Protein AF-A0A1F4NQ94-F1 (afdb_monomer)

Nearest PDB structures (foldseek):
  5txu-assembly1_A  TM=8.197E-01  e=6.983E-19  Clostridioides difficile 630
  4rwr-assembly2_B  TM=8.048E-01  e=5.475E-18  Bacillus anthracis
  8wa2-assembly1_B  TM=2.271E-01  e=1.762E-09  Chlamydomonas reinhardtii
  5jtw-assembly1_A  TM=1.850E-01  e=6.188E-07  Homo sapiens
  7vqo-assembly1_A  TM=2.589E-01  e=1.037E-04  Thermochaetoides thermophila DSM 1495

Sequence (774 aa):
MMRPIAYILAVGLLAGVIQPVPVAQVLAASQFAAEVVLVGPSLNLKAGAIGGFEVVVRNAGTTTWANTGANAVKLGTIKTQDHSGKFYHSSWLSSNRVVTMQEDVAATGQLAHFSIMVMASGGGKTIEHFGLVIEGVTWIGGIDIPLTINVQPAIFKTGLTQQSVNKVTLKAKETTTVSVSFQNLGDIAWQNSGGVAVKIGTISPFDHAGKLYHSSWLSSNRVTSASTIVEPNGTGIFNFTIQAPSQVGTFKEEFGLVAEGVTWFDARFGLEVTVVPAIYSAKYIQQSSGVISLSPGDGSVLWVDFQNTGNTTWSAEEVNATRLGTARTLDRASGFYDSSWLSTNRTATITPSQVKPGETARFTFTIKAPDRIGQYREYFRVVIEGVSWLPDVGLYWDIHVDEELVIASPIRVGITSTTSSITVQGNMAIRRGSDKGLVRKVYGGSVSVTALNSGYRLSTGEEVKDYLRIVPINQGVISVSTDGVGSYDTFRGIVEVRRSSLSNNVWVVNTLELEDYLKGIAEVPDSWPVESQRAQMVAARTFAAKKRLAPRADIFDMYDDTRDQVYYGYDYEVQKPNLVAAAEATRGLVIKYGGQPISAYFFSDSGGATENVENVWGKGNPASAIPYLKGVLDPYAKPIDWSATLTQDYLQGRFDSQLGIAANGSEIIDKIDVVERFPSGRAKTVNFTLRSGRVVAVPFYDFDYLTNNNDIKSMNFTVQTVGFVDKPDFMFVGQGWGHGVGLPQWGARRMAEAGKNFQEILTYYYTGVQIAAL

pLDDT: mean 90.23, std 12.38, range [23.19, 98.81]

Solvent-accessible surface area (backbone atoms only — not comparable to full-atom values): 41021 Å² total; per-residue (Å²): 130,88,83,91,87,86,89,78,90,79,89,85,87,82,90,81,77,93,68,81,76,78,75,80,75,78,84,53,71,88,38,53,40,73,42,85,74,43,72,47,75,70,45,79,39,34,38,58,35,75,49,74,44,45,37,33,32,27,30,66,22,83,54,66,41,28,37,60,72,77,56,18,35,27,38,26,32,34,102,50,76,64,40,70,45,86,37,56,32,88,85,29,79,42,58,29,34,42,42,49,36,71,46,72,59,25,45,59,72,32,70,37,42,33,77,43,64,34,28,35,66,60,73,49,77,46,73,50,41,31,29,45,32,33,37,96,74,42,66,43,82,94,54,78,47,76,43,44,38,34,25,39,86,58,53,78,40,61,45,82,74,46,65,76,62,56,66,48,79,40,35,53,59,39,67,52,78,44,43,40,28,36,32,29,68,22,81,57,58,37,37,36,59,71,76,38,17,30,26,38,26,29,33,91,61,75,67,39,73,44,78,44,55,33,92,84,27,80,43,59,29,31,46,39,43,27,76,48,70,23,46,58,74,30,69,30,45,34,68,43,61,36,21,38,44,80,61,71,45,78,46,76,48,40,35,26,43,30,36,38,89,76,48,72,41,92,48,69,52,61,38,38,39,36,26,42,83,79,37,79,36,72,40,85,72,52,62,51,78,50,66,46,77,39,39,58,65,37,73,47,81,42,40,40,34,33,30,28,68,21,82,40,64,41,30,47,48,85,80,52,16,32,34,38,26,30,32,104,47,76,68,39,70,47,76,39,54,31,90,85,27,82,44,55,29,31,43,32,51,39,41,58,56,64,29,46,56,75,35,64,30,35,36,60,38,58,37,22,38,42,81,67,68,43,80,44,75,53,38,42,39,50,29,31,43,101,74,50,71,43,85,82,83,77,46,61,36,42,38,35,26,43,48,75,73,82,70,90,72,57,41,33,32,34,64,33,65,46,92,63,57,41,35,37,35,35,36,29,38,35,18,36,53,89,79,59,45,81,73,45,78,45,74,83,44,72,46,39,38,38,79,48,100,74,27,34,34,39,73,87,71,53,76,39,71,55,39,38,33,39,31,18,40,66,76,37,47,40,35,46,51,39,72,76,51,62,96,46,34,29,29,56,44,30,43,31,47,38,69,31,89,86,80,68,42,35,28,41,30,41,33,26,45,60,76,63,53,53,29,10,53,62,82,70,70,56,86,55,50,64,34,24,43,30,32,48,39,26,33,52,47,11,30,52,56,37,34,63,74,42,83,52,79,61,93,27,35,40,48,32,37,85,93,65,45,40,49,35,33,41,53,43,26,74,75,27,56,53,44,31,51,22,32,62,77,42,60,62,36,21,42,24,51,96,89,36,63,34,90,46,46,62,34,50,28,41,37,43,13,22,28,38,42,11,59,62,80,34,76,57,34,75,90,52,54,48,83,38,31,47,47,43,79,36,92,56,47,77,53,47,75,49,73,40,74,48,45,45,68,61,50,49,58,35,44,34,73,71,71,71,57,76,90,73,98,72,82,45,70,61,42,58,44,72,79,38,60,43,97,46,59,29,46,40,28,37,33,40,30,28,69,85,70,51,73,46,80,35,45,39,62,62,46,40,57,62,41,71,71,58,73,53,57,39,54,29,57,50,57,41,79,40,82,45,90,95,59,34,24,38,36,36,42,32,30,16,29,42,87,27,34,34,42,28,50,53,35,35,35,40,38,26,76,70,70,39,48,28,66,59,48,46,47,65,34,26,41,88,47,44,81,40,75,111

Secondary structure (DSSP, 8-state):
------------------PPPPP-----GGG--EEEEEEPPPEEEETT-EEEEEEEEEE-SSS-EESSSTT-EEEEETTTTTPPPTT--TTSSSSSEEEE-SSSEE-TT-EEEEEEEEE--SSEEEEEEEEEEETTTEE-TT--EEEEEEEE-----EEEEEES-SEEEEETT-EEEEEEEEEE-SSSPBBSSSTTBEEEEEETTTTPPPTT--TTSSBTTEEEE-SS-B-TT-EEEEEEEEE--SS-EEEEEEEEEEETTTEEEEEEEEEEEEEE-----EEEEEES-SEEEE-TT-EEEEEEEEEE-SSS-EESSSTTBEEEEETTTTTPPPTT--TTSSBTTEEEEEESSEE-TT-EEEEEEEEE--SS-EEEEEEEEEEETTTEEPP---EEEEEEE-PBP--SS-EEEEEEEESS-EEEEEEEEEEETTT--EEEEEEEEEEEEEE-SSSEEETTS-EESSPEEEEEBTT--EEEESTT--S--EESSEEEEEE-TTT--EEEEEEE-HHHHHHTB-SS-TTS-HHHHHHHHHHHHHHHHHHHHSPPSSSSSEESSTTS--B-HHHHHHH-HHHHHHHHHTTTEEEEETTEE----EESB-TTB---HHHHTSTT-GGG--TT----B-TT----EEEEEE-HHHHHHHHHHHS---SSS-PPEEEEEEEEE-TTS-EEEEEEEETTS-EEEEEHHHHHHHTTTTSSS-S-EEEEEEEETTEEEEEEEEE-BS---SEEHHHHHHHHHTT--HHHHHHHHSTT-EEEE-

Radius of gyration: 56.95 Å; Cα contacts (8 Å, |Δi|>4): 1889; chains: 1; bounding box: 101×98×148 Å

Structure (mmCIF, N/CA/C/O backbone):
data_AF-A0A1F4NQ94-F1
#
_entry.id   AF-A0A1F4NQ94-F1
#
loop_
_atom_site.group_PDB
_atom_site.id
_atom_site.type_symbol
_atom_site.label_atom_id
_atom_site.label_alt_id
_atom_site.label_comp_id
_atom_site.label_asym_id
_atom_site.label_entity_id
_atom_site.label_seq_id
_atom_site.pdbx_PDB_ins_code
_atom_site.Cartn_x
_atom_site.Cartn_y
_atom_site.Cartn_z
_atom_site.occupancy
_atom_site.B_iso_or_equiv
_atom_site.auth_seq_id
_atom_site.auth_comp_id
_atom_site.auth_asym_id
_atom_site.auth_atom_id
_atom_site.pdbx_PDB_model_num
ATOM 1 N N . MET A 1 1 ? -8.311 -49.402 23.361 1.00 36.16 1 MET A N 1
ATOM 2 C CA . MET A 1 1 ? -7.677 -50.531 24.076 1.00 36.16 1 MET A CA 1
ATOM 3 C C . MET A 1 1 ? -8.107 -50.405 25.533 1.00 36.16 1 MET A C 1
ATOM 5 O O . MET A 1 1 ? -7.864 -49.358 26.104 1.00 36.16 1 MET A O 1
ATOM 9 N N . MET A 1 2 ? -8.988 -51.254 26.080 1.00 23.19 2 MET A N 1
ATOM 10 C CA . MET A 1 2 ? -8.670 -52.616 26.557 1.00 23.19 2 MET A CA 1
ATOM 11 C C . MET A 1 2 ? -7.356 -52.599 27.365 1.00 23.19 2 MET A C 1
ATOM 13 O O . MET A 1 2 ? -6.344 -52.204 26.818 1.00 23.19 2 MET A O 1
ATOM 17 N N . ARG A 1 3 ? -7.241 -53.052 28.612 1.00 26.86 3 ARG A N 1
ATOM 18 C CA . ARG A 1 3 ? -8.051 -53.937 29.460 1.00 26.86 3 ARG A CA 1
ATOM 19 C C . ARG A 1 3 ? -7.216 -54.134 30.769 1.00 26.86 3 ARG A C 1
ATOM 21 O O . ARG A 1 3 ? -6.344 -53.305 31.001 1.00 26.86 3 ARG A O 1
ATOM 28 N N . PRO A 1 4 ? -7.464 -55.124 31.649 1.00 53.75 4 PRO A N 1
ATOM 29 C CA . PRO A 1 4 ? -7.407 -54.975 33.105 1.00 53.75 4 PRO A CA 1
ATOM 30 C C . PRO A 1 4 ? -6.286 -55.845 33.730 1.00 53.75 4 PRO A C 1
ATOM 32 O O . PRO A 1 4 ? -5.362 -56.241 33.031 1.00 53.75 4 PRO A O 1
ATOM 35 N N . ILE A 1 5 ? -6.482 -56.231 34.998 1.00 27.50 5 ILE A N 1
ATOM 36 C CA . ILE A 1 5 ? -6.055 -57.476 35.680 1.00 27.50 5 ILE A CA 1
ATOM 37 C C . ILE A 1 5 ? -5.194 -57.257 36.931 1.00 27.50 5 ILE A C 1
ATOM 39 O O . ILE A 1 5 ? -4.310 -56.416 37.005 1.00 27.50 5 ILE A O 1
ATOM 43 N N . ALA A 1 6 ? -5.601 -58.047 37.921 1.00 27.77 6 ALA A N 1
ATOM 44 C CA . ALA A 1 6 ? -5.240 -58.141 39.317 1.00 27.77 6 ALA A CA 1
ATOM 45 C C . ALA A 1 6 ? -3.920 -58.890 39.591 1.00 27.77 6 ALA A C 1
ATOM 47 O O . ALA A 1 6 ? -3.237 -59.319 38.663 1.00 27.77 6 ALA A O 1
ATOM 48 N N . TYR A 1 7 ? -3.739 -59.154 40.899 1.00 25.83 7 TYR A N 1
ATOM 49 C CA . TYR A 1 7 ? -2.950 -60.208 41.563 1.00 25.83 7 TYR A CA 1
ATOM 50 C C . TYR A 1 7 ? -1.541 -59.777 42.029 1.00 25.83 7 TYR A C 1
ATOM 52 O O . TYR A 1 7 ? -0.891 -59.005 41.346 1.00 25.83 7 TYR A O 1
ATOM 60 N N . ILE A 1 8 ? -0.964 -60.201 43.167 1.00 28.06 8 ILE A N 1
ATOM 61 C CA . ILE A 1 8 ? -1.307 -61.115 44.283 1.00 28.06 8 ILE A CA 1
ATOM 62 C C . ILE A 1 8 ? -0.157 -61.031 45.310 1.00 28.06 8 ILE A C 1
ATOM 64 O O . ILE A 1 8 ? 0.972 -60.866 44.871 1.00 28.06 8 ILE A O 1
ATOM 68 N N . LEU A 1 9 ? -0.479 -61.213 46.606 1.00 26.75 9 LEU A N 1
ATOM 69 C CA . LEU A 1 9 ? 0.285 -61.823 47.734 1.00 26.75 9 LEU A CA 1
ATOM 70 C C . LEU A 1 9 ? 1.778 -61.457 47.971 1.00 26.75 9 LEU A C 1
ATOM 72 O O . LEU A 1 9 ? 2.516 -61.114 47.070 1.00 26.75 9 LEU A O 1
ATOM 76 N N . ALA A 1 10 ? 2.370 -61.596 49.160 1.00 30.48 10 ALA A N 1
ATOM 77 C CA . ALA A 1 10 ? 1.986 -62.215 50.432 1.00 30.48 10 ALA A CA 1
ATOM 78 C C . ALA A 1 10 ? 2.900 -61.633 51.535 1.00 30.48 10 ALA A C 1
ATOM 80 O O . ALA A 1 10 ? 4.067 -61.359 51.285 1.00 30.48 10 ALA A O 1
ATOM 81 N N . VAL A 1 11 ? 2.350 -61.296 52.703 1.00 29.33 11 VAL A N 1
ATOM 82 C CA . VAL A 1 11 ? 2.407 -62.065 53.970 1.00 29.33 11 VAL A CA 1
ATOM 83 C C . VAL A 1 11 ? 3.792 -62.134 54.629 1.00 29.33 11 VAL A C 1
ATOM 85 O O . VAL A 1 11 ? 4.670 -62.877 54.208 1.00 29.33 11 VAL A O 1
ATOM 88 N N . GLY A 1 12 ? 3.887 -61.472 55.784 1.00 27.92 12 GLY A N 1
ATOM 89 C CA . GLY A 1 12 ? 4.648 -61.935 56.941 1.00 27.92 12 GLY A CA 1
ATOM 90 C C . GLY A 1 12 ? 3.682 -62.092 58.119 1.00 27.92 12 GLY A C 1
ATOM 91 O O . GLY A 1 12 ? 3.105 -61.112 58.580 1.00 27.92 12 GLY A O 1
ATOM 92 N N . LEU A 1 13 ? 3.462 -63.338 58.537 1.00 31.91 13 LEU A N 1
ATOM 93 C CA . LEU A 1 13 ? 2.651 -63.765 59.681 1.00 31.91 13 LEU A CA 1
ATOM 94 C C . LEU A 1 13 ? 3.426 -63.574 60.992 1.00 31.91 13 LEU A C 1
ATOM 96 O O . LEU A 1 13 ? 4.589 -63.959 61.073 1.00 31.91 13 LEU A O 1
ATOM 100 N N . LEU A 1 14 ? 2.739 -63.137 62.047 1.00 31.44 14 LEU A N 1
ATOM 101 C CA . LEU A 1 14 ? 3.035 -63.552 63.419 1.00 31.44 14 LEU A CA 1
ATOM 102 C C . LEU A 1 14 ? 1.709 -63.723 64.167 1.00 31.44 14 LEU A C 1
ATOM 104 O O . LEU A 1 14 ? 0.913 -62.796 64.294 1.00 31.44 14 LEU A O 1
ATOM 108 N N . ALA A 1 15 ? 1.456 -64.967 64.566 1.00 34.50 15 ALA A N 1
ATOM 109 C CA . ALA A 1 15 ? 0.276 -65.417 65.284 1.00 34.50 15 ALA A CA 1
ATOM 110 C C . ALA A 1 15 ? 0.366 -65.056 66.774 1.00 34.50 15 ALA A C 1
ATOM 112 O O . ALA A 1 15 ? 1.428 -65.181 67.380 1.00 34.50 15 ALA A O 1
ATOM 113 N N . GLY A 1 16 ? -0.765 -64.680 67.376 1.00 30.22 16 GLY A N 1
ATOM 114 C CA . GLY A 1 16 ? -0.861 -64.455 68.816 1.00 30.22 16 GLY A CA 1
ATOM 115 C C . GLY A 1 16 ? -2.263 -64.052 69.271 1.00 30.22 16 GLY A C 1
ATOM 116 O O . GLY A 1 16 ? -2.566 -62.872 69.335 1.00 30.22 16 GLY A O 1
ATOM 117 N N . VAL A 1 17 ? -3.067 -65.060 69.627 1.00 32.66 17 VAL A N 1
ATOM 118 C CA . VAL A 1 17 ? -4.248 -65.014 70.515 1.00 32.66 17 VAL A CA 1
ATOM 119 C C . VAL A 1 17 ? -5.446 -64.163 70.054 1.00 32.66 17 VAL A C 1
ATOM 121 O O . VAL A 1 17 ? -5.510 -62.954 70.246 1.00 32.66 17 VAL A O 1
ATOM 124 N N . ILE A 1 18 ? -6.481 -64.851 69.559 1.00 36.72 18 ILE A N 1
ATOM 125 C CA . ILE A 1 18 ? -7.858 -64.342 69.510 1.00 36.72 18 ILE A CA 1
ATOM 126 C C . ILE A 1 18 ? -8.322 -64.144 70.961 1.00 36.72 18 ILE A C 1
ATOM 128 O O . ILE A 1 18 ? -8.648 -65.106 71.655 1.00 36.72 18 ILE A O 1
ATOM 132 N N . GLN A 1 19 ? -8.316 -62.899 71.430 1.00 35.12 19 GLN A N 1
ATOM 133 C CA . GLN A 1 19 ? -9.113 -62.473 72.580 1.00 35.12 19 GLN A CA 1
ATOM 134 C C . GLN A 1 19 ? -10.547 -62.230 72.076 1.00 35.12 19 GLN A C 1
ATOM 136 O O . GLN A 1 19 ? -10.708 -61.632 71.008 1.00 35.12 19 GLN A O 1
ATOM 141 N N . PRO A 1 20 ? -11.597 -62.687 72.777 1.00 37.97 20 PRO A N 1
ATOM 142 C CA . PRO A 1 20 ? -12.964 -62.382 72.377 1.00 37.97 20 PRO A CA 1
ATOM 143 C C . PRO A 1 20 ? -13.181 -60.864 72.388 1.00 37.97 20 PRO A C 1
ATOM 145 O O . PRO A 1 20 ? -12.814 -60.178 73.342 1.00 37.97 20 PRO A O 1
ATOM 148 N N . VAL A 1 21 ? -13.784 -60.351 71.314 1.00 34.00 21 VAL A N 1
ATOM 149 C CA . VAL A 1 21 ? -14.312 -58.984 71.234 1.00 34.00 21 VAL A CA 1
ATOM 150 C C . VAL A 1 21 ? -15.223 -58.768 72.449 1.00 34.00 21 VAL A C 1
ATOM 152 O O . VAL A 1 21 ? -16.133 -59.581 72.645 1.00 34.00 21 VAL A O 1
ATOM 155 N N . PRO A 1 22 ? -15.018 -57.727 73.278 1.00 37.12 22 PRO A N 1
ATOM 156 C CA . PRO A 1 22 ? -15.957 -57.425 74.343 1.00 37.12 22 PRO A CA 1
ATOM 157 C C . PRO A 1 22 ? -17.308 -57.146 73.692 1.00 37.12 22 PRO A C 1
ATOM 159 O O . PRO A 1 22 ? -17.428 -56.265 72.841 1.00 37.12 22 PRO A O 1
ATOM 162 N N . VAL A 1 23 ? -18.315 -57.929 74.065 1.00 38.00 23 VAL A N 1
ATOM 163 C CA . VAL A 1 23 ? -19.716 -57.646 73.758 1.00 38.00 23 VAL A CA 1
ATOM 164 C C . VAL A 1 23 ? -19.965 -56.182 74.122 1.00 38.00 23 VAL A C 1
ATOM 166 O O . VAL A 1 23 ? -19.735 -55.802 75.269 1.00 38.00 23 VAL A O 1
ATOM 169 N N . ALA A 1 24 ? -20.380 -55.356 73.153 1.00 43.19 24 ALA A N 1
ATOM 170 C CA . ALA A 1 24 ? -20.806 -53.988 73.421 1.00 43.19 24 ALA A CA 1
ATOM 171 C C . ALA A 1 24 ? -21.885 -54.054 74.505 1.00 43.19 24 ALA A C 1
ATOM 173 O O . ALA A 1 24 ? -22.961 -54.617 74.296 1.00 43.19 24 ALA A O 1
ATOM 174 N N . GLN A 1 25 ? -21.535 -53.583 75.698 1.00 50.66 25 GLN A N 1
ATOM 175 C CA . GLN A 1 25 ? -22.381 -53.670 76.872 1.00 50.66 25 GLN A CA 1
ATOM 176 C C . GLN A 1 25 ? -23.657 -52.878 76.568 1.00 50.66 25 GLN A C 1
ATOM 178 O O . GLN A 1 25 ? -23.597 -51.668 76.355 1.00 50.66 25 GLN A O 1
ATOM 183 N N . VAL A 1 26 ? -24.801 -53.560 76.470 1.00 59.03 26 VAL A N 1
ATOM 184 C CA . VAL A 1 26 ? -26.099 -52.895 76.326 1.00 59.03 26 VAL A CA 1
ATOM 185 C C . VAL A 1 26 ? -26.292 -52.055 77.582 1.00 59.03 26 VAL A C 1
ATOM 187 O O . VAL A 1 26 ? -26.465 -52.606 78.670 1.00 59.03 26 VAL A O 1
ATOM 190 N N . LEU A 1 27 ? -26.191 -50.733 77.439 1.00 70.12 27 LEU A N 1
ATOM 191 C CA . LEU A 1 27 ? -26.393 -49.803 78.541 1.00 70.12 27 LEU A CA 1
ATOM 192 C C . LEU A 1 27 ? -27.853 -49.908 78.983 1.00 70.12 27 LEU A C 1
ATOM 194 O O . LEU A 1 27 ? -28.768 -49.559 78.237 1.00 70.12 27 LEU A O 1
ATOM 198 N N . ALA A 1 28 ? -28.080 -50.441 80.179 1.00 73.56 28 ALA A N 1
ATOM 199 C CA . ALA A 1 28 ? -29.415 -50.583 80.738 1.00 73.56 28 ALA A CA 1
ATOM 200 C C . ALA A 1 28 ? -29.815 -49.283 81.441 1.00 73.56 28 ALA A C 1
ATOM 202 O O . ALA A 1 28 ? -29.014 -48.691 82.162 1.00 73.56 28 ALA A O 1
ATOM 203 N N . ALA A 1 29 ? -31.077 -48.865 81.301 1.00 70.44 29 ALA A N 1
ATOM 204 C CA . ALA A 1 29 ? -31.600 -47.660 81.953 1.00 70.44 29 ALA A CA 1
ATOM 205 C C . ALA A 1 29 ? -31.356 -47.638 83.478 1.00 70.44 29 ALA A C 1
ATOM 207 O O . ALA A 1 29 ? -31.131 -46.578 84.051 1.00 70.44 29 ALA A O 1
ATOM 208 N N . SER A 1 30 ? -31.314 -48.810 84.123 1.00 77.50 30 SER A N 1
ATOM 209 C CA . SER A 1 30 ? -31.019 -48.974 85.553 1.00 77.50 30 SER A CA 1
ATOM 210 C C . SER A 1 30 ? -29.584 -48.612 85.962 1.00 77.50 30 SER A C 1
ATOM 212 O O . SER A 1 30 ? -29.294 -48.549 87.153 1.00 77.50 30 SER A O 1
ATOM 214 N N . GLN A 1 31 ? -28.668 -48.414 85.011 1.00 84.31 31 GLN A N 1
ATOM 215 C CA . GLN A 1 31 ? -27.275 -48.042 85.281 1.00 84.31 31 GLN A CA 1
ATOM 216 C C . GLN A 1 31 ? -27.084 -46.528 85.442 1.00 84.31 31 GLN A C 1
ATOM 218 O O . GLN A 1 31 ? -26.049 -46.095 85.956 1.00 84.31 31 GLN A O 1
ATOM 223 N N . PHE A 1 32 ? -28.078 -45.731 85.039 1.00 88.94 32 PHE A N 1
ATOM 224 C CA . PHE A 1 32 ? -28.065 -44.278 85.139 1.00 88.94 32 PHE A CA 1
ATOM 225 C C . PHE A 1 32 ? -28.951 -43.828 86.295 1.00 88.94 32 PHE A C 1
ATOM 227 O O . PHE A 1 32 ? -30.147 -44.104 86.330 1.00 88.94 32 PHE A O 1
ATOM 234 N N . ALA A 1 33 ? -28.357 -43.101 87.231 1.00 90.00 33 ALA A N 1
ATOM 235 C CA . ALA A 1 33 ? -29.063 -42.440 88.312 1.00 90.00 33 ALA A CA 1
ATOM 236 C C . ALA A 1 33 ? -28.393 -41.097 88.575 1.00 90.00 33 ALA A C 1
ATOM 238 O O . ALA A 1 33 ? -27.199 -40.919 88.336 1.00 90.00 33 ALA A O 1
ATOM 239 N N . ALA A 1 34 ? -29.176 -40.147 89.051 1.00 92.69 34 ALA A N 1
ATOM 240 C CA . ALA A 1 34 ? -28.752 -38.781 89.261 1.00 92.69 34 ALA A CA 1
ATOM 241 C C . ALA A 1 34 ? -29.265 -38.301 90.616 1.00 92.69 34 ALA A C 1
ATOM 243 O O . ALA A 1 34 ? -30.321 -38.727 91.077 1.00 92.69 34 ALA A O 1
ATOM 244 N N . GLU A 1 35 ? -28.528 -37.395 91.239 1.00 92.81 35 GLU A N 1
ATOM 245 C CA . GLU A 1 35 ? -28.963 -36.683 92.435 1.00 92.81 35 GLU A CA 1
ATOM 246 C C . GLU A 1 35 ? -28.806 -35.187 92.164 1.00 92.81 35 GLU A C 1
ATOM 248 O O . GLU A 1 35 ? -27.704 -34.719 91.879 1.00 92.81 35 GLU A O 1
ATOM 253 N N . VAL A 1 36 ? -29.903 -34.427 92.197 1.00 91.94 36 VAL A N 1
ATOM 254 C CA . VAL A 1 36 ? -29.847 -32.973 91.991 1.00 91.94 36 VAL A CA 1
ATOM 255 C C . VAL A 1 36 ? -29.187 -32.337 93.211 1.00 91.94 36 VAL A C 1
ATOM 257 O O . VAL A 1 36 ? -29.708 -32.428 94.318 1.00 91.94 36 VAL A O 1
ATOM 260 N N . VAL A 1 37 ? -28.041 -31.691 93.002 1.00 93.94 37 VAL A N 1
ATOM 261 C CA . VAL A 1 37 ? -27.249 -31.059 94.068 1.00 93.94 37 VAL A CA 1
ATOM 262 C C . VAL A 1 37 ? -27.602 -29.584 94.203 1.00 93.94 37 VAL A C 1
ATOM 264 O O . VAL A 1 37 ? -27.714 -29.073 95.314 1.00 93.94 37 VAL A O 1
ATOM 267 N N . LEU A 1 38 ? -27.791 -28.896 93.076 1.00 92.06 38 LEU A N 1
ATOM 268 C CA . LEU A 1 38 ? -28.139 -27.481 93.042 1.00 92.06 38 LEU A CA 1
ATOM 269 C C . LEU A 1 38 ? -29.065 -27.195 91.863 1.00 92.06 38 LEU A C 1
ATOM 271 O O . LEU A 1 38 ? -28.797 -27.606 90.736 1.00 92.06 38 LEU A O 1
ATOM 275 N N . VAL A 1 39 ? -30.107 -26.415 92.126 1.00 90.62 39 VAL A N 1
ATOM 276 C CA . VAL A 1 39 ? -30.868 -25.703 91.099 1.00 90.62 39 VAL A CA 1
ATOM 277 C C . VAL A 1 39 ? -30.725 -24.221 91.400 1.00 90.62 39 VAL A C 1
ATOM 279 O O . VAL A 1 39 ? -30.917 -23.801 92.544 1.00 90.62 39 VAL A O 1
ATOM 282 N N . GLY A 1 40 ? -30.347 -23.439 90.392 1.00 85.94 40 GLY A N 1
ATOM 283 C CA . GLY A 1 40 ? -30.209 -21.994 90.508 1.00 85.94 40 GLY A CA 1
ATOM 284 C C . GLY A 1 40 ? -31.481 -21.313 91.038 1.00 85.94 40 GLY A C 1
ATOM 285 O O . GLY A 1 40 ? -32.581 -21.871 90.963 1.00 85.94 40 GLY A O 1
ATOM 286 N N . PRO A 1 41 ? -31.352 -20.097 91.593 1.00 88.81 41 PRO A N 1
ATOM 287 C CA . PRO A 1 41 ? -32.481 -19.377 92.166 1.00 88.81 41 PRO A CA 1
ATOM 288 C C . PRO A 1 41 ? -33.536 -19.027 91.107 1.00 88.81 41 PRO A C 1
ATOM 290 O O . PRO A 1 41 ? -33.279 -19.028 89.904 1.00 88.81 41 PRO A O 1
ATOM 293 N N . SER A 1 42 ? -34.736 -18.661 91.570 1.00 87.38 42 SER A N 1
ATOM 294 C CA . SER A 1 42 ? -35.782 -18.138 90.685 1.00 87.38 42 SER A CA 1
ATOM 295 C C . SER A 1 42 ? -35.301 -16.894 89.936 1.00 87.38 42 SER A C 1
ATOM 297 O O . SER A 1 42 ? -34.731 -15.982 90.540 1.00 87.38 42 SER A O 1
ATOM 299 N N . LEU A 1 43 ? -35.590 -16.823 88.639 1.00 89.88 43 LEU A N 1
ATOM 300 C CA . LEU A 1 43 ? -35.207 -15.687 87.806 1.00 89.88 43 LEU A CA 1
ATOM 301 C C . LEU A 1 43 ? -36.314 -14.634 87.808 1.00 89.88 43 LEU A C 1
ATOM 303 O O . LEU A 1 43 ? -37.461 -14.930 87.482 1.00 89.88 43 LEU A O 1
ATOM 307 N N . ASN A 1 44 ? -35.968 -13.393 88.151 1.00 89.00 44 ASN A N 1
ATOM 308 C CA . ASN A 1 44 ? -36.850 -12.236 88.003 1.00 89.00 44 ASN A CA 1
ATOM 309 C C . ASN A 1 44 ? -36.362 -11.422 86.806 1.00 89.00 44 ASN A C 1
ATOM 311 O O . ASN A 1 44 ? -35.368 -10.707 86.904 1.00 89.00 44 ASN A O 1
ATOM 315 N N . LEU A 1 45 ? -37.037 -11.574 85.672 1.00 87.50 45 LEU A N 1
ATOM 316 C CA . LEU A 1 45 ? -36.648 -10.971 84.400 1.00 87.50 45 LEU A CA 1
ATOM 317 C C . LEU A 1 45 ? -37.705 -9.961 83.968 1.00 87.50 45 LEU A C 1
ATOM 319 O O . LEU A 1 45 ? -38.870 -10.091 84.323 1.00 87.50 45 LEU A O 1
ATOM 323 N N . LYS A 1 46 ? -37.324 -8.956 83.185 1.00 85.12 46 LYS A N 1
ATOM 324 C CA . LYS A 1 46 ? -38.295 -8.138 82.448 1.00 85.12 46 LYS A CA 1
ATOM 325 C C . LYS A 1 46 ? -38.586 -8.785 81.092 1.00 85.12 46 LYS A C 1
ATOM 327 O O . LYS A 1 46 ? -37.729 -9.490 80.565 1.00 85.12 46 LYS A O 1
ATOM 332 N N . ALA A 1 47 ? -39.767 -8.561 80.520 1.00 83.75 47 ALA A N 1
ATOM 333 C CA . ALA A 1 47 ? -40.097 -9.044 79.178 1.00 83.75 47 ALA A CA 1
ATOM 334 C C . ALA A 1 47 ? -39.043 -8.566 78.158 1.00 83.75 47 ALA A C 1
ATOM 336 O O . ALA A 1 47 ? -38.729 -7.380 78.107 1.00 83.75 47 ALA A O 1
ATOM 337 N N . GLY A 1 48 ? -38.476 -9.489 77.378 1.00 77.44 48 GLY A N 1
ATOM 338 C CA . GLY A 1 48 ? -37.364 -9.239 76.452 1.00 77.44 48 GLY A CA 1
ATOM 339 C C . GLY A 1 48 ? -35.959 -9.386 77.056 1.00 77.44 48 GLY A C 1
ATOM 340 O O . GLY A 1 48 ? -34.980 -9.324 76.314 1.00 77.44 48 GLY A O 1
ATOM 341 N N . ALA A 1 49 ? -35.826 -9.602 78.371 1.00 83.81 49 ALA A N 1
ATOM 342 C CA . ALA A 1 49 ? -34.531 -9.827 79.016 1.00 83.81 49 ALA A CA 1
ATOM 343 C C . ALA A 1 49 ? -34.060 -11.281 78.862 1.00 83.81 49 ALA A C 1
ATOM 345 O O . ALA A 1 49 ? -34.859 -12.212 78.727 1.00 83.81 49 ALA A O 1
ATOM 346 N N . ILE A 1 50 ? -32.746 -11.469 78.947 1.00 85.06 50 ILE A N 1
ATOM 347 C CA . ILE A 1 50 ? -32.095 -12.780 78.982 1.00 85.06 50 ILE A CA 1
ATOM 348 C C . ILE A 1 50 ? -31.608 -13.026 80.415 1.00 85.06 50 ILE A C 1
ATOM 350 O O . ILE A 1 50 ? -31.106 -12.107 81.062 1.00 85.06 50 ILE A O 1
ATOM 354 N N . GLY A 1 51 ? -31.761 -14.249 80.921 1.00 86.69 51 GLY A N 1
ATOM 355 C CA . GLY A 1 51 ? -31.278 -14.651 82.243 1.00 86.69 51 GLY A CA 1
ATOM 356 C C . GLY A 1 51 ? -30.565 -15.995 82.201 1.00 86.69 51 GLY A C 1
ATOM 357 O O . GLY A 1 51 ? -30.939 -16.856 81.412 1.00 86.69 51 GLY A O 1
ATOM 358 N N . GLY A 1 52 ? -29.552 -16.171 83.046 1.00 90.00 52 GLY A N 1
ATOM 359 C CA . GLY A 1 52 ? -28.823 -17.430 83.194 1.00 90.00 52 GLY A CA 1
ATOM 360 C C . GLY A 1 52 ? -29.132 -18.111 84.524 1.00 90.00 52 GLY A C 1
ATOM 361 O O . GLY A 1 52 ? -29.302 -17.427 85.534 1.00 90.00 52 GLY A O 1
ATOM 362 N N . PHE A 1 53 ? -29.185 -19.440 84.544 1.00 91.19 53 PHE A N 1
ATOM 363 C CA . PHE A 1 53 ? -29.204 -20.227 85.776 1.00 91.19 53 PHE A CA 1
ATOM 364 C C . PHE A 1 53 ? -28.356 -21.490 85.630 1.00 91.19 53 PHE A C 1
ATOM 366 O O . PHE A 1 53 ? -28.171 -22.007 84.530 1.00 91.19 53 PHE A O 1
ATOM 373 N N . GLU A 1 54 ? -27.854 -21.975 86.761 1.00 92.94 54 GLU A N 1
ATOM 374 C CA . GLU A 1 54 ? -27.013 -23.167 86.839 1.00 92.94 54 GLU A CA 1
ATOM 375 C C . GLU A 1 54 ? -27.794 -24.343 87.414 1.00 92.94 54 GLU A C 1
ATOM 377 O O . GLU A 1 54 ? -28.604 -24.184 88.333 1.00 92.94 54 GLU A O 1
ATOM 382 N N . VAL A 1 55 ? -27.506 -25.536 86.910 1.00 94.44 55 VAL A N 1
ATOM 383 C CA . VAL A 1 55 ? -27.949 -26.798 87.500 1.00 94.44 55 VAL A CA 1
ATOM 384 C C . VAL A 1 55 ? -26.723 -27.662 87.746 1.00 94.44 55 VAL A C 1
ATOM 386 O O . VAL A 1 55 ? -25.906 -27.852 86.849 1.00 94.44 55 VAL A O 1
ATOM 389 N N . VAL A 1 56 ? -26.611 -28.206 88.955 1.00 94.94 56 VAL A N 1
ATOM 390 C CA . VAL A 1 56 ? -25.540 -29.134 89.324 1.00 94.94 56 VAL A CA 1
ATOM 391 C C . VAL A 1 56 ? -26.161 -30.446 89.750 1.00 94.94 56 VAL A C 1
ATOM 393 O O . VAL A 1 56 ? -27.018 -30.486 90.636 1.00 94.94 56 VAL A O 1
ATOM 396 N N . VAL A 1 57 ? -25.719 -31.529 89.125 1.00 94.62 57 VAL A N 1
ATOM 397 C CA . VAL A 1 57 ? -26.226 -32.875 89.385 1.00 94.62 57 VAL A CA 1
ATOM 398 C C . VAL A 1 57 ? -25.057 -33.800 89.673 1.00 94.62 57 VAL A C 1
ATOM 400 O O . VAL A 1 57 ? -24.047 -33.759 88.984 1.00 94.62 57 VAL A O 1
ATOM 403 N N . ARG A 1 58 ? -25.179 -34.655 90.685 1.00 94.69 58 ARG A N 1
ATOM 404 C CA . ARG A 1 58 ? -24.218 -35.723 90.949 1.00 94.69 58 ARG A CA 1
ATOM 405 C C . ARG A 1 58 ? -24.603 -36.961 90.150 1.00 94.69 58 ARG A C 1
ATOM 407 O O . ARG A 1 58 ? -25.760 -37.385 90.188 1.00 94.69 58 ARG A O 1
ATOM 414 N N . ASN A 1 59 ? -23.633 -37.575 89.481 1.00 94.44 59 ASN A N 1
ATOM 415 C CA . ASN A 1 59 ? -23.816 -38.898 88.901 1.00 94.44 59 ASN A CA 1
ATOM 416 C C . ASN A 1 59 ? -23.935 -39.932 90.034 1.00 94.44 59 ASN A C 1
ATOM 418 O O . ASN A 1 59 ? -22.941 -40.299 90.655 1.00 94.44 59 ASN A O 1
ATOM 422 N N . ALA A 1 60 ? -25.153 -40.387 90.318 1.00 91.62 60 ALA A N 1
ATOM 423 C CA . ALA A 1 60 ? -25.447 -41.410 91.324 1.00 91.62 60 ALA A CA 1
ATOM 424 C C . ALA A 1 60 ? -25.548 -42.823 90.713 1.00 91.62 60 ALA A C 1
ATOM 426 O O . ALA A 1 60 ? -25.852 -43.788 91.412 1.00 91.62 60 ALA A O 1
ATOM 427 N N . GLY A 1 61 ? -25.332 -42.944 89.400 1.00 90.19 61 GLY A N 1
ATOM 428 C CA . GLY A 1 61 ? -25.370 -44.197 88.660 1.00 90.19 61 GLY A CA 1
ATOM 429 C C . GLY A 1 61 ? -24.060 -44.970 88.737 1.00 90.19 61 GLY A C 1
ATOM 430 O O . GLY A 1 61 ? -23.087 -44.558 89.361 1.00 90.19 61 GLY A O 1
ATOM 431 N N . THR A 1 62 ? -24.018 -46.105 88.048 1.00 89.38 62 THR A N 1
ATOM 432 C CA . THR A 1 62 ? -22.834 -46.982 87.978 1.00 89.38 62 THR A CA 1
ATOM 433 C C . THR A 1 62 ? -22.018 -46.785 86.699 1.00 89.38 62 THR A C 1
ATOM 435 O O . THR A 1 62 ? -20.983 -47.420 86.528 1.00 89.38 62 THR A O 1
ATOM 438 N N . THR A 1 63 ? -22.478 -45.912 85.796 1.00 90.56 63 THR A N 1
ATOM 439 C CA . THR A 1 63 ? -21.838 -45.619 84.506 1.00 90.56 63 THR A CA 1
ATOM 440 C C . THR A 1 63 ? -21.349 -44.175 84.457 1.00 90.56 63 THR A C 1
ATOM 442 O O . THR A 1 63 ? -22.087 -43.258 84.818 1.00 90.56 63 THR A O 1
ATOM 445 N N . THR A 1 64 ? -20.124 -43.965 83.971 1.00 91.69 64 THR A N 1
ATOM 446 C CA . THR A 1 64 ? -19.557 -42.633 83.711 1.00 91.69 64 THR A CA 1
ATOM 447 C C . THR A 1 64 ? -20.355 -41.907 82.630 1.00 91.69 64 THR A C 1
ATOM 449 O O . THR A 1 64 ? -20.591 -42.449 81.552 1.00 91.69 64 THR A O 1
ATOM 452 N N . TRP A 1 65 ? -20.765 -40.675 82.913 1.00 94.00 65 TRP A N 1
ATOM 453 C CA . TRP A 1 65 ? -21.431 -39.799 81.950 1.00 94.00 65 TRP A CA 1
ATOM 454 C C . TRP A 1 65 ? -20.410 -39.140 81.028 1.00 94.00 65 TRP A C 1
ATOM 456 O O . TRP A 1 65 ? -19.268 -38.942 81.437 1.00 94.00 65 TRP A O 1
ATOM 466 N N . ALA A 1 66 ? -20.831 -38.759 79.823 1.00 92.69 66 ALA A N 1
ATOM 467 C CA . ALA A 1 66 ? -20.034 -37.990 78.868 1.00 92.69 66 ALA A CA 1
ATOM 468 C C . ALA A 1 66 ? -20.852 -36.819 78.301 1.00 92.69 66 ALA A C 1
ATOM 470 O O . ALA A 1 66 ? -22.073 -36.934 78.164 1.00 92.69 66 ALA A O 1
ATOM 471 N N . ASN A 1 67 ? -20.199 -35.708 77.946 1.00 92.81 67 ASN A N 1
ATOM 472 C CA . ASN A 1 67 ? -20.861 -34.536 77.347 1.00 92.81 67 ASN A CA 1
ATOM 473 C C . ASN A 1 67 ? -21.015 -34.634 75.822 1.00 92.81 67 ASN A C 1
ATOM 475 O O . ASN A 1 67 ? -21.735 -33.839 75.212 1.00 92.81 67 ASN A O 1
ATOM 479 N N . THR A 1 68 ? -20.339 -35.601 75.205 1.00 87.81 68 THR A N 1
ATOM 480 C CA . THR A 1 68 ? -20.256 -35.809 73.758 1.00 87.81 68 THR A CA 1
ATOM 481 C C . THR A 1 68 ? -20.414 -37.293 73.409 1.00 87.81 68 THR A C 1
ATOM 483 O O . THR A 1 68 ? -20.383 -38.170 74.271 1.00 87.81 68 THR A O 1
ATOM 486 N N . GLY A 1 69 ? -20.622 -37.585 72.121 1.00 87.00 69 GLY A N 1
ATOM 487 C CA . GLY A 1 69 ? -20.845 -38.943 71.619 1.00 87.00 69 GLY A CA 1
ATOM 488 C C . GLY A 1 69 ? -22.320 -39.356 71.574 1.00 87.00 69 GLY A C 1
ATOM 489 O O . GLY A 1 69 ? -23.218 -38.569 71.869 1.00 87.00 69 GLY A O 1
ATOM 490 N N . ALA A 1 70 ? -22.566 -40.605 71.164 1.00 81.94 70 ALA A N 1
ATOM 491 C CA . ALA A 1 70 ? -23.915 -41.120 70.898 1.00 81.94 70 ALA A CA 1
ATOM 492 C C . ALA A 1 70 ? -24.831 -41.126 72.136 1.00 81.94 70 ALA A C 1
ATOM 494 O O . ALA A 1 70 ? -26.039 -41.001 71.977 1.00 81.94 70 ALA A O 1
ATOM 495 N N . ASN A 1 71 ? -24.241 -41.207 73.336 1.00 88.50 71 ASN A N 1
ATOM 496 C CA . ASN A 1 71 ? -24.945 -41.319 74.615 1.00 88.50 71 ASN A CA 1
ATOM 497 C C . ASN A 1 71 ? -24.657 -40.133 75.550 1.00 88.50 71 ASN A C 1
ATOM 499 O O . ASN A 1 71 ? -24.568 -40.300 76.766 1.00 88.50 71 ASN A O 1
ATOM 503 N N . ALA A 1 72 ? -24.443 -38.945 74.977 1.00 92.56 72 ALA A N 1
ATOM 504 C CA . ALA A 1 72 ? -24.162 -37.738 75.746 1.00 92.56 72 ALA A CA 1
ATOM 505 C C . ALA A 1 72 ? -25.307 -37.400 76.713 1.00 92.56 72 ALA A C 1
ATOM 507 O O . ALA A 1 72 ? -26.486 -37.518 76.360 1.00 92.56 72 ALA A O 1
ATOM 508 N N . VAL A 1 73 ? -24.955 -36.932 77.911 1.00 94.00 73 VAL A N 1
ATOM 509 C CA . VAL A 1 73 ? -25.923 -36.511 78.928 1.00 94.00 73 VAL A CA 1
ATOM 510 C C . VAL A 1 73 ? -26.287 -35.052 78.717 1.00 94.00 73 VAL A C 1
ATOM 512 O O . VAL A 1 73 ? -25.431 -34.169 78.738 1.00 94.00 73 VAL A O 1
ATOM 515 N N . LYS A 1 74 ? -27.578 -34.794 78.525 1.00 95.06 74 LYS A N 1
ATOM 516 C CA . LYS A 1 74 ? -28.108 -33.456 78.269 1.00 95.06 74 LYS A CA 1
ATOM 517 C C . LYS A 1 74 ? -29.258 -33.120 79.197 1.00 95.06 74 LYS A C 1
ATOM 519 O O . LYS A 1 74 ? -29.916 -33.998 79.753 1.00 95.06 74 LYS A O 1
ATOM 524 N N . LEU A 1 75 ? -29.532 -31.827 79.287 1.00 94.69 75 LEU A N 1
ATOM 525 C CA . LEU A 1 75 ? -30.732 -31.294 79.903 1.00 94.69 75 LEU A CA 1
ATOM 526 C C . LEU A 1 75 ? -31.809 -31.063 78.831 1.00 94.69 75 LEU A C 1
ATOM 528 O O . LEU A 1 75 ? -31.538 -30.476 77.780 1.00 94.69 75 LEU A O 1
ATOM 532 N N . GLY A 1 76 ? -33.037 -31.505 79.089 1.00 92.75 76 GLY A N 1
ATOM 533 C CA . GLY A 1 76 ? -34.184 -31.313 78.199 1.00 92.75 76 GLY A CA 1
ATOM 534 C C . GLY A 1 76 ? -35.457 -30.956 78.962 1.00 92.75 76 GLY A C 1
ATOM 535 O O . GLY A 1 76 ? -35.520 -31.101 80.182 1.00 92.75 76 GLY A O 1
ATOM 536 N N . THR A 1 77 ? -36.468 -30.467 78.249 1.00 92.88 77 THR A N 1
ATOM 537 C CA . THR A 1 77 ? -37.766 -30.077 78.825 1.00 92.88 77 THR A CA 1
ATOM 538 C C . THR A 1 77 ? -38.630 -31.302 79.159 1.00 92.88 77 THR A C 1
ATOM 540 O O . THR A 1 77 ? -38.727 -32.258 78.383 1.00 92.88 77 THR A O 1
ATOM 543 N N . ILE A 1 78 ? -39.279 -31.282 80.327 1.00 87.50 78 ILE A N 1
ATOM 544 C CA . ILE A 1 78 ? -40.157 -32.354 80.837 1.00 87.50 78 ILE A CA 1
ATOM 545 C C . ILE A 1 78 ? -41.524 -31.786 81.272 1.00 87.50 78 ILE A C 1
ATOM 547 O O . ILE A 1 78 ? -41.818 -30.627 81.020 1.00 87.50 78 ILE A O 1
ATOM 551 N N . LYS A 1 79 ? -42.424 -32.603 81.851 1.00 82.56 79 LYS A N 1
ATOM 552 C CA . LYS A 1 79 ? -43.846 -32.259 82.163 1.00 82.56 79 LYS A CA 1
ATOM 553 C C . LYS A 1 79 ? -44.732 -31.903 80.956 1.00 82.56 79 LYS A C 1
ATOM 555 O O . LYS A 1 79 ? -45.917 -31.639 81.090 1.00 82.56 79 LYS A O 1
ATOM 560 N N . THR A 1 80 ? -44.182 -31.999 79.765 1.00 86.31 80 THR A N 1
ATOM 561 C CA . THR A 1 80 ? -44.682 -32.731 78.599 1.00 86.31 80 THR A CA 1
ATOM 562 C C . THR A 1 80 ? -43.388 -33.060 77.884 1.00 86.31 80 THR A C 1
ATOM 564 O O . THR A 1 80 ? -42.665 -32.146 77.497 1.00 86.31 80 THR A O 1
ATOM 567 N N . GLN A 1 81 ? -42.978 -34.323 77.898 1.00 86.50 81 GLN A N 1
ATOM 568 C CA . GLN A 1 81 ? -41.624 -34.678 77.477 1.00 86.50 81 GLN A CA 1
ATOM 569 C C . GLN A 1 81 ? -41.372 -34.176 76.050 1.00 86.50 81 GLN A C 1
ATOM 571 O O . GLN A 1 81 ? -42.237 -34.325 75.189 1.00 86.50 81 GLN A O 1
ATOM 576 N N . ASP A 1 82 ? -40.217 -33.546 75.831 1.00 87.88 82 ASP A N 1
ATOM 577 C CA . ASP A 1 82 ? -39.798 -33.014 74.529 1.00 87.88 82 ASP A CA 1
ATOM 578 C C . ASP A 1 82 ? -40.620 -31.837 73.969 1.00 87.88 82 ASP A C 1
ATOM 580 O O . ASP A 1 82 ? -40.526 -31.537 72.776 1.00 87.88 82 ASP A O 1
ATOM 584 N N . HIS A 1 83 ? -41.379 -31.113 74.796 1.00 90.56 83 HIS A N 1
ATOM 585 C CA . HIS A 1 83 ? -42.071 -29.903 74.341 1.00 90.56 83 HIS A CA 1
ATOM 586 C C . HIS A 1 83 ? -41.106 -28.728 74.104 1.00 90.56 83 HIS A C 1
ATOM 588 O O . HIS A 1 83 ? -40.084 -28.593 74.777 1.00 90.56 83 HIS A O 1
ATOM 594 N N . SER A 1 84 ? -41.438 -27.837 73.167 1.00 88.12 84 SER A N 1
ATOM 595 C CA . SER A 1 84 ? -40.678 -26.597 72.969 1.00 88.12 84 SER A CA 1
ATOM 596 C C . SER A 1 84 ? -40.793 -25.698 74.201 1.00 88.12 84 SER A C 1
ATOM 598 O O . SER A 1 84 ? -41.897 -25.276 74.546 1.00 88.12 84 SER A O 1
ATOM 600 N N . GLY A 1 85 ? -39.663 -25.394 74.840 1.00 84.38 85 GLY A N 1
ATOM 601 C CA . GLY A 1 85 ? -39.620 -24.598 76.063 1.00 84.38 85 GLY A CA 1
ATOM 602 C C . GLY A 1 85 ? -40.136 -23.181 75.835 1.00 84.38 85 GLY A C 1
ATOM 603 O O . GLY A 1 85 ? -39.757 -22.509 74.870 1.00 84.38 85 GLY A O 1
ATOM 604 N N . LYS A 1 86 ? -40.979 -22.693 76.749 1.00 83.06 86 LYS A N 1
ATOM 605 C CA . LYS A 1 86 ? -41.607 -21.362 76.631 1.00 83.06 86 LYS A CA 1
ATOM 606 C C . LYS A 1 86 ? -40.577 -20.225 76.629 1.00 83.06 86 LYS A C 1
ATOM 608 O O . LYS A 1 86 ? -40.791 -19.183 76.013 1.00 83.06 86 LYS A O 1
ATOM 613 N N . PHE A 1 87 ? -39.454 -20.448 77.305 1.00 85.75 87 PHE A N 1
ATOM 614 C CA . PHE A 1 87 ? -38.360 -19.491 77.471 1.00 85.75 87 PHE A CA 1
ATOM 615 C C . PHE A 1 87 ? -37.128 -19.846 76.635 1.00 85.75 87 PHE A C 1
ATOM 617 O O . PHE A 1 87 ? -36.000 -19.514 77.014 1.00 85.75 87 PHE A O 1
ATOM 624 N N . TYR A 1 88 ? -37.349 -20.552 75.520 1.00 85.38 88 TYR A N 1
ATOM 625 C CA . TYR A 1 88 ? -36.306 -20.949 74.585 1.00 85.38 88 TYR A CA 1
ATOM 626 C C . TYR A 1 88 ? -35.393 -19.770 74.233 1.00 85.38 88 TYR A C 1
ATOM 628 O O . TYR A 1 88 ? -35.844 -18.709 73.797 1.00 85.38 88 TYR A O 1
ATOM 636 N N . HIS A 1 89 ? -34.093 -19.987 74.399 1.00 86.31 89 HIS A N 1
ATOM 637 C CA . HIS A 1 89 ? -33.051 -19.081 73.950 1.00 86.31 89 HIS A CA 1
ATOM 638 C C . HIS A 1 89 ? -32.274 -19.751 72.816 1.00 86.31 89 HIS A C 1
ATOM 640 O O . HIS A 1 89 ? -32.049 -20.958 72.840 1.00 86.31 89 HIS A O 1
ATOM 646 N N . SER A 1 90 ? -31.803 -18.980 71.835 1.00 83.31 90 SER A N 1
ATOM 647 C CA . SER A 1 90 ? -31.105 -19.525 70.660 1.00 83.31 90 SER A CA 1
ATOM 648 C C . SER A 1 90 ? -29.773 -20.220 70.974 1.00 83.31 90 SER A C 1
ATOM 650 O O . SER A 1 90 ? -29.214 -20.863 70.096 1.00 83.31 90 SER A O 1
ATOM 652 N N . SER A 1 91 ? -29.254 -20.100 72.201 1.00 86.38 91 SER A N 1
ATOM 653 C CA . SER A 1 91 ? -28.095 -20.876 72.670 1.00 86.38 91 SER A CA 1
ATOM 654 C C . SER A 1 91 ? -28.441 -22.312 73.071 1.00 86.38 91 SER A C 1
ATOM 656 O O . SER A 1 91 ? -27.537 -23.070 73.410 1.00 86.38 91 SER A O 1
ATOM 658 N N . TRP A 1 92 ? -29.725 -22.675 73.112 1.00 90.94 92 TRP A N 1
ATOM 659 C CA . TRP A 1 92 ? -30.128 -24.053 73.359 1.00 90.94 92 TRP A CA 1
ATOM 660 C C . TRP A 1 92 ? -29.788 -24.922 72.147 1.00 90.94 92 TRP A C 1
ATOM 662 O O . TRP A 1 92 ? -29.872 -24.464 71.006 1.00 90.94 92 TRP A O 1
ATOM 672 N N . LEU A 1 93 ? -29.470 -26.196 72.384 1.00 90.75 93 LEU A N 1
ATOM 673 C CA . LEU A 1 93 ? -29.183 -27.165 71.319 1.00 90.75 93 LEU A CA 1
ATOM 674 C C . LEU A 1 93 ? -30.373 -27.333 70.353 1.00 90.75 93 LEU A C 1
ATOM 676 O O . LEU A 1 93 ? -30.179 -27.557 69.162 1.00 90.75 93 LEU A O 1
ATOM 680 N N . SER A 1 94 ? -31.604 -27.235 70.861 1.00 90.19 94 SER A N 1
ATOM 681 C CA . SER A 1 94 ? -32.853 -27.108 70.094 1.00 90.19 94 SER A CA 1
ATOM 682 C C . SER A 1 94 ? -33.981 -26.606 71.010 1.00 90.19 94 SER A C 1
ATOM 684 O O . SER A 1 94 ? -33.753 -26.366 72.194 1.00 90.19 94 SER A O 1
ATOM 686 N N . SER A 1 95 ? -35.212 -26.447 70.514 1.00 87.88 95 SER A N 1
ATOM 687 C CA . SER A 1 95 ? -36.320 -25.909 71.325 1.00 87.88 95 SER A CA 1
ATOM 688 C C . SER A 1 95 ? -36.685 -26.746 72.558 1.00 87.88 95 SER A C 1
ATOM 690 O O . SER A 1 95 ? -37.299 -26.217 73.480 1.00 87.88 95 SER A O 1
ATOM 692 N N . ASN A 1 96 ? -36.290 -28.021 72.605 1.00 91.31 96 ASN A N 1
ATOM 693 C CA . ASN A 1 96 ? -36.557 -28.959 73.702 1.00 91.31 96 ASN A CA 1
ATOM 694 C C . ASN A 1 96 ? -35.288 -29.650 74.258 1.00 91.31 96 ASN A C 1
ATOM 696 O O . ASN A 1 96 ? -35.363 -30.446 75.199 1.00 91.31 96 ASN A O 1
ATOM 700 N N . ARG A 1 97 ? -34.109 -29.361 73.689 1.00 94.19 97 ARG A N 1
ATOM 701 C CA . ARG A 1 97 ? -32.796 -29.790 74.200 1.00 94.19 97 ARG A CA 1
ATOM 702 C C . ARG A 1 97 ? -32.012 -28.554 74.577 1.00 94.19 97 ARG A C 1
ATOM 704 O O . ARG A 1 97 ? -31.652 -27.763 73.714 1.00 94.19 97 ARG A O 1
ATOM 711 N N . VAL A 1 98 ? -31.754 -28.406 75.863 1.00 92.88 98 VAL A N 1
ATOM 712 C CA . VAL A 1 98 ? -31.263 -27.164 76.439 1.00 92.88 98 VAL A CA 1
ATOM 713 C C . VAL A 1 98 ? -29.756 -27.084 76.245 1.00 92.88 98 VAL A C 1
ATOM 715 O O . VAL A 1 98 ? -29.288 -26.395 75.348 1.00 92.88 98 VAL A O 1
ATOM 718 N N . VAL A 1 99 ? -28.993 -27.850 77.020 1.00 94.62 99 VAL A N 1
ATOM 719 C CA . VAL A 1 99 ? -27.526 -27.864 76.979 1.00 94.62 99 VAL A CA 1
ATOM 720 C C . VAL A 1 99 ? -26.995 -29.259 77.311 1.00 94.62 99 VAL A C 1
ATOM 722 O O . VAL A 1 99 ? -27.727 -30.105 77.829 1.00 94.62 99 VAL A O 1
ATOM 725 N N . THR A 1 100 ? -25.725 -29.504 76.996 1.00 94.75 100 THR A N 1
ATOM 726 C CA . THR A 1 100 ? -24.971 -30.662 77.503 1.00 94.75 100 THR A CA 1
ATOM 727 C C . THR A 1 100 ? -24.274 -30.299 78.817 1.00 94.75 100 THR A C 1
ATOM 729 O O . THR A 1 100 ? -24.206 -29.116 79.163 1.00 94.75 100 THR A O 1
ATOM 732 N N . MET A 1 101 ? -23.788 -31.296 79.557 1.00 93.75 101 MET A N 1
ATOM 733 C CA . MET A 1 101 ? -22.973 -31.042 80.749 1.00 93.75 101 MET A CA 1
ATOM 734 C C . MET A 1 101 ? -21.641 -30.378 80.371 1.00 93.75 101 MET A C 1
ATOM 736 O O . MET A 1 101 ? -21.116 -30.603 79.280 1.00 93.75 101 MET A O 1
ATOM 740 N N . GLN A 1 102 ? -21.096 -29.550 81.258 1.00 94.69 102 GLN A N 1
ATOM 741 C CA . GLN A 1 102 ? -19.853 -28.818 81.007 1.00 94.69 102 GLN A CA 1
ATOM 742 C C . GLN A 1 102 ? -18.617 -29.723 81.049 1.00 94.69 102 GLN A C 1
ATOM 744 O O . GLN A 1 102 ? -17.688 -29.527 80.271 1.00 94.69 102 GLN A O 1
ATOM 749 N N . GLU A 1 103 ? -18.600 -30.714 81.937 1.00 95.25 103 GLU A N 1
ATOM 750 C CA . GLU A 1 103 ? -17.500 -31.663 82.086 1.00 95.25 103 GLU A CA 1
ATOM 751 C C . GLU A 1 103 ? -17.429 -32.625 80.903 1.00 95.25 103 GLU A C 1
ATOM 753 O O . GLU A 1 103 ? -18.449 -33.143 80.466 1.00 95.25 103 GLU A O 1
ATOM 758 N N . ASP A 1 104 ? -16.225 -32.967 80.442 1.00 91.81 104 ASP A N 1
ATOM 759 C CA . ASP A 1 104 ? -16.056 -33.984 79.395 1.00 91.81 104 ASP A CA 1
ATOM 760 C C . ASP A 1 104 ? -16.618 -35.344 79.811 1.00 91.81 104 ASP A C 1
ATOM 762 O O . ASP A 1 104 ? -17.305 -36.020 79.038 1.00 91.81 104 ASP A O 1
ATOM 766 N N . VAL A 1 105 ? -16.378 -35.712 81.070 1.00 93.62 105 VAL A N 1
ATOM 767 C CA . VAL A 1 105 ? -16.915 -36.911 81.705 1.00 93.62 105 VAL A CA 1
ATOM 768 C C . VAL A 1 105 ? -17.238 -36.653 83.174 1.00 93.62 105 VAL A C 1
ATOM 770 O O . VAL A 1 105 ? -16.532 -35.904 83.844 1.00 93.62 105 VAL A O 1
ATOM 773 N N . ALA A 1 106 ? -18.263 -37.324 83.697 1.00 93.56 106 ALA A N 1
ATOM 774 C CA . ALA A 1 106 ? -18.572 -37.340 85.127 1.00 93.56 106 ALA A CA 1
ATOM 775 C C . ALA A 1 106 ? -18.688 -38.793 85.605 1.00 93.56 106 ALA A C 1
ATOM 777 O O . ALA A 1 106 ? -19.670 -39.485 85.316 1.00 93.56 106 ALA A O 1
ATOM 778 N N . ALA A 1 107 ? -17.662 -39.282 86.305 1.00 93.56 107 ALA A N 1
ATOM 779 C CA . ALA A 1 107 ? -17.661 -40.622 86.891 1.00 93.56 107 ALA A CA 1
ATOM 780 C C . ALA A 1 107 ? -18.676 -40.729 88.042 1.00 93.56 107 ALA A C 1
ATOM 782 O O . ALA A 1 107 ? -19.151 -39.719 88.566 1.00 93.56 107 ALA A O 1
ATOM 783 N N . THR A 1 108 ? -18.995 -41.953 88.468 1.00 92.50 108 THR A N 1
ATOM 784 C CA . THR A 1 108 ? -19.861 -42.190 89.632 1.00 92.50 108 THR A CA 1
ATOM 785 C C . THR A 1 108 ? -19.394 -41.377 90.845 1.00 92.50 108 THR A C 1
ATOM 787 O O . THR A 1 108 ? -18.232 -41.430 91.242 1.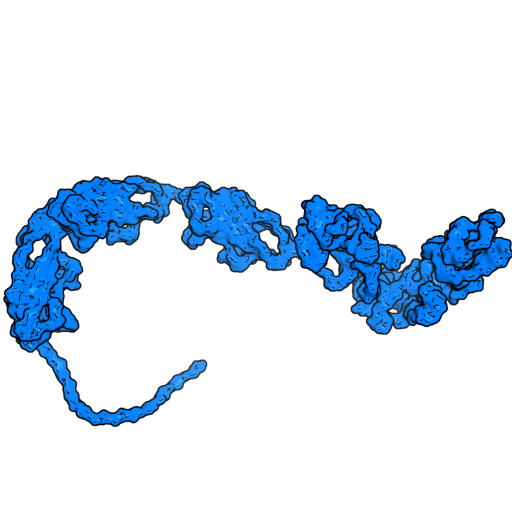00 92.50 108 THR A O 1
ATOM 790 N N . GLY A 1 109 ? -20.311 -40.610 91.430 1.00 90.62 109 GLY A N 1
ATOM 791 C CA . GLY A 1 109 ? -20.086 -39.719 92.566 1.00 90.62 109 GLY A CA 1
ATOM 792 C C . GLY A 1 109 ? -19.628 -38.300 92.208 1.00 90.62 109 GLY A C 1
ATOM 793 O O . GLY A 1 109 ? -19.687 -37.429 93.081 1.00 90.62 109 GLY A O 1
ATOM 794 N N . GLN A 1 110 ? -19.212 -38.033 90.963 1.00 96.31 110 GLN A N 1
ATOM 795 C CA . GLN A 1 110 ? -18.788 -36.701 90.510 1.00 96.31 110 GLN A CA 1
ATOM 796 C C . GLN A 1 110 ? -19.973 -35.805 90.129 1.00 96.31 110 GLN A C 1
ATOM 798 O O . GLN A 1 110 ? -21.082 -36.282 89.884 1.00 96.31 110 GLN A O 1
ATOM 803 N N . LEU A 1 111 ? -19.725 -34.494 90.121 1.00 95.88 111 LEU A N 1
ATOM 804 C CA . LEU A 1 111 ? -20.697 -33.471 89.743 1.00 95.88 111 LEU A CA 1
ATOM 805 C C . LEU A 1 111 ? -20.631 -33.193 88.239 1.00 95.88 111 LEU A C 1
ATOM 807 O O . LEU A 1 111 ? -19.550 -33.218 87.658 1.00 95.88 111 LEU A O 1
ATOM 811 N N . ALA A 1 112 ? -21.788 -32.901 87.659 1.00 94.69 112 ALA A N 1
ATOM 812 C CA . ALA A 1 112 ? -21.979 -32.411 86.306 1.00 94.69 112 ALA A CA 1
ATOM 813 C C . ALA A 1 112 ? -22.704 -31.057 86.366 1.00 94.69 112 ALA A C 1
ATOM 815 O O . ALA A 1 112 ? -23.758 -30.955 87.010 1.00 94.69 112 ALA A O 1
ATOM 816 N N . HIS A 1 113 ? -22.150 -30.037 85.713 1.00 96.75 113 HIS A N 1
ATOM 817 C CA . HIS A 1 113 ? -22.684 -28.673 85.689 1.00 96.75 113 HIS A CA 1
ATOM 818 C C . HIS A 1 113 ? -23.374 -28.373 84.356 1.00 96.75 113 HIS A C 1
ATOM 820 O O . HIS A 1 113 ? -22.915 -28.784 83.290 1.00 96.75 113 HIS A O 1
ATOM 826 N N . PHE A 1 114 ? -24.473 -27.624 84.408 1.00 95.06 114 PHE A N 1
ATOM 827 C CA . PHE A 1 114 ? -25.232 -27.183 83.242 1.00 95.06 114 PHE A CA 1
ATOM 828 C C . PHE A 1 114 ? -25.548 -25.687 83.379 1.00 95.06 114 PHE A C 1
ATOM 830 O O . PHE A 1 114 ? -26.350 -25.308 84.234 1.00 95.06 114 PHE A O 1
ATOM 837 N N . SER A 1 115 ? -24.978 -24.862 82.493 1.00 93.94 115 SER A N 1
ATOM 838 C CA . SER A 1 115 ? -25.338 -23.442 82.358 1.00 93.94 115 SER A CA 1
ATOM 839 C C . SER A 1 115 ? -26.475 -23.284 81.372 1.00 93.94 115 SER A C 1
ATOM 841 O O . SER A 1 115 ? -26.325 -23.620 80.197 1.00 93.94 115 SER A O 1
ATOM 843 N N . ILE A 1 116 ? -27.593 -22.717 81.805 1.00 92.38 116 ILE A N 1
ATOM 844 C CA . ILE A 1 116 ? -28.759 -22.522 80.950 1.00 92.38 116 ILE A CA 1
ATOM 845 C C . ILE A 1 116 ? -29.073 -21.040 80.821 1.00 92.38 116 ILE A C 1
ATOM 847 O O . ILE A 1 116 ? -29.251 -20.343 81.815 1.00 92.38 116 ILE A O 1
ATOM 851 N N . MET A 1 117 ? -29.226 -20.580 79.581 1.00 90.00 117 MET A N 1
ATOM 852 C CA . MET A 1 117 ? -29.726 -19.241 79.271 1.00 90.00 117 MET A CA 1
ATOM 853 C C . MET A 1 117 ? -31.193 -19.318 78.876 1.00 90.00 117 MET A C 1
ATOM 855 O O . MET A 1 117 ? -31.554 -20.137 78.043 1.00 90.00 117 MET A O 1
ATOM 859 N N . VAL A 1 118 ? -32.040 -18.462 79.427 1.00 88.19 118 VAL A N 1
ATOM 860 C CA . VAL A 1 118 ? -33.463 -18.358 79.091 1.00 88.19 118 VAL A CA 1
ATOM 861 C C . VAL A 1 118 ? -33.789 -16.962 78.594 1.00 88.19 118 VAL A C 1
ATOM 863 O O . VAL A 1 118 ? -33.160 -15.979 78.986 1.00 88.19 118 VAL A O 1
ATOM 866 N N . MET A 1 119 ? -34.805 -16.873 77.745 1.00 85.19 119 MET A N 1
ATOM 867 C CA . MET A 1 119 ? -35.309 -15.616 77.208 1.00 85.19 119 MET A CA 1
ATOM 868 C C . MET A 1 119 ? -36.723 -15.365 77.727 1.00 85.19 119 MET A C 1
ATOM 870 O O . MET A 1 119 ? -37.616 -16.184 77.521 1.00 85.19 119 MET A O 1
ATOM 874 N N . ALA A 1 120 ? -36.939 -14.232 78.395 1.00 84.50 120 ALA A N 1
ATOM 875 C CA . ALA A 1 120 ? -38.231 -13.878 78.969 1.00 84.50 120 ALA A CA 1
ATOM 876 C C . ALA A 1 120 ? -39.211 -13.388 77.890 1.00 84.50 120 ALA A C 1
ATOM 878 O O . ALA A 1 120 ? -39.175 -12.225 77.490 1.00 84.50 120 ALA A O 1
ATOM 879 N N . SER A 1 121 ? -40.112 -14.264 77.443 1.00 70.50 121 SER A N 1
ATOM 880 C CA . SER A 1 121 ? -41.231 -13.926 76.558 1.00 70.50 121 SER A CA 1
ATOM 881 C C . SER A 1 121 ? -42.551 -13.870 77.354 1.00 70.50 121 SER A C 1
ATOM 883 O O . SER A 1 121 ? -42.839 -14.733 78.188 1.00 70.50 121 SER A O 1
ATOM 885 N N . GLY A 1 122 ? -43.363 -12.830 77.138 1.00 70.62 122 GLY A N 1
ATOM 886 C CA . GLY A 1 122 ? -44.649 -12.644 77.831 1.00 70.62 122 GLY A CA 1
ATOM 887 C C . GLY A 1 122 ? -44.544 -12.068 79.252 1.00 70.62 122 GLY A C 1
ATOM 888 O O . GLY A 1 122 ? -43.582 -11.382 79.577 1.00 70.62 122 GLY A O 1
ATOM 889 N N . GLY A 1 123 ? -45.559 -12.299 80.095 1.00 77.06 123 GLY A N 1
ATOM 890 C CA . GLY A 1 123 ? -45.638 -11.749 81.455 1.00 77.06 123 GLY A CA 1
ATOM 891 C C . GLY A 1 123 ? -46.142 -12.757 82.490 1.00 77.06 123 GLY A C 1
ATOM 892 O O . GLY A 1 123 ? -46.866 -13.697 82.158 1.00 77.06 123 GLY A O 1
ATOM 893 N N . GLY A 1 124 ? -45.767 -12.541 83.753 1.00 82.50 124 GLY A N 1
ATOM 894 C CA . GLY A 1 124 ? -46.211 -13.335 84.900 1.00 82.50 124 GLY A CA 1
ATOM 895 C C . GLY A 1 124 ? -45.219 -14.408 85.360 1.00 82.50 124 GLY A C 1
ATOM 896 O O . GLY A 1 124 ? -44.145 -14.603 84.789 1.00 82.50 124 GLY A O 1
ATOM 897 N N . LYS A 1 125 ? -45.587 -15.107 86.438 1.00 85.69 125 LYS A N 1
ATOM 898 C CA . LYS A 1 125 ? -44.784 -16.167 87.059 1.00 85.69 125 LYS A CA 1
ATOM 899 C C . LYS A 1 125 ? -45.095 -17.517 86.410 1.00 85.69 125 LYS A C 1
ATOM 901 O O . LYS A 1 125 ? -46.233 -17.970 86.460 1.00 85.69 125 LYS A O 1
ATOM 906 N N . THR A 1 126 ? -44.091 -18.157 85.817 1.00 85.88 126 THR A N 1
ATOM 907 C CA . THR A 1 126 ? -44.181 -19.496 85.208 1.00 85.88 126 THR A CA 1
ATOM 908 C C . THR A 1 126 ? -43.127 -20.416 85.830 1.00 85.88 126 THR A C 1
ATOM 910 O O . THR A 1 126 ? -42.077 -19.939 86.258 1.00 85.88 126 THR A O 1
ATOM 913 N N . ILE A 1 127 ? -43.394 -21.722 85.885 1.00 88.44 127 ILE A N 1
ATOM 914 C CA . ILE A 1 127 ? -42.401 -22.740 86.250 1.00 88.44 127 ILE A CA 1
ATOM 915 C C . ILE A 1 127 ? -42.140 -23.591 85.009 1.00 88.44 127 ILE A C 1
ATOM 917 O O . ILE A 1 127 ? -43.085 -24.143 84.450 1.00 88.44 127 ILE A O 1
ATOM 921 N N . GLU A 1 128 ? -40.888 -23.649 84.566 1.00 89.94 128 GLU A N 1
ATOM 922 C CA . GLU A 1 128 ? -40.431 -24.547 83.501 1.00 89.94 128 GLU A CA 1
ATOM 923 C C . GLU A 1 128 ? -39.738 -25.753 84.135 1.00 89.94 128 GLU A C 1
ATOM 925 O O . GLU A 1 128 ? -39.001 -25.593 85.109 1.00 89.94 128 GLU A O 1
ATOM 930 N N . HIS A 1 129 ? -39.988 -26.953 83.617 1.00 92.38 129 HIS A N 1
ATOM 931 C CA . HIS A 1 129 ? -39.478 -28.187 84.212 1.00 92.38 129 HIS A CA 1
ATOM 932 C C . HIS A 1 129 ? -38.463 -28.860 83.293 1.00 92.38 129 HIS A C 1
ATOM 934 O O . HIS A 1 129 ? -38.743 -29.119 82.120 1.00 92.38 129 HIS A O 1
ATOM 940 N N . PHE A 1 130 ? -37.302 -29.205 83.848 1.00 94.06 130 PHE A N 1
ATOM 941 C CA . PHE A 1 130 ? -36.218 -29.867 83.128 1.00 94.06 130 PHE A CA 1
ATOM 942 C C . PHE A 1 130 ? -35.888 -31.241 83.709 1.00 94.06 130 PHE A C 1
ATOM 944 O O . PHE A 1 130 ? -36.069 -31.499 84.896 1.00 94.06 130 PHE A O 1
ATOM 951 N N . GLY A 1 131 ? -35.382 -32.128 82.860 1.00 93.56 131 GLY A N 1
ATOM 952 C CA . GLY A 1 131 ? -34.899 -33.451 83.235 1.00 93.56 131 GLY A CA 1
ATOM 953 C C . GLY A 1 131 ? -33.613 -33.798 82.497 1.00 93.56 131 GLY A C 1
ATOM 954 O O . GLY A 1 131 ? -33.218 -33.109 81.553 1.00 93.56 131 GLY A O 1
ATOM 955 N N . LEU A 1 132 ? -32.965 -34.877 82.932 1.00 94.12 132 LEU A N 1
ATOM 956 C CA . LEU A 1 132 ? -31.752 -35.386 82.300 1.00 94.12 132 LEU A CA 1
ATOM 957 C C . LEU A 1 132 ? -32.072 -36.497 81.305 1.00 94.12 132 LEU A C 1
ATOM 959 O O . LEU A 1 132 ? -32.803 -37.440 81.620 1.00 94.12 132 LEU A O 1
ATOM 963 N N . VAL A 1 133 ? -31.468 -36.402 80.126 1.00 93.69 133 VAL A N 1
ATOM 964 C CA . VAL A 1 133 ? -31.573 -37.390 79.055 1.00 93.69 133 VAL A CA 1
ATOM 965 C C . VAL A 1 133 ? -30.190 -37.908 78.687 1.00 93.69 133 VAL A C 1
ATOM 967 O O . VAL A 1 133 ? -29.264 -37.133 78.459 1.00 93.69 133 VAL A O 1
ATOM 970 N N . ILE A 1 134 ? -30.063 -39.230 78.636 1.00 92.00 134 ILE A N 1
ATOM 971 C CA . ILE A 1 134 ? -28.947 -39.925 78.004 1.00 92.00 134 ILE A CA 1
ATOM 972 C C . ILE A 1 134 ? -29.365 -40.142 76.556 1.00 92.00 134 ILE A C 1
ATOM 974 O O . ILE A 1 134 ? -30.264 -40.946 76.283 1.00 92.00 134 ILE A O 1
ATOM 978 N N . GLU A 1 135 ? -28.772 -39.384 75.637 1.00 88.00 135 GLU A N 1
ATOM 979 C CA . GLU A 1 135 ? -29.168 -39.436 74.228 1.00 88.00 135 GLU A CA 1
ATOM 980 C C . GLU A 1 135 ? -29.090 -40.862 73.676 1.00 88.00 135 GLU A C 1
ATOM 982 O O . GLU A 1 135 ? -28.209 -41.633 74.036 1.00 88.00 135 GLU A O 1
ATOM 987 N N . GLY A 1 136 ? -30.073 -41.254 72.865 1.00 83.88 136 GLY A N 1
ATOM 988 C CA . GLY A 1 136 ? -30.140 -42.606 72.300 1.00 83.88 136 GLY A CA 1
ATOM 989 C C . GLY A 1 136 ? -30.412 -43.749 73.293 1.00 83.88 136 GLY A C 1
ATOM 990 O O . GLY A 1 136 ? -30.563 -44.883 72.842 1.00 83.88 136 GLY A O 1
ATOM 991 N N . VAL A 1 137 ? -30.513 -43.487 74.606 1.00 87.94 137 VAL A N 1
ATOM 992 C CA . VAL A 1 137 ? -30.710 -44.526 75.635 1.00 87.94 137 VAL A CA 1
ATOM 993 C C . VAL A 1 137 ? -32.007 -44.326 76.425 1.00 87.94 137 VAL A C 1
ATOM 995 O O . VAL A 1 137 ? -32.943 -45.104 76.265 1.00 87.94 137 VAL A O 1
ATOM 998 N N . THR A 1 138 ? -32.081 -43.325 77.310 1.00 89.31 138 THR A N 1
ATOM 999 C CA . THR A 1 138 ? -33.243 -43.113 78.196 1.00 89.31 138 THR A CA 1
ATOM 1000 C C . THR A 1 138 ? -33.219 -41.734 78.852 1.00 89.31 138 THR A C 1
ATOM 1002 O O . THR A 1 138 ? -32.171 -41.107 78.989 1.00 89.31 138 THR A O 1
ATOM 1005 N N . TRP A 1 139 ? -34.369 -41.295 79.356 1.00 91.50 139 TRP A N 1
ATOM 1006 C CA . TRP A 1 139 ? -34.430 -40.258 80.385 1.00 91.50 139 TRP A CA 1
ATOM 1007 C C . TRP A 1 139 ? -34.100 -40.860 81.749 1.00 91.50 139 TRP A C 1
ATOM 1009 O O . TRP A 1 139 ? -34.506 -41.989 82.040 1.00 91.50 139 TRP A O 1
ATOM 1019 N N . ILE A 1 140 ? -33.364 -40.125 82.582 1.00 90.12 140 ILE A N 1
ATOM 1020 C CA . ILE A 1 140 ? -33.069 -40.562 83.949 1.00 90.12 140 ILE A CA 1
ATOM 1021 C C . ILE A 1 140 ? -34.334 -40.362 84.790 1.00 90.12 140 ILE A C 1
ATOM 1023 O O . ILE A 1 140 ? -34.783 -39.236 85.011 1.00 90.12 140 ILE A O 1
ATOM 1027 N N . GLY A 1 141 ? -34.935 -41.469 85.228 1.00 80.75 141 GLY A N 1
ATOM 1028 C CA . GLY A 1 141 ? -36.180 -41.455 85.994 1.00 80.75 141 GLY A CA 1
ATOM 1029 C C . GLY A 1 141 ? -36.031 -40.779 87.360 1.00 80.75 141 GLY A C 1
ATOM 1030 O O . GLY A 1 141 ? -34.997 -40.893 88.010 1.00 80.75 141 GLY A O 1
ATOM 1031 N N . GLY A 1 142 ? -37.086 -40.090 87.807 1.00 79.31 142 GLY A N 1
ATOM 1032 C CA . GLY A 1 142 ? -37.147 -39.468 89.138 1.00 79.31 142 GLY A CA 1
ATOM 1033 C C . GLY A 1 142 ? -36.492 -38.087 89.260 1.00 79.31 142 GLY A C 1
ATOM 1034 O O . GLY A 1 142 ? -36.522 -37.516 90.346 1.00 79.31 142 GLY A O 1
ATOM 1035 N N . ILE A 1 143 ? -35.950 -37.531 88.170 1.00 88.00 143 ILE A N 1
ATOM 1036 C CA . ILE A 1 143 ? -35.354 -36.187 88.146 1.00 88.00 143 ILE A CA 1
ATOM 1037 C C . ILE A 1 143 ? -36.351 -35.169 87.598 1.00 88.00 143 ILE A C 1
ATOM 1039 O O . ILE A 1 143 ? -36.773 -35.258 86.447 1.00 88.00 143 ILE A O 1
ATOM 1043 N N . ASP A 1 144 ? -36.691 -34.188 88.429 1.00 90.81 144 ASP A N 1
ATOM 1044 C CA . ASP A 1 144 ? -37.489 -33.019 88.067 1.00 90.81 144 ASP A CA 1
ATOM 1045 C C . ASP A 1 144 ? -36.767 -31.768 88.573 1.00 90.81 144 ASP A C 1
ATOM 1047 O O . ASP A 1 144 ? -36.577 -31.598 89.777 1.00 90.81 144 ASP A O 1
ATOM 1051 N N . ILE A 1 145 ? -36.312 -30.928 87.645 1.00 92.31 145 ILE A N 1
ATOM 1052 C CA . ILE A 1 145 ? -35.568 -29.697 87.912 1.00 92.31 145 ILE A CA 1
ATOM 1053 C C . ILE A 1 145 ? -36.493 -28.518 87.574 1.00 92.31 145 ILE A C 1
ATOM 1055 O O . ILE A 1 145 ? -36.548 -28.093 86.415 1.00 92.31 145 ILE A O 1
ATOM 1059 N N . PRO A 1 146 ? -37.258 -27.998 88.552 1.00 90.88 146 PRO A N 1
ATOM 1060 C CA . PRO A 1 146 ? -38.159 -26.878 88.327 1.00 90.88 146 PRO A CA 1
ATOM 1061 C C . PRO A 1 146 ? -37.403 -25.548 88.369 1.00 90.88 146 PRO A C 1
ATOM 1063 O O . PRO A 1 146 ? -36.726 -25.228 89.346 1.00 90.88 146 PRO A O 1
ATOM 1066 N N . LEU A 1 147 ? -37.603 -24.712 87.355 1.00 89.12 147 LEU A N 1
ATOM 1067 C CA . LEU A 1 147 ? -37.156 -23.328 87.338 1.00 89.12 147 LEU A CA 1
ATOM 1068 C C . LEU A 1 147 ? -38.355 -22.390 87.375 1.00 89.12 147 LEU A C 1
ATOM 1070 O O . LEU A 1 147 ? -39.141 -22.310 86.434 1.00 89.12 147 LEU A O 1
ATOM 1074 N N . THR A 1 148 ? -38.451 -21.604 88.441 1.00 89.12 148 THR A N 1
ATOM 1075 C CA . THR A 1 148 ? -39.423 -20.513 88.514 1.00 89.12 148 THR A CA 1
ATOM 1076 C C . THR A 1 148 ? -38.862 -19.264 87.835 1.00 89.12 148 THR A C 1
ATOM 1078 O O . THR A 1 148 ? -37.852 -18.718 88.278 1.00 89.12 148 THR A O 1
ATOM 1081 N N . ILE A 1 149 ? -39.554 -18.772 86.808 1.00 88.69 149 ILE A N 1
ATOM 1082 C CA . ILE A 1 149 ? -39.254 -17.510 86.126 1.00 88.69 149 ILE A CA 1
ATOM 1083 C C . ILE A 1 149 ? -40.430 -16.555 86.330 1.00 88.69 149 ILE A C 1
ATOM 1085 O O . ILE A 1 149 ? -41.572 -16.854 85.983 1.00 88.69 149 ILE A O 1
ATOM 1089 N N . ASN A 1 150 ? -40.150 -15.388 86.895 1.00 88.75 150 ASN A N 1
ATOM 1090 C CA . ASN A 1 150 ? -41.097 -14.301 87.076 1.00 88.75 150 ASN A CA 1
ATOM 1091 C C . ASN A 1 150 ? -40.791 -13.186 86.073 1.00 88.75 150 ASN A C 1
ATOM 1093 O O . ASN A 1 150 ? -39.772 -12.507 86.208 1.00 88.75 150 ASN A O 1
ATOM 1097 N N . VAL A 1 151 ? -41.666 -13.004 85.079 1.00 86.56 151 VAL A N 1
ATOM 1098 C CA . VAL A 1 151 ? -41.486 -11.985 84.040 1.00 86.56 151 VAL A CA 1
ATOM 1099 C C . VAL A 1 151 ? -42.290 -10.726 84.362 1.00 86.56 151 VAL A C 1
ATOM 1101 O O . VAL A 1 151 ? -43.523 -10.741 84.357 1.00 86.56 151 VAL A O 1
ATOM 1104 N N . GLN A 1 152 ? -41.579 -9.635 84.638 1.00 84.88 152 GLN A N 1
ATOM 1105 C CA . GLN A 1 152 ? -42.120 -8.297 84.861 1.00 84.88 152 GLN A CA 1
ATOM 1106 C C . GLN A 1 152 ? -42.329 -7.552 83.530 1.00 84.88 152 GLN A C 1
ATOM 1108 O O . GLN A 1 152 ? -41.569 -7.771 82.582 1.00 84.88 152 GLN A O 1
ATOM 1113 N N . PRO A 1 153 ? -43.310 -6.638 83.436 1.00 81.12 153 PRO A N 1
ATOM 1114 C CA . PRO A 1 153 ? -43.437 -5.744 82.286 1.00 81.12 153 PRO A CA 1
ATOM 1115 C C . PRO A 1 153 ? -42.164 -4.903 82.073 1.00 81.12 153 PRO A C 1
ATOM 1117 O O . PRO A 1 153 ? -41.538 -4.471 83.042 1.00 81.12 153 PRO A O 1
ATOM 1120 N N . ALA A 1 154 ? -41.797 -4.658 80.814 1.00 83.62 154 ALA A N 1
ATOM 1121 C CA . ALA A 1 154 ? -40.705 -3.760 80.430 1.00 83.62 154 ALA A CA 1
ATOM 1122 C C . ALA A 1 154 ? -41.256 -2.518 79.717 1.00 83.62 154 ALA A C 1
ATOM 1124 O O . ALA A 1 154 ? -42.281 -2.597 79.035 1.00 83.62 154 ALA A O 1
ATOM 1125 N N . ILE A 1 155 ? -40.570 -1.381 79.844 1.00 87.06 155 ILE A N 1
ATOM 1126 C CA . ILE A 1 155 ? -40.915 -0.141 79.146 1.00 87.06 155 ILE A CA 1
ATOM 1127 C C . ILE A 1 155 ? -40.082 -0.062 77.868 1.00 87.06 155 ILE A C 1
ATOM 1129 O O . ILE A 1 155 ? -38.891 0.245 77.899 1.00 87.06 155 ILE A O 1
ATOM 1133 N N . PHE A 1 156 ? -40.729 -0.287 76.726 1.00 87.62 156 PHE A N 1
ATOM 1134 C CA . PHE A 1 156 ? -40.132 -0.084 75.408 1.00 87.62 156 PHE A CA 1
ATOM 1135 C C . PHE A 1 156 ? -40.451 1.323 74.910 1.00 87.62 156 PHE A C 1
ATOM 1137 O O . PHE A 1 156 ? -41.542 1.593 74.414 1.00 87.62 156 PHE A O 1
ATOM 1144 N N . LYS A 1 157 ? -39.492 2.242 75.059 1.00 90.44 157 LYS A N 1
ATOM 1145 C CA . LYS A 1 157 ? -39.614 3.627 74.592 1.00 90.44 157 LYS A CA 1
ATOM 1146 C C . LYS A 1 157 ? -38.371 4.039 73.821 1.00 90.44 157 LYS A C 1
ATOM 1148 O O . LYS A 1 157 ? -37.257 3.644 74.152 1.00 90.44 157 LYS A O 1
ATOM 1153 N N . THR A 1 158 ? -38.555 4.844 72.784 1.00 93.62 158 THR A N 1
ATOM 1154 C CA . THR A 1 158 ? -37.459 5.290 71.925 1.00 93.62 158 THR A CA 1
ATOM 1155 C C . THR A 1 158 ? -37.699 6.692 71.374 1.00 93.62 158 THR A C 1
ATOM 1157 O O . THR A 1 158 ? -38.840 7.150 71.319 1.00 93.62 158 THR A O 1
ATOM 1160 N N . GLY A 1 159 ? -36.621 7.367 70.971 1.00 91.69 159 GLY A N 1
ATOM 1161 C CA . GLY A 1 159 ? -36.656 8.572 70.147 1.00 91.69 159 GLY A CA 1
ATOM 1162 C C . GLY A 1 159 ? -35.745 8.420 68.929 1.00 91.69 159 GLY A C 1
ATOM 1163 O O . GLY A 1 159 ? -34.601 7.990 69.065 1.00 91.69 159 GLY A O 1
ATOM 1164 N N . LEU A 1 160 ? -36.241 8.776 67.742 1.00 93.06 160 LEU A N 1
ATOM 1165 C CA . LEU A 1 160 ? -35.424 8.869 66.529 1.00 93.06 160 LEU A CA 1
ATOM 1166 C C . LEU A 1 160 ? -34.409 10.010 66.693 1.00 93.06 160 LEU A C 1
ATOM 1168 O O . LEU A 1 160 ? -34.810 11.146 66.940 1.00 93.06 160 LEU A O 1
ATOM 1172 N N . THR A 1 161 ? -33.116 9.722 66.549 1.00 92.50 161 THR A N 1
ATOM 1173 C CA . THR A 1 161 ? -32.046 10.726 66.689 1.00 92.50 161 THR A CA 1
ATOM 1174 C C . THR A 1 161 ? -31.477 11.165 65.347 1.00 92.50 161 THR A C 1
ATOM 1176 O O . THR A 1 161 ? -31.149 12.338 65.178 1.00 92.50 161 THR A O 1
ATOM 1179 N N . GLN A 1 162 ? -31.370 10.251 64.379 1.00 92.69 162 GLN A N 1
ATOM 1180 C CA . GLN A 1 162 ? -30.807 10.548 63.063 1.00 92.69 162 GLN A CA 1
ATOM 1181 C C . GLN A 1 162 ? -31.382 9.638 61.977 1.00 92.69 162 GLN A C 1
ATOM 1183 O O . GLN A 1 162 ? -31.646 8.462 62.208 1.00 92.69 162 GLN A O 1
ATOM 1188 N N . GLN A 1 163 ? -31.504 10.179 60.766 1.00 94.25 163 GLN A N 1
ATOM 1189 C CA . GLN A 1 163 ? -31.805 9.441 59.543 1.00 94.25 163 GLN A CA 1
ATOM 1190 C C . GLN A 1 163 ? -30.927 10.002 58.417 1.00 94.25 163 GLN A C 1
ATOM 1192 O O . GLN A 1 163 ? -30.913 11.214 58.206 1.00 94.25 163 GLN A O 1
ATOM 1197 N N . SER A 1 164 ? -30.186 9.146 57.706 1.00 91.50 164 SER A N 1
ATOM 1198 C CA . SER A 1 164 ? -29.243 9.587 56.666 1.00 91.50 164 SER A CA 1
ATOM 1199 C C . SER A 1 164 ? -29.938 10.244 55.473 1.00 91.50 164 SER A C 1
ATOM 1201 O O . SER A 1 164 ? -29.429 11.218 54.926 1.00 91.50 164 SER A O 1
ATOM 1203 N N . VAL A 1 165 ? -31.105 9.724 55.080 1.00 90.50 165 VAL A N 1
ATOM 1204 C CA . VAL A 1 165 ? -31.940 10.239 53.988 1.00 90.50 165 VAL A CA 1
ATOM 1205 C C . VAL A 1 165 ? -33.417 10.001 54.283 1.00 90.50 165 VAL A C 1
ATOM 1207 O O . VAL A 1 165 ? -33.804 8.910 54.694 1.00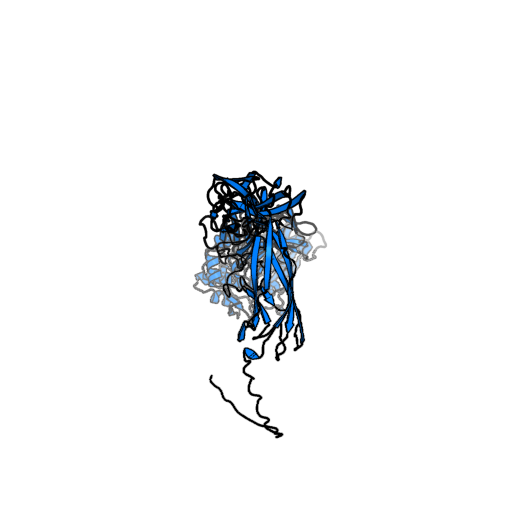 90.50 165 VAL A O 1
ATOM 1210 N N . ASN A 1 166 ? -34.253 11.008 54.038 1.00 91.06 166 ASN A N 1
ATOM 1211 C CA . ASN A 1 166 ? -35.719 10.924 54.108 1.00 91.06 166 ASN A CA 1
ATOM 1212 C C . ASN A 1 166 ? -36.384 10.965 52.721 1.00 91.06 166 ASN A C 1
ATOM 1214 O O . ASN A 1 166 ? -37.513 10.497 52.562 1.00 91.06 166 ASN A O 1
ATOM 1218 N N . LYS A 1 167 ? -35.672 11.485 51.714 1.00 94.19 167 LYS A N 1
ATOM 1219 C CA . LYS A 1 167 ? -36.056 11.467 50.303 1.00 94.19 167 LYS A CA 1
ATOM 1220 C C . LYS A 1 167 ? -34.864 11.076 49.440 1.00 94.19 167 LYS A C 1
ATOM 1222 O O . LYS A 1 167 ? -33.770 11.597 49.642 1.00 94.19 167 LYS A O 1
ATOM 1227 N N . VAL A 1 168 ? -35.072 10.206 48.457 1.00 93.56 168 VAL A N 1
ATOM 1228 C CA . VAL A 1 168 ? -34.036 9.830 47.487 1.00 93.56 168 VAL A CA 1
ATOM 1229 C C . VAL A 1 168 ? -34.636 9.676 46.093 1.00 93.56 168 VAL A C 1
ATOM 1231 O O . VAL A 1 168 ? -35.761 9.210 45.935 1.00 93.56 168 VAL A O 1
ATOM 1234 N N . THR A 1 169 ? -33.893 10.098 45.071 1.00 91.81 169 THR A N 1
ATOM 1235 C CA . THR A 1 169 ? -34.247 9.838 43.671 1.00 91.81 169 THR A CA 1
ATOM 1236 C C . THR A 1 169 ? -33.368 8.711 43.155 1.00 91.81 169 THR A C 1
ATOM 1238 O O . THR A 1 169 ? -32.147 8.814 43.241 1.00 91.81 169 THR A O 1
ATOM 1241 N N . LEU A 1 170 ? -33.983 7.648 42.647 1.00 90.50 170 LEU A N 1
ATOM 1242 C CA . LEU A 1 170 ? -33.316 6.443 42.150 1.00 90.50 170 LEU A CA 1
ATOM 1243 C C . LEU A 1 170 ? -33.842 6.095 40.754 1.00 90.50 170 LEU A C 1
ATOM 1245 O O . LEU A 1 170 ? -34.911 6.546 40.346 1.00 90.50 170 LEU A O 1
ATOM 1249 N N . LYS A 1 171 ? -33.115 5.274 40.008 1.00 87.69 171 LYS A N 1
ATOM 1250 C CA . LYS A 1 171 ? -33.612 4.622 38.791 1.00 87.69 171 LYS A CA 1
ATOM 1251 C C . LYS A 1 171 ? -34.275 3.303 39.149 1.00 87.69 171 LYS A C 1
ATOM 1253 O O . LYS A 1 171 ? -34.071 2.760 40.233 1.00 87.69 171 LYS A O 1
ATOM 1258 N N . ALA A 1 172 ? -35.058 2.764 38.222 1.00 85.50 172 ALA A N 1
ATOM 1259 C CA . ALA A 1 172 ? -35.676 1.458 38.400 1.00 85.50 172 ALA A CA 1
ATOM 1260 C C . ALA A 1 172 ? -34.627 0.402 38.800 1.00 85.50 172 ALA A C 1
ATOM 1262 O O . ALA A 1 172 ? -33.587 0.296 38.152 1.00 85.50 172 ALA A O 1
ATOM 1263 N N . LYS A 1 173 ? -34.908 -0.369 39.860 1.00 85.62 173 LYS A N 1
ATOM 1264 C CA . LYS A 1 173 ? -34.025 -1.406 40.438 1.00 85.62 173 LYS A CA 1
ATOM 1265 C C . LYS A 1 173 ? -32.707 -0.931 41.059 1.00 85.62 173 LYS A C 1
ATOM 1267 O O . LYS A 1 173 ? -31.995 -1.768 41.616 1.00 85.62 173 LYS A O 1
ATOM 1272 N N . GLU A 1 174 ? -32.395 0.361 41.023 1.00 88.25 174 GLU A N 1
ATOM 1273 C CA . GLU A 1 174 ? -31.216 0.916 41.689 1.00 88.25 174 GLU A CA 1
ATOM 1274 C C . GLU A 1 174 ? -31.340 0.763 43.211 1.00 88.25 174 GLU A C 1
ATOM 1276 O O . GLU A 1 174 ? -32.434 0.831 43.778 1.00 88.25 174 GLU A O 1
ATOM 1281 N N . THR A 1 175 ? -30.212 0.529 43.873 1.00 92.19 175 THR A N 1
ATOM 1282 C CA . THR A 1 175 ? -30.148 0.319 45.320 1.00 92.19 175 THR A CA 1
ATOM 1283 C C . THR A 1 175 ? -29.397 1.449 46.003 1.00 92.19 175 THR A C 1
ATOM 1285 O O . THR A 1 175 ? -28.436 1.979 45.451 1.00 92.19 175 THR A O 1
ATOM 1288 N N . THR A 1 176 ? -29.770 1.769 47.238 1.00 93.50 176 THR A N 1
ATOM 1289 C CA . THR A 1 176 ? -28.988 2.668 48.098 1.00 93.50 176 THR A CA 1
ATOM 1290 C C . THR A 1 176 ? -29.035 2.194 49.544 1.00 93.50 176 THR A C 1
ATOM 1292 O O . THR A 1 176 ? -29.952 1.470 49.934 1.00 93.50 176 THR A O 1
ATOM 1295 N N . THR A 1 177 ? -28.059 2.607 50.345 1.00 94.94 177 THR A N 1
ATOM 1296 C CA . THR A 1 177 ? -28.003 2.294 51.774 1.00 94.94 177 THR A CA 1
ATOM 1297 C C . THR A 1 177 ? -28.605 3.431 52.591 1.00 94.94 177 THR A C 1
ATOM 1299 O O . THR A 1 177 ? -28.295 4.605 52.390 1.00 94.94 177 THR A O 1
ATOM 1302 N N . VAL A 1 178 ? -29.455 3.066 53.544 1.00 95.50 178 VAL A N 1
ATOM 1303 C CA . VAL A 1 178 ? -30.091 3.952 54.515 1.00 95.50 178 VAL A CA 1
ATOM 1304 C C . VAL A 1 178 ? -29.545 3.608 55.897 1.00 95.50 178 VAL A C 1
ATOM 1306 O O . VAL A 1 178 ? -29.395 2.434 56.242 1.00 95.50 178 VAL A O 1
ATOM 1309 N N . SER A 1 179 ? -29.234 4.640 56.677 1.00 96.19 179 SER A N 1
ATOM 1310 C CA . SER A 1 179 ? -28.785 4.520 58.061 1.00 96.19 179 SER A CA 1
ATOM 1311 C C . SER A 1 179 ? -29.724 5.308 58.964 1.00 96.19 179 SER A C 1
ATOM 1313 O O . SER A 1 179 ? -30.035 6.467 58.671 1.00 96.19 179 SER A O 1
ATOM 1315 N N . VAL A 1 180 ? -30.206 4.678 60.033 1.00 96.50 180 VAL A N 1
ATOM 1316 C CA . VAL A 1 180 ? -31.144 5.280 60.989 1.00 96.50 180 VAL A CA 1
ATOM 1317 C C . VAL A 1 180 ? -30.685 4.982 62.408 1.00 96.50 180 VAL A C 1
ATOM 1319 O O . VAL A 1 180 ? -30.273 3.861 62.706 1.00 96.50 180 VAL A O 1
ATOM 1322 N N . SER A 1 181 ? -30.781 5.980 63.282 1.00 95.94 181 SER A N 1
ATOM 1323 C CA . SER A 1 181 ? -30.340 5.900 64.671 1.00 95.94 181 SER A CA 1
ATOM 1324 C C . SER A 1 181 ? -31.483 6.225 65.625 1.00 95.94 181 SER A C 1
ATOM 1326 O O . SER A 1 181 ? -32.196 7.213 65.445 1.00 95.94 181 SER A O 1
ATOM 1328 N N . PHE A 1 182 ? -31.630 5.407 66.663 1.00 96.31 182 PHE A N 1
ATOM 1329 C CA . PHE A 1 182 ? -32.662 5.542 67.688 1.00 96.31 182 PHE A CA 1
ATOM 1330 C C . PHE A 1 182 ? -32.041 5.502 69.079 1.00 96.31 182 PHE A C 1
ATOM 1332 O O . PHE A 1 182 ? -31.249 4.609 69.377 1.00 96.31 182 PHE A O 1
ATOM 1339 N N . GLN A 1 183 ? -32.430 6.426 69.955 1.00 95.62 183 GLN A N 1
ATOM 1340 C CA . GLN A 1 183 ? -32.061 6.375 71.366 1.00 95.62 183 GLN A CA 1
ATOM 1341 C C . GLN A 1 183 ? -33.008 5.448 72.130 1.00 95.62 183 GLN A C 1
ATOM 1343 O O . GLN A 1 183 ? -34.232 5.516 71.958 1.00 95.62 183 GLN A O 1
ATOM 1348 N N . ASN A 1 184 ? -32.449 4.603 72.990 1.00 94.88 184 ASN A N 1
ATOM 1349 C CA . ASN A 1 184 ? -33.195 3.772 73.919 1.00 94.88 184 ASN A CA 1
ATOM 1350 C C . ASN A 1 184 ? -33.617 4.604 75.134 1.00 94.88 184 ASN A C 1
ATOM 1352 O O . ASN A 1 184 ? -32.797 4.932 75.980 1.00 94.88 184 ASN A O 1
ATOM 1356 N N . LEU A 1 185 ? -34.899 4.959 75.212 1.00 94.19 185 LEU A N 1
ATOM 1357 C CA . LEU A 1 185 ? -35.494 5.692 76.340 1.00 94.19 185 LEU A CA 1
ATOM 1358 C C . LEU A 1 185 ? -36.274 4.756 77.276 1.00 94.19 185 LEU A C 1
ATOM 1360 O O . LEU A 1 185 ? -37.017 5.217 78.144 1.00 94.19 185 LEU A O 1
ATOM 1364 N N . GLY A 1 186 ? -36.177 3.451 77.025 1.00 91.12 186 GLY A N 1
ATOM 1365 C CA . GLY A 1 186 ? -36.768 2.404 77.831 1.00 91.12 186 GLY A CA 1
ATOM 1366 C C . GLY A 1 186 ? -35.908 2.052 79.035 1.00 91.12 186 GLY A C 1
ATOM 1367 O O . GLY A 1 186 ? -34.857 2.638 79.288 1.00 91.12 186 GLY A O 1
ATOM 1368 N N . ASP A 1 187 ? -36.365 1.053 79.776 1.00 90.25 187 ASP A N 1
ATOM 1369 C CA . ASP A 1 187 ? -35.725 0.582 81.005 1.00 90.25 187 ASP A CA 1
ATOM 1370 C C . ASP A 1 187 ? -35.107 -0.821 80.863 1.00 90.25 187 ASP A C 1
ATOM 1372 O O . ASP A 1 187 ? -34.840 -1.495 81.865 1.00 90.25 187 ASP A O 1
ATOM 1376 N N . ILE A 1 188 ? -34.897 -1.254 79.615 1.00 89.25 188 ILE A N 1
ATOM 1377 C CA . ILE A 1 188 ? -34.307 -2.536 79.229 1.00 89.25 188 ILE A CA 1
ATOM 1378 C C . ILE A 1 188 ? -33.351 -2.362 78.043 1.00 89.25 188 ILE A C 1
ATOM 1380 O O . ILE A 1 188 ? -33.605 -1.563 77.139 1.00 89.25 188 ILE A O 1
ATOM 1384 N N . ALA A 1 189 ? -32.256 -3.123 78.034 1.00 89.69 189 ALA A N 1
ATOM 1385 C CA . ALA A 1 189 ? -31.322 -3.172 76.916 1.00 89.69 189 ALA A CA 1
ATOM 1386 C C . ALA A 1 189 ? -31.956 -3.828 75.679 1.00 89.69 189 ALA A C 1
ATOM 1388 O O . ALA A 1 189 ? -32.594 -4.879 75.775 1.00 89.69 189 ALA A O 1
ATOM 1389 N N . TRP A 1 190 ? -31.753 -3.240 74.502 1.00 91.88 190 TRP A N 1
ATOM 1390 C CA . TRP A 1 190 ? -32.190 -3.832 73.242 1.00 91.88 190 TRP A CA 1
ATOM 1391 C C . TRP A 1 190 ? -31.176 -4.853 72.760 1.00 91.88 190 TRP A C 1
ATOM 1393 O O . TRP A 1 190 ? -30.017 -4.518 72.516 1.00 91.88 190 TRP A O 1
ATOM 1403 N N . GLN A 1 191 ? -31.625 -6.087 72.572 1.00 88.44 191 GLN A N 1
ATOM 1404 C CA . GLN A 1 191 ? -30.792 -7.123 71.980 1.00 88.44 191 GLN A CA 1
ATOM 1405 C C . GLN A 1 191 ? -30.628 -6.873 70.474 1.00 88.44 191 GLN A C 1
ATOM 1407 O O . GLN A 1 191 ? -31.545 -6.389 69.808 1.00 88.44 191 GLN A O 1
ATOM 1412 N N . ASN A 1 192 ? -29.464 -7.216 69.924 1.00 88.75 192 ASN A N 1
ATOM 1413 C CA . ASN A 1 192 ? -29.166 -7.085 68.492 1.00 88.75 192 ASN A CA 1
ATOM 1414 C C . ASN A 1 192 ? -29.322 -8.390 67.699 1.00 88.75 192 ASN A C 1
ATOM 1416 O O . ASN A 1 192 ? -29.214 -8.390 66.472 1.00 88.75 192 ASN A O 1
ATOM 1420 N N . SER A 1 193 ? -29.562 -9.504 68.387 1.00 82.88 193 SER A N 1
ATOM 1421 C CA . SER A 1 193 ? -29.665 -10.840 67.805 1.00 82.88 193 SER A CA 1
ATOM 1422 C C . SER A 1 193 ? -30.674 -11.703 68.573 1.00 82.88 193 SER A C 1
ATOM 1424 O O . SER A 1 193 ? -31.118 -11.346 69.664 1.00 82.88 193 SER A O 1
ATOM 1426 N N . GLY A 1 194 ? -31.083 -12.824 67.973 1.00 72.12 194 GLY A N 1
ATOM 1427 C CA . GLY A 1 194 ? -32.050 -13.750 68.569 1.00 72.12 194 GLY A CA 1
ATOM 1428 C C . GLY A 1 194 ? -33.519 -13.313 68.459 1.00 72.12 194 GLY A C 1
ATOM 1429 O O . GLY A 1 194 ? -33.868 -12.353 67.770 1.00 72.12 194 GLY A O 1
ATOM 1430 N N . GLY A 1 195 ? -34.397 -14.068 69.127 1.00 70.19 195 GLY A N 1
ATOM 1431 C CA . GLY A 1 195 ? -35.860 -13.942 69.036 1.00 70.19 195 GLY A CA 1
ATOM 1432 C C . GLY A 1 195 ? -36.472 -12.685 69.666 1.00 70.19 195 GLY A C 1
ATOM 1433 O O . GLY A 1 195 ? -37.636 -12.414 69.407 1.00 70.19 195 GLY A O 1
ATOM 1434 N N . VAL A 1 196 ? -35.696 -11.914 70.435 1.00 75.12 196 VAL A N 1
ATOM 1435 C CA . VAL A 1 196 ? -36.102 -10.640 71.077 1.00 75.12 196 VAL A CA 1
ATOM 1436 C C . VAL A 1 196 ? -35.276 -9.453 70.586 1.00 75.12 196 VAL A C 1
ATOM 1438 O O . VAL A 1 196 ? -35.248 -8.396 71.218 1.00 75.12 196 VAL A O 1
ATOM 1441 N N . ALA A 1 197 ? -34.558 -9.622 69.472 1.00 87.69 197 ALA A N 1
ATOM 1442 C CA . ALA A 1 197 ? -33.810 -8.525 68.888 1.00 87.69 197 ALA A CA 1
ATOM 1443 C C . ALA A 1 197 ? -34.747 -7.359 68.564 1.00 87.69 197 ALA A C 1
ATOM 1445 O O . ALA A 1 197 ? -35.842 -7.561 68.028 1.00 87.69 197 ALA A O 1
ATOM 1446 N N . VAL A 1 198 ? -34.286 -6.141 68.832 1.00 92.00 198 VAL A N 1
ATOM 1447 C CA . VAL A 1 198 ? -34.960 -4.956 68.312 1.00 92.00 198 VAL A CA 1
ATOM 1448 C C . VAL A 1 198 ? -34.584 -4.805 66.847 1.00 92.00 198 VAL A C 1
ATOM 1450 O O . VAL A 1 198 ? -33.404 -4.749 66.483 1.00 92.00 198 VAL A O 1
ATOM 1453 N N . LYS A 1 199 ? -35.607 -4.776 65.998 1.00 94.44 199 LYS A N 1
ATOM 1454 C CA . LYS A 1 199 ? -35.478 -4.715 64.543 1.00 94.44 199 LYS A CA 1
ATOM 1455 C C . LYS A 1 199 ? -36.273 -3.554 63.977 1.00 94.44 199 LYS A C 1
ATOM 1457 O O . LYS A 1 199 ? -37.212 -3.067 64.602 1.00 94.44 199 LYS A O 1
ATOM 1462 N N . ILE A 1 200 ? -35.925 -3.164 62.758 1.00 96.19 200 ILE A N 1
ATOM 1463 C CA . ILE A 1 200 ? -36.787 -2.342 61.913 1.00 96.19 200 ILE A CA 1
ATOM 1464 C C . ILE A 1 200 ? -37.745 -3.264 61.156 1.00 96.19 200 ILE A C 1
ATOM 1466 O O . ILE A 1 200 ? -37.315 -4.214 60.495 1.00 96.19 200 ILE A O 1
ATOM 1470 N N . GLY A 1 201 ? -39.035 -2.956 61.225 1.00 94.88 201 GLY A N 1
ATOM 1471 C CA . GLY A 1 201 ? -40.072 -3.585 60.418 1.00 94.88 201 GLY A CA 1
ATOM 1472 C C . GLY A 1 201 ? -40.879 -2.556 59.634 1.00 94.88 201 GLY A C 1
ATOM 1473 O O . GLY A 1 201 ? -40.885 -1.366 59.954 1.00 94.88 201 GLY A O 1
ATOM 1474 N N . THR A 1 202 ? -41.545 -3.020 58.585 1.00 96.06 202 THR A N 1
ATOM 1475 C CA . THR A 1 202 ? -42.496 -2.213 57.815 1.00 96.06 202 THR A CA 1
ATOM 1476 C C . THR A 1 202 ? -43.766 -1.968 58.631 1.00 96.06 202 THR A C 1
ATOM 1478 O O . THR A 1 202 ? -44.277 -2.863 59.314 1.00 96.06 202 THR A O 1
ATOM 1481 N N . ILE A 1 203 ? -44.275 -0.739 58.576 1.00 91.94 203 ILE A N 1
ATOM 1482 C CA . ILE A 1 203 ? -45.473 -0.296 59.302 1.00 91.94 203 ILE A CA 1
ATOM 1483 C C . ILE A 1 203 ? -46.452 0.384 58.336 1.00 91.94 203 ILE A C 1
ATOM 1485 O O . ILE A 1 203 ? -46.077 0.784 57.240 1.00 91.94 203 ILE A O 1
ATOM 1489 N N . SER A 1 204 ? -47.717 0.507 58.745 1.00 88.25 204 SER A N 1
ATOM 1490 C CA . SER A 1 204 ? -48.799 1.141 57.974 1.00 88.25 204 SER A CA 1
ATOM 1491 C C . SER A 1 204 ? -49.223 0.379 56.695 1.00 88.25 204 SER A C 1
ATOM 1493 O O . SER A 1 204 ? -49.114 0.919 55.592 1.00 88.25 204 SER A O 1
ATOM 1495 N N . PRO A 1 205 ? -49.796 -0.843 56.816 1.00 91.31 205 PRO A N 1
ATOM 1496 C CA . PRO A 1 205 ? -50.077 -1.585 58.052 1.00 91.31 205 PRO A CA 1
ATOM 1497 C C . PRO A 1 205 ? -48.847 -2.352 58.563 1.00 91.31 205 PRO A C 1
ATOM 1499 O O . PRO A 1 205 ? -47.869 -2.526 57.837 1.00 91.31 205 PRO A O 1
ATOM 1502 N N . PHE A 1 206 ? -48.877 -2.791 59.823 1.00 91.31 206 PHE A N 1
ATOM 1503 C CA . PHE A 1 206 ? -47.800 -3.612 60.383 1.00 91.31 206 PHE A CA 1
ATOM 1504 C C . PHE A 1 206 ? -47.552 -4.861 59.532 1.00 91.31 206 PHE A C 1
ATOM 1506 O O . PHE A 1 206 ? -48.494 -5.472 59.027 1.00 91.31 206 PHE A O 1
ATOM 1513 N N . ASP A 1 207 ? -46.279 -5.236 59.408 1.00 91.44 207 ASP A N 1
ATOM 1514 C CA . ASP A 1 207 ? -45.842 -6.515 58.839 1.00 91.44 207 ASP A CA 1
ATOM 1515 C C . ASP A 1 207 ? -46.132 -6.727 57.348 1.00 91.44 207 ASP A C 1
ATOM 1517 O O . ASP A 1 207 ? -46.067 -7.860 56.864 1.00 91.44 207 ASP A O 1
ATOM 1521 N N . HIS A 1 208 ? -46.391 -5.667 56.585 1.00 94.00 208 HIS A N 1
ATOM 1522 C CA . HIS A 1 208 ? -46.615 -5.784 55.147 1.00 94.00 208 HIS A CA 1
ATOM 1523 C C . HIS A 1 208 ? -45.301 -5.968 54.365 1.00 94.00 208 HIS A C 1
ATOM 1525 O O . HIS A 1 208 ? -44.238 -5.518 54.786 1.00 94.00 208 HIS A O 1
ATOM 1531 N N . ALA A 1 209 ? -45.355 -6.609 53.198 1.00 94.50 209 ALA A N 1
ATOM 1532 C CA . ALA A 1 209 ? -44.179 -6.731 52.337 1.00 94.50 209 ALA A CA 1
ATOM 1533 C C . ALA A 1 209 ? -43.753 -5.350 51.808 1.00 94.50 209 ALA A C 1
ATOM 1535 O O . ALA A 1 209 ? -44.531 -4.687 51.120 1.00 94.50 209 ALA A O 1
ATOM 1536 N N . GLY A 1 210 ? -42.526 -4.931 52.122 1.00 92.38 210 GLY A N 1
ATOM 1537 C CA . GLY A 1 210 ? -42.026 -3.600 51.799 1.00 92.38 210 GLY A CA 1
ATOM 1538 C C . GLY A 1 210 ? -41.904 -3.366 50.296 1.00 92.38 210 GLY A C 1
ATOM 1539 O O . GLY A 1 210 ? -41.339 -4.176 49.559 1.00 92.38 210 GLY A O 1
ATOM 1540 N N . LYS A 1 211 ? -42.371 -2.209 49.832 1.00 92.31 211 LYS A N 1
ATOM 1541 C CA . LYS A 1 211 ? -42.259 -1.765 48.432 1.00 92.31 211 LYS A CA 1
ATOM 1542 C C . LYS A 1 211 ? -40.812 -1.507 48.024 1.00 92.31 211 LYS A C 1
ATOM 1544 O O . LYS A 1 211 ? -40.491 -1.558 46.842 1.00 92.31 211 LYS A O 1
ATOM 1549 N N . LEU A 1 212 ? -39.961 -1.215 49.006 1.00 95.25 212 LEU A N 1
ATOM 1550 C CA . LEU A 1 212 ? -38.535 -0.927 48.845 1.00 95.25 212 LEU A CA 1
ATOM 1551 C C . LEU A 1 212 ? -37.642 -2.121 49.218 1.00 95.25 212 LEU A C 1
ATOM 1553 O O . LEU A 1 212 ? -36.447 -1.944 49.472 1.00 95.25 212 LEU A O 1
ATOM 1557 N N . TYR A 1 213 ? -38.236 -3.318 49.295 1.00 94.75 213 TYR A N 1
ATOM 1558 C CA . TYR A 1 213 ? -37.562 -4.547 49.693 1.00 94.75 213 TYR A CA 1
ATOM 1559 C C . TYR A 1 213 ? -36.315 -4.810 48.847 1.00 94.75 213 TYR A C 1
ATOM 1561 O O . TYR A 1 213 ? -36.354 -4.784 47.616 1.00 94.75 213 TYR A O 1
ATOM 1569 N N . HIS A 1 214 ? -35.221 -5.126 49.531 1.00 95.81 214 HIS A N 1
ATOM 1570 C CA . HIS A 1 214 ? -34.004 -5.661 48.942 1.00 95.81 214 HIS A CA 1
ATOM 1571 C C . HIS A 1 214 ? -33.733 -7.041 49.548 1.00 95.81 214 HIS A C 1
ATOM 1573 O O . HIS A 1 214 ? -34.034 -7.280 50.717 1.00 95.81 214 HIS A O 1
ATOM 1579 N N . SER A 1 215 ? -33.118 -7.945 48.786 1.00 94.38 215 SER A N 1
ATOM 1580 C CA . SER A 1 215 ? -32.858 -9.324 49.225 1.00 94.38 215 SER A CA 1
ATOM 1581 C C . SER A 1 215 ? -31.948 -9.435 50.454 1.00 94.38 215 SER A C 1
ATOM 1583 O O . SER A 1 215 ? -31.908 -10.487 51.081 1.00 94.38 215 SER A O 1
ATOM 1585 N N . SER A 1 216 ? -31.239 -8.361 50.819 1.00 95.56 216 SER A N 1
ATOM 1586 C CA . SER A 1 216 ? -30.434 -8.292 52.045 1.00 95.56 216 SER A CA 1
ATOM 1587 C C . SER A 1 216 ? -31.248 -8.056 53.322 1.00 95.56 216 SER A C 1
ATOM 1589 O O . SER A 1 216 ? -30.659 -8.016 54.400 1.00 95.56 216 SER A O 1
ATOM 1591 N N . TRP A 1 217 ? -32.557 -7.805 53.228 1.00 96.31 217 TRP A N 1
ATOM 1592 C CA . TRP A 1 217 ? -33.418 -7.685 54.405 1.00 96.31 217 TRP A CA 1
ATOM 1593 C C . TRP A 1 217 ? -33.592 -9.051 55.078 1.00 96.31 217 TRP A C 1
ATOM 1595 O O . TRP A 1 217 ? -33.580 -10.083 54.409 1.00 96.31 217 TRP A O 1
ATOM 1605 N N . LEU A 1 218 ? -33.813 -9.060 56.396 1.00 93.38 218 LEU A N 1
ATOM 1606 C CA . LEU A 1 218 ? -34.066 -10.291 57.163 1.00 93.38 218 LEU A CA 1
ATOM 1607 C C . LEU A 1 218 ? -35.302 -11.058 56.648 1.00 93.38 218 LEU A C 1
ATOM 1609 O O . LEU A 1 218 ? -35.327 -12.286 56.675 1.00 93.38 218 LEU A O 1
ATOM 1613 N N . SER A 1 219 ? -36.323 -10.339 56.181 1.00 93.88 219 SER A N 1
ATOM 1614 C CA . SER A 1 219 ? -37.486 -10.858 55.449 1.00 93.88 219 SER A CA 1
ATOM 1615 C C . SER A 1 219 ? -38.150 -9.721 54.656 1.00 93.88 219 SER A C 1
ATOM 1617 O O . SER A 1 219 ? -37.736 -8.566 54.740 1.00 93.88 219 SER A O 1
ATOM 1619 N N . SER A 1 220 ? -39.223 -10.003 53.910 1.00 93.56 220 SER A N 1
ATOM 1620 C CA . SER A 1 220 ? -39.965 -8.975 53.156 1.00 93.56 220 SER A CA 1
ATOM 1621 C C . SER A 1 220 ? -40.561 -7.851 54.016 1.00 93.56 220 SER A C 1
ATOM 1623 O O . SER A 1 220 ? -40.886 -6.795 53.483 1.00 93.56 220 SER A O 1
ATOM 1625 N N . ASN A 1 221 ? -40.679 -8.052 55.330 1.00 95.00 221 ASN A N 1
ATOM 1626 C CA . ASN A 1 221 ? -41.236 -7.101 56.296 1.00 95.00 221 ASN A CA 1
ATOM 1627 C C . ASN A 1 221 ? -40.325 -6.851 57.518 1.00 95.00 221 ASN A C 1
ATOM 1629 O O . ASN A 1 221 ? -40.704 -6.127 58.443 1.00 95.00 221 ASN A O 1
ATOM 1633 N N . ARG A 1 222 ? -39.126 -7.450 57.553 1.00 95.25 222 ARG A N 1
ATOM 1634 C CA . ARG A 1 222 ? -38.095 -7.226 58.578 1.00 95.25 222 ARG A CA 1
ATOM 1635 C C . ARG A 1 222 ? -36.816 -6.796 57.900 1.00 95.25 222 ARG A C 1
ATOM 1637 O O . ARG A 1 222 ? -36.198 -7.563 57.175 1.00 95.25 222 ARG A O 1
ATOM 1644 N N . VAL A 1 223 ? -36.415 -5.566 58.163 1.00 95.38 223 VAL A N 1
ATOM 1645 C CA . VAL A 1 223 ? -35.360 -4.894 57.417 1.00 95.38 223 VAL A CA 1
ATOM 1646 C C . VAL A 1 223 ? -33.988 -5.291 57.956 1.00 95.38 223 VAL A C 1
ATOM 1648 O O . VAL A 1 223 ? -33.192 -5.898 57.249 1.00 95.38 223 VAL A O 1
ATOM 1651 N N . THR A 1 224 ? -33.715 -4.971 59.221 1.00 95.88 224 THR A N 1
ATOM 1652 C CA . THR A 1 224 ? -32.424 -5.216 59.882 1.00 95.88 224 THR A CA 1
ATOM 1653 C C . THR A 1 224 ? -32.582 -5.139 61.406 1.00 95.88 224 THR A C 1
ATOM 1655 O O . THR A 1 224 ? -33.596 -4.627 61.889 1.00 95.88 224 THR A O 1
ATOM 1658 N N . SER A 1 225 ? -31.609 -5.641 62.169 1.00 94.06 225 SER A N 1
ATOM 1659 C CA . SER A 1 225 ? -31.512 -5.457 63.626 1.00 94.06 225 SER A CA 1
ATOM 1660 C C . SER A 1 225 ? -30.543 -4.326 63.986 1.00 94.06 225 SER A C 1
ATOM 1662 O O . SER A 1 225 ? -29.849 -3.781 63.124 1.00 94.06 225 SER A O 1
ATOM 1664 N N . ALA A 1 226 ? -30.516 -3.934 65.262 1.00 91.44 226 ALA A N 1
ATOM 1665 C CA . ALA A 1 226 ? -29.517 -2.990 65.755 1.00 91.44 226 ALA A CA 1
ATOM 1666 C C . ALA A 1 226 ? -28.102 -3.546 65.517 1.00 91.44 226 ALA A C 1
ATOM 1668 O O . ALA A 1 226 ? -27.879 -4.748 65.626 1.00 91.44 226 ALA A O 1
ATOM 1669 N N . SER A 1 227 ? -27.129 -2.683 65.227 1.00 90.94 227 SER A N 1
ATOM 1670 C CA . SER A 1 227 ? -25.747 -3.134 64.977 1.00 90.94 227 SER A CA 1
ATOM 1671 C C . SER A 1 227 ? -25.089 -3.740 66.230 1.00 90.94 227 SER A C 1
ATOM 1673 O O . SER A 1 227 ? -24.275 -4.656 66.135 1.00 90.94 227 SER A O 1
ATOM 1675 N N . THR A 1 228 ? -25.462 -3.261 67.419 1.00 92.44 228 THR A N 1
ATOM 1676 C CA . THR A 1 228 ? -24.958 -3.710 68.727 1.00 92.44 228 THR A CA 1
ATOM 1677 C C . THR A 1 228 ? -26.093 -3.759 69.744 1.00 92.44 228 THR A C 1
ATOM 1679 O O . THR A 1 228 ? -27.167 -3.208 69.499 1.00 92.44 228 THR A O 1
ATOM 1682 N N . ILE A 1 229 ? -25.857 -4.397 70.895 1.00 92.19 229 ILE A N 1
ATOM 1683 C CA . ILE A 1 229 ? -26.749 -4.267 72.056 1.00 92.19 229 ILE A CA 1
ATOM 1684 C C . ILE A 1 229 ? -26.848 -2.779 72.430 1.00 92.19 229 ILE A C 1
ATOM 1686 O O . ILE A 1 229 ? -25.842 -2.064 72.395 1.00 92.19 229 ILE A O 1
ATOM 1690 N N . VAL A 1 230 ? -28.058 -2.308 72.743 1.00 93.88 230 VAL A N 1
ATOM 1691 C CA . VAL A 1 230 ? -28.324 -0.895 73.059 1.00 93.88 230 VAL A CA 1
ATOM 1692 C C . VAL A 1 230 ? -28.836 -0.778 74.484 1.00 93.88 230 VAL A C 1
ATOM 1694 O O . VAL A 1 230 ? -30.018 -0.995 74.755 1.00 93.88 230 VAL A O 1
ATOM 1697 N N . GLU A 1 231 ? -27.945 -0.415 75.398 1.00 94.12 231 GLU A N 1
ATOM 1698 C CA . GLU A 1 231 ? -28.291 -0.166 76.799 1.00 94.12 231 GLU A CA 1
ATOM 1699 C C . GLU A 1 231 ? -29.288 0.999 76.954 1.00 94.12 231 GLU A C 1
ATOM 1701 O O . GLU A 1 231 ? -29.374 1.855 76.063 1.00 94.12 231 GLU A O 1
ATOM 1706 N N . PRO A 1 232 ? -30.041 1.077 78.069 1.00 94.06 232 PRO A N 1
ATOM 1707 C CA . PRO A 1 232 ? -30.850 2.249 78.397 1.00 94.06 232 PRO A CA 1
ATOM 1708 C C . PRO A 1 232 ? -30.050 3.557 78.276 1.00 94.06 232 PRO A C 1
ATOM 1710 O O . PRO A 1 232 ? -28.908 3.648 78.723 1.00 94.06 232 PRO A O 1
ATOM 1713 N N . ASN A 1 233 ? -30.653 4.577 77.663 1.00 92.62 233 ASN A N 1
ATOM 1714 C CA . ASN A 1 233 ? -30.061 5.853 77.227 1.00 92.62 233 ASN A CA 1
ATOM 1715 C C . ASN A 1 233 ? -29.012 5.775 76.099 1.00 92.62 233 ASN A C 1
ATOM 1717 O O . ASN A 1 233 ? -28.597 6.824 75.595 1.00 92.62 233 ASN A O 1
ATOM 1721 N N . GLY A 1 234 ? -28.615 4.577 75.661 1.00 95.12 234 GLY A N 1
ATOM 1722 C CA . GLY A 1 234 ? -27.737 4.357 74.510 1.00 95.12 234 GLY A CA 1
ATOM 1723 C C . GLY A 1 234 ? -28.423 4.628 73.166 1.00 95.12 234 GLY A C 1
ATOM 1724 O O . GLY A 1 234 ? -29.642 4.760 73.089 1.00 95.12 234 GLY A O 1
ATOM 1725 N N . THR A 1 235 ? -27.642 4.711 72.084 1.00 95.75 235 THR A N 1
ATOM 1726 C CA . THR A 1 235 ? -28.153 4.893 70.712 1.00 95.75 235 THR A CA 1
ATOM 1727 C C . THR A 1 235 ? -27.858 3.663 69.862 1.00 95.75 235 THR A C 1
ATOM 1729 O O . THR A 1 235 ? -26.704 3.269 69.720 1.00 95.75 235 THR A O 1
ATOM 1732 N N . GLY A 1 236 ? -28.900 3.070 69.282 1.00 94.31 236 GLY A N 1
ATOM 1733 C CA . GLY A 1 236 ? -28.800 1.976 68.323 1.00 94.31 236 GLY A CA 1
ATOM 1734 C C . GLY A 1 236 ? -28.750 2.487 66.892 1.00 94.31 236 GLY A C 1
ATOM 1735 O O . GLY A 1 236 ? -29.540 3.359 66.536 1.00 94.31 236 GLY A O 1
ATOM 1736 N N . ILE A 1 237 ? -27.857 1.922 66.077 1.00 96.06 237 ILE A N 1
ATOM 1737 C CA . ILE A 1 237 ? -27.707 2.237 64.648 1.00 96.06 237 ILE A CA 1
ATOM 1738 C C . ILE A 1 237 ? -28.176 1.049 63.810 1.00 96.06 237 ILE A C 1
ATOM 1740 O O . ILE A 1 237 ? -27.776 -0.094 64.061 1.00 96.06 237 ILE A O 1
ATOM 1744 N N . PHE A 1 238 ? -28.965 1.338 62.781 1.00 96.06 238 PHE A N 1
ATOM 1745 C CA . PHE A 1 238 ? -29.545 0.372 61.859 1.00 96.06 238 PHE A CA 1
ATOM 1746 C C . PHE A 1 238 ? -29.160 0.743 60.428 1.00 96.06 238 PHE A C 1
ATOM 1748 O O . PHE A 1 238 ? -29.553 1.797 59.929 1.00 96.06 238 PHE A O 1
ATOM 1755 N N . ASN A 1 239 ? -28.405 -0.133 59.766 1.00 95.88 239 ASN A N 1
ATOM 1756 C CA . ASN A 1 239 ? -27.987 0.043 58.377 1.00 95.88 239 ASN A CA 1
ATOM 1757 C C . ASN A 1 239 ? -28.681 -0.992 57.497 1.00 95.88 239 ASN A C 1
ATOM 1759 O O . ASN A 1 239 ? -28.653 -2.185 57.805 1.00 95.88 239 ASN A O 1
ATOM 1763 N N . PHE A 1 240 ? -29.289 -0.545 56.402 1.00 95.50 240 PHE A N 1
ATOM 1764 C CA . PHE A 1 240 ? -29.954 -1.437 55.460 1.00 95.50 240 PHE A CA 1
ATOM 1765 C C . PHE A 1 240 ? -29.965 -0.873 54.045 1.00 95.50 240 PHE A C 1
ATOM 1767 O O . PHE A 1 240 ? -29.982 0.336 53.829 1.00 95.50 240 PHE A O 1
ATOM 1774 N N . THR A 1 241 ? -29.974 -1.769 53.065 1.00 96.50 241 THR A N 1
ATOM 1775 C CA . THR A 1 241 ? -30.084 -1.416 51.650 1.00 96.50 241 THR A CA 1
ATOM 1776 C C . THR A 1 241 ? -31.544 -1.443 51.232 1.00 96.50 241 THR A C 1
ATOM 1778 O O . THR A 1 241 ? -32.259 -2.376 51.575 1.00 96.50 241 THR A O 1
ATOM 1781 N N . ILE A 1 242 ? -31.990 -0.446 50.479 1.00 96.12 242 ILE A N 1
ATOM 1782 C CA . ILE A 1 242 ? -33.290 -0.448 49.803 1.00 96.12 242 ILE A CA 1
ATOM 1783 C C . ILE A 1 242 ? -33.101 -0.660 48.303 1.00 96.12 242 ILE A C 1
ATOM 1785 O O . ILE A 1 242 ? -32.050 -0.310 47.764 1.00 96.12 242 ILE A O 1
ATOM 1789 N N . GLN A 1 243 ? -34.126 -1.175 47.625 1.00 94.75 243 GLN A N 1
ATOM 1790 C CA . GLN A 1 243 ? -34.168 -1.252 46.165 1.00 94.75 243 GLN A CA 1
ATOM 1791 C C . GLN A 1 243 ? -35.363 -0.475 45.614 1.00 94.75 243 GLN A C 1
ATOM 1793 O O . GLN A 1 243 ? -36.496 -0.644 46.060 1.00 94.75 243 GLN A O 1
ATOM 1798 N N . ALA A 1 244 ? -35.116 0.365 44.612 1.00 93.31 244 ALA A N 1
ATOM 1799 C CA . ALA A 1 244 ? -36.165 1.053 43.879 1.00 93.31 244 ALA A CA 1
ATOM 1800 C C . ALA A 1 244 ? -37.053 0.058 43.100 1.00 93.31 244 ALA A C 1
ATOM 1802 O O . ALA A 1 244 ? -36.535 -0.848 42.432 1.00 93.31 244 ALA A O 1
ATOM 1803 N N . PRO A 1 245 ? -38.385 0.238 43.102 1.00 90.38 245 PRO A N 1
ATOM 1804 C CA . PRO A 1 245 ? -39.295 -0.527 42.250 1.00 90.38 245 PRO A CA 1
ATOM 1805 C C . PRO A 1 245 ? -38.947 -0.449 40.756 1.00 90.38 245 PRO A C 1
ATOM 1807 O O . PRO A 1 245 ? -38.238 0.448 40.306 1.00 90.38 245 PRO A O 1
ATOM 1810 N N . SER A 1 246 ? -39.467 -1.384 39.953 1.00 85.94 246 SER A N 1
ATOM 1811 C CA . SER A 1 246 ? -39.311 -1.344 38.486 1.00 85.94 246 SER A CA 1
ATOM 1812 C C . SER A 1 246 ? -40.127 -0.237 37.816 1.00 85.94 246 SER A C 1
ATOM 1814 O O . SER A 1 246 ? -39.822 0.155 36.694 1.00 85.94 246 SER A O 1
ATOM 1816 N N . GLN A 1 247 ? -41.185 0.234 38.473 1.00 88.00 247 GLN A N 1
ATOM 1817 C CA . GLN A 1 247 ? -42.087 1.247 37.939 1.00 88.00 247 GLN A CA 1
ATOM 1818 C C . GLN A 1 247 ? -41.600 2.651 38.306 1.00 88.00 247 GLN A C 1
ATOM 1820 O O . GLN A 1 247 ? -41.205 2.898 39.442 1.00 88.00 247 GLN A O 1
ATOM 1825 N N . VAL A 1 248 ? -41.666 3.571 37.343 1.00 88.81 248 VAL A N 1
ATOM 1826 C CA . VAL A 1 248 ? -41.434 5.009 37.554 1.00 88.81 248 VAL A CA 1
ATOM 1827 C C . VAL A 1 248 ? -42.555 5.574 38.427 1.00 88.81 248 VAL A C 1
ATOM 1829 O O . VAL A 1 248 ? -43.723 5.242 38.230 1.00 88.81 248 VAL A O 1
ATOM 1832 N N . GLY A 1 249 ? -42.210 6.439 39.378 1.00 91.62 249 GLY A N 1
ATOM 1833 C CA . GLY A 1 249 ? -43.171 7.042 40.301 1.00 91.62 249 GLY A CA 1
ATOM 1834 C C . GLY A 1 249 ? -42.580 7.318 41.678 1.00 91.62 249 GLY A C 1
ATOM 1835 O O . GLY A 1 249 ? -41.417 7.025 41.939 1.00 91.62 249 GLY A O 1
ATOM 1836 N N . THR A 1 250 ? -43.383 7.888 42.571 1.00 94.31 250 THR A N 1
ATOM 1837 C CA . THR A 1 250 ? -42.974 8.159 43.954 1.00 94.31 250 THR A CA 1
ATOM 1838 C C . THR A 1 250 ? -43.547 7.101 44.887 1.00 94.31 250 THR A C 1
ATOM 1840 O O . THR A 1 250 ? -44.761 6.920 44.972 1.00 94.31 250 THR A O 1
ATOM 1843 N N . PHE A 1 251 ? -42.666 6.430 45.622 1.00 93.62 251 PHE A N 1
ATOM 1844 C CA . PHE A 1 251 ? -42.996 5.382 46.577 1.00 93.62 251 PHE A CA 1
ATOM 1845 C C . PHE A 1 251 ? -42.683 5.866 47.980 1.00 93.62 251 PHE A C 1
ATOM 1847 O O . PHE A 1 251 ? -41.595 6.369 48.246 1.00 93.62 251 PHE A O 1
ATOM 1854 N N . LYS A 1 252 ? -43.648 5.713 48.879 1.00 93.81 252 LYS A N 1
ATOM 1855 C CA . LYS A 1 252 ? -43.482 6.003 50.300 1.00 93.81 252 LYS A CA 1
ATOM 1856 C C . LYS A 1 252 ? -43.533 4.698 51.063 1.00 93.81 252 LYS A C 1
ATOM 1858 O O . LYS A 1 252 ? -44.449 3.904 50.829 1.00 93.81 252 LYS A O 1
ATOM 1863 N N . GLU A 1 253 ? -42.559 4.521 51.940 1.00 94.81 253 GLU A N 1
ATOM 1864 C CA . GLU A 1 253 ? -42.507 3.417 52.883 1.00 94.81 253 GLU A CA 1
ATOM 1865 C C . GLU A 1 253 ? -42.353 3.963 54.296 1.00 94.81 253 GLU A C 1
ATOM 1867 O O . GLU A 1 253 ? -41.549 4.872 54.526 1.00 94.81 253 GLU A O 1
ATOM 1872 N N . GLU A 1 254 ? -43.139 3.432 55.227 1.00 95.31 254 GLU A N 1
ATOM 1873 C CA . GLU A 1 254 ? -42.999 3.739 56.645 1.00 95.31 254 GLU A CA 1
ATOM 1874 C C . GLU A 1 254 ? -42.395 2.545 57.372 1.00 95.31 254 GLU A C 1
ATOM 1876 O O . GLU A 1 254 ? -42.722 1.381 57.128 1.00 95.31 254 GLU A O 1
ATOM 1881 N N . PHE A 1 255 ? -41.524 2.856 58.321 1.00 96.25 255 PHE A N 1
ATOM 1882 C CA . PHE A 1 255 ? -40.823 1.883 59.134 1.00 96.25 255 PHE A CA 1
ATOM 1883 C C . PHE A 1 255 ? -40.993 2.205 60.617 1.00 96.25 255 PHE A C 1
ATOM 1885 O O . PHE A 1 255 ? -41.056 3.373 61.011 1.00 96.25 255 PHE A O 1
ATOM 1892 N N . GLY A 1 256 ? -41.032 1.163 61.441 1.00 94.75 256 GLY A N 1
ATOM 1893 C CA . GLY A 1 256 ? -41.084 1.256 62.898 1.00 94.75 256 GLY A CA 1
ATOM 1894 C C . GLY A 1 256 ? -40.096 0.298 63.553 1.00 94.75 256 GLY A C 1
ATOM 1895 O O . GLY A 1 256 ? -39.628 -0.655 62.923 1.00 94.75 256 GLY A O 1
ATOM 1896 N N . LEU A 1 257 ? -39.778 0.550 64.823 1.00 94.81 257 LEU A N 1
ATOM 1897 C CA . LEU A 1 257 ? -39.034 -0.408 65.638 1.00 94.81 257 LEU A CA 1
ATOM 1898 C C . LEU A 1 257 ? -39.982 -1.438 66.254 1.00 94.81 257 LEU A C 1
ATOM 1900 O O . LEU A 1 257 ? -41.068 -1.099 66.725 1.00 94.81 257 LEU A O 1
ATOM 1904 N N . VAL A 1 258 ? -39.536 -2.690 66.298 1.00 92.31 258 VAL A N 1
ATOM 1905 C CA . VAL A 1 258 ? -40.233 -3.803 66.948 1.00 92.31 258 VAL A CA 1
ATOM 1906 C C . VAL A 1 258 ? -39.275 -4.537 67.876 1.00 92.31 258 VAL A C 1
ATOM 1908 O O . VAL A 1 258 ? -38.176 -4.913 67.469 1.00 92.31 258 VAL A O 1
ATOM 1911 N N . ALA A 1 259 ? -39.687 -4.730 69.129 1.00 89.06 259 ALA A N 1
ATOM 1912 C CA . ALA A 1 259 ? -39.095 -5.711 70.026 1.00 89.06 259 ALA A CA 1
ATOM 1913 C C . ALA A 1 259 ? -39.780 -7.050 69.740 1.00 89.06 259 ALA A C 1
ATOM 1915 O O . ALA A 1 259 ? -40.951 -7.245 70.078 1.00 89.06 259 ALA A O 1
ATOM 1916 N N . GLU A 1 260 ? -39.073 -7.936 69.043 1.00 84.69 260 GLU A N 1
ATOM 1917 C CA . GLU A 1 260 ? -39.658 -9.159 68.490 1.00 84.69 260 GLU A CA 1
ATOM 1918 C C . GLU A 1 260 ? -40.296 -10.046 69.560 1.00 84.69 260 GLU A C 1
ATOM 1920 O O . GLU A 1 260 ? -39.739 -10.256 70.636 1.00 84.69 260 GLU A O 1
ATOM 1925 N N . GLY A 1 261 ? -41.508 -10.527 69.271 1.00 78.19 261 GLY A N 1
ATOM 1926 C CA . GLY A 1 261 ? -42.306 -11.320 70.210 1.00 78.19 261 GLY A CA 1
ATOM 1927 C C . GLY A 1 261 ? -42.823 -10.558 71.440 1.00 78.19 261 GLY A C 1
ATOM 1928 O O . GLY A 1 261 ? -43.451 -11.181 72.295 1.00 78.19 261 GLY A O 1
ATOM 1929 N N . VAL A 1 262 ? -42.583 -9.242 71.542 1.00 82.25 262 VAL A N 1
ATOM 1930 C CA . VAL A 1 262 ? -42.987 -8.421 72.694 1.00 82.25 262 VAL A CA 1
ATOM 1931 C C . VAL A 1 262 ? -43.934 -7.291 72.293 1.00 82.25 262 VAL A C 1
ATOM 1933 O O . VAL A 1 262 ? -45.105 -7.331 72.659 1.00 82.25 262 VAL A O 1
ATOM 1936 N N . THR A 1 263 ? -43.455 -6.274 71.570 1.00 87.12 263 THR A N 1
ATOM 1937 C CA . THR A 1 263 ? -44.272 -5.111 71.181 1.00 87.12 263 THR A CA 1
ATOM 1938 C C . THR A 1 263 ? -43.616 -4.287 70.075 1.00 87.12 263 THR A C 1
ATOM 1940 O O . THR A 1 263 ? -42.396 -4.293 69.904 1.00 87.12 263 THR A O 1
ATOM 1943 N N . TRP A 1 264 ? -44.427 -3.510 69.363 1.00 91.44 264 TRP A N 1
ATOM 1944 C CA . TRP A 1 264 ? -43.956 -2.396 68.544 1.00 91.44 264 TRP A CA 1
ATOM 1945 C C . TRP A 1 264 ? -43.695 -1.160 69.404 1.00 91.44 264 TRP A C 1
ATOM 1947 O O . TRP A 1 264 ? -44.333 -0.972 70.441 1.00 91.44 264 TRP A O 1
ATOM 1957 N N . PHE A 1 265 ? -42.755 -0.327 68.968 1.00 92.75 265 PHE A N 1
ATOM 1958 C CA . PHE A 1 265 ? -42.507 0.991 69.545 1.00 92.75 265 PHE A CA 1
ATOM 1959 C C . PHE A 1 265 ? -43.371 2.045 68.836 1.00 92.75 265 PHE A C 1
ATOM 1961 O O . PHE A 1 265 ? -43.666 1.914 67.650 1.00 92.75 265 PHE A O 1
ATOM 1968 N N . ASP A 1 266 ? -43.695 3.141 69.528 1.00 87.00 266 ASP A N 1
ATOM 1969 C CA . ASP A 1 266 ? -44.476 4.250 68.950 1.00 87.00 266 ASP A CA 1
ATOM 1970 C C . ASP A 1 266 ? -43.708 5.060 67.887 1.00 87.00 266 ASP A C 1
ATOM 1972 O O . ASP A 1 266 ? -44.304 5.781 67.082 1.00 87.00 266 ASP A O 1
ATOM 1976 N N . ALA A 1 267 ? -42.372 4.991 67.889 1.00 86.62 267 ALA A N 1
ATOM 1977 C CA . ALA A 1 267 ? -41.552 5.763 66.965 1.00 86.62 267 ALA A CA 1
ATOM 1978 C C . ALA A 1 267 ? -41.534 5.148 65.561 1.00 86.62 267 ALA A C 1
ATOM 1980 O O . ALA A 1 267 ? -41.319 3.948 65.380 1.00 86.62 267 ALA A O 1
ATOM 1981 N N . ARG A 1 268 ? -41.674 6.022 64.565 1.00 90.75 268 ARG A N 1
ATOM 1982 C CA . ARG A 1 268 ? -41.702 5.690 63.140 1.00 90.75 268 ARG A CA 1
ATOM 1983 C C . ARG A 1 268 ? -40.857 6.665 62.333 1.00 90.75 268 ARG A C 1
ATOM 1985 O O . ARG A 1 268 ? -40.685 7.816 62.736 1.00 90.75 268 ARG A O 1
ATOM 1992 N N . PHE A 1 269 ? -40.380 6.220 61.179 1.00 94.62 269 PHE A N 1
ATOM 1993 C CA . PHE A 1 269 ? -39.740 7.072 60.181 1.00 94.62 269 PHE A CA 1
ATOM 1994 C C . PHE A 1 269 ? -40.222 6.700 58.779 1.00 94.62 269 PHE A C 1
ATOM 1996 O O . PHE A 1 269 ? -40.571 5.552 58.511 1.00 94.62 269 PHE A O 1
ATOM 2003 N N . GLY A 1 270 ? -40.262 7.690 57.891 1.00 93.94 270 GLY A N 1
ATOM 2004 C CA . GLY A 1 270 ? -40.689 7.516 56.507 1.00 93.94 270 GLY A CA 1
ATOM 2005 C C . GLY A 1 270 ? -39.525 7.657 55.536 1.00 93.94 270 GLY A C 1
ATOM 2006 O O . GLY A 1 270 ? -38.569 8.396 55.792 1.00 93.94 270 GLY A O 1
ATOM 2007 N N . LEU A 1 271 ? -39.633 6.979 54.398 1.00 95.38 271 LEU A N 1
ATOM 2008 C CA . LEU A 1 271 ? -38.727 7.124 53.268 1.00 95.38 271 LEU A CA 1
ATOM 2009 C C . LEU A 1 271 ? -39.528 7.323 51.980 1.00 95.38 271 LEU A C 1
ATOM 2011 O O . LEU A 1 271 ? -40.366 6.497 51.622 1.00 95.38 271 LEU A O 1
ATOM 2015 N N . GLU A 1 272 ? -39.263 8.427 51.283 1.00 96.00 272 GLU A N 1
ATOM 2016 C CA . GLU A 1 272 ? -39.833 8.723 49.966 1.00 96.00 272 GLU A CA 1
ATOM 2017 C C . GLU A 1 272 ? -38.785 8.449 48.878 1.00 96.00 272 GLU A C 1
ATOM 2019 O O . GLU A 1 272 ? -37.738 9.095 48.828 1.00 96.00 272 GLU A O 1
ATOM 2024 N N . VAL A 1 273 ? -39.059 7.489 47.997 1.00 95.44 273 VAL A N 1
ATOM 2025 C CA . VAL A 1 273 ? -38.214 7.141 46.851 1.00 95.44 273 VAL A CA 1
ATOM 2026 C C . VAL A 1 273 ? -38.914 7.572 45.571 1.00 95.44 273 VAL A C 1
ATOM 2028 O O . VAL A 1 273 ? -39.958 7.028 45.219 1.00 95.44 273 VAL A O 1
ATOM 2031 N N . THR A 1 274 ? -38.332 8.523 44.847 1.00 94.81 274 THR A N 1
ATOM 2032 C CA . THR A 1 274 ? -38.790 8.894 43.504 1.00 94.81 274 THR A CA 1
ATOM 2033 C C . THR A 1 274 ? -37.998 8.106 42.472 1.00 94.81 274 THR A C 1
ATOM 2035 O O . THR A 1 274 ? -36.795 8.300 42.320 1.00 94.81 274 THR A O 1
ATOM 2038 N N . VAL A 1 275 ? -38.675 7.210 41.759 1.00 91.69 275 VAL A N 1
ATOM 2039 C CA . VAL A 1 275 ? -38.103 6.411 40.678 1.00 91.69 275 VAL A CA 1
ATOM 2040 C C . VAL A 1 275 ? -38.247 7.167 39.363 1.00 91.69 275 VAL A C 1
ATOM 2042 O O . VAL A 1 275 ? -39.369 7.455 38.948 1.00 91.69 275 VAL A O 1
ATOM 2045 N N . VAL A 1 276 ? -37.129 7.473 38.705 1.00 89.44 276 VAL A N 1
ATOM 2046 C CA . VAL A 1 276 ? -37.067 8.158 37.399 1.00 89.44 276 VAL A CA 1
ATOM 2047 C C . VAL A 1 276 ? -36.604 7.202 36.289 1.00 89.44 276 VAL A C 1
ATOM 2049 O O . VAL A 1 276 ? -35.911 6.222 36.578 1.00 89.44 276 VAL A O 1
ATOM 2052 N N . PRO A 1 277 ? -36.961 7.444 35.011 1.00 85.44 277 PRO A N 1
ATOM 2053 C CA . PRO A 1 277 ? -36.474 6.619 33.910 1.00 85.44 277 PRO A CA 1
ATOM 2054 C C . PRO A 1 277 ? -34.958 6.768 33.718 1.00 85.44 277 PRO A C 1
ATOM 2056 O O . PRO A 1 277 ? -34.393 7.858 33.862 1.00 85.44 277 PRO A O 1
ATOM 2059 N N . ALA A 1 278 ? -34.310 5.666 33.336 1.00 84.81 278 ALA A N 1
ATOM 2060 C CA . ALA A 1 278 ? -32.927 5.681 32.883 1.00 84.81 278 ALA A CA 1
ATOM 2061 C C . ALA A 1 278 ? -32.848 6.322 31.489 1.00 84.81 278 ALA A C 1
ATOM 2063 O O . ALA A 1 278 ? -33.470 5.855 30.537 1.00 84.81 278 ALA A O 1
ATOM 2064 N N . ILE A 1 279 ? -32.089 7.407 31.375 1.00 89.00 279 ILE A N 1
ATOM 2065 C CA . ILE A 1 279 ? -31.829 8.134 30.135 1.00 89.00 279 ILE A CA 1
ATOM 2066 C C . ILE A 1 279 ? -30.367 7.910 29.770 1.00 89.00 279 ILE A C 1
ATOM 2068 O O . ILE A 1 279 ? -29.466 8.361 30.484 1.00 89.00 279 ILE A O 1
ATOM 2072 N N . TYR A 1 280 ? -30.146 7.256 28.633 1.00 92.31 280 TYR A N 1
ATOM 2073 C CA . TYR A 1 280 ? -28.835 7.119 28.015 1.00 92.31 280 TYR A CA 1
ATOM 2074 C C . TYR A 1 280 ? -28.725 8.102 26.851 1.00 92.31 280 TYR A C 1
ATOM 2076 O O . TYR A 1 280 ? -29.572 8.127 25.961 1.00 92.31 280 TYR A O 1
ATOM 2084 N N . SER A 1 281 ? -27.695 8.939 26.865 1.00 94.12 281 SER A N 1
ATOM 2085 C CA . SER A 1 281 ? -27.456 9.938 25.826 1.00 94.12 281 SER A CA 1
ATOM 2086 C C . SER A 1 281 ? -25.967 10.238 25.754 1.00 94.12 281 SER A C 1
ATOM 2088 O O . SER A 1 281 ? -25.301 10.246 26.788 1.00 94.12 281 SER A O 1
ATOM 2090 N N . ALA A 1 282 ? -25.457 10.450 24.544 1.00 96.00 282 ALA A N 1
ATOM 2091 C CA . ALA A 1 282 ? -24.042 10.647 24.269 1.00 96.00 282 ALA A CA 1
ATOM 2092 C C . ALA A 1 282 ? -23.814 11.909 23.440 1.00 96.00 282 ALA A C 1
ATOM 2094 O O . ALA A 1 282 ? -24.581 12.208 22.523 1.00 96.00 282 ALA A O 1
ATOM 2095 N N . LYS A 1 283 ? -22.695 12.585 23.698 1.00 97.12 283 LYS A N 1
ATOM 2096 C CA . LYS A 1 283 ? -22.177 13.674 22.870 1.00 97.12 283 LYS A CA 1
ATOM 2097 C C . LYS A 1 283 ? -20.801 13.297 22.329 1.00 97.12 283 LYS A C 1
ATOM 2099 O O . LYS A 1 283 ? -19.904 12.993 23.108 1.00 97.12 283 LYS A O 1
ATOM 2104 N N . TYR A 1 284 ? -20.638 13.327 21.007 1.00 97.94 284 TYR A N 1
ATOM 2105 C CA . TYR A 1 284 ? -19.333 13.156 20.361 1.00 97.94 284 TYR A CA 1
ATOM 2106 C C . TYR A 1 284 ? -18.373 14.275 20.789 1.00 97.94 284 TYR A C 1
ATOM 2108 O O . TYR A 1 284 ? -18.766 15.446 20.809 1.00 97.94 284 TYR A O 1
ATOM 2116 N N . ILE A 1 285 ? -17.131 13.915 21.122 1.00 98.19 285 ILE A N 1
ATOM 2117 C CA . ILE A 1 285 ? -16.078 14.870 21.489 1.00 98.19 285 ILE A CA 1
ATOM 2118 C C . ILE A 1 285 ? -15.012 14.936 20.394 1.00 98.19 285 ILE A C 1
ATOM 2120 O O . ILE A 1 285 ? -14.785 16.004 19.831 1.00 98.19 285 ILE A O 1
ATOM 2124 N N . GLN A 1 286 ? -14.358 13.813 20.099 1.00 97.69 286 GLN A N 1
ATOM 2125 C CA . GLN A 1 286 ? -13.267 13.722 19.124 1.00 97.69 286 GLN A CA 1
ATOM 2126 C C . GLN A 1 286 ? -12.976 12.257 18.765 1.00 97.69 286 GLN A C 1
ATOM 2128 O O . GLN A 1 286 ? -13.388 11.345 19.481 1.00 97.69 286 GLN A O 1
ATOM 2133 N N . GLN A 1 287 ? -12.221 12.031 17.693 1.00 97.44 287 GLN A N 1
ATOM 2134 C CA . GLN A 1 287 ? -11.731 10.715 17.274 1.00 97.44 287 GLN A CA 1
ATOM 2135 C C . GLN A 1 287 ? -10.296 10.799 16.738 1.00 97.44 287 GLN A C 1
ATOM 2137 O O . GLN A 1 287 ? -9.779 11.891 16.489 1.00 97.44 287 GLN A O 1
ATOM 2142 N N . SER A 1 288 ? -9.665 9.642 16.525 1.00 95.94 288 SER A N 1
ATOM 2143 C CA . SER A 1 288 ? -8.443 9.523 15.720 1.00 95.94 288 SER A CA 1
ATOM 2144 C C . SER A 1 288 ? -8.663 10.013 14.279 1.00 95.94 288 SER A C 1
ATOM 2146 O O . SER A 1 288 ? -9.803 10.175 13.853 1.00 95.94 288 SER A O 1
ATOM 2148 N N . SER A 1 289 ? -7.586 10.235 13.508 1.00 89.44 289 SER A N 1
ATOM 2149 C CA . SER A 1 289 ? -7.661 10.723 12.115 1.00 89.44 289 SER A CA 1
ATOM 2150 C C . SER A 1 289 ? -8.806 10.079 11.327 1.00 89.44 289 SER A C 1
ATOM 2152 O O . SER A 1 289 ? -8.863 8.856 11.218 1.00 89.44 289 SER A O 1
ATOM 2154 N N . GLY A 1 290 ? -9.701 10.903 10.774 1.00 83.19 290 GLY A N 1
ATOM 2155 C CA . GLY A 1 290 ? -10.870 10.430 10.028 1.00 83.19 290 GLY A CA 1
ATOM 2156 C C . GLY A 1 290 ? -10.527 9.784 8.684 1.00 83.19 290 GLY A C 1
ATOM 2157 O O . GLY A 1 290 ? -11.348 9.039 8.164 1.00 83.19 290 GLY A O 1
ATOM 2158 N N . VAL A 1 291 ? -9.326 10.034 8.150 1.00 85.31 291 VAL A N 1
ATOM 2159 C CA . VAL A 1 291 ? -8.806 9.406 6.926 1.00 85.31 291 VAL A CA 1
ATOM 2160 C C . VAL A 1 291 ? -7.598 8.552 7.276 1.00 85.31 291 VAL A C 1
ATOM 2162 O O . VAL A 1 291 ? -6.679 9.020 7.959 1.00 85.31 291 VAL A O 1
ATOM 2165 N N . ILE A 1 292 ? -7.600 7.305 6.810 1.00 87.44 292 ILE A N 1
ATOM 2166 C CA . ILE A 1 292 ? -6.557 6.316 7.092 1.00 87.44 292 ILE A CA 1
ATOM 2167 C C . ILE A 1 292 ? -6.224 5.578 5.806 1.00 87.44 292 ILE A C 1
ATOM 2169 O O . ILE A 1 292 ? -7.097 5.315 4.984 1.00 87.44 292 ILE A O 1
ATOM 2173 N N . SER A 1 293 ? -4.951 5.255 5.615 1.00 83.25 293 SER A N 1
ATOM 2174 C CA . SER A 1 293 ? -4.486 4.521 4.444 1.00 83.25 293 SER A CA 1
ATOM 2175 C C . SER A 1 293 ? -3.663 3.321 4.880 1.00 83.25 293 SER A C 1
ATOM 2177 O O . SER A 1 293 ? -2.676 3.481 5.595 1.00 83.25 293 SER A O 1
ATOM 2179 N N . LEU A 1 294 ? -4.072 2.142 4.435 1.00 85.88 294 LEU A N 1
ATOM 2180 C CA . LEU A 1 294 ? -3.563 0.838 4.842 1.00 85.88 294 LEU A CA 1
ATOM 2181 C C . LEU A 1 294 ? -3.219 0.019 3.604 1.00 85.88 294 LEU A C 1
ATOM 2183 O O . LEU A 1 294 ? -3.787 0.248 2.541 1.00 85.88 294 LEU A O 1
ATOM 2187 N N . SER A 1 295 ? -2.314 -0.936 3.743 1.00 83.25 295 SER A N 1
ATOM 2188 C CA . SER A 1 295 ? -2.143 -2.007 2.762 1.00 83.25 295 SER A CA 1
ATOM 2189 C C . SER A 1 295 ? -3.067 -3.176 3.122 1.00 83.25 295 SER A C 1
ATOM 2191 O O . SER A 1 295 ? -3.475 -3.292 4.282 1.00 83.25 295 SER A O 1
ATOM 2193 N N . PRO A 1 296 ? -3.407 -4.061 2.173 1.00 85.19 296 PRO A N 1
ATOM 2194 C CA . PRO A 1 296 ? -4.079 -5.322 2.470 1.00 85.19 296 PRO A CA 1
ATOM 2195 C C . PRO A 1 296 ? -3.476 -6.051 3.680 1.00 85.19 296 PRO A C 1
ATOM 2197 O O . PRO A 1 296 ? -2.270 -6.284 3.738 1.00 85.19 296 PRO A O 1
ATOM 2200 N N . GLY A 1 297 ? -4.315 -6.390 4.662 1.00 84.62 297 GLY A N 1
ATOM 2201 C CA . GLY A 1 297 ? -3.908 -7.086 5.884 1.00 84.62 297 GLY A CA 1
ATOM 2202 C C . GLY A 1 297 ? -3.310 -6.214 6.996 1.00 84.62 297 GLY A C 1
ATOM 2203 O O . GLY A 1 297 ? -3.187 -6.717 8.118 1.00 84.62 297 GLY A O 1
ATOM 2204 N N . ASP A 1 298 ? -2.991 -4.940 6.740 1.00 87.94 298 ASP A N 1
ATOM 2205 C CA . ASP A 1 298 ? -2.468 -4.024 7.760 1.00 87.94 298 ASP A CA 1
ATOM 2206 C C . ASP A 1 298 ? -3.498 -3.765 8.870 1.00 87.94 298 ASP A C 1
ATOM 2208 O O . ASP A 1 298 ? -4.707 -3.683 8.634 1.00 87.94 298 ASP A O 1
ATOM 2212 N N . GLY A 1 299 ? -2.997 -3.583 10.093 1.00 89.94 299 GLY A N 1
ATOM 2213 C CA . GLY A 1 299 ? -3.789 -3.177 11.250 1.00 89.94 299 GLY A CA 1
ATOM 2214 C C . GLY A 1 299 ? -3.649 -1.684 11.558 1.00 89.94 299 GLY A C 1
ATOM 2215 O O . GLY A 1 299 ? -2.574 -1.108 11.392 1.00 89.94 299 GLY A O 1
ATOM 2216 N N . SER A 1 300 ? -4.709 -1.049 12.062 1.00 93.31 300 SER A N 1
ATOM 2217 C CA . SER A 1 300 ? -4.650 0.331 12.567 1.00 93.31 300 SER A CA 1
ATOM 2218 C C . SER A 1 300 ? -5.471 0.508 13.833 1.00 93.31 300 SER A C 1
ATOM 2220 O O . SER A 1 300 ? -6.610 0.054 13.898 1.00 93.31 300 SER A O 1
ATOM 2222 N N . VAL A 1 301 ? -4.908 1.187 14.834 1.00 96.50 301 VAL A N 1
ATOM 2223 C CA . VAL A 1 301 ? -5.608 1.490 16.088 1.00 96.50 301 VAL A CA 1
ATOM 2224 C C . VAL A 1 301 ? -6.410 2.776 15.931 1.00 96.50 301 VAL A C 1
ATOM 2226 O O . VAL A 1 301 ? -5.856 3.849 15.683 1.00 96.50 301 VAL A O 1
ATOM 2229 N N . LEU A 1 302 ? -7.719 2.668 16.121 1.00 97.62 302 LEU A N 1
ATOM 2230 C CA . LEU A 1 302 ? -8.675 3.764 16.106 1.00 97.62 302 LEU A CA 1
ATOM 2231 C C . LEU A 1 302 ? -9.162 4.053 17.517 1.00 97.62 302 LEU A C 1
ATOM 2233 O O . LEU A 1 302 ? -9.190 3.171 18.380 1.00 97.62 302 LEU A O 1
ATOM 2237 N N . TRP A 1 303 ? -9.581 5.291 17.749 1.00 98.06 303 TRP A N 1
ATOM 2238 C CA . TRP A 1 303 ? -10.232 5.649 18.999 1.00 98.06 303 TRP A CA 1
ATOM 2239 C C . TRP A 1 303 ? -11.256 6.762 18.806 1.00 98.06 303 TRP A C 1
ATOM 2241 O O . TRP A 1 303 ? -11.132 7.581 17.897 1.00 98.06 303 TRP A O 1
ATOM 2251 N N . VAL A 1 304 ? -12.267 6.792 19.673 1.00 98.44 304 VAL A N 1
ATOM 2252 C CA . VAL A 1 304 ? -13.297 7.839 19.716 1.00 98.44 304 VAL A CA 1
ATOM 2253 C C . VAL A 1 304 ? -13.725 8.120 21.153 1.00 98.44 304 VAL A C 1
ATOM 2255 O O . VAL A 1 304 ? -13.881 7.197 21.955 1.00 98.44 304 VAL A O 1
ATOM 2258 N N . ASP A 1 305 ? -13.926 9.401 21.453 1.00 98.38 305 ASP A N 1
ATOM 2259 C CA . ASP A 1 305 ? -14.358 9.910 22.749 1.00 98.38 305 ASP A CA 1
ATOM 2260 C C . ASP A 1 305 ? -15.815 10.386 22.694 1.00 98.38 305 ASP A C 1
ATOM 2262 O O . ASP A 1 305 ? -16.195 11.204 21.848 1.00 98.38 305 ASP A O 1
ATOM 2266 N N . PHE A 1 306 ? -16.616 9.919 23.650 1.00 98.38 306 PHE A N 1
ATOM 2267 C CA . PHE A 1 306 ? -17.997 10.349 23.861 1.00 98.38 306 PHE A CA 1
ATOM 2268 C C . PHE A 1 306 ? -18.213 10.774 25.310 1.00 98.38 306 PHE A C 1
ATOM 2270 O O . PHE A 1 306 ? -17.854 10.049 26.232 1.00 98.38 306 PHE A O 1
ATOM 2277 N N . GLN A 1 307 ? -18.863 11.915 25.522 1.00 98.19 307 GLN A N 1
ATOM 2278 C CA . GLN A 1 307 ? -19.331 12.331 26.841 1.00 98.19 307 GLN A CA 1
ATOM 2279 C C . GLN A 1 307 ? -20.709 11.733 27.129 1.00 98.19 307 GLN A C 1
ATOM 2281 O O . GLN A 1 307 ? -21.604 11.800 26.282 1.00 98.19 307 GLN A O 1
ATOM 2286 N N . ASN A 1 308 ? -20.896 11.192 28.332 1.00 97.31 308 ASN A N 1
ATOM 2287 C CA . ASN A 1 308 ? -22.197 10.752 28.820 1.00 97.31 308 ASN A CA 1
ATOM 2288 C C . ASN A 1 308 ? -23.050 11.972 29.195 1.00 97.31 308 ASN A C 1
ATOM 2290 O O . ASN A 1 308 ? -22.805 12.628 30.203 1.00 97.31 308 ASN A O 1
ATOM 2294 N N . THR A 1 309 ? -24.065 12.281 28.395 1.00 96.62 309 THR A N 1
ATOM 2295 C CA . THR A 1 309 ? -25.022 13.375 28.636 1.00 96.62 309 THR A CA 1
ATOM 2296 C C . THR A 1 309 ? -26.367 12.875 29.163 1.00 96.62 309 THR A C 1
ATOM 2298 O O . THR A 1 309 ? -27.316 13.649 29.279 1.00 96.62 309 THR A O 1
ATOM 2301 N N . GLY A 1 310 ? -26.478 11.574 29.441 1.00 92.69 310 GLY A N 1
ATOM 2302 C CA . GLY A 1 310 ? -27.643 10.966 30.072 1.00 92.69 310 GLY A CA 1
ATOM 2303 C C . GLY A 1 310 ? -27.675 11.187 31.585 1.00 92.69 310 GLY A C 1
ATOM 2304 O O . GLY A 1 310 ? -26.812 11.841 32.160 1.00 92.69 310 GLY A O 1
ATOM 2305 N N . ASN A 1 311 ? -28.669 10.599 32.253 1.00 90.44 311 ASN A N 1
ATOM 2306 C CA . ASN A 1 311 ? -28.749 10.581 33.721 1.00 90.44 311 ASN A CA 1
ATOM 2307 C C . ASN A 1 311 ? -28.247 9.250 34.322 1.00 90.44 311 ASN A C 1
ATOM 2309 O O . ASN A 1 311 ? -28.259 9.069 35.541 1.00 90.44 311 ASN A O 1
ATOM 2313 N N . THR A 1 312 ? -27.840 8.300 33.475 1.00 90.75 312 THR A N 1
ATOM 2314 C CA . THR A 1 312 ? -27.469 6.933 33.855 1.00 90.75 312 THR A CA 1
ATOM 2315 C C . THR A 1 312 ? -25.996 6.673 33.570 1.00 90.75 312 THR A C 1
ATOM 2317 O O . THR A 1 312 ? -25.512 6.983 32.484 1.00 90.75 312 THR A O 1
ATOM 2320 N N . THR A 1 313 ? -25.283 6.122 34.556 1.00 92.12 313 THR A N 1
ATOM 2321 C CA . THR A 1 313 ? -23.876 5.722 34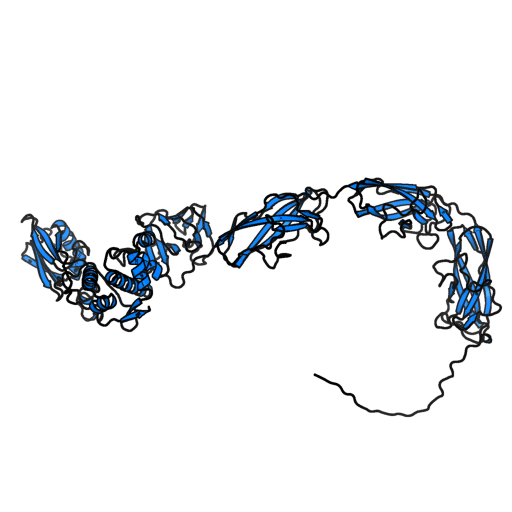.427 1.00 92.12 313 THR A CA 1
ATOM 2322 C C . THR A 1 313 ? -23.741 4.657 33.345 1.00 92.12 313 THR A C 1
ATOM 2324 O O . THR A 1 313 ? -24.515 3.702 33.307 1.00 92.12 313 THR A O 1
ATOM 2327 N N . TRP A 1 314 ? -22.774 4.833 32.454 1.00 95.06 314 TRP A N 1
ATOM 2328 C CA . TRP A 1 314 ? -22.404 3.821 31.471 1.00 95.06 314 TRP A CA 1
ATOM 2329 C C . TRP A 1 314 ? -21.462 2.806 32.105 1.00 95.06 314 TRP A C 1
ATOM 2331 O O . TRP A 1 314 ? -20.576 3.198 32.862 1.00 95.06 314 TRP A O 1
ATOM 2341 N N . SER A 1 315 ? -21.632 1.531 31.763 1.00 94.19 315 SER A N 1
ATOM 2342 C CA . SER A 1 315 ? -20.875 0.418 32.339 1.00 94.19 315 SER A CA 1
ATOM 2343 C C . SER A 1 315 ? -20.141 -0.365 31.252 1.00 94.19 315 SER A C 1
ATOM 2345 O O . SER A 1 315 ? -20.660 -0.550 3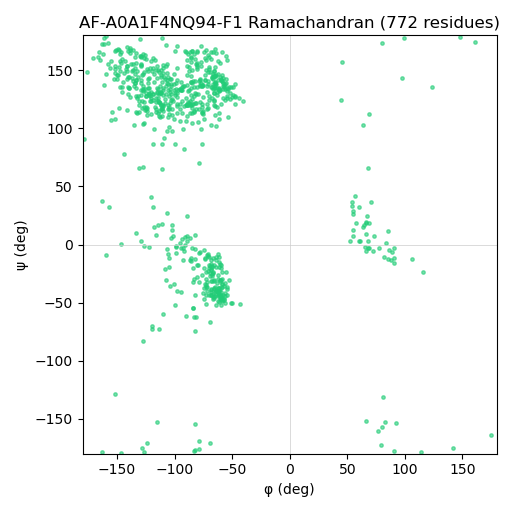0.155 1.00 94.19 315 SER A O 1
ATOM 2347 N N . ALA A 1 316 ? -18.936 -0.843 31.551 1.00 94.44 316 ALA A N 1
ATOM 2348 C CA . ALA A 1 316 ? -18.199 -1.795 30.720 1.00 94.44 316 ALA A CA 1
ATOM 2349 C C . ALA A 1 316 ? -18.636 -3.259 30.936 1.00 94.44 316 ALA A C 1
ATOM 2351 O O . ALA A 1 316 ? -18.238 -4.133 30.159 1.00 94.44 316 ALA A O 1
ATOM 2352 N N . GLU A 1 317 ? -19.408 -3.531 31.989 1.00 89.69 317 GLU A N 1
ATOM 2353 C CA . GLU A 1 317 ? -19.853 -4.874 32.387 1.00 89.69 317 GLU A CA 1
ATOM 2354 C C . GLU A 1 317 ? -20.940 -5.429 31.464 1.00 89.69 317 GLU A C 1
ATOM 2356 O O . GLU A 1 317 ? -21.596 -4.666 30.773 1.00 89.69 317 GLU A O 1
ATOM 2361 N N . GLU A 1 318 ? -21.145 -6.750 31.451 1.00 77.12 318 GLU A N 1
ATOM 2362 C CA . GLU A 1 318 ? -22.013 -7.429 30.473 1.00 77.12 318 GLU A CA 1
ATOM 2363 C C . GLU A 1 318 ? -23.486 -7.000 30.522 1.00 77.12 318 GLU A C 1
ATOM 2365 O O . GLU A 1 318 ? -24.126 -6.872 29.477 1.00 77.12 318 GLU A O 1
ATOM 2370 N N . VAL A 1 319 ? -24.032 -6.737 31.712 1.00 81.94 319 VAL A N 1
ATOM 2371 C CA . VAL A 1 319 ? -25.417 -6.269 31.848 1.00 81.94 319 VAL A CA 1
ATOM 2372 C C . VAL A 1 319 ? -25.488 -4.793 31.466 1.00 81.94 319 VAL A C 1
ATOM 2374 O O . VAL A 1 319 ? -24.883 -3.945 32.121 1.00 81.94 319 VAL A O 1
ATOM 2377 N N . ASN A 1 320 ? -26.264 -4.478 30.425 1.00 88.31 320 ASN A N 1
ATOM 2378 C CA . ASN A 1 320 ? -26.409 -3.125 29.881 1.00 88.31 320 ASN A CA 1
ATOM 2379 C C . ASN A 1 320 ? -25.065 -2.464 29.521 1.00 88.31 320 ASN A C 1
ATOM 2381 O O . ASN A 1 320 ? -24.888 -1.257 29.710 1.00 88.31 320 ASN A O 1
ATOM 2385 N N . ALA A 1 321 ? -24.121 -3.263 29.011 1.00 94.88 321 ALA A N 1
ATOM 2386 C CA . ALA A 1 321 ? -22.795 -2.809 28.614 1.00 94.88 321 ALA A CA 1
ATOM 2387 C C . ALA A 1 321 ? -22.865 -1.687 27.575 1.00 94.88 321 ALA A C 1
ATOM 2389 O O . ALA A 1 321 ? -23.561 -1.806 26.567 1.00 94.88 321 ALA A O 1
ATOM 2390 N N . THR A 1 322 ? -22.069 -0.640 27.746 1.00 97.19 322 THR A N 1
ATOM 2391 C CA . THR A 1 322 ? -21.869 0.371 26.710 1.00 97.19 322 THR A CA 1
ATOM 2392 C C . THR A 1 322 ? -20.774 -0.095 25.756 1.00 97.19 322 THR A C 1
ATOM 2394 O O . THR A 1 322 ? -19.615 -0.274 26.148 1.00 97.19 322 THR A O 1
ATOM 2397 N N . ARG A 1 323 ? -21.134 -0.286 24.486 1.00 97.12 323 ARG A N 1
ATOM 2398 C CA . ARG A 1 323 ? -20.251 -0.773 23.416 1.00 97.12 323 ARG A CA 1
ATOM 2399 C C . ARG A 1 323 ? -20.276 0.161 22.211 1.00 97.12 323 ARG A C 1
ATOM 2401 O O . ARG A 1 323 ? -21.181 0.982 22.053 1.00 97.12 323 ARG A O 1
ATOM 2408 N N . LEU A 1 324 ? -19.285 -0.000 21.340 1.00 97.69 324 LEU A N 1
ATOM 2409 C CA . LEU A 1 324 ? -19.281 0.591 20.007 1.00 97.69 324 LEU A CA 1
ATOM 2410 C C . LEU A 1 324 ? -19.555 -0.511 18.979 1.00 97.69 324 LEU A C 1
ATOM 2412 O O . LEU A 1 324 ? -18.823 -1.500 18.902 1.00 97.69 324 LEU A O 1
ATOM 2416 N N . GLY A 1 325 ? -20.637 -0.356 18.221 1.00 96.94 325 GLY A N 1
ATOM 2417 C CA . GLY A 1 325 ? -21.067 -1.323 17.219 1.00 96.94 325 GLY A CA 1
ATOM 2418 C C . GLY A 1 325 ? -21.053 -0.744 15.812 1.00 96.94 325 GLY A C 1
ATOM 2419 O O . GLY A 1 325 ? -21.097 0.471 15.624 1.00 96.94 325 GLY A O 1
ATOM 2420 N N . THR A 1 326 ? -21.001 -1.620 14.815 1.00 97.38 326 THR A N 1
ATOM 2421 C CA . THR A 1 326 ? -21.107 -1.251 13.395 1.00 97.38 326 THR A CA 1
ATOM 2422 C C . THR A 1 326 ? -22.487 -0.672 13.076 1.00 97.38 326 THR A C 1
ATOM 2424 O O . THR A 1 326 ? -23.509 -1.198 13.529 1.00 97.38 326 THR A O 1
ATOM 2427 N N . ALA A 1 327 ? -22.525 0.384 12.266 1.00 95.56 327 ALA A N 1
ATOM 2428 C CA . ALA A 1 327 ? -23.728 1.148 11.943 1.00 95.56 327 ALA A CA 1
ATOM 2429 C C . ALA A 1 327 ? -23.959 1.279 10.427 1.00 95.56 327 ALA A C 1
ATOM 2431 O O . ALA A 1 327 ? -23.248 0.687 9.619 1.00 95.56 327 ALA A O 1
ATOM 2432 N N . ARG A 1 328 ? -25.028 1.991 10.031 1.00 85.62 328 ARG A N 1
ATOM 2433 C CA . ARG A 1 328 ? -25.548 2.086 8.641 1.00 85.62 328 ARG A CA 1
ATOM 2434 C C . ARG A 1 328 ? -25.866 0.753 7.944 1.00 85.62 328 ARG A C 1
ATOM 2436 O O . ARG A 1 328 ? -26.238 0.707 6.781 1.00 85.62 328 ARG A O 1
ATOM 2443 N N . THR A 1 329 ? -25.792 -0.331 8.686 1.00 93.94 329 THR A N 1
ATOM 2444 C CA . THR A 1 329 ? -26.761 -1.413 8.833 1.00 93.94 329 THR A CA 1
ATOM 2445 C C . THR A 1 329 ? -26.411 -1.945 10.215 1.00 93.94 329 THR A C 1
ATOM 2447 O O . THR A 1 329 ? -25.263 -2.339 10.429 1.00 93.94 329 THR A O 1
ATOM 2450 N N . LEU A 1 330 ? -27.315 -1.803 11.189 1.00 95.12 330 LEU A N 1
ATOM 2451 C CA . LEU A 1 330 ? -26.992 -2.158 12.575 1.00 95.12 330 LEU A CA 1
ATOM 2452 C C . LEU A 1 330 ? -26.599 -3.636 12.638 1.00 95.12 330 LEU A C 1
ATOM 2454 O O . LEU A 1 330 ? -27.171 -4.457 11.924 1.00 95.12 330 LEU A O 1
ATOM 2458 N N . ASP A 1 331 ? -25.594 -3.947 13.455 1.00 93.81 331 ASP A N 1
ATOM 2459 C CA . ASP A 1 331 ? -25.104 -5.315 13.669 1.00 93.81 331 ASP A CA 1
ATOM 2460 C C . ASP A 1 331 ? -24.505 -6.019 12.439 1.00 93.81 331 ASP A C 1
ATOM 2462 O O . ASP A 1 331 ? -24.271 -7.229 12.466 1.00 93.81 331 ASP A O 1
ATOM 2466 N N . ARG A 1 332 ? -24.184 -5.284 11.371 1.00 96.12 332 ARG A N 1
ATOM 2467 C CA . ARG A 1 332 ? -23.496 -5.842 10.202 1.00 96.12 332 ARG A CA 1
ATOM 2468 C C . ARG A 1 332 ? -22.072 -6.288 10.553 1.00 96.12 332 ARG A C 1
ATOM 2470 O O . ARG A 1 332 ? -21.278 -5.496 11.041 1.00 96.12 332 ARG A O 1
ATOM 2477 N N . ALA A 1 333 ? -21.696 -7.513 10.186 1.00 96.38 333 ALA A N 1
ATOM 2478 C CA . ALA A 1 333 ? -20.297 -7.936 10.245 1.00 96.38 333 ALA A CA 1
ATOM 2479 C C . ALA A 1 333 ? -19.403 -6.986 9.421 1.00 96.38 333 ALA A C 1
ATOM 2481 O O . ALA A 1 333 ? -19.654 -6.769 8.229 1.00 96.38 333 ALA A O 1
ATOM 2482 N N . SER A 1 334 ? -18.379 -6.405 10.048 1.00 96.50 334 SER A N 1
ATOM 2483 C CA . SER A 1 334 ? -17.449 -5.498 9.372 1.00 96.50 334 SER A CA 1
ATOM 2484 C C . SER A 1 334 ? -16.445 -6.277 8.523 1.00 96.50 334 SER A C 1
ATOM 2486 O O . SER A 1 334 ? -15.899 -7.287 8.959 1.00 96.50 334 SER A O 1
ATOM 2488 N N . GLY A 1 335 ? -16.153 -5.765 7.323 1.00 95.19 335 GLY A N 1
ATOM 2489 C CA . GLY A 1 335 ? -15.031 -6.255 6.511 1.00 95.19 335 GLY A CA 1
ATOM 2490 C C . GLY A 1 335 ? -13.667 -5.842 7.074 1.00 95.19 335 GLY A C 1
ATOM 2491 O O . GLY A 1 335 ? -12.650 -6.338 6.607 1.00 95.19 335 GLY A O 1
ATOM 2492 N N . PHE A 1 336 ? -13.667 -4.959 8.078 1.00 97.00 336 PHE A N 1
ATOM 2493 C CA . PHE A 1 336 ? -12.497 -4.481 8.807 1.00 97.00 336 PHE A CA 1
ATOM 2494 C C . PHE A 1 336 ? -12.329 -5.138 10.182 1.00 97.00 336 PHE A C 1
ATOM 2496 O O . PHE A 1 336 ? -11.562 -4.647 11.014 1.00 97.00 336 PHE A O 1
ATOM 2503 N N . TYR A 1 337 ? -13.078 -6.215 10.438 1.00 96.81 337 TYR A N 1
ATOM 2504 C CA . TYR A 1 337 ? -13.008 -6.966 11.684 1.00 96.81 337 TYR A CA 1
ATOM 2505 C C . TYR A 1 337 ? -11.572 -7.419 11.969 1.00 96.81 337 TYR A C 1
ATOM 2507 O O . TYR A 1 337 ? -10.938 -8.096 11.158 1.00 96.81 337 TYR A O 1
ATOM 2515 N N . ASP A 1 338 ? -11.097 -7.070 13.158 1.00 96.88 338 ASP A N 1
ATOM 2516 C CA . ASP A 1 338 ? -9.887 -7.616 13.749 1.00 96.88 338 ASP A CA 1
ATOM 2517 C C . ASP A 1 338 ? -10.268 -8.570 14.885 1.00 96.88 338 ASP A C 1
ATOM 2519 O O . ASP A 1 338 ? -11.256 -8.354 15.586 1.00 96.88 338 ASP A O 1
ATOM 2523 N N . SER A 1 339 ? -9.471 -9.614 15.112 1.00 96.12 339 SER A N 1
ATOM 2524 C CA . SER A 1 339 ? -9.770 -10.615 16.141 1.00 96.12 339 SER A CA 1
ATOM 2525 C C . SER A 1 339 ? -9.760 -10.069 17.574 1.00 96.12 339 SER A C 1
ATOM 2527 O O . SER A 1 339 ? -10.223 -10.756 18.477 1.00 96.12 339 SER A O 1
ATOM 2529 N N . SER A 1 340 ? -9.237 -8.858 17.799 1.00 96.31 340 SER A N 1
ATOM 2530 C CA . SER A 1 340 ? -9.321 -8.159 19.090 1.00 96.31 340 SER A CA 1
ATOM 2531 C C . SER A 1 340 ? -10.711 -7.602 19.414 1.00 96.31 340 SER A C 1
ATOM 2533 O O . SER A 1 340 ? -10.949 -7.194 20.551 1.00 96.31 340 SER A O 1
ATOM 2535 N N . TRP A 1 341 ? -11.627 -7.566 18.443 1.00 97.69 341 TRP A N 1
ATOM 2536 C CA . TRP A 1 341 ? -13.002 -7.127 18.664 1.00 97.69 341 TRP A CA 1
ATOM 2537 C C . TRP A 1 341 ? -13.788 -8.133 19.510 1.00 97.69 341 TRP A C 1
ATOM 2539 O O . TRP A 1 341 ? -13.547 -9.337 19.458 1.00 97.69 341 TRP A O 1
ATOM 2549 N N . LEU A 1 342 ? -14.796 -7.644 20.236 1.00 95.62 342 LEU A N 1
ATOM 2550 C CA . LEU A 1 342 ? -15.704 -8.486 21.029 1.00 95.62 342 LEU A CA 1
ATOM 2551 C C . LEU A 1 342 ? -16.518 -9.450 20.145 1.00 95.62 342 LEU A C 1
ATOM 2553 O O . LEU A 1 342 ? -16.849 -10.556 20.562 1.00 95.62 342 LEU A O 1
ATOM 2557 N N . SER A 1 343 ? -16.850 -9.024 18.926 1.00 96.38 343 SER A N 1
ATOM 2558 C CA . SER A 1 343 ? -17.488 -9.829 17.877 1.00 96.38 343 SER A CA 1
ATOM 2559 C C . SER A 1 343 ? -17.280 -9.153 16.515 1.00 96.38 343 SER A C 1
ATOM 2561 O O . SER A 1 343 ? -16.759 -8.042 16.437 1.00 96.38 343 SER A O 1
ATOM 2563 N N . THR A 1 344 ? -17.749 -9.753 15.418 1.00 97.00 344 THR A N 1
ATOM 2564 C CA . THR A 1 344 ? -17.628 -9.173 14.061 1.00 97.00 344 THR A CA 1
ATOM 2565 C C . THR A 1 344 ? -18.335 -7.826 13.866 1.00 97.00 344 THR A C 1
ATOM 2567 O O . THR A 1 344 ? -18.120 -7.161 12.852 1.00 97.00 344 THR A O 1
ATOM 2570 N N . ASN A 1 345 ? -19.163 -7.406 14.825 1.00 97.19 345 ASN A N 1
ATOM 2571 C CA . ASN A 1 345 ? -19.947 -6.171 14.801 1.00 97.19 345 ASN A CA 1
ATOM 2572 C C . ASN A 1 345 ? -19.868 -5.364 16.116 1.00 97.19 345 ASN A C 1
ATOM 2574 O O . ASN A 1 345 ? -20.626 -4.404 16.294 1.00 97.19 345 ASN A O 1
ATOM 2578 N N . ARG A 1 346 ? -18.972 -5.737 17.044 1.00 97.00 346 ARG A N 1
ATOM 2579 C CA . ARG A 1 346 ? -18.733 -5.045 18.323 1.00 97.00 346 ARG A CA 1
ATOM 2580 C C . ARG A 1 346 ? -17.249 -4.844 18.538 1.00 97.00 346 ARG A C 1
ATOM 2582 O O . ARG A 1 346 ? -16.526 -5.811 18.744 1.00 97.00 346 ARG A O 1
ATOM 2589 N N . THR A 1 347 ? -16.806 -3.593 18.528 1.00 96.19 347 THR A N 1
ATOM 2590 C CA . THR A 1 347 ? -15.374 -3.292 18.502 1.00 96.19 347 THR A CA 1
ATOM 2591 C C . THR A 1 347 ? -14.747 -3.383 19.885 1.00 96.19 347 THR A C 1
ATOM 2593 O O . THR A 1 347 ? -13.897 -4.230 20.125 1.00 96.19 347 THR A O 1
ATOM 2596 N N . ALA A 1 348 ? -15.181 -2.540 20.819 1.00 91.69 348 ALA A N 1
ATOM 2597 C CA . ALA A 1 348 ? -14.535 -2.390 22.113 1.00 91.69 348 ALA A CA 1
ATOM 2598 C C . ALA A 1 348 ? -15.505 -1.977 23.224 1.00 91.69 348 ALA A C 1
ATOM 2600 O O . ALA A 1 348 ? -16.643 -1.552 22.993 1.00 91.69 348 ALA A O 1
ATOM 2601 N N . THR A 1 349 ? -15.000 -2.092 24.452 1.00 93.69 349 THR A N 1
ATOM 2602 C CA . THR A 1 349 ? -15.599 -1.532 25.664 1.00 93.69 349 THR A CA 1
ATOM 2603 C C . THR A 1 349 ? -15.174 -0.078 25.886 1.00 93.69 349 THR A C 1
ATOM 2605 O O . THR A 1 349 ? -14.162 0.377 25.354 1.00 93.69 349 THR A O 1
ATOM 2608 N N . ILE A 1 350 ? -15.935 0.636 26.717 1.00 96.88 350 ILE A N 1
ATOM 2609 C CA . ILE A 1 350 ? -15.561 1.945 27.253 1.00 96.88 350 ILE A CA 1
ATOM 2610 C C . ILE A 1 350 ? -14.392 1.862 28.248 1.00 96.88 350 ILE A C 1
ATOM 2612 O O . ILE A 1 350 ? -14.253 0.885 28.986 1.00 96.88 350 ILE A O 1
ATOM 2616 N N . THR A 1 351 ? -13.583 2.923 28.288 1.00 96.31 351 THR A N 1
ATOM 2617 C CA . THR A 1 351 ? -12.621 3.245 29.356 1.00 96.31 351 THR A CA 1
ATOM 2618 C C . THR A 1 351 ? -12.858 4.687 29.837 1.00 96.31 351 THR A C 1
ATOM 2620 O O . THR A 1 351 ? -12.930 5.573 28.980 1.00 96.31 351 THR A O 1
ATOM 2623 N N . PRO A 1 352 ? -12.949 4.963 31.157 1.00 96.81 352 PRO A N 1
ATOM 2624 C CA . PRO A 1 352 ? -12.940 4.009 32.279 1.00 96.81 352 PRO A CA 1
ATOM 2625 C C . PRO A 1 352 ? -14.165 3.073 32.281 1.00 96.81 352 PRO A C 1
ATOM 2627 O O . PRO A 1 352 ? -15.111 3.276 31.524 1.00 96.81 352 PRO A O 1
ATOM 2630 N N . SER A 1 353 ? -14.140 2.020 33.109 1.00 95.56 353 SER A N 1
ATOM 2631 C CA . SER A 1 353 ? -15.179 0.972 33.126 1.00 95.56 353 SER A CA 1
ATOM 2632 C C . SER A 1 353 ? -16.548 1.439 33.629 1.00 95.56 353 SER A C 1
ATOM 2634 O O . SER A 1 353 ? -17.543 0.757 33.402 1.00 95.56 353 SER A O 1
ATOM 2636 N N . GLN A 1 354 ? -16.602 2.587 34.303 1.00 95.56 354 GLN A N 1
ATOM 2637 C CA . GLN A 1 354 ? -17.820 3.261 34.741 1.00 95.56 354 GLN A CA 1
ATOM 2638 C C . GLN A 1 354 ? -17.701 4.737 34.366 1.00 95.56 354 GLN A C 1
ATOM 2640 O O . GLN A 1 354 ? -16.717 5.375 34.736 1.00 95.56 354 GLN A O 1
ATOM 2645 N N . VAL A 1 355 ? -18.684 5.273 33.642 1.00 96.81 355 VAL A N 1
ATOM 2646 C CA . VAL A 1 355 ? -18.674 6.668 33.166 1.00 96.81 355 VAL A CA 1
ATOM 2647 C C . VAL A 1 355 ? -19.962 7.345 33.605 1.00 96.81 355 VAL A C 1
ATOM 2649 O O . VAL A 1 355 ? -21.047 7.088 33.068 1.00 96.81 355 VAL A O 1
ATOM 2652 N N . LYS A 1 356 ? -19.854 8.187 34.633 1.00 95.75 356 LYS A N 1
ATOM 2653 C CA . LYS A 1 356 ? -20.982 8.910 35.228 1.00 95.75 356 LYS A CA 1
ATOM 2654 C C . LYS A 1 356 ? -21.496 9.997 34.275 1.00 95.75 356 LYS A C 1
ATOM 2656 O O . LYS A 1 356 ? -20.775 10.418 33.369 1.00 95.75 356 LYS A O 1
ATOM 2661 N N . PRO A 1 357 ? -22.730 10.489 34.474 1.00 95.75 357 PRO A N 1
ATOM 2662 C CA . PRO A 1 357 ? -23.212 11.688 33.792 1.00 95.75 357 PRO A CA 1
ATOM 2663 C C . PRO A 1 357 ? -22.198 12.841 33.854 1.00 95.75 357 PRO A C 1
ATOM 2665 O O . PRO A 1 357 ? -21.724 13.198 34.929 1.00 95.75 357 PRO A O 1
ATOM 2668 N N . GLY A 1 358 ? -21.873 13.416 32.697 1.00 96.12 358 GLY A N 1
ATOM 2669 C CA . GLY A 1 358 ? -20.887 14.484 32.520 1.00 96.12 358 GLY A CA 1
ATOM 2670 C C . GLY A 1 358 ? -19.456 14.012 32.228 1.00 96.12 358 GLY A C 1
ATOM 2671 O O . GLY A 1 358 ? -18.663 14.811 31.731 1.00 96.12 358 GLY A O 1
ATOM 2672 N N . GLU A 1 359 ? -19.121 12.743 32.470 1.00 98.12 359 GLU A N 1
ATOM 2673 C CA . GLU A 1 359 ? -17.787 12.184 32.210 1.00 98.12 359 GLU A CA 1
ATOM 2674 C C . GLU A 1 359 ? -17.633 11.695 30.758 1.00 98.12 359 GLU A C 1
ATOM 2676 O O . GLU A 1 359 ? -18.614 11.452 30.050 1.00 98.12 359 GLU A O 1
ATOM 2681 N N . THR A 1 360 ? -16.382 11.546 30.312 1.00 98.25 360 THR A N 1
ATOM 2682 C CA . THR A 1 360 ? -16.032 11.095 28.957 1.00 98.25 360 THR A CA 1
ATOM 2683 C C . THR A 1 360 ? -15.566 9.644 28.968 1.00 98.25 360 THR A C 1
ATOM 2685 O O . THR A 1 360 ? -14.688 9.268 29.741 1.00 98.25 360 THR A O 1
ATOM 2688 N N . ALA A 1 361 ? -16.133 8.851 28.065 1.00 97.81 361 ALA A N 1
ATOM 2689 C CA . ALA A 1 361 ? -15.710 7.502 27.735 1.00 97.81 361 ALA A CA 1
ATOM 2690 C C . ALA A 1 361 ? -14.841 7.511 26.475 1.00 97.81 361 ALA A C 1
ATOM 2692 O O . ALA A 1 361 ? -15.174 8.196 25.505 1.00 97.81 361 ALA A O 1
ATOM 2693 N N . ARG A 1 362 ? -13.800 6.678 26.453 1.00 98.44 362 ARG A N 1
ATOM 2694 C CA . ARG A 1 362 ? -13.042 6.345 25.244 1.00 98.44 362 ARG A CA 1
ATOM 2695 C C . ARG A 1 362 ? -13.341 4.923 24.792 1.00 98.44 362 ARG A C 1
ATOM 2697 O O . ARG A 1 362 ? -13.309 4.000 25.604 1.00 98.44 362 ARG A O 1
ATOM 2704 N N . PHE A 1 363 ? -13.538 4.753 23.490 1.00 98.25 363 PHE A N 1
ATOM 2705 C CA . PHE A 1 363 ? -13.450 3.463 22.811 1.00 98.25 363 PHE A CA 1
ATOM 2706 C C . PHE A 1 363 ? -12.137 3.421 22.038 1.00 98.25 363 PHE A C 1
ATOM 2708 O O . PHE A 1 363 ? -11.881 4.326 21.248 1.00 98.25 363 PHE A O 1
ATOM 2715 N N . THR A 1 364 ? -11.333 2.379 22.236 1.00 98.12 364 THR A N 1
ATOM 2716 C CA . THR A 1 364 ? -10.097 2.133 21.477 1.00 98.12 364 THR A CA 1
ATOM 2717 C C . THR A 1 364 ? -10.179 0.739 20.876 1.00 98.12 364 THR A C 1
ATOM 2719 O O . THR A 1 364 ? -10.455 -0.213 21.601 1.00 98.12 364 THR A O 1
ATOM 2722 N N . PHE A 1 365 ? -9.963 0.609 19.571 1.00 97.50 365 PHE A N 1
ATOM 2723 C CA . PHE A 1 365 ? -10.090 -0.662 18.858 1.00 97.50 365 PHE A CA 1
ATOM 2724 C C . PHE A 1 365 ? -9.180 -0.702 17.633 1.00 97.50 365 PHE A C 1
ATOM 2726 O O . PHE A 1 365 ? -8.859 0.334 17.058 1.00 97.50 365 PHE A O 1
ATOM 2733 N N . THR A 1 366 ? -8.782 -1.896 17.214 1.00 97.06 366 THR A N 1
ATOM 2734 C CA . THR A 1 366 ? -7.954 -2.092 16.017 1.00 97.06 366 THR A CA 1
ATOM 2735 C C . THR A 1 366 ? -8.837 -2.479 14.841 1.00 97.06 366 THR A C 1
ATOM 2737 O O . THR A 1 366 ? -9.685 -3.343 14.996 1.00 97.06 366 THR A O 1
ATOM 2740 N N . ILE A 1 367 ? -8.660 -1.880 13.669 1.00 97.06 367 ILE A N 1
ATOM 2741 C CA . ILE A 1 367 ? -9.218 -2.399 12.411 1.00 97.06 367 ILE A CA 1
ATOM 2742 C C . ILE A 1 367 ? -8.158 -3.197 11.664 1.00 97.06 367 ILE A C 1
ATOM 2744 O O . ILE A 1 367 ? -6.975 -2.871 11.767 1.00 97.06 367 ILE A O 1
ATOM 2748 N N . LYS A 1 368 ? -8.582 -4.179 10.867 1.00 95.12 368 LYS A N 1
ATOM 2749 C CA . LYS A 1 368 ? -7.718 -4.892 9.923 1.00 95.12 368 LYS A CA 1
ATOM 2750 C C . LYS A 1 368 ? -8.186 -4.646 8.495 1.00 95.12 368 LYS A C 1
ATOM 2752 O O . LYS A 1 368 ? -9.355 -4.850 8.191 1.00 95.12 368 LYS A O 1
ATOM 2757 N N . ALA A 1 369 ? -7.299 -4.194 7.616 1.00 92.81 369 ALA A N 1
ATOM 2758 C CA . ALA A 1 369 ? -7.640 -3.952 6.221 1.00 92.81 369 ALA A CA 1
ATOM 2759 C C . ALA A 1 369 ? -7.979 -5.270 5.491 1.00 92.81 369 ALA A C 1
ATOM 2761 O O . ALA A 1 369 ? -7.232 -6.244 5.632 1.00 92.81 369 ALA A O 1
ATOM 2762 N N . PRO A 1 370 ? -9.066 -5.320 4.697 1.00 91.19 370 PRO A N 1
ATOM 2763 C CA . PRO A 1 370 ? -9.380 -6.470 3.854 1.00 91.19 370 PRO A CA 1
ATOM 2764 C C . PRO A 1 370 ? -8.346 -6.647 2.734 1.00 91.19 370 PRO A C 1
ATOM 2766 O O . PRO A 1 370 ? -7.622 -5.717 2.388 1.00 91.19 370 PRO A O 1
ATOM 2769 N N . ASP A 1 371 ? -8.350 -7.817 2.091 1.00 86.12 371 ASP A N 1
ATOM 2770 C CA . ASP A 1 371 ? -7.477 -8.084 0.935 1.00 86.12 371 ASP A CA 1
ATOM 2771 C C . ASP A 1 371 ? -7.862 -7.262 -0.305 1.00 86.12 371 ASP A C 1
ATOM 2773 O O . ASP A 1 371 ? -7.070 -7.054 -1.224 1.00 86.12 371 ASP A O 1
ATOM 2777 N N . ARG A 1 372 ? -9.111 -6.789 -0.346 1.00 85.44 372 ARG A N 1
ATOM 2778 C CA . ARG A 1 372 ? -9.637 -6.023 -1.469 1.00 85.44 372 ARG A CA 1
ATOM 2779 C C . ARG A 1 372 ? -9.212 -4.559 -1.363 1.00 85.44 372 ARG A C 1
ATOM 2781 O O . ARG A 1 372 ? -9.676 -3.830 -0.487 1.00 85.44 372 ARG A O 1
ATOM 2788 N N . ILE A 1 373 ? -8.424 -4.121 -2.335 1.00 85.12 373 ILE A N 1
ATOM 2789 C CA . ILE A 1 373 ? -8.074 -2.715 -2.567 1.00 85.12 373 ILE A CA 1
ATOM 2790 C C . ILE A 1 373 ? -9.345 -1.888 -2.795 1.00 85.12 373 ILE A C 1
ATOM 2792 O O . ILE A 1 373 ? -10.280 -2.332 -3.471 1.00 85.12 373 ILE A O 1
ATOM 2796 N N . GLY A 1 374 ? -9.383 -0.676 -2.249 1.00 85.81 374 GLY A N 1
ATOM 2797 C CA . GLY A 1 374 ? -10.491 0.245 -2.465 1.00 85.81 374 GLY A CA 1
ATOM 2798 C C . GLY A 1 374 ? -10.584 1.354 -1.430 1.00 85.81 374 GLY A C 1
ATOM 2799 O O . GLY A 1 374 ? -9.862 1.381 -0.436 1.00 85.81 374 GLY A O 1
ATOM 2800 N N . GLN A 1 375 ? -11.517 2.269 -1.673 1.00 89.00 375 GLN A N 1
ATOM 2801 C CA . GLN A 1 375 ? -11.922 3.271 -0.698 1.00 89.00 375 GLN A CA 1
ATOM 2802 C C . GLN A 1 375 ? -13.191 2.805 -0.000 1.00 89.00 375 GLN A C 1
ATOM 2804 O O . GLN A 1 375 ? -14.169 2.414 -0.640 1.00 89.00 375 GLN A O 1
ATOM 2809 N N . TYR A 1 376 ? -13.165 2.862 1.320 1.00 93.00 376 TYR A N 1
ATOM 2810 C CA . TYR A 1 376 ? -14.232 2.393 2.176 1.00 93.00 376 TYR A CA 1
ATOM 2811 C C . TYR A 1 376 ? -14.608 3.474 3.165 1.00 93.00 376 TYR A C 1
ATOM 2813 O O . TYR A 1 376 ? -13.785 4.291 3.571 1.00 93.00 376 TYR A O 1
ATOM 2821 N N . ARG A 1 377 ? -15.857 3.418 3.608 1.00 95.25 377 ARG A N 1
ATOM 2822 C CA . ARG A 1 377 ? -16.304 4.168 4.766 1.00 95.25 377 ARG A CA 1
ATOM 2823 C C . ARG A 1 377 ? -16.941 3.208 5.744 1.00 95.25 377 ARG A C 1
ATOM 2825 O O . ARG A 1 377 ? -17.951 2.583 5.421 1.00 95.25 377 ARG A O 1
ATOM 2832 N N . GLU A 1 378 ? -16.333 3.074 6.913 1.00 96.19 378 GLU A N 1
ATOM 2833 C CA . GLU A 1 378 ? -16.838 2.200 7.968 1.00 96.19 378 GLU A CA 1
ATOM 2834 C C . GLU A 1 378 ? -17.514 3.042 9.047 1.00 96.19 378 GLU A C 1
ATOM 2836 O O . GLU A 1 378 ? -16.953 4.036 9.511 1.00 96.19 378 GLU A O 1
ATOM 2841 N N . TYR A 1 379 ? -18.739 2.659 9.405 1.00 97.31 379 TYR A N 1
ATOM 2842 C CA . TYR A 1 379 ? -19.624 3.443 10.261 1.00 97.31 379 TYR A CA 1
ATOM 2843 C C . TYR A 1 379 ? -19.811 2.763 11.607 1.00 97.31 379 TYR A C 1
ATOM 2845 O O . TYR A 1 379 ? -20.028 1.553 11.674 1.00 97.31 379 TYR A O 1
ATOM 2853 N N . PHE A 1 380 ? -19.828 3.558 12.673 1.00 97.31 380 PHE A N 1
ATOM 2854 C CA . PHE A 1 380 ? -19.995 3.059 14.033 1.00 97.31 380 PHE A CA 1
ATOM 2855 C C . PHE A 1 380 ? -21.019 3.875 14.813 1.00 97.31 380 PHE A C 1
ATOM 2857 O O . PHE A 1 380 ? -21.284 5.035 14.508 1.00 97.31 380 PHE A O 1
ATOM 2864 N N . ARG A 1 381 ? -21.610 3.263 15.838 1.00 97.06 381 ARG A N 1
ATOM 2865 C CA . ARG A 1 381 ? -22.594 3.899 16.714 1.00 97.06 381 ARG A CA 1
ATOM 2866 C C . ARG A 1 381 ? -22.522 3.289 18.108 1.00 97.06 381 ARG A C 1
ATOM 2868 O O . ARG A 1 381 ? -22.236 2.103 18.263 1.00 97.06 381 ARG A O 1
ATOM 2875 N N . VAL A 1 382 ? -22.757 4.110 19.127 1.00 97.50 382 VAL A N 1
ATOM 2876 C CA . VAL A 1 382 ? -22.762 3.647 20.519 1.00 97.50 382 VAL A CA 1
ATOM 2877 C C . VAL A 1 382 ? -24.059 2.889 20.801 1.00 97.50 382 VAL A C 1
ATOM 2879 O O . VAL A 1 382 ? -25.146 3.336 20.421 1.00 97.50 382 VAL A O 1
ATOM 2882 N N . VAL A 1 383 ? -23.945 1.759 21.490 1.00 96.62 383 VAL A N 1
ATOM 2883 C CA . VAL A 1 383 ? -25.065 0.913 21.909 1.00 96.62 383 VAL A CA 1
ATOM 2884 C C . VAL A 1 383 ? -24.964 0.612 23.397 1.00 96.62 383 VAL A C 1
ATOM 2886 O O . VAL A 1 383 ? -23.872 0.423 23.931 1.00 96.62 383 VAL A O 1
ATOM 2889 N N . ILE A 1 384 ? -26.116 0.595 24.061 1.00 95.94 384 ILE A N 1
ATOM 2890 C CA . ILE A 1 384 ? -26.283 0.046 25.403 1.00 95.94 384 ILE A CA 1
ATOM 2891 C C . ILE A 1 384 ? -26.898 -1.338 25.214 1.00 95.94 384 ILE A C 1
ATOM 2893 O O . ILE A 1 384 ? -28.059 -1.443 24.802 1.00 95.94 384 ILE A O 1
ATOM 2897 N N . GLU A 1 385 ? -26.107 -2.383 25.446 1.00 94.25 385 GLU A N 1
ATOM 2898 C CA . GLU A 1 385 ? -26.491 -3.776 25.198 1.00 94.25 385 GLU A CA 1
ATOM 2899 C C . GLU A 1 385 ? -27.813 -4.119 25.892 1.00 94.25 385 GLU A C 1
ATOM 2901 O O . GLU A 1 385 ? -28.039 -3.754 27.040 1.00 94.25 385 GLU A O 1
ATOM 2906 N N . GLY A 1 386 ? -28.728 -4.778 25.179 1.00 89.69 386 GLY A N 1
ATOM 2907 C CA . GLY A 1 386 ? -30.051 -5.131 25.709 1.00 89.69 386 GLY A CA 1
ATOM 2908 C C . GLY A 1 386 ? -31.015 -3.959 25.963 1.00 89.69 386 GLY A C 1
ATOM 2909 O O . GLY A 1 386 ? -32.162 -4.210 26.326 1.00 89.69 386 GLY A O 1
ATOM 2910 N N . VAL A 1 387 ? -30.601 -2.701 25.749 1.00 90.81 387 VAL A N 1
ATOM 2911 C CA . VAL A 1 387 ? -31.439 -1.510 25.974 1.00 90.81 387 VAL A CA 1
ATOM 2912 C C . VAL A 1 387 ? -31.753 -0.789 24.665 1.00 90.81 387 VAL A C 1
ATOM 2914 O O . VAL A 1 387 ? -32.896 -0.802 24.217 1.00 90.81 387 VAL A O 1
ATOM 2917 N N . SER A 1 388 ? -30.774 -0.106 24.060 1.00 92.44 388 SER A N 1
ATOM 2918 C CA . SER A 1 388 ? -30.990 0.672 22.831 1.00 92.44 388 SER A CA 1
ATOM 2919 C C . SER A 1 388 ? -29.688 1.187 22.212 1.00 92.44 388 SER A C 1
ATOM 2921 O O . SER A 1 388 ? -28.663 1.329 22.880 1.00 92.44 388 SER A O 1
ATOM 2923 N N . TRP A 1 389 ? -29.753 1.542 20.928 1.00 96.12 389 TRP A N 1
ATOM 2924 C CA . TRP A 1 389 ? -28.721 2.327 20.253 1.00 96.12 389 TRP A CA 1
ATOM 2925 C C . TRP A 1 389 ? -28.880 3.815 20.579 1.00 96.12 389 TRP A C 1
ATOM 2927 O O . TRP A 1 389 ? -29.957 4.381 20.381 1.00 96.12 389 TRP A O 1
ATOM 2937 N N . LEU A 1 390 ? -27.801 4.475 21.007 1.00 95.56 390 LEU A N 1
ATOM 2938 C CA . LEU A 1 390 ? -27.808 5.921 21.283 1.00 95.56 390 LEU A CA 1
ATOM 2939 C C . LEU A 1 390 ? -27.958 6.722 19.990 1.00 95.56 390 LEU A C 1
ATOM 2941 O O . LEU A 1 390 ? -27.691 6.154 18.943 1.00 95.56 390 LEU A O 1
ATOM 2945 N N . PRO A 1 391 ? -28.386 7.996 19.985 1.00 93.31 391 PRO A N 1
ATOM 2946 C CA . PRO A 1 391 ? -28.580 8.765 18.749 1.00 93.31 391 PRO A CA 1
ATOM 2947 C C . PRO A 1 391 ? -27.399 8.678 17.766 1.00 93.31 391 PRO A C 1
ATOM 2949 O O . PRO A 1 391 ? -26.239 8.702 18.173 1.00 93.31 391 PRO A O 1
ATOM 2952 N N . ASP A 1 392 ? -27.698 8.535 16.471 1.00 94.38 392 ASP A N 1
ATOM 2953 C CA . ASP A 1 392 ? -26.665 8.429 15.437 1.00 94.38 392 ASP A CA 1
ATOM 2954 C C . ASP A 1 392 ? -26.041 9.803 15.174 1.00 94.38 392 ASP A C 1
ATOM 2956 O O . ASP A 1 392 ? -26.708 10.720 14.696 1.00 94.38 392 ASP A O 1
ATOM 2960 N N . VAL A 1 393 ? -24.755 9.936 15.494 1.00 94.44 393 VAL A N 1
ATOM 2961 C CA . VAL A 1 393 ? -23.965 11.148 15.239 1.00 94.44 393 VAL A CA 1
ATOM 2962 C C . VAL A 1 393 ? -23.270 11.119 13.874 1.00 94.44 393 VAL A C 1
ATOM 2964 O O . VAL A 1 393 ? -22.561 12.059 13.532 1.00 94.44 393 VAL A O 1
ATOM 2967 N N . GLY A 1 394 ? -23.443 10.044 13.096 1.00 94.62 394 GLY A N 1
ATOM 2968 C CA . GLY A 1 394 ? -22.777 9.855 11.813 1.00 94.62 394 GLY A CA 1
ATOM 2969 C C . GLY A 1 394 ? -21.281 9.574 11.949 1.00 94.62 394 GLY A C 1
ATOM 2970 O O . GLY A 1 394 ? -20.515 10.052 11.124 1.00 94.62 394 GLY A O 1
ATOM 2971 N N . LEU A 1 395 ? -20.862 8.826 12.974 1.00 96.62 395 LEU A N 1
ATOM 2972 C CA . LEU A 1 395 ? -19.458 8.469 13.202 1.00 96.62 395 LEU A CA 1
ATOM 2973 C C . LEU A 1 395 ? -18.950 7.512 12.110 1.00 96.62 395 LEU A C 1
ATOM 2975 O O . LEU A 1 395 ? -19.532 6.444 11.895 1.00 96.62 395 LEU A O 1
ATOM 2979 N N . TYR A 1 396 ? -17.846 7.878 11.454 1.00 96.94 396 TYR A N 1
ATOM 2980 C CA . TYR A 1 396 ? -17.169 7.033 10.472 1.00 96.94 396 TYR A CA 1
ATOM 2981 C C . TYR A 1 396 ? -15.663 7.297 10.373 1.00 96.94 396 TYR A C 1
ATOM 2983 O O . TYR A 1 396 ? -15.158 8.322 10.835 1.00 96.94 396 TYR A O 1
ATOM 2991 N N . TRP A 1 397 ? -14.980 6.371 9.700 1.00 97.19 397 TRP A N 1
ATOM 2992 C CA . TRP A 1 397 ? -13.637 6.553 9.149 1.00 97.19 397 TRP A CA 1
ATOM 2993 C C . TRP A 1 397 ? -13.655 6.305 7.638 1.00 97.19 397 TRP A C 1
ATOM 2995 O O . TRP A 1 397 ? -14.250 5.327 7.181 1.00 97.19 397 TRP A O 1
ATOM 3005 N N . ASP A 1 398 ? -13.007 7.187 6.878 1.00 94.44 398 ASP A N 1
ATOM 3006 C CA . ASP A 1 398 ? -12.649 6.978 5.475 1.00 94.44 398 ASP A CA 1
ATOM 3007 C C . ASP A 1 398 ? -11.342 6.165 5.433 1.00 94.44 398 ASP A C 1
ATOM 3009 O O . ASP A 1 398 ? -10.286 6.614 5.887 1.00 94.44 398 ASP A O 1
ATOM 3013 N N . ILE A 1 399 ? -11.414 4.937 4.925 1.00 93.44 399 ILE A N 1
ATOM 3014 C CA . ILE A 1 399 ? -10.311 3.973 4.928 1.00 93.44 399 ILE A CA 1
ATOM 3015 C C . ILE A 1 399 ? -9.937 3.658 3.484 1.00 93.44 399 ILE A C 1
ATOM 3017 O O . ILE A 1 399 ? -10.745 3.132 2.720 1.00 93.44 399 ILE A O 1
ATOM 3021 N N . HIS A 1 400 ? -8.705 3.970 3.106 1.00 88.75 400 HIS A N 1
ATOM 3022 C CA . HIS A 1 400 ? -8.128 3.599 1.820 1.00 88.75 400 HIS A CA 1
ATOM 3023 C C . HIS A 1 400 ? -7.287 2.342 2.019 1.00 88.75 400 HIS A C 1
ATOM 3025 O O . HIS A 1 400 ? -6.364 2.338 2.831 1.00 88.75 400 HIS A O 1
ATOM 3031 N N . VAL A 1 401 ? -7.629 1.271 1.313 1.00 88.00 401 VAL A N 1
ATOM 3032 C CA . VAL A 1 401 ? -6.815 0.060 1.232 1.00 88.00 401 VAL A CA 1
ATOM 3033 C C . VAL A 1 401 ? -6.108 0.105 -0.109 1.00 88.00 401 VAL A C 1
ATOM 3035 O O . VAL A 1 401 ? -6.766 0.005 -1.144 1.00 88.00 401 VAL A O 1
ATOM 3038 N N . ASP A 1 402 ? -4.796 0.286 -0.080 1.00 82.56 402 ASP A N 1
ATOM 3039 C CA . ASP A 1 402 ? -3.963 0.563 -1.244 1.00 82.56 402 ASP A CA 1
ATOM 3040 C C . ASP A 1 402 ? -2.933 -0.545 -1.455 1.00 82.56 402 ASP A C 1
ATOM 3042 O O . ASP A 1 402 ? -2.292 -0.993 -0.506 1.00 82.56 402 ASP A O 1
ATOM 3046 N N . GLU A 1 403 ? -2.696 -0.926 -2.705 1.00 78.31 403 GLU A N 1
ATOM 3047 C CA . GLU A 1 403 ? -1.508 -1.699 -3.065 1.00 78.31 403 GLU A CA 1
ATOM 3048 C C . GLU A 1 403 ? -0.354 -0.752 -3.390 1.00 78.31 403 GLU A C 1
ATOM 3050 O O . GLU A 1 403 ? -0.500 0.204 -4.163 1.00 78.31 403 GLU A O 1
ATOM 3055 N N . GLU A 1 404 ? 0.812 -1.032 -2.813 1.00 71.12 404 GLU A N 1
ATOM 3056 C CA . GLU A 1 404 ? 2.046 -0.352 -3.183 1.00 71.12 404 GLU A CA 1
ATOM 3057 C C . GLU A 1 404 ? 2.845 -1.179 -4.178 1.00 71.12 404 GLU A C 1
ATOM 3059 O O . GLU A 1 404 ? 3.078 -2.373 -3.993 1.00 71.12 404 GLU A O 1
ATOM 3064 N N . LEU A 1 405 ? 3.309 -0.507 -5.230 1.00 82.19 405 LEU A N 1
ATOM 3065 C CA . LEU A 1 405 ? 4.088 -1.137 -6.278 1.00 82.19 405 LEU A CA 1
ATOM 3066 C C . LEU A 1 405 ? 5.450 -1.620 -5.751 1.00 82.19 405 LEU A C 1
ATOM 3068 O O . LEU A 1 405 ? 6.272 -0.833 -5.271 1.00 82.19 405 LEU A O 1
ATOM 3072 N N . VAL A 1 406 ? 5.721 -2.914 -5.930 1.00 81.19 406 VAL A N 1
ATOM 3073 C CA . VAL A 1 406 ? 7.021 -3.537 -5.663 1.00 81.19 406 VAL A CA 1
ATOM 3074 C C . VAL A 1 406 ? 7.625 -4.010 -6.981 1.00 81.19 406 VAL A C 1
ATOM 3076 O O . VAL A 1 406 ? 7.030 -4.814 -7.687 1.00 81.19 406 VAL A O 1
ATOM 3079 N N . ILE A 1 407 ? 8.825 -3.520 -7.292 1.00 86.12 407 ILE A N 1
ATOM 3080 C CA . ILE A 1 407 ? 9.569 -3.867 -8.511 1.00 86.12 407 ILE A CA 1
ATOM 3081 C C . ILE A 1 407 ? 10.779 -4.695 -8.091 1.00 86.12 407 ILE A C 1
ATOM 3083 O O . ILE A 1 407 ? 11.629 -4.210 -7.334 1.00 86.12 407 ILE A O 1
ATOM 3087 N N . ALA A 1 408 ? 10.847 -5.944 -8.546 1.00 82.44 408 ALA A N 1
ATOM 3088 C CA . ALA A 1 408 ? 11.864 -6.889 -8.091 1.00 82.44 408 ALA A CA 1
ATOM 3089 C C . ALA A 1 408 ? 13.193 -6.692 -8.830 1.00 82.44 408 ALA A C 1
ATOM 3091 O O . ALA A 1 408 ? 14.257 -6.708 -8.213 1.00 82.44 408 ALA A O 1
ATOM 3092 N N . SER A 1 409 ? 13.136 -6.492 -10.150 1.00 88.69 409 SER A N 1
ATOM 3093 C CA . SER A 1 409 ? 14.316 -6.377 -11.018 1.00 88.69 409 SER A CA 1
ATOM 3094 C C . SER A 1 409 ? 14.225 -5.150 -11.930 1.00 88.69 409 SER A C 1
ATOM 3096 O O . SER A 1 409 ? 14.142 -5.291 -13.154 1.00 88.69 409 SER A O 1
ATOM 3098 N N . PRO A 1 410 ? 14.263 -3.937 -11.346 1.00 94.00 410 PRO A N 1
ATOM 3099 C CA . PRO A 1 410 ? 14.016 -2.711 -12.086 1.00 94.00 410 PRO A CA 1
ATOM 3100 C C . PRO A 1 410 ? 15.084 -2.436 -13.140 1.00 94.00 410 PRO A C 1
ATOM 3102 O O . PRO A 1 410 ? 16.270 -2.701 -12.914 1.00 94.00 410 PRO A O 1
ATOM 3105 N N . ILE A 1 411 ? 14.662 -1.785 -14.220 1.00 96.38 411 ILE A N 1
ATOM 3106 C CA . ILE A 1 411 ? 15.520 -0.897 -14.999 1.00 96.38 411 ILE A CA 1
ATOM 3107 C C . ILE A 1 411 ? 15.324 0.545 -14.520 1.00 96.38 411 ILE A C 1
ATOM 3109 O O . ILE A 1 411 ? 14.213 0.944 -14.164 1.00 96.38 411 ILE A O 1
ATOM 3113 N N . ARG A 1 412 ? 16.417 1.306 -14.441 1.00 97.81 412 ARG A N 1
ATOM 3114 C CA . ARG A 1 412 ? 16.432 2.720 -14.047 1.00 97.81 412 ARG A CA 1
ATOM 3115 C C . ARG A 1 412 ? 16.815 3.572 -15.240 1.00 97.81 412 ARG A C 1
ATOM 3117 O O . ARG A 1 412 ? 17.929 3.444 -15.744 1.00 97.81 412 ARG A O 1
ATOM 3124 N N . VAL A 1 413 ? 15.921 4.466 -15.624 1.00 97.94 413 VAL A N 1
ATOM 3125 C CA . VAL A 1 413 ? 16.105 5.392 -16.736 1.00 97.94 413 VAL A CA 1
ATOM 3126 C C . VAL A 1 413 ? 16.260 6.798 -16.171 1.00 97.94 413 VAL A C 1
ATOM 3128 O O . VAL A 1 413 ? 15.380 7.276 -15.454 1.00 97.94 413 VAL A O 1
ATOM 3131 N N . GLY A 1 414 ? 17.393 7.446 -16.426 1.00 97.12 414 GLY A N 1
ATOM 3132 C CA . GLY A 1 414 ? 17.594 8.850 -16.077 1.00 97.12 414 GLY A CA 1
ATOM 3133 C C . GLY A 1 414 ? 16.843 9.730 -17.066 1.00 97.12 414 GLY A C 1
ATOM 3134 O O . GLY A 1 414 ? 17.220 9.746 -18.229 1.00 97.12 414 GLY A O 1
ATOM 3135 N N . ILE A 1 415 ? 15.806 10.429 -16.599 1.00 97.50 415 ILE A N 1
ATOM 3136 C CA . ILE A 1 415 ? 14.925 11.253 -17.444 1.00 97.50 415 ILE A CA 1
ATOM 3137 C C . ILE A 1 415 ? 15.531 12.639 -17.657 1.00 97.50 415 ILE A C 1
ATOM 3139 O O . ILE A 1 415 ? 15.740 13.111 -18.762 1.00 97.50 415 ILE A O 1
ATOM 3143 N N . THR A 1 416 ? 15.851 13.328 -16.566 1.00 96.62 416 THR A N 1
ATOM 3144 C CA . THR A 1 416 ? 16.495 14.640 -16.644 1.00 96.62 416 THR A CA 1
ATOM 3145 C C . THR A 1 416 ? 17.228 14.945 -15.352 1.00 96.62 416 THR A C 1
ATOM 3147 O O . THR A 1 416 ? 16.879 14.430 -14.282 1.00 96.62 416 THR A O 1
ATOM 3150 N N . SER A 1 417 ? 18.238 15.803 -15.447 1.00 95.38 417 SER A N 1
ATOM 3151 C CA . SER A 1 417 ? 18.901 16.394 -14.296 1.00 95.38 417 SER A CA 1
ATOM 3152 C C . SER A 1 417 ? 18.566 17.874 -14.227 1.00 95.38 417 SER A C 1
ATOM 3154 O O . SER A 1 417 ? 18.677 18.562 -15.237 1.00 95.38 417 SER A O 1
ATOM 3156 N N . THR A 1 418 ? 18.198 18.366 -13.051 1.00 94.50 418 THR A N 1
ATOM 3157 C CA . THR A 1 418 ? 17.655 19.715 -12.881 1.00 94.50 418 THR A CA 1
ATOM 3158 C C . THR A 1 418 ? 18.159 20.369 -11.594 1.00 94.50 418 THR A C 1
ATOM 3160 O O . THR A 1 418 ? 18.513 19.698 -10.619 1.00 94.50 418 THR A O 1
ATOM 3163 N N . THR A 1 419 ? 18.197 21.701 -11.591 1.00 92.06 419 THR A N 1
ATOM 3164 C CA . THR A 1 419 ? 18.344 22.533 -10.386 1.00 92.06 419 THR A CA 1
ATOM 3165 C C . THR A 1 419 ? 17.033 23.215 -9.975 1.00 92.06 419 THR A C 1
ATOM 3167 O O . THR A 1 419 ? 16.961 23.789 -8.886 1.00 92.06 419 THR A O 1
ATOM 3170 N N . SER A 1 420 ? 15.998 23.133 -10.812 1.00 95.25 420 SER A N 1
ATOM 3171 C CA . SER A 1 420 ? 14.653 23.646 -10.556 1.00 95.25 420 SER A CA 1
ATOM 3172 C C . SER A 1 420 ? 13.872 22.728 -9.612 1.00 95.25 420 SER A C 1
ATOM 3174 O O . SER A 1 420 ? 14.268 21.605 -9.295 1.00 95.25 420 SER A O 1
ATOM 3176 N N . SER A 1 421 ? 12.710 23.198 -9.157 1.00 96.50 421 SER A N 1
ATOM 3177 C CA . SER A 1 421 ? 11.760 22.341 -8.446 1.00 96.50 421 SER A CA 1
ATOM 3178 C C . SER A 1 421 ? 11.172 21.273 -9.373 1.00 96.50 421 SER A C 1
ATOM 3180 O O . SER A 1 421 ? 10.840 21.563 -10.525 1.00 96.50 421 SER A O 1
ATOM 3182 N N . ILE A 1 422 ? 10.960 20.070 -8.843 1.00 98.50 422 ILE A N 1
ATOM 3183 C CA . ILE A 1 422 ? 10.322 18.952 -9.547 1.00 98.50 422 ILE A CA 1
ATOM 3184 C C . ILE A 1 422 ? 8.901 18.809 -9.017 1.00 98.50 422 ILE A C 1
ATOM 3186 O O . ILE A 1 422 ? 8.720 18.523 -7.837 1.00 98.50 422 ILE A O 1
ATOM 3190 N N . THR A 1 423 ? 7.887 18.999 -9.855 1.00 98.25 423 THR A N 1
ATOM 3191 C CA . THR A 1 423 ? 6.492 18.783 -9.448 1.00 98.25 423 THR A CA 1
ATOM 3192 C C . THR A 1 423 ? 6.031 17.413 -9.898 1.00 98.25 423 THR A C 1
ATOM 3194 O O . THR A 1 423 ? 6.132 17.095 -11.076 1.00 98.25 423 THR A O 1
ATOM 3197 N N . VAL A 1 424 ? 5.511 16.616 -8.969 1.00 98.00 424 VAL A N 1
ATOM 3198 C CA . VAL A 1 424 ? 4.893 15.323 -9.268 1.00 98.00 424 VAL A CA 1
ATOM 3199 C C . VAL A 1 424 ? 3.396 15.368 -9.014 1.00 98.00 424 VAL A C 1
ATOM 3201 O O . VAL A 1 424 ? 2.949 16.012 -8.064 1.00 98.00 424 VAL A O 1
ATOM 3204 N N . GLN A 1 425 ? 2.616 14.675 -9.839 1.00 96.88 425 GLN A N 1
ATOM 3205 C CA . GLN A 1 425 ? 1.157 14.624 -9.741 1.00 96.88 425 GLN A CA 1
ATOM 3206 C C . GLN A 1 425 ? 0.632 13.197 -9.928 1.00 96.88 425 GLN A C 1
ATOM 3208 O O . GLN A 1 425 ? 1.139 12.440 -10.751 1.00 96.88 425 GLN A O 1
ATOM 3213 N N . GLY A 1 426 ? -0.383 12.829 -9.140 1.00 92.56 426 GLY A N 1
ATOM 3214 C CA . GLY A 1 426 ? -1.013 11.505 -9.177 1.00 92.56 426 GLY A CA 1
ATOM 3215 C C . GLY A 1 426 ? -1.398 10.974 -7.793 1.00 92.56 426 GLY A C 1
ATOM 3216 O O . GLY A 1 426 ? -1.256 11.657 -6.777 1.00 92.56 426 GLY A O 1
ATOM 3217 N N . ASN A 1 427 ? -1.883 9.731 -7.754 1.00 89.62 427 ASN A N 1
ATOM 3218 C CA . ASN A 1 427 ? -2.078 8.991 -6.505 1.00 89.62 427 ASN A CA 1
ATOM 3219 C C . ASN A 1 427 ? -0.758 8.318 -6.130 1.00 89.62 427 ASN A C 1
ATOM 3221 O O . ASN A 1 427 ? -0.305 7.422 -6.842 1.00 89.62 427 ASN A O 1
ATOM 3225 N N . MET A 1 428 ? -0.129 8.749 -5.039 1.00 92.12 428 MET A N 1
ATOM 3226 C CA . MET A 1 428 ? 1.248 8.365 -4.737 1.00 92.12 428 MET A CA 1
ATOM 3227 C C . MET A 1 428 ? 1.541 8.250 -3.244 1.00 92.12 428 MET A C 1
ATOM 3229 O O . MET A 1 428 ? 1.006 8.991 -2.419 1.00 92.12 428 MET A O 1
ATOM 3233 N N . ALA A 1 429 ? 2.469 7.359 -2.916 1.00 91.81 429 ALA A N 1
ATOM 3234 C CA . ALA A 1 429 ? 3.176 7.312 -1.651 1.00 91.81 429 ALA A CA 1
ATOM 3235 C C . ALA A 1 429 ? 4.607 7.828 -1.861 1.00 91.81 429 ALA A C 1
ATOM 3237 O O . ALA A 1 429 ? 5.405 7.237 -2.588 1.00 91.81 429 ALA A O 1
ATOM 3238 N N . ILE A 1 430 ? 4.941 8.937 -1.208 1.00 95.12 430 ILE A N 1
ATOM 3239 C CA . ILE A 1 430 ? 6.295 9.480 -1.145 1.00 95.12 430 ILE A CA 1
ATOM 3240 C C . ILE A 1 430 ? 7.005 8.813 0.029 1.00 95.12 430 ILE A C 1
ATOM 3242 O O . ILE A 1 430 ? 6.536 8.860 1.171 1.00 95.12 430 ILE A O 1
ATOM 3246 N N . ARG A 1 431 ? 8.144 8.186 -0.252 1.00 94.19 431 ARG A N 1
ATOM 3247 C CA . ARG A 1 431 ? 8.940 7.413 0.701 1.00 94.19 431 ARG A CA 1
ATOM 3248 C C . ARG A 1 431 ? 10.397 7.846 0.682 1.00 94.19 431 ARG A C 1
ATOM 3250 O O . ARG A 1 431 ? 10.907 8.319 -0.333 1.00 94.19 431 ARG A O 1
ATOM 3257 N N . ARG A 1 432 ? 11.078 7.631 1.803 1.00 95.31 432 ARG A N 1
ATOM 3258 C CA . ARG A 1 432 ? 12.539 7.705 1.878 1.00 95.31 432 ARG A CA 1
ATOM 3259 C C . ARG A 1 432 ? 13.168 6.568 1.083 1.00 95.31 432 ARG A C 1
ATOM 3261 O O . ARG A 1 432 ? 12.640 5.461 1.027 1.00 95.31 432 ARG A O 1
ATOM 3268 N N . GLY A 1 433 ? 14.293 6.845 0.452 1.00 90.88 433 GLY A N 1
ATOM 3269 C CA . GLY A 1 433 ? 14.929 5.934 -0.477 1.00 90.88 433 GLY A CA 1
ATOM 3270 C C . GLY A 1 433 ? 15.609 4.724 0.161 1.00 90.88 433 GLY A C 1
ATOM 3271 O O . GLY A 1 433 ? 15.473 3.606 -0.336 1.00 90.88 433 GLY A O 1
ATOM 3272 N N . SER A 1 434 ? 16.338 4.939 1.249 1.00 89.31 434 SER A N 1
ATOM 3273 C CA . SER A 1 434 ? 17.175 3.944 1.926 1.00 89.31 434 SER A CA 1
ATOM 3274 C C . SER A 1 434 ? 16.367 2.916 2.718 1.00 89.31 434 SER A C 1
ATOM 3276 O O . SER A 1 434 ? 16.610 1.720 2.576 1.00 89.31 434 SER A O 1
ATOM 3278 N N . ASP A 1 435 ? 15.390 3.363 3.510 1.00 87.56 435 ASP A N 1
ATOM 3279 C CA . ASP A 1 435 ? 14.587 2.521 4.409 1.00 87.56 435 ASP A CA 1
ATOM 3280 C C . ASP A 1 435 ? 13.150 2.293 3.913 1.00 87.56 435 ASP A C 1
ATOM 3282 O O . ASP A 1 435 ? 12.393 1.550 4.536 1.00 87.56 435 ASP A O 1
ATOM 3286 N N . LYS A 1 436 ? 12.758 2.930 2.799 1.00 86.81 436 LYS A N 1
ATOM 3287 C CA . LYS A 1 436 ? 11.381 2.929 2.275 1.00 86.81 436 LYS A CA 1
ATOM 3288 C C . LYS A 1 436 ? 10.353 3.468 3.278 1.00 86.81 436 LYS A C 1
ATOM 3290 O O . LYS A 1 436 ? 9.159 3.233 3.104 1.00 86.81 436 LYS A O 1
ATOM 3295 N N . GLY A 1 437 ? 10.764 4.212 4.305 1.00 83.38 437 GLY A N 1
ATOM 3296 C CA . GLY A 1 437 ? 9.861 4.780 5.304 1.00 83.38 437 GLY A CA 1
ATOM 3297 C C . GLY A 1 437 ? 8.893 5.790 4.686 1.00 83.38 437 GLY A C 1
ATOM 3298 O O . GLY A 1 437 ? 9.290 6.596 3.841 1.00 83.38 437 GLY A O 1
ATOM 3299 N N . LEU A 1 438 ? 7.618 5.743 5.090 1.00 88.62 438 LEU A N 1
ATOM 3300 C CA . LEU A 1 438 ? 6.587 6.637 4.558 1.00 88.62 438 LEU A CA 1
ATOM 3301 C C . LEU A 1 438 ? 6.884 8.085 4.960 1.00 88.62 438 LEU A C 1
ATOM 3303 O O . LEU A 1 438 ? 7.118 8.369 6.133 1.00 88.62 438 LEU A O 1
ATOM 3307 N N . VAL A 1 439 ? 6.855 8.987 3.981 1.00 91.69 439 VAL A N 1
ATOM 3308 C CA . VAL A 1 439 ? 6.884 10.438 4.199 1.00 91.69 439 VAL A CA 1
ATOM 3309 C C . VAL A 1 439 ? 5.465 10.983 4.096 1.00 91.69 439 VAL A C 1
ATOM 3311 O O . VAL A 1 439 ? 4.997 11.650 5.012 1.00 91.69 439 VAL A O 1
ATOM 3314 N N . ARG A 1 440 ? 4.758 10.667 3.002 1.00 89.69 440 ARG A N 1
ATOM 3315 C CA . ARG A 1 440 ? 3.403 11.169 2.743 1.00 89.69 440 ARG A CA 1
ATOM 3316 C C . ARG A 1 440 ? 2.655 10.298 1.737 1.00 89.69 440 ARG A C 1
ATOM 3318 O O . ARG A 1 440 ? 3.261 9.812 0.790 1.00 89.69 440 ARG A O 1
ATOM 3325 N N . LYS A 1 441 ? 1.334 10.167 1.892 1.00 88.25 441 LYS A N 1
ATOM 3326 C CA . LYS A 1 441 ? 0.424 9.729 0.820 1.00 88.25 441 LYS A CA 1
ATOM 3327 C C . LYS A 1 441 ? -0.344 10.925 0.250 1.00 88.25 441 LYS A C 1
ATOM 3329 O O . LYS A 1 441 ? -0.708 11.838 0.994 1.00 88.25 441 LYS A O 1
ATOM 3334 N N . VAL A 1 442 ? -0.565 10.917 -1.059 1.00 88.19 442 VAL A N 1
ATOM 3335 C CA . VAL A 1 442 ? -1.258 11.962 -1.825 1.00 88.19 442 VAL A CA 1
ATOM 3336 C C . VAL A 1 442 ? -2.266 11.286 -2.749 1.00 88.19 442 VAL A C 1
ATOM 3338 O O . VAL A 1 442 ? -1.925 10.307 -3.410 1.00 88.19 442 VAL A O 1
ATOM 3341 N N . TYR A 1 443 ? -3.487 11.818 -2.813 1.00 86.00 443 TYR A N 1
ATOM 3342 C CA . TYR A 1 443 ? -4.545 11.337 -3.705 1.00 86.00 443 TYR A CA 1
ATOM 3343 C C . TYR A 1 443 ? -5.052 12.495 -4.568 1.00 86.00 443 TYR A C 1
ATOM 3345 O O . TYR A 1 443 ? -5.548 13.483 -4.030 1.00 86.00 443 TYR A O 1
ATOM 3353 N N . GLY A 1 444 ? -4.900 12.392 -5.891 1.00 76.62 444 GLY A N 1
ATOM 3354 C CA . GLY A 1 444 ? -5.397 13.360 -6.877 1.00 76.62 444 GLY A CA 1
ATOM 3355 C C . GLY A 1 444 ? -4.741 14.747 -6.850 1.00 76.62 444 GLY A C 1
ATOM 3356 O O . GLY A 1 444 ? -5.231 15.652 -7.519 1.00 76.62 444 GLY A O 1
ATOM 3357 N N . GLY A 1 445 ? -3.664 14.930 -6.081 1.00 87.62 445 GLY A N 1
ATOM 3358 C CA . GLY A 1 445 ? -2.964 16.205 -5.910 1.00 87.62 445 GLY A CA 1
ATOM 3359 C C . GLY A 1 445 ? -1.570 16.225 -6.535 1.00 87.62 445 GLY A C 1
ATOM 3360 O O . GLY A 1 445 ? -1.087 15.215 -7.054 1.00 87.62 445 GLY A O 1
ATOM 3361 N N . SER A 1 446 ? -0.916 17.383 -6.449 1.00 95.50 446 SER A N 1
ATOM 3362 C CA . SER A 1 446 ? 0.486 17.564 -6.819 1.00 95.50 446 SER A CA 1
ATOM 3363 C C . SER A 1 446 ? 1.348 17.918 -5.608 1.00 95.50 446 SER A C 1
ATOM 3365 O O . SER A 1 446 ? 0.884 18.521 -4.637 1.00 95.50 446 SER A O 1
ATOM 3367 N N . VAL A 1 447 ? 2.618 17.524 -5.660 1.00 97.81 447 VAL A N 1
ATOM 3368 C CA . VAL A 1 447 ? 3.640 17.883 -4.674 1.00 97.81 447 VAL A CA 1
ATOM 3369 C C . VAL A 1 447 ? 4.876 18.359 -5.416 1.00 97.81 447 VAL A C 1
ATOM 3371 O O . VAL A 1 447 ? 5.385 17.663 -6.293 1.00 97.81 447 VAL A O 1
ATOM 3374 N N . SER A 1 448 ? 5.377 19.535 -5.049 1.00 98.06 448 SER A N 1
ATOM 3375 C CA . SER A 1 448 ? 6.645 20.045 -5.567 1.00 98.06 448 SER A CA 1
ATOM 3376 C C . SER A 1 448 ? 7.778 19.674 -4.619 1.00 98.06 448 SER A C 1
ATOM 3378 O O . SER A 1 448 ? 7.657 19.809 -3.402 1.00 98.06 448 SER A O 1
ATOM 3380 N N . VAL A 1 449 ? 8.880 19.207 -5.190 1.00 98.31 449 VAL A N 1
ATOM 3381 C CA . VAL A 1 449 ? 10.108 18.812 -4.512 1.00 98.31 449 VAL A CA 1
ATOM 3382 C C . VAL A 1 449 ? 11.181 19.840 -4.845 1.00 98.31 449 VAL A C 1
ATOM 3384 O O . VAL A 1 449 ? 11.559 20.000 -6.005 1.00 98.31 449 VAL A O 1
ATOM 3387 N N . THR A 1 450 ? 11.702 20.510 -3.824 1.00 98.06 450 THR A N 1
ATOM 3388 C CA . THR A 1 450 ? 12.825 21.443 -3.954 1.00 98.06 450 THR A CA 1
ATOM 3389 C C . THR A 1 450 ? 14.068 20.820 -3.340 1.00 98.06 450 THR A C 1
ATOM 3391 O O . THR A 1 450 ? 14.060 20.418 -2.174 1.00 98.06 450 THR A O 1
ATOM 3394 N N . ALA A 1 451 ? 15.149 20.738 -4.111 1.00 96.75 451 ALA A N 1
ATOM 3395 C CA . ALA A 1 451 ? 16.419 20.233 -3.614 1.00 96.75 451 ALA A CA 1
ATOM 3396 C C . ALA A 1 451 ? 17.084 21.239 -2.659 1.00 96.75 451 ALA A C 1
ATOM 3398 O O . ALA A 1 451 ? 17.147 22.434 -2.936 1.00 96.75 451 ALA A O 1
ATOM 3399 N N . LEU A 1 452 ? 17.614 20.744 -1.542 1.00 95.56 452 LEU A N 1
ATOM 3400 C CA . LEU A 1 452 ? 18.389 21.513 -0.566 1.00 95.56 452 LEU A CA 1
ATOM 3401 C C . LEU A 1 452 ? 19.873 21.132 -0.653 1.00 95.56 452 LEU A C 1
ATOM 3403 O O . LEU A 1 452 ? 20.232 20.129 -1.280 1.00 95.56 452 LEU A O 1
ATOM 3407 N N . ASN A 1 453 ? 20.742 21.866 0.051 1.00 90.62 453 ASN A N 1
ATOM 3408 C CA . ASN A 1 453 ? 22.157 21.490 0.208 1.00 90.62 453 ASN A CA 1
ATOM 3409 C C . ASN A 1 453 ? 22.304 20.059 0.758 1.00 90.62 453 ASN A C 1
ATOM 3411 O O . ASN A 1 453 ? 23.173 19.306 0.328 1.00 90.62 453 ASN A O 1
ATOM 3415 N N . SER A 1 454 ? 21.407 19.662 1.665 1.00 88.44 454 SER A N 1
ATOM 3416 C CA . SER A 1 454 ? 21.315 18.307 2.207 1.00 88.44 454 SER A CA 1
ATOM 3417 C C . SER A 1 454 ? 19.849 17.868 2.232 1.00 88.44 454 SER A C 1
ATOM 3419 O O . SER A 1 454 ? 19.084 18.310 3.085 1.00 88.44 454 SER A O 1
ATOM 3421 N N . GLY A 1 455 ? 19.457 17.028 1.270 1.00 95.06 455 GLY A N 1
ATOM 3422 C CA . GLY A 1 455 ? 18.095 16.507 1.151 1.00 95.06 455 GLY A CA 1
ATOM 3423 C C . GLY A 1 455 ? 17.163 17.329 0.260 1.00 95.06 455 GLY A C 1
ATOM 3424 O O . GLY A 1 455 ? 17.602 18.022 -0.660 1.00 95.06 455 GLY A O 1
ATOM 3425 N N . TYR A 1 456 ? 15.868 17.225 0.546 1.00 98.12 456 TYR A N 1
ATOM 3426 C CA . TYR A 1 456 ? 14.766 17.775 -0.239 1.00 98.12 456 TYR A CA 1
ATOM 3427 C C . TYR A 1 456 ? 13.675 18.310 0.685 1.00 98.12 456 TYR A C 1
ATOM 3429 O O . TYR A 1 456 ? 13.453 17.766 1.766 1.00 98.12 456 TYR A O 1
ATOM 3437 N N . ARG A 1 457 ? 12.961 19.340 0.234 1.00 98.06 457 ARG A N 1
ATOM 3438 C CA . ARG A 1 457 ? 11.752 19.855 0.880 1.00 98.06 457 ARG A CA 1
ATOM 3439 C C . ARG A 1 457 ? 10.549 19.625 -0.029 1.00 98.06 457 ARG A C 1
ATOM 3441 O O . ARG A 1 457 ? 10.621 19.925 -1.219 1.00 98.06 457 ARG A O 1
ATOM 3448 N N . LEU A 1 458 ? 9.456 19.118 0.533 1.00 98.31 458 LEU A N 1
ATOM 3449 C CA . LEU A 1 458 ? 8.166 19.003 -0.146 1.00 98.31 458 LEU A CA 1
ATOM 3450 C C . LEU A 1 458 ? 7.360 20.299 0.021 1.00 98.31 458 LEU A C 1
ATOM 3452 O O . LEU A 1 458 ? 7.434 20.950 1.065 1.00 98.31 458 LEU A O 1
ATOM 3456 N N . SER A 1 459 ? 6.523 20.647 -0.959 1.00 97.69 459 SER A N 1
ATOM 3457 C CA . SER A 1 459 ? 5.585 21.782 -0.867 1.00 97.69 459 SER A CA 1
ATOM 3458 C C . SER A 1 459 ? 4.567 21.642 0.272 1.00 97.69 459 SER A C 1
ATOM 3460 O O . SER A 1 459 ? 3.974 22.630 0.695 1.00 97.69 459 SER A O 1
ATOM 3462 N N . THR A 1 460 ? 4.396 20.430 0.803 1.00 93.81 460 THR A N 1
ATOM 3463 C CA . THR A 1 460 ? 3.573 20.108 1.976 1.00 93.81 460 THR A CA 1
ATOM 3464 C C . THR A 1 460 ? 4.271 20.365 3.321 1.00 93.81 460 THR A C 1
ATOM 3466 O O . THR A 1 460 ? 3.627 20.262 4.363 1.00 93.81 460 THR A O 1
ATOM 3469 N N . GLY A 1 461 ? 5.550 20.765 3.310 1.00 95.75 461 GLY A N 1
ATOM 3470 C CA . GLY A 1 461 ? 6.303 21.238 4.477 1.00 95.75 461 GLY A CA 1
ATOM 3471 C C . GLY A 1 461 ? 7.341 20.260 5.036 1.00 95.75 461 GLY A C 1
ATOM 3472 O O . GLY A 1 461 ? 8.174 20.667 5.842 1.00 95.75 461 GLY A O 1
ATOM 3473 N N . GLU A 1 462 ? 7.337 18.994 4.618 1.00 97.12 462 GLU A N 1
ATOM 3474 C CA . GLU A 1 462 ? 8.298 17.994 5.085 1.00 97.12 462 GLU A CA 1
ATOM 3475 C C . GLU A 1 462 ? 9.694 18.212 4.492 1.00 97.12 462 GLU A C 1
ATOM 3477 O O . GLU A 1 462 ? 9.847 18.497 3.303 1.00 97.12 462 GLU A O 1
ATOM 3482 N N . GLU A 1 463 ? 10.725 17.987 5.308 1.00 97.62 463 GLU A N 1
ATOM 3483 C CA . GLU A 1 463 ? 12.119 17.919 4.870 1.00 97.62 463 GLU A CA 1
ATOM 3484 C C . GLU A 1 463 ? 12.669 16.505 5.025 1.00 97.62 463 GLU A C 1
ATOM 3486 O O . GLU A 1 463 ? 12.548 15.873 6.077 1.00 97.62 463 GLU A O 1
ATOM 3491 N N . VAL A 1 464 ? 13.304 16.006 3.969 1.00 97.38 464 VAL A N 1
ATOM 3492 C CA . VAL A 1 464 ? 13.800 14.636 3.879 1.00 97.38 464 VAL A CA 1
ATOM 3493 C C . VAL A 1 464 ? 15.266 14.664 3.472 1.00 97.38 464 VAL A C 1
ATOM 3495 O O . VAL A 1 464 ? 15.604 15.124 2.388 1.00 97.38 464 VAL A O 1
ATOM 3498 N N . LYS A 1 465 ? 16.154 14.160 4.336 1.00 96.31 465 LYS A N 1
ATOM 3499 C CA . LYS A 1 465 ? 17.609 14.129 4.077 1.00 96.31 465 LYS A CA 1
ATOM 3500 C C . LYS A 1 465 ? 18.031 13.094 3.030 1.00 96.31 465 LYS A C 1
ATOM 3502 O O . LYS A 1 465 ? 19.094 13.223 2.433 1.00 96.31 465 LYS A O 1
ATOM 3507 N N . ASP A 1 466 ? 17.214 12.067 2.852 1.00 96.75 466 ASP A N 1
ATOM 3508 C CA . ASP A 1 466 ? 17.444 10.957 1.932 1.00 96.75 466 ASP A CA 1
ATOM 3509 C C . ASP A 1 466 ? 16.827 11.229 0.550 1.00 96.75 466 ASP A C 1
ATOM 3511 O O . ASP A 1 466 ? 16.018 12.144 0.405 1.00 96.75 466 ASP A O 1
ATOM 3515 N N . TYR A 1 467 ? 17.182 10.437 -0.466 1.00 96.88 467 TYR A N 1
ATOM 3516 C CA . TYR A 1 467 ? 16.514 10.496 -1.769 1.00 96.88 467 TYR A CA 1
ATOM 3517 C C . TYR A 1 467 ? 15.048 10.068 -1.660 1.00 96.88 467 TYR A C 1
ATOM 3519 O O . TYR A 1 467 ? 14.671 9.313 -0.761 1.00 96.88 467 TYR A O 1
ATOM 3527 N N . LEU A 1 468 ? 14.211 10.572 -2.563 1.00 98.38 468 LEU A N 1
ATOM 3528 C CA . LEU A 1 468 ? 12.776 10.306 -2.540 1.00 98.38 468 LEU A CA 1
ATOM 3529 C C . LEU A 1 468 ? 12.421 9.204 -3.529 1.00 98.38 468 LEU A C 1
ATOM 3531 O O . LEU A 1 468 ? 12.911 9.192 -4.656 1.00 98.38 468 LEU A O 1
ATOM 3535 N N . ARG A 1 469 ? 11.528 8.309 -3.108 1.00 97.31 469 ARG A N 1
ATOM 3536 C CA . ARG A 1 469 ? 10.836 7.335 -3.955 1.00 97.31 469 ARG A CA 1
ATOM 3537 C C . ARG A 1 469 ? 9.369 7.722 -4.006 1.00 97.31 469 ARG A C 1
ATOM 3539 O O . ARG A 1 469 ? 8.712 7.763 -2.969 1.00 97.31 469 ARG A O 1
ATOM 3546 N N . ILE A 1 470 ? 8.865 7.995 -5.195 1.00 97.19 470 ILE A N 1
ATOM 3547 C CA . ILE A 1 470 ? 7.484 8.395 -5.441 1.00 97.19 470 ILE A CA 1
ATOM 3548 C C . ILE A 1 470 ? 6.812 7.188 -6.079 1.00 97.19 470 ILE A C 1
ATOM 3550 O O . ILE A 1 470 ? 7.013 6.884 -7.255 1.00 97.19 470 ILE A O 1
ATOM 3554 N N . VAL A 1 471 ? 6.114 6.429 -5.240 1.00 94.50 471 VAL A N 1
ATOM 3555 C CA . VAL A 1 471 ? 5.515 5.143 -5.591 1.00 94.50 471 VAL A CA 1
ATOM 3556 C C . VAL A 1 471 ? 4.059 5.384 -5.976 1.00 94.50 471 VAL A C 1
ATOM 3558 O O . VAL A 1 471 ? 3.314 5.897 -5.139 1.00 94.50 471 VAL A O 1
ATOM 3561 N N . PRO A 1 472 ? 3.619 5.038 -7.194 1.00 92.50 472 PRO A N 1
ATOM 3562 C CA . PRO A 1 472 ? 2.212 5.133 -7.541 1.00 92.50 472 PRO A CA 1
ATOM 3563 C C . PRO A 1 472 ? 1.393 4.156 -6.698 1.00 92.50 472 PRO A C 1
ATOM 3565 O O . PRO A 1 472 ? 1.797 3.017 -6.455 1.00 92.50 472 PRO A O 1
ATOM 3568 N N . ILE A 1 473 ? 0.228 4.614 -6.260 1.00 88.31 473 ILE A N 1
ATOM 3569 C CA . ILE A 1 473 ? -0.748 3.803 -5.533 1.00 88.31 473 ILE A CA 1
ATOM 3570 C C . ILE A 1 473 ? -1.616 3.044 -6.544 1.00 88.31 473 ILE A C 1
ATOM 3572 O O . ILE A 1 473 ? -2.026 3.619 -7.556 1.00 88.31 473 ILE A O 1
ATOM 3576 N N . ASN A 1 474 ? -1.915 1.770 -6.265 1.00 81.25 474 ASN A N 1
ATOM 3577 C CA . ASN A 1 474 ? -2.791 0.912 -7.078 1.00 81.25 474 ASN A CA 1
ATOM 3578 C C . ASN A 1 474 ? -2.327 0.787 -8.540 1.00 81.25 474 ASN A C 1
ATOM 3580 O O . ASN A 1 474 ? -3.134 0.867 -9.463 1.00 81.25 474 ASN A O 1
ATOM 3584 N N . GLN A 1 475 ? -1.010 0.643 -8.739 1.00 73.94 475 GLN A N 1
ATOM 3585 C CA . GLN A 1 475 ? -0.368 0.532 -10.059 1.00 73.94 475 GLN A CA 1
ATOM 3586 C C . GLN A 1 475 ? -0.692 1.697 -11.019 1.00 73.94 475 GLN A C 1
ATOM 3588 O O . GLN A 1 475 ? -0.695 1.531 -12.239 1.00 73.94 475 GLN A O 1
ATOM 3593 N N . GLY A 1 476 ? -0.967 2.882 -10.464 1.00 86.38 476 GLY A N 1
ATOM 3594 C CA . GLY A 1 476 ? -1.171 4.105 -11.234 1.00 86.38 476 GLY A CA 1
ATOM 3595 C C . GLY A 1 476 ? 0.099 4.632 -11.913 1.00 86.38 476 GLY A C 1
ATOM 3596 O O . GLY A 1 476 ? 1.154 3.996 -11.927 1.00 86.38 476 GLY A O 1
ATOM 3597 N N . VAL A 1 477 ? -0.011 5.841 -12.455 1.00 94.31 477 VAL A N 1
ATOM 3598 C CA . VAL A 1 477 ? 1.081 6.567 -13.116 1.00 94.31 477 VAL A CA 1
ATOM 3599 C C . VAL A 1 477 ? 1.342 7.894 -12.415 1.00 94.31 477 VAL A C 1
ATOM 3601 O O . VAL A 1 477 ? 0.469 8.408 -11.710 1.00 94.31 477 VAL A O 1
ATOM 3604 N N . ILE A 1 478 ? 2.546 8.429 -12.598 1.00 96.75 478 ILE A N 1
ATOM 3605 C CA . ILE A 1 478 ? 2.985 9.698 -12.013 1.00 96.75 478 ILE A CA 1
ATOM 3606 C C . ILE A 1 478 ? 3.368 10.651 -13.136 1.00 96.75 478 ILE A C 1
ATOM 3608 O O . ILE A 1 478 ? 4.254 10.330 -13.927 1.00 96.75 478 ILE A O 1
ATOM 3612 N N . SER A 1 479 ? 2.740 11.823 -13.171 1.00 97.62 479 SER A N 1
ATOM 3613 C CA . SER A 1 479 ? 3.154 12.926 -14.043 1.00 97.62 479 SER A CA 1
ATOM 3614 C C . SER A 1 479 ? 4.246 13.742 -13.357 1.00 97.62 479 SER A C 1
ATOM 3616 O O . SER A 1 479 ? 4.178 13.966 -12.144 1.00 97.62 479 SER A O 1
ATOM 3618 N N . VAL A 1 480 ? 5.258 14.171 -14.108 1.00 98.19 480 VAL A N 1
ATOM 3619 C CA . VAL A 1 480 ? 6.442 14.876 -13.607 1.00 98.19 480 VAL A CA 1
ATOM 3620 C C . VAL A 1 480 ? 6.701 16.123 -14.443 1.00 98.19 480 VAL A C 1
ATOM 3622 O O . VAL A 1 480 ? 7.010 16.031 -15.618 1.00 98.19 480 VAL A O 1
ATOM 3625 N N . SER A 1 481 ? 6.689 17.294 -13.816 1.00 97.69 481 SER A N 1
ATOM 3626 C CA . SER A 1 481 ? 6.973 18.572 -14.471 1.00 97.69 481 SER A CA 1
ATOM 3627 C C . SER A 1 481 ? 8.235 19.209 -13.890 1.00 97.69 481 SER A C 1
ATOM 3629 O O . SER A 1 481 ? 8.267 19.580 -12.710 1.00 97.69 481 SER A O 1
ATOM 3631 N N . THR A 1 482 ? 9.261 19.374 -14.725 1.00 97.25 482 THR A N 1
ATOM 3632 C CA . THR A 1 482 ? 10.500 20.121 -14.445 1.00 97.25 482 THR A CA 1
ATOM 3633 C C . THR A 1 482 ? 11.236 20.439 -15.758 1.00 97.25 482 THR A C 1
ATOM 3635 O O . THR A 1 482 ? 10.830 19.957 -16.816 1.00 97.25 482 THR A O 1
ATOM 3638 N N . ASP A 1 483 ? 12.298 21.246 -15.732 1.00 95.00 483 ASP A N 1
ATOM 3639 C CA . ASP A 1 483 ? 13.095 21.521 -16.933 1.00 95.00 483 ASP A CA 1
ATOM 3640 C C . ASP A 1 483 ? 13.799 20.260 -17.461 1.00 95.00 483 ASP A C 1
ATOM 3642 O O . ASP A 1 483 ? 14.304 19.418 -16.716 1.00 95.00 483 ASP A O 1
ATOM 3646 N N . GLY A 1 484 ? 13.794 20.118 -18.785 1.00 91.00 484 GLY A N 1
ATOM 3647 C CA . GLY A 1 484 ? 14.289 18.930 -19.480 1.00 91.00 484 GLY A CA 1
ATOM 3648 C C . GLY A 1 484 ? 13.268 17.795 -19.613 1.00 91.00 484 GLY A C 1
ATOM 3649 O O . GLY A 1 484 ? 13.497 16.912 -20.430 1.00 91.00 484 GLY A O 1
ATOM 3650 N N . VAL A 1 485 ? 12.125 17.832 -18.912 1.00 93.69 485 VAL A N 1
ATOM 3651 C CA . VAL A 1 485 ? 10.988 16.947 -19.232 1.00 93.69 485 VAL A CA 1
ATOM 3652 C C . VAL A 1 485 ? 10.147 17.595 -20.332 1.00 93.69 485 VAL A C 1
ATOM 3654 O O . VAL A 1 485 ? 9.745 18.752 -20.219 1.00 93.69 485 VAL A O 1
ATOM 3657 N N . GLY A 1 486 ? 9.938 16.860 -21.426 1.00 89.56 486 GLY A N 1
ATOM 3658 C CA . GLY A 1 486 ? 9.166 17.313 -22.583 1.00 89.56 486 GLY A CA 1
ATOM 3659 C C . GLY A 1 486 ? 7.652 17.150 -22.411 1.00 89.56 486 GLY A C 1
ATOM 3660 O O . GLY A 1 486 ? 7.129 17.108 -21.307 1.00 89.56 486 GLY A O 1
ATOM 3661 N N . SER A 1 487 ? 6.936 17.031 -23.533 1.00 91.25 487 SER A N 1
ATOM 3662 C CA . SER A 1 487 ? 5.475 16.840 -23.553 1.00 91.25 487 SER A CA 1
ATOM 3663 C C . SER A 1 487 ? 5.005 15.443 -23.136 1.00 91.25 487 SER A C 1
ATOM 3665 O O . SER A 1 487 ? 3.806 15.236 -22.996 1.00 91.25 487 SER A O 1
ATOM 3667 N N . TYR A 1 488 ? 5.923 14.482 -23.033 1.00 95.44 488 TYR A N 1
ATOM 3668 C CA . TYR A 1 488 ? 5.648 13.154 -22.499 1.00 95.44 488 TYR A CA 1
ATOM 3669 C C . TYR A 1 488 ? 6.198 13.121 -21.077 1.00 95.44 488 TYR A C 1
ATOM 3671 O O . TYR A 1 488 ? 7.407 13.007 -20.874 1.00 95.44 488 TYR A O 1
ATOM 3679 N N . ASP A 1 489 ? 5.311 13.333 -20.114 1.00 96.62 489 ASP A N 1
ATOM 3680 C CA . ASP A 1 489 ? 5.672 13.678 -18.741 1.00 96.62 489 ASP A CA 1
ATOM 3681 C C . ASP A 1 489 ? 5.126 12.680 -17.716 1.00 96.62 489 ASP A C 1
ATOM 3683 O O . ASP A 1 489 ? 5.401 12.796 -16.520 1.00 96.62 489 ASP A O 1
ATOM 3687 N N . THR A 1 490 ? 4.376 11.677 -18.174 1.00 97.56 490 THR A N 1
ATOM 3688 C CA . THR A 1 490 ? 3.748 10.675 -17.323 1.00 97.56 490 THR A CA 1
ATOM 3689 C C . THR A 1 490 ? 4.462 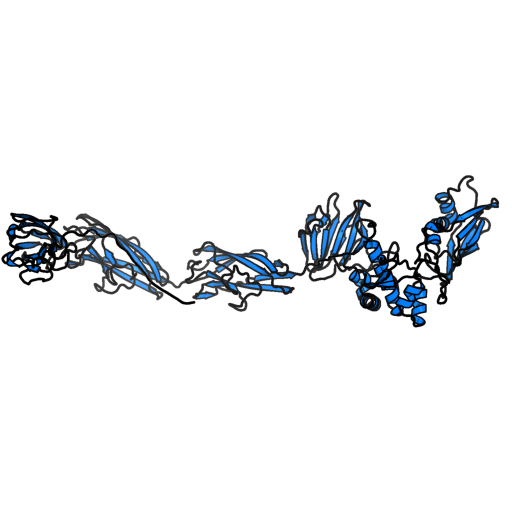9.330 -17.412 1.00 97.56 490 THR A C 1
ATOM 3691 O O . THR A 1 490 ? 4.753 8.810 -18.490 1.00 97.56 490 THR A O 1
ATOM 3694 N N . PHE A 1 491 ? 4.725 8.724 -16.252 1.00 97.56 491 PHE A N 1
ATOM 3695 C CA . PHE A 1 491 ? 5.550 7.524 -16.127 1.00 97.56 491 PHE A CA 1
ATOM 3696 C C . PHE A 1 491 ? 4.857 6.421 -15.319 1.00 97.56 491 PHE A C 1
ATOM 3698 O O . PHE A 1 491 ? 4.248 6.673 -14.274 1.00 97.56 491 PHE A O 1
ATOM 3705 N N . ARG A 1 492 ? 5.000 5.171 -15.785 1.00 95.75 492 ARG A N 1
ATOM 3706 C CA . ARG A 1 492 ? 4.756 3.964 -14.979 1.00 95.75 492 ARG A CA 1
ATOM 3707 C C . ARG A 1 492 ? 5.891 3.758 -13.982 1.00 95.75 492 ARG A C 1
ATOM 3709 O O . ARG A 1 492 ? 6.984 4.297 -14.141 1.00 95.75 492 ARG A O 1
ATOM 3716 N N . GLY A 1 493 ? 5.672 2.893 -13.000 1.00 95.69 493 GLY A N 1
ATOM 3717 C CA . GLY A 1 493 ? 6.720 2.546 -12.051 1.00 95.69 493 GLY A CA 1
ATOM 3718 C C . GLY A 1 493 ? 6.953 3.637 -11.013 1.00 95.69 493 GLY A C 1
ATOM 3719 O O . GLY A 1 493 ? 6.105 4.483 -10.759 1.00 95.69 493 GLY A O 1
ATOM 3720 N N . ILE A 1 494 ? 8.115 3.593 -10.379 1.00 97.31 494 ILE A N 1
ATOM 3721 C CA . ILE A 1 494 ? 8.514 4.512 -9.317 1.00 97.31 494 ILE A CA 1
ATOM 3722 C C . ILE A 1 494 ? 9.304 5.662 -9.938 1.00 97.31 494 ILE A C 1
ATOM 3724 O O . ILE A 1 494 ? 10.239 5.434 -10.706 1.00 97.31 494 ILE A O 1
ATOM 3728 N N . VAL A 1 495 ? 8.975 6.896 -9.567 1.00 98.12 495 VAL A N 1
ATOM 3729 C CA . VAL A 1 495 ? 9.812 8.064 -9.868 1.00 98.12 495 VAL A CA 1
ATOM 3730 C C . VAL A 1 495 ? 10.725 8.312 -8.673 1.00 98.12 495 VAL A C 1
ATOM 3732 O O . VAL A 1 495 ? 10.261 8.456 -7.544 1.00 98.12 495 VAL A O 1
ATOM 3735 N N . GLU A 1 496 ? 12.034 8.335 -8.889 1.00 98.00 496 GLU A N 1
ATOM 3736 C CA . GLU A 1 496 ? 13.013 8.689 -7.865 1.00 98.00 496 GLU A CA 1
ATOM 3737 C C . GLU A 1 496 ? 13.521 10.114 -8.095 1.00 98.00 496 GLU A C 1
ATOM 3739 O O . GLU A 1 496 ? 13.820 10.501 -9.224 1.00 98.00 496 GLU A O 1
ATOM 3744 N N . VAL A 1 497 ? 13.652 10.881 -7.011 1.00 98.12 497 VAL A N 1
ATOM 3745 C CA . VAL A 1 497 ? 14.351 12.172 -7.014 1.00 98.12 497 VAL A CA 1
ATOM 3746 C C . VAL A 1 497 ? 15.618 12.006 -6.199 1.00 98.12 497 VAL A C 1
ATOM 3748 O O . VAL A 1 497 ? 15.561 11.805 -4.980 1.00 98.12 497 VAL A O 1
ATOM 3751 N N . ARG A 1 498 ? 16.768 12.038 -6.877 1.00 95.94 498 ARG A N 1
ATOM 3752 C CA . ARG A 1 498 ? 18.043 11.656 -6.270 1.00 95.94 498 ARG A CA 1
ATOM 3753 C C . ARG A 1 498 ? 19.214 12.472 -6.800 1.00 95.94 498 ARG A C 1
ATOM 3755 O O . ARG A 1 498 ? 19.440 12.570 -7.998 1.00 95.94 498 ARG A O 1
ATOM 3762 N N . ARG A 1 499 ? 20.022 12.990 -5.876 1.00 95.62 499 ARG A N 1
ATOM 3763 C CA . ARG A 1 499 ? 21.320 13.592 -6.160 1.00 95.62 499 ARG A CA 1
ATOM 3764 C C . ARG A 1 499 ? 22.345 12.506 -6.459 1.00 95.62 499 ARG A C 1
ATOM 3766 O O . ARG A 1 499 ? 22.521 11.575 -5.668 1.00 95.62 499 ARG A O 1
ATOM 3773 N N . SER A 1 500 ? 23.010 12.636 -7.595 1.00 94.31 500 SER A N 1
ATOM 3774 C CA . SER A 1 500 ? 24.143 11.799 -7.960 1.00 94.31 500 SER A CA 1
ATOM 3775 C C . SER A 1 500 ? 25.387 12.209 -7.180 1.00 94.31 500 SER A C 1
ATOM 3777 O O . SER A 1 500 ? 25.684 13.393 -7.063 1.00 94.31 500 SER A O 1
ATOM 3779 N N . SER A 1 501 ? 26.153 11.237 -6.687 1.00 90.50 501 SER A N 1
ATOM 3780 C CA . SER A 1 501 ? 27.498 11.489 -6.157 1.00 90.50 501 SER A CA 1
ATOM 3781 C 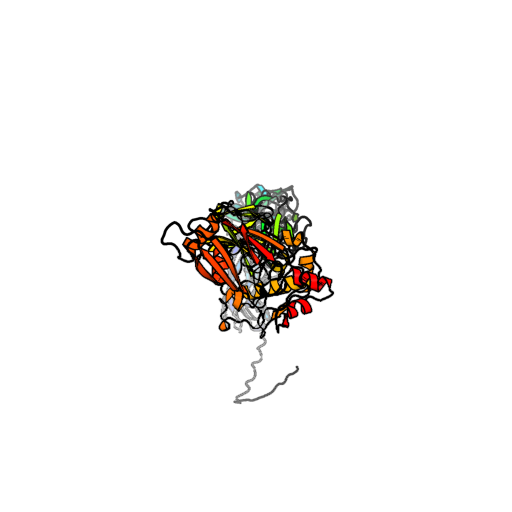C . SER A 1 501 ? 28.560 11.627 -7.251 1.00 90.50 501 SER A C 1
ATOM 3783 O O . SER A 1 501 ? 29.648 12.112 -6.966 1.00 90.50 501 SER A O 1
ATOM 3785 N N . LEU A 1 502 ? 28.267 11.170 -8.474 1.00 90.06 502 LEU A N 1
ATOM 3786 C CA . LEU A 1 502 ? 29.172 11.230 -9.622 1.00 90.06 502 LEU A CA 1
ATOM 3787 C C . LEU A 1 502 ? 29.091 12.596 -10.310 1.00 90.06 502 LEU A C 1
ATOM 3789 O O . LEU A 1 502 ? 30.106 13.266 -10.464 1.00 90.06 502 LEU A O 1
ATOM 3793 N N . SER A 1 503 ? 27.883 13.015 -10.699 1.00 88.06 503 SER A N 1
ATOM 3794 C CA . SER A 1 503 ? 27.647 14.279 -11.410 1.00 88.06 503 SER A CA 1
ATOM 3795 C C . SER A 1 503 ? 27.315 15.453 -10.486 1.00 88.06 503 SER A C 1
ATOM 3797 O O . SER A 1 503 ? 27.326 16.593 -10.933 1.00 88.06 503 SER A O 1
ATOM 3799 N N . ASN A 1 504 ? 27.007 15.202 -9.206 1.00 89.44 504 ASN A N 1
ATOM 3800 C CA . ASN A 1 504 ? 26.472 16.179 -8.240 1.00 89.44 504 ASN A CA 1
ATOM 3801 C C . ASN A 1 504 ? 25.114 16.810 -8.631 1.00 89.44 504 ASN A C 1
ATOM 3803 O O . ASN A 1 504 ? 24.568 17.633 -7.893 1.00 89.44 504 ASN A O 1
ATOM 3807 N N . ASN A 1 505 ? 24.524 16.384 -9.749 1.00 91.94 505 ASN A N 1
ATOM 3808 C CA . ASN A 1 505 ? 23.220 16.847 -10.208 1.00 91.94 505 ASN A CA 1
ATOM 3809 C C . ASN A 1 505 ? 22.085 16.120 -9.479 1.00 91.94 505 ASN A C 1
ATOM 3811 O O . ASN A 1 505 ? 22.234 14.970 -9.053 1.00 91.94 505 ASN A O 1
ATOM 3815 N N . VAL A 1 506 ? 20.927 16.774 -9.364 1.00 96.44 506 VAL A N 1
ATOM 3816 C CA . VAL A 1 506 ? 19.680 16.127 -8.935 1.00 96.44 506 VAL A CA 1
ATOM 3817 C C . VAL A 1 506 ? 18.982 15.576 -10.164 1.00 96.44 506 VAL A C 1
ATOM 3819 O O . VAL A 1 506 ? 18.686 16.320 -11.090 1.00 96.44 506 VAL A O 1
ATOM 3822 N N . TRP A 1 507 ? 18.728 14.275 -10.161 1.00 97.69 507 TRP A N 1
ATOM 3823 C CA . TRP A 1 507 ? 18.096 13.559 -11.258 1.00 97.69 507 TRP A CA 1
ATOM 3824 C C . TRP A 1 507 ? 16.673 13.143 -10.909 1.00 97.69 507 TRP A C 1
ATOM 3826 O O . TRP A 1 507 ? 16.401 12.688 -9.791 1.00 97.69 507 TRP A O 1
ATOM 3836 N N . VAL A 1 508 ? 15.804 13.233 -11.913 1.00 98.25 508 VAL A N 1
ATOM 3837 C CA . VAL A 1 508 ? 14.562 12.468 -12.009 1.00 98.25 508 VAL A CA 1
ATOM 3838 C C . VAL A 1 508 ? 14.905 11.133 -12.662 1.00 98.25 508 VAL A C 1
ATOM 3840 O O . VAL A 1 508 ? 15.408 11.095 -13.786 1.00 98.25 508 VAL A O 1
ATOM 3843 N N . VAL A 1 509 ? 14.648 10.034 -11.958 1.00 98.31 509 VAL A N 1
ATOM 3844 C CA . VAL A 1 509 ? 14.920 8.677 -12.445 1.00 98.31 509 VAL A CA 1
ATOM 3845 C C . VAL A 1 509 ? 13.629 7.879 -12.463 1.00 98.31 509 VAL A C 1
ATOM 3847 O O . VAL A 1 509 ? 12.986 7.709 -11.429 1.00 98.31 509 VAL A O 1
ATOM 3850 N N . ASN A 1 510 ? 13.261 7.334 -13.617 1.00 98.25 510 ASN A N 1
ATOM 3851 C CA . ASN A 1 510 ? 12.137 6.421 -13.724 1.00 98.25 510 ASN A CA 1
ATOM 3852 C C . ASN A 1 510 ? 12.605 4.974 -13.509 1.00 98.25 510 ASN A C 1
ATOM 3854 O O . ASN A 1 510 ? 13.474 4.469 -14.211 1.00 98.25 510 ASN A O 1
ATOM 3858 N N . THR A 1 511 ? 12.047 4.315 -12.497 1.00 97.62 511 THR A N 1
ATOM 3859 C CA . THR A 1 511 ? 12.377 2.951 -12.076 1.00 97.62 511 THR A CA 1
ATOM 3860 C C . THR A 1 511 ? 11.173 2.047 -12.308 1.00 97.62 511 THR A C 1
ATOM 3862 O O . THR A 1 511 ? 10.157 2.194 -11.633 1.00 97.62 511 THR A O 1
ATOM 3865 N N . LEU A 1 512 ? 11.279 1.093 -13.228 1.00 97.31 512 LEU A N 1
ATOM 3866 C CA . LEU A 1 512 ? 10.157 0.262 -13.677 1.00 97.31 512 LEU A CA 1
ATOM 3867 C C . LEU A 1 512 ? 10.606 -1.147 -14.081 1.00 97.31 512 LEU A C 1
ATOM 3869 O O . LEU A 1 512 ? 11.802 -1.417 -14.196 1.00 97.31 512 LEU A O 1
ATOM 3873 N N . GLU A 1 513 ? 9.653 -2.063 -14.250 1.00 95.69 513 GLU A N 1
ATOM 3874 C CA . GLU A 1 513 ? 9.937 -3.384 -14.820 1.00 95.69 513 GLU A CA 1
ATOM 3875 C C . GLU A 1 513 ? 10.347 -3.247 -16.293 1.00 95.69 513 GLU A C 1
ATOM 3877 O O . GLU A 1 513 ? 9.849 -2.381 -17.015 1.00 95.69 513 GLU A O 1
ATOM 3882 N N . LEU A 1 514 ? 11.246 -4.122 -16.756 1.00 96.38 514 LEU A N 1
ATOM 3883 C CA . LEU A 1 514 ? 11.809 -4.038 -18.110 1.00 96.38 514 LEU A CA 1
ATOM 3884 C C . LEU A 1 514 ? 10.719 -4.037 -19.194 1.00 96.38 514 LEU A C 1
ATOM 3886 O O . LEU A 1 514 ? 10.798 -3.266 -20.140 1.00 96.38 514 LEU A O 1
ATOM 3890 N N . GLU A 1 51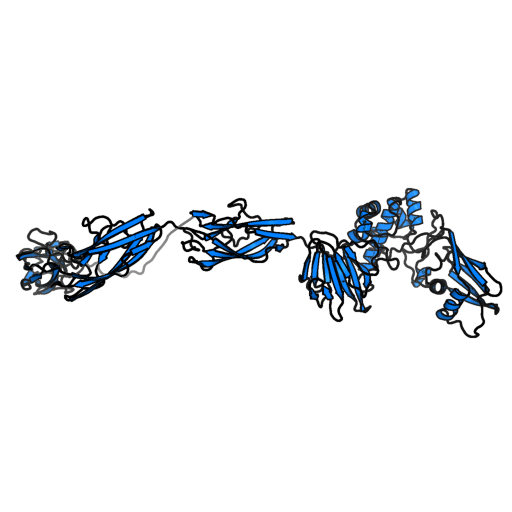5 ? 9.686 -4.866 -19.051 1.00 96.25 515 GLU A N 1
ATOM 3891 C CA . GLU A 1 515 ? 8.611 -4.960 -20.048 1.00 96.25 515 GLU A CA 1
ATOM 3892 C C . GLU A 1 515 ? 7.720 -3.712 -20.102 1.00 96.25 515 GLU A C 1
ATOM 3894 O O . GLU A 1 515 ? 7.183 -3.408 -21.161 1.00 96.25 515 GLU A O 1
ATOM 3899 N N . ASP A 1 516 ? 7.591 -2.962 -19.004 1.00 96.38 516 ASP A N 1
ATOM 3900 C CA . ASP A 1 516 ? 6.870 -1.685 -19.020 1.00 96.38 516 ASP A CA 1
ATOM 3901 C C . ASP A 1 516 ? 7.731 -0.565 -19.616 1.00 96.38 516 ASP A C 1
ATOM 3903 O O . ASP A 1 516 ? 7.208 0.290 -20.323 1.00 96.38 516 ASP A O 1
ATOM 3907 N N . TYR A 1 517 ? 9.055 -0.611 -19.425 1.00 97.69 517 TYR A N 1
ATOM 3908 C CA . TYR A 1 517 ? 9.984 0.292 -20.115 1.00 97.69 517 TYR A CA 1
ATOM 3909 C C . TYR A 1 517 ? 9.873 0.175 -21.640 1.00 97.69 517 TYR A C 1
ATOM 3911 O O . TYR A 1 517 ? 9.795 1.192 -22.328 1.00 97.69 517 TYR A O 1
ATOM 3919 N N . LEU A 1 518 ? 9.782 -1.051 -22.170 1.00 98.00 518 LEU A N 1
ATOM 3920 C CA . LEU A 1 518 ? 9.680 -1.276 -23.617 1.00 98.00 518 LEU A CA 1
ATOM 3921 C C . LEU A 1 518 ? 8.458 -0.597 -24.252 1.00 98.00 518 LEU A C 1
ATOM 3923 O O . LEU A 1 518 ? 8.518 -0.211 -25.415 1.00 98.00 518 LEU A O 1
ATOM 3927 N N . LYS A 1 519 ? 7.365 -0.425 -23.504 1.00 97.69 519 LYS A N 1
ATOM 3928 C CA . LYS A 1 519 ? 6.131 0.195 -24.010 1.00 97.69 519 LYS A CA 1
ATOM 3929 C C . LYS A 1 519 ? 6.281 1.690 -24.279 1.00 97.69 519 LYS A C 1
ATOM 3931 O O . LYS A 1 519 ? 5.554 2.225 -25.110 1.00 97.69 519 LYS A O 1
ATOM 3936 N N . GLY A 1 520 ? 7.225 2.345 -23.604 1.00 97.19 520 GLY A N 1
ATOM 3937 C CA . GLY A 1 520 ? 7.532 3.763 -23.788 1.00 97.19 520 GLY A CA 1
ATOM 3938 C C . GLY A 1 520 ? 8.657 4.042 -24.790 1.00 97.19 520 GLY A C 1
ATOM 3939 O O . GLY A 1 520 ? 9.065 5.194 -24.915 1.00 97.19 520 GLY A O 1
ATOM 3940 N N . ILE A 1 521 ? 9.195 3.025 -25.474 1.00 97.50 521 ILE A N 1
ATOM 3941 C CA . ILE A 1 521 ? 10.275 3.191 -26.458 1.00 97.50 521 ILE A CA 1
ATOM 3942 C C . ILE A 1 521 ? 9.760 3.871 -27.732 1.00 97.50 521 ILE A C 1
ATOM 3944 O O . ILE A 1 521 ? 8.784 3.425 -28.335 1.00 97.50 521 ILE A O 1
ATOM 3948 N N . ALA A 1 522 ? 10.475 4.901 -28.187 1.00 95.75 522 ALA A N 1
ATOM 3949 C CA . ALA A 1 522 ? 10.091 5.763 -29.306 1.00 95.75 522 ALA A CA 1
ATOM 3950 C C . ALA A 1 522 ? 11.107 5.755 -30.465 1.00 95.75 522 ALA A C 1
ATOM 3952 O O . ALA A 1 522 ? 11.397 6.786 -31.065 1.00 95.75 522 ALA A O 1
ATOM 3953 N N . GLU A 1 523 ? 11.647 4.579 -30.787 1.00 95.62 523 GLU A N 1
ATOM 3954 C CA . GLU A 1 523 ? 12.716 4.423 -31.789 1.00 95.62 523 GLU A CA 1
ATOM 3955 C C . GLU A 1 523 ? 12.222 4.328 -33.236 1.00 95.62 523 GLU A C 1
ATOM 3957 O O . GLU A 1 523 ? 12.908 4.748 -34.165 1.00 95.62 523 GLU A O 1
ATOM 3962 N N . VAL A 1 524 ? 11.034 3.756 -33.450 1.00 96.88 524 VAL A N 1
ATOM 3963 C CA . VAL A 1 524 ? 10.455 3.558 -34.786 1.00 96.88 524 VAL A CA 1
ATOM 3964 C C . VAL A 1 524 ? 8.983 3.974 -34.806 1.00 96.88 524 VAL A C 1
ATOM 3966 O O . VAL A 1 524 ? 8.309 3.889 -33.781 1.00 96.88 524 VAL A O 1
ATOM 3969 N N . PRO A 1 525 ? 8.438 4.406 -35.956 1.00 97.12 525 PRO A N 1
ATOM 3970 C CA . PRO A 1 525 ? 7.031 4.773 -36.057 1.00 97.12 525 PRO A CA 1
ATOM 3971 C C . PRO A 1 525 ? 6.060 3.614 -35.784 1.00 97.12 525 PRO A C 1
ATOM 3973 O O . PRO A 1 525 ? 6.220 2.492 -36.266 1.00 97.12 525 PRO A O 1
ATOM 3976 N N . ASP A 1 526 ? 4.960 3.933 -35.106 1.00 97.56 526 ASP A N 1
ATOM 3977 C CA . ASP A 1 526 ? 3.870 2.993 -34.802 1.00 97.56 526 ASP A CA 1
ATOM 3978 C C . ASP A 1 526 ? 3.108 2.493 -36.045 1.00 97.56 526 ASP A C 1
ATOM 3980 O O . ASP A 1 526 ? 2.453 1.457 -36.002 1.00 97.56 526 ASP A O 1
ATOM 3984 N N . SER A 1 527 ? 3.241 3.181 -37.181 1.00 97.81 527 SER A N 1
ATOM 3985 C CA . SER A 1 527 ? 2.644 2.781 -38.462 1.00 97.81 527 SER A CA 1
ATOM 3986 C C . SER A 1 527 ? 3.481 1.779 -39.264 1.00 97.81 527 SER A C 1
ATOM 3988 O O . SER A 1 527 ? 3.076 1.378 -40.356 1.00 97.81 527 SER A O 1
ATOM 3990 N N . TRP A 1 528 ? 4.674 1.416 -38.786 1.00 98.12 528 TRP A N 1
ATOM 3991 C CA . TRP A 1 528 ? 5.549 0.480 -39.491 1.00 98.12 528 TRP A CA 1
ATOM 3992 C C . TRP A 1 528 ? 5.039 -0.969 -39.421 1.00 98.12 528 TRP A C 1
ATOM 3994 O O . TRP A 1 528 ? 4.261 -1.312 -38.533 1.00 98.12 528 TRP A O 1
ATOM 4004 N N . PRO A 1 529 ? 5.473 -1.850 -40.342 1.00 98.56 529 PRO A N 1
ATOM 4005 C CA . PRO A 1 529 ? 5.073 -3.254 -40.335 1.00 98.56 529 PRO A CA 1
ATOM 4006 C C . PRO A 1 529 ? 5.394 -3.950 -39.007 1.00 98.56 529 PRO A C 1
ATOM 4008 O O . PRO A 1 529 ? 6.501 -3.809 -38.478 1.00 98.56 529 PRO A O 1
ATOM 4011 N N . VAL A 1 530 ? 4.466 -4.776 -38.519 1.00 98.44 530 VAL A N 1
ATOM 4012 C CA . VAL A 1 530 ? 4.552 -5.422 -37.197 1.00 98.44 530 VAL A CA 1
ATOM 4013 C C . VAL A 1 530 ? 5.845 -6.216 -36.978 1.00 98.44 530 VAL A C 1
ATOM 4015 O O . VAL A 1 530 ? 6.425 -6.152 -35.900 1.00 98.44 530 VAL A O 1
ATOM 4018 N N . GLU A 1 531 ? 6.358 -6.919 -37.991 1.00 98.69 531 GLU A N 1
ATOM 4019 C CA . GLU A 1 531 ? 7.599 -7.700 -37.855 1.00 98.69 531 GLU A CA 1
ATOM 4020 C C . GLU A 1 531 ? 8.835 -6.808 -37.670 1.00 98.69 531 GLU A C 1
ATOM 4022 O O . GLU A 1 531 ? 9.750 -7.165 -36.929 1.00 98.69 531 GLU A O 1
ATOM 4027 N N . SER A 1 532 ? 8.838 -5.605 -38.253 1.00 98.62 532 SER A N 1
ATOM 4028 C CA . SER A 1 532 ? 9.903 -4.623 -38.015 1.00 98.62 532 SER A CA 1
ATOM 4029 C C . SER A 1 532 ? 9.817 -4.010 -36.617 1.00 98.62 532 SER A C 1
ATOM 4031 O O . SER A 1 532 ? 10.841 -3.825 -35.961 1.00 98.62 532 SER A O 1
ATOM 4033 N N . GLN A 1 533 ? 8.600 -3.786 -36.112 1.00 98.69 533 GLN A N 1
ATOM 4034 C CA . GLN A 1 533 ? 8.373 -3.329 -34.740 1.00 98.69 533 GLN A CA 1
ATOM 4035 C C . GLN A 1 533 ? 8.804 -4.397 -33.731 1.00 98.69 533 GLN A C 1
ATOM 4037 O O . GLN A 1 533 ? 9.511 -4.091 -32.776 1.00 98.69 533 GLN A O 1
ATOM 4042 N N . ARG A 1 534 ? 8.461 -5.669 -33.968 1.00 98.81 534 ARG A N 1
ATOM 4043 C CA . ARG A 1 534 ? 8.910 -6.812 -33.154 1.00 98.81 534 ARG A CA 1
ATOM 4044 C C . ARG A 1 534 ? 10.433 -6.930 -33.141 1.00 98.81 534 ARG A C 1
ATOM 4046 O O . ARG A 1 534 ? 11.011 -7.109 -32.071 1.00 98.81 534 ARG A O 1
ATOM 4053 N N . ALA A 1 535 ? 11.085 -6.777 -34.297 1.00 98.81 535 ALA A N 1
ATOM 4054 C CA . ALA A 1 535 ? 12.545 -6.772 -34.381 1.00 98.81 535 ALA A CA 1
ATOM 4055 C C . ALA A 1 535 ? 13.143 -5.632 -33.541 1.00 98.81 535 ALA A C 1
ATOM 4057 O O . ALA A 1 535 ? 14.030 -5.877 -32.721 1.00 98.81 535 ALA A O 1
ATOM 4058 N N . GLN A 1 536 ? 12.602 -4.416 -33.668 1.00 98.69 536 GLN A N 1
ATOM 4059 C CA . GLN A 1 536 ? 13.035 -3.266 -32.875 1.00 98.69 536 GLN A CA 1
ATOM 4060 C C . GLN A 1 536 ? 12.839 -3.494 -31.369 1.00 98.69 536 GLN A C 1
ATOM 4062 O O . GLN A 1 536 ? 13.753 -3.219 -30.598 1.00 98.69 536 GLN A O 1
ATOM 4067 N N . MET A 1 537 ? 11.692 -4.026 -30.934 1.00 98.56 537 MET A N 1
ATOM 4068 C CA . MET A 1 537 ? 11.414 -4.264 -29.511 1.00 98.56 537 MET A CA 1
ATOM 4069 C C . MET A 1 537 ? 12.339 -5.323 -28.906 1.00 98.56 537 MET A C 1
ATOM 4071 O O . MET A 1 537 ? 12.812 -5.160 -27.783 1.00 98.56 537 MET A O 1
ATOM 4075 N N . VAL A 1 538 ? 12.665 -6.384 -29.648 1.00 98.81 538 VAL A N 1
ATOM 4076 C CA . VAL A 1 538 ? 13.630 -7.399 -29.196 1.00 98.81 538 VAL A CA 1
ATOM 4077 C C . VAL A 1 538 ? 15.051 -6.829 -29.135 1.00 98.81 538 VAL A C 1
ATOM 4079 O O . VAL A 1 538 ? 15.763 -7.086 -28.160 1.00 98.81 538 VAL A O 1
ATOM 4082 N N . ALA A 1 539 ? 15.465 -6.020 -30.115 1.00 98.69 539 ALA A N 1
ATOM 4083 C CA . ALA A 1 539 ? 16.756 -5.328 -30.080 1.00 98.69 539 ALA A CA 1
ATOM 4084 C C . ALA A 1 539 ? 16.841 -4.358 -28.887 1.00 98.69 539 ALA A C 1
ATOM 4086 O O . ALA A 1 539 ? 17.774 -4.453 -28.089 1.00 98.69 539 ALA A O 1
ATOM 4087 N N . ALA A 1 540 ? 15.818 -3.521 -28.691 1.00 98.44 540 ALA A N 1
ATOM 4088 C CA . ALA A 1 540 ? 15.708 -2.593 -27.569 1.00 98.44 540 ALA A CA 1
ATOM 4089 C C . ALA A 1 540 ? 15.740 -3.311 -26.212 1.00 98.44 540 ALA A C 1
ATOM 4091 O O . ALA A 1 540 ? 16.521 -2.957 -25.332 1.00 98.44 540 ALA A O 1
ATOM 4092 N N . ARG A 1 541 ? 14.968 -4.393 -26.053 1.00 98.44 541 ARG A N 1
ATOM 4093 C CA . ARG A 1 541 ? 14.954 -5.193 -24.819 1.00 98.44 541 ARG A CA 1
ATOM 4094 C C . ARG A 1 541 ? 16.319 -5.795 -24.526 1.00 98.44 541 ARG A C 1
ATOM 4096 O O . ARG A 1 541 ? 16.754 -5.813 -23.377 1.00 98.44 541 ARG A O 1
ATOM 4103 N N . THR A 1 542 ? 17.003 -6.271 -25.562 1.00 98.56 542 THR A N 1
ATOM 4104 C CA . THR A 1 542 ? 18.347 -6.840 -25.435 1.00 98.56 542 THR A CA 1
ATOM 4105 C C . THR A 1 542 ? 19.357 -5.779 -25.012 1.00 98.56 542 THR A C 1
ATOM 4107 O O . THR A 1 542 ? 20.136 -6.021 -24.089 1.00 98.56 542 THR A O 1
ATOM 4110 N N . PHE A 1 543 ? 19.320 -4.601 -25.639 1.00 97.88 543 PHE A N 1
ATOM 4111 C CA . PHE A 1 543 ? 20.174 -3.471 -25.280 1.00 97.88 543 PHE A CA 1
ATOM 4112 C C . PHE A 1 543 ? 19.954 -3.056 -23.820 1.00 97.88 543 PHE A C 1
ATOM 4114 O O . PHE A 1 543 ? 20.905 -2.986 -23.040 1.00 97.88 543 PHE A O 1
ATOM 4121 N N . ALA A 1 544 ? 18.696 -2.891 -23.416 1.00 97.12 544 ALA A N 1
ATOM 4122 C CA . ALA A 1 544 ? 18.316 -2.529 -22.060 1.00 97.12 544 ALA A CA 1
ATOM 4123 C C . ALA A 1 544 ? 18.722 -3.575 -21.013 1.00 97.12 544 ALA A C 1
ATOM 4125 O O . ALA A 1 544 ? 19.312 -3.241 -19.981 1.00 97.12 544 ALA A O 1
ATOM 4126 N N . ALA A 1 545 ? 18.505 -4.859 -21.302 1.00 96.06 545 ALA A N 1
ATOM 4127 C CA . ALA A 1 545 ? 18.966 -5.949 -20.450 1.00 96.06 545 ALA A CA 1
ATOM 4128 C C . ALA A 1 545 ? 20.497 -5.964 -20.316 1.00 96.06 545 ALA A C 1
ATOM 4130 O O . ALA A 1 545 ? 21.016 -6.178 -19.219 1.00 96.06 545 ALA A O 1
ATOM 4131 N N . LYS A 1 546 ? 21.226 -5.699 -21.409 1.00 95.56 546 LYS A N 1
ATOM 4132 C CA . LYS A 1 546 ? 22.689 -5.617 -21.405 1.00 95.56 546 LYS A CA 1
ATOM 4133 C C . LYS A 1 546 ? 23.192 -4.444 -20.564 1.00 95.56 546 LYS A C 1
ATOM 4135 O O . LYS A 1 546 ? 24.112 -4.638 -19.772 1.00 95.56 546 LYS A O 1
ATOM 4140 N N . LYS A 1 547 ? 22.575 -3.266 -20.692 1.00 94.44 547 LYS A N 1
ATOM 4141 C CA . LYS A 1 547 ? 22.893 -2.067 -19.898 1.00 94.44 547 LYS A CA 1
ATOM 4142 C C . LYS A 1 547 ? 22.655 -2.280 -18.409 1.00 94.44 547 LYS A C 1
ATOM 4144 O O . LYS A 1 547 ? 23.528 -1.959 -17.613 1.00 94.44 547 LYS A O 1
ATOM 4149 N N . ARG A 1 548 ? 21.548 -2.928 -18.035 1.00 92.62 548 ARG A N 1
ATOM 4150 C CA . ARG A 1 548 ? 21.248 -3.274 -16.634 1.00 92.62 548 ARG A CA 1
ATOM 4151 C C . ARG A 1 548 ? 22.313 -4.172 -15.986 1.00 92.62 548 ARG A C 1
ATOM 4153 O O . ARG A 1 548 ? 22.496 -4.120 -14.775 1.00 92.62 548 ARG A O 1
ATOM 4160 N N . LEU A 1 549 ? 22.984 -5.020 -16.770 1.00 90.38 549 LEU A N 1
ATOM 4161 C CA . LEU A 1 549 ? 24.066 -5.899 -16.298 1.00 90.38 549 LEU A CA 1
ATOM 4162 C C . LEU A 1 549 ? 25.449 -5.225 -16.315 1.00 90.38 549 LEU A C 1
ATOM 4164 O O . LEU A 1 549 ? 26.399 -5.770 -15.755 1.00 90.38 549 LEU A O 1
ATOM 4168 N N . ALA A 1 550 ? 25.579 -4.079 -16.982 1.00 91.38 550 ALA A N 1
ATOM 4169 C CA . ALA A 1 550 ? 26.813 -3.311 -17.050 1.00 91.38 550 ALA A CA 1
ATOM 4170 C C . ALA A 1 550 ? 26.934 -2.354 -15.846 1.00 91.38 550 ALA A C 1
ATOM 4172 O O . ALA A 1 550 ? 25.952 -2.108 -15.141 1.00 91.38 550 ALA A O 1
ATOM 4173 N N . PRO A 1 551 ? 28.129 -1.787 -15.588 1.00 91.62 551 PRO A N 1
ATOM 4174 C CA . PRO A 1 551 ? 28.250 -0.648 -14.689 1.00 91.62 551 PRO A CA 1
ATOM 4175 C C . PRO A 1 551 ? 27.294 0.468 -15.112 1.00 91.62 551 PRO A C 1
ATOM 4177 O O . PRO A 1 551 ? 27.184 0.787 -16.297 1.00 91.62 551 PRO A O 1
ATOM 4180 N N . ARG A 1 552 ? 26.603 1.048 -14.131 1.00 91.25 552 ARG A N 1
ATOM 4181 C CA . ARG A 1 552 ? 25.649 2.130 -14.368 1.00 91.25 552 ARG A CA 1
ATOM 4182 C C . ARG A 1 552 ? 26.329 3.356 -14.962 1.00 91.25 552 ARG A C 1
ATOM 4184 O O . ARG A 1 552 ? 27.467 3.661 -14.608 1.00 91.25 552 ARG A O 1
ATOM 4191 N N . ALA A 1 553 ? 25.594 4.076 -15.807 1.00 86.81 553 ALA A N 1
ATOM 4192 C CA . ALA A 1 553 ? 26.033 5.364 -16.335 1.00 86.81 553 ALA A CA 1
ATOM 4193 C C . ALA A 1 553 ? 26.171 6.409 -15.214 1.00 86.81 553 ALA A C 1
ATOM 4195 O O . ALA A 1 553 ? 27.129 7.176 -15.187 1.00 86.81 553 ALA A O 1
ATOM 4196 N N . ASP A 1 554 ? 25.230 6.401 -14.267 1.00 93.69 554 ASP A N 1
ATOM 4197 C CA . ASP A 1 554 ? 25.252 7.222 -13.054 1.00 93.69 554 ASP A CA 1
ATOM 4198 C C . ASP A 1 554 ? 24.473 6.479 -11.936 1.00 93.69 554 ASP A C 1
ATOM 4200 O O . ASP A 1 554 ? 24.684 5.293 -11.679 1.00 93.69 554 ASP A O 1
ATOM 4204 N N . ILE A 1 555 ? 23.517 7.127 -11.275 1.00 94.69 555 ILE A N 1
ATOM 4205 C CA . ILE A 1 555 ? 22.577 6.500 -10.338 1.00 94.69 555 ILE A CA 1
ATOM 4206 C C . ILE A 1 555 ? 21.484 5.668 -11.042 1.00 94.69 555 ILE A C 1
ATOM 4208 O O . ILE A 1 555 ? 20.699 4.999 -10.366 1.00 94.69 555 ILE A 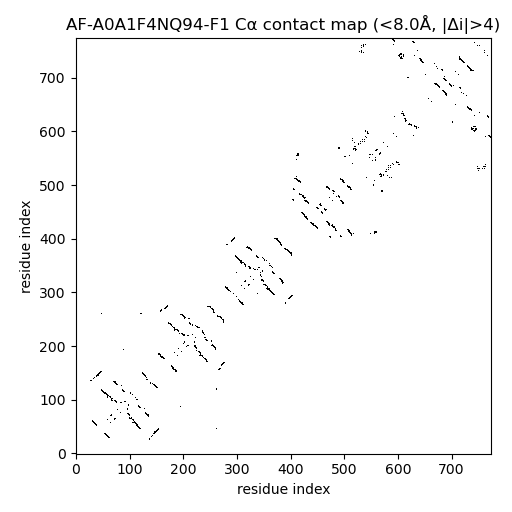O 1
ATOM 4212 N N . PHE A 1 556 ? 21.459 5.685 -12.376 1.00 96.31 556 PHE A N 1
ATOM 4213 C CA . PHE A 1 556 ? 20.543 4.967 -13.264 1.00 96.31 556 PHE A CA 1
ATOM 4214 C C . PHE A 1 556 ? 21.307 4.124 -14.298 1.00 96.31 556 PHE A C 1
ATOM 4216 O O . PHE A 1 556 ? 22.507 4.309 -14.507 1.00 96.31 556 PHE A O 1
ATOM 4223 N N . ASP A 1 557 ? 20.612 3.170 -14.916 1.00 96.19 557 ASP A N 1
ATOM 4224 C CA . ASP A 1 557 ? 21.199 2.169 -15.809 1.00 96.19 557 ASP A CA 1
ATOM 4225 C C . ASP A 1 557 ? 21.369 2.707 -17.247 1.00 96.19 557 ASP A C 1
ATOM 4227 O O . ASP A 1 557 ? 22.296 2.295 -17.943 1.00 96.19 557 ASP A O 1
ATOM 4231 N N . MET A 1 558 ? 20.508 3.639 -17.678 1.00 95.12 558 MET A N 1
ATOM 4232 C CA . MET A 1 558 ? 20.512 4.226 -19.028 1.00 95.12 558 MET A CA 1
ATOM 4233 C C . MET A 1 558 ? 19.877 5.622 -19.094 1.00 95.12 558 MET A C 1
ATOM 4235 O O . MET A 1 558 ? 19.067 5.974 -18.234 1.00 95.12 558 MET A O 1
ATOM 4239 N N . TYR A 1 559 ? 20.238 6.389 -20.120 1.00 95.50 559 TYR A N 1
ATOM 4240 C CA . TYR A 1 559 ? 19.581 7.642 -20.505 1.00 95.50 559 TYR A CA 1
ATOM 4241 C C . TYR A 1 559 ? 18.303 7.375 -21.317 1.00 95.50 559 TYR A C 1
ATOM 4243 O O . TYR A 1 559 ? 18.172 6.326 -21.946 1.00 95.50 559 TYR A O 1
ATOM 4251 N N . ASP A 1 560 ? 17.373 8.327 -21.306 1.00 95.25 560 ASP A N 1
ATOM 4252 C CA . ASP A 1 560 ? 16.105 8.295 -22.048 1.00 95.25 560 ASP A CA 1
ATOM 4253 C C . ASP A 1 560 ? 16.188 8.881 -23.472 1.00 95.25 560 ASP A C 1
ATOM 4255 O O . ASP A 1 560 ? 15.166 9.032 -24.143 1.00 95.25 560 ASP A O 1
ATOM 4259 N N . ASP A 1 561 ? 17.391 9.218 -23.943 1.00 92.88 561 ASP A N 1
ATOM 4260 C CA . ASP A 1 561 ? 17.638 9.858 -25.235 1.00 92.88 561 ASP A CA 1
ATOM 4261 C C . ASP A 1 561 ? 18.609 9.062 -26.124 1.00 92.88 561 ASP A C 1
ATOM 4263 O O . ASP A 1 561 ? 19.007 7.935 -25.829 1.00 92.88 561 ASP A O 1
ATOM 4267 N N . THR A 1 562 ? 19.027 9.671 -27.237 1.00 88.81 562 THR A N 1
ATOM 4268 C CA . THR A 1 562 ? 19.875 9.050 -28.265 1.00 88.81 562 THR A CA 1
ATOM 4269 C C . THR A 1 562 ? 21.268 8.626 -27.788 1.00 88.81 562 THR A C 1
ATOM 4271 O O . THR A 1 562 ? 21.991 7.993 -28.553 1.00 88.81 562 THR A O 1
ATOM 4274 N N . ARG A 1 563 ? 21.691 8.974 -26.562 1.00 89.75 563 ARG A N 1
ATOM 4275 C CA . ARG A 1 563 ? 22.911 8.399 -25.964 1.00 89.75 563 ARG A CA 1
ATOM 4276 C C . ARG A 1 563 ? 22.756 6.905 -25.694 1.00 89.75 563 ARG A C 1
ATOM 4278 O O . ARG A 1 563 ? 23.751 6.184 -25.732 1.00 89.75 563 ARG A O 1
ATOM 4285 N N . ASP A 1 564 ? 21.530 6.470 -25.414 1.00 94.12 564 ASP A N 1
ATOM 4286 C CA . ASP A 1 564 ? 21.166 5.075 -25.204 1.00 94.12 564 ASP A CA 1
ATOM 4287 C C . ASP A 1 564 ? 19.985 4.690 -26.097 1.00 94.12 564 ASP A C 1
ATOM 4289 O O . ASP A 1 564 ? 20.203 4.108 -27.158 1.00 94.12 564 ASP A O 1
ATOM 4293 N N . GLN A 1 565 ? 18.756 4.987 -25.670 1.00 94.06 565 GLN A N 1
ATOM 4294 C CA . GLN A 1 565 ? 17.536 4.741 -26.433 1.00 94.06 565 GLN A CA 1
ATOM 4295 C C . GLN A 1 565 ? 16.470 5.778 -26.086 1.00 94.06 565 GLN A C 1
ATOM 4297 O O . GLN A 1 565 ? 16.303 6.122 -24.916 1.00 94.06 565 GLN A O 1
ATOM 4302 N N . VAL A 1 566 ? 15.695 6.208 -27.080 1.00 96.06 566 VAL A N 1
ATOM 4303 C CA . VAL A 1 566 ? 14.634 7.202 -26.884 1.00 96.06 566 VAL A CA 1
ATOM 4304 C C . VAL A 1 566 ? 13.458 6.586 -26.121 1.00 96.06 566 VAL A C 1
ATOM 4306 O O . VAL A 1 566 ? 12.789 5.673 -26.619 1.00 96.06 566 VAL A O 1
ATOM 4309 N N . TYR A 1 567 ? 13.186 7.108 -24.924 1.00 97.44 567 TYR A N 1
ATOM 4310 C CA . TYR A 1 567 ? 12.121 6.669 -24.023 1.00 97.44 567 TYR A CA 1
ATOM 4311 C C . TYR A 1 567 ? 11.226 7.842 -23.611 1.00 97.44 567 TYR A C 1
ATOM 4313 O O . TYR A 1 567 ? 11.680 8.811 -23.017 1.00 97.44 567 TYR A O 1
ATOM 4321 N N . TYR A 1 568 ? 9.927 7.725 -23.886 1.00 96.81 568 TYR A N 1
ATOM 4322 C CA . TYR A 1 568 ? 8.925 8.761 -23.608 1.00 96.81 568 TYR A CA 1
ATOM 4323 C C . TYR A 1 568 ? 7.864 8.331 -22.585 1.00 96.81 568 TYR A C 1
ATOM 4325 O O . TYR A 1 568 ? 6.887 9.037 -22.365 1.00 96.81 568 TYR A O 1
ATOM 4333 N N . GLY A 1 569 ? 8.030 7.180 -21.934 1.00 97.00 569 GLY A N 1
ATOM 4334 C CA . GLY A 1 569 ? 7.133 6.770 -20.855 1.00 97.00 569 GLY A CA 1
ATOM 4335 C C . GLY A 1 569 ? 5.693 6.473 -21.286 1.00 97.00 569 GLY A C 1
ATOM 4336 O O . GLY A 1 569 ? 5.423 6.006 -22.395 1.00 97.00 569 GLY A O 1
ATOM 4337 N N . TYR A 1 570 ? 4.764 6.678 -20.353 1.00 97.62 570 TYR A N 1
ATOM 4338 C CA . TYR A 1 570 ? 3.398 6.158 -20.424 1.00 97.62 570 TYR A CA 1
ATOM 4339 C C . TYR A 1 570 ? 2.521 6.885 -21.448 1.00 97.62 570 TYR A C 1
ATOM 4341 O O . TYR A 1 570 ? 1.692 6.263 -22.111 1.00 97.62 570 TYR A O 1
ATOM 4349 N N . ASP A 1 571 ? 2.711 8.191 -21.625 1.00 95.94 571 ASP A N 1
ATOM 4350 C CA . ASP A 1 571 ? 1.933 8.947 -22.609 1.00 95.94 571 ASP A CA 1
ATOM 4351 C C . ASP A 1 571 ? 2.176 8.427 -24.030 1.00 95.94 571 ASP A C 1
ATOM 4353 O O . ASP A 1 571 ? 1.247 8.333 -24.836 1.00 95.94 571 ASP A O 1
ATOM 4357 N N . TYR A 1 572 ? 3.418 8.039 -24.333 1.00 96.31 572 TYR A N 1
ATOM 4358 C CA . TYR A 1 572 ? 3.772 7.452 -25.620 1.00 96.31 572 TYR A CA 1
ATOM 4359 C C . TYR A 1 572 ? 3.225 6.030 -25.775 1.00 96.31 572 TYR A C 1
ATOM 4361 O O . TYR A 1 572 ? 2.683 5.712 -26.833 1.00 96.31 572 TYR A O 1
ATOM 4369 N N . GLU A 1 573 ? 3.274 5.214 -24.714 1.00 96.00 573 GLU A N 1
ATOM 4370 C CA . GLU A 1 573 ? 2.625 3.892 -24.660 1.00 96.00 573 GLU A CA 1
ATOM 4371 C C . GLU A 1 573 ? 1.144 3.986 -25.069 1.00 96.00 573 GLU A C 1
ATOM 4373 O O . GLU A 1 573 ? 0.691 3.252 -25.949 1.00 96.00 573 GLU A O 1
ATOM 4378 N N . VAL A 1 574 ? 0.391 4.922 -24.480 1.00 96.81 574 VAL A N 1
ATOM 4379 C CA . VAL A 1 574 ? -1.040 5.110 -24.782 1.00 96.81 574 VAL A CA 1
ATOM 4380 C C . VAL A 1 574 ? -1.258 5.559 -26.231 1.00 96.81 574 VAL A C 1
ATOM 4382 O O . VAL A 1 574 ? -2.222 5.147 -26.878 1.00 96.81 574 VAL A O 1
ATOM 4385 N N . GLN A 1 575 ? -0.368 6.399 -26.759 1.00 96.94 575 GLN A N 1
ATOM 4386 C CA . GLN A 1 575 ? -0.486 6.959 -28.107 1.00 96.94 575 GLN A CA 1
ATOM 4387 C C . GLN A 1 575 ? -0.027 6.013 -29.227 1.00 96.94 575 GLN A C 1
ATOM 4389 O O . GLN A 1 575 ? -0.351 6.278 -30.390 1.00 96.94 575 GLN A O 1
ATOM 4394 N N . LYS A 1 576 ? 0.749 4.963 -28.916 1.00 97.50 576 LYS A N 1
ATOM 4395 C CA . LYS A 1 576 ? 1.389 4.054 -29.889 1.00 97.50 576 LYS A CA 1
ATOM 4396 C C . LYS A 1 576 ? 1.078 2.575 -29.594 1.00 97.50 576 LYS A C 1
ATOM 4398 O O . LYS A 1 576 ? 1.967 1.801 -29.229 1.00 97.50 576 LYS A O 1
ATOM 4403 N N . PRO A 1 577 ? -0.189 2.149 -29.746 1.00 97.62 577 PRO A N 1
ATOM 4404 C CA . PRO A 1 577 ? -0.626 0.818 -29.332 1.00 97.62 577 PRO A CA 1
ATOM 4405 C C . PRO A 1 577 ? -0.016 -0.337 -30.145 1.00 97.62 577 PRO A C 1
ATOM 4407 O O . PRO A 1 577 ? 0.051 -1.454 -29.628 1.00 97.62 577 PRO A O 1
ATOM 4410 N N . ASN A 1 578 ? 0.444 -0.122 -31.387 1.00 98.25 578 ASN A N 1
ATOM 4411 C CA . ASN A 1 578 ? 1.055 -1.194 -32.183 1.00 98.25 578 ASN A CA 1
ATOM 4412 C C . ASN A 1 578 ? 2.466 -1.524 -31.683 1.00 98.25 578 ASN A C 1
ATOM 4414 O O . ASN A 1 578 ? 2.827 -2.700 -31.611 1.00 98.25 578 ASN A O 1
ATOM 4418 N N . LEU A 1 579 ? 3.238 -0.517 -31.258 1.00 98.19 579 LEU A N 1
ATOM 4419 C CA . LEU A 1 579 ? 4.529 -0.735 -30.595 1.00 98.19 579 LEU A CA 1
ATOM 4420 C C . LEU A 1 579 ? 4.357 -1.502 -29.280 1.00 98.19 579 LEU A C 1
ATOM 4422 O O . LEU A 1 579 ? 5.089 -2.460 -29.033 1.00 98.19 579 LEU A O 1
ATOM 4426 N N . VAL A 1 580 ? 3.339 -1.154 -28.486 1.00 98.31 580 VAL A N 1
ATOM 4427 C CA . VAL A 1 580 ? 2.983 -1.885 -27.257 1.00 98.31 580 VAL A CA 1
ATOM 4428 C C . VAL A 1 580 ? 2.634 -3.341 -27.569 1.00 98.31 580 VAL A C 1
ATOM 4430 O O . VAL A 1 580 ? 3.150 -4.257 -26.928 1.00 98.31 580 VAL A O 1
ATOM 4433 N N . ALA A 1 581 ? 1.811 -3.579 -28.594 1.00 98.44 581 ALA A N 1
ATOM 4434 C CA . ALA A 1 581 ? 1.462 -4.928 -29.029 1.00 98.44 581 ALA A CA 1
ATOM 4435 C C . ALA A 1 581 ? 2.690 -5.720 -29.515 1.00 98.44 581 ALA A C 1
ATOM 4437 O O . ALA A 1 581 ? 2.795 -6.916 -29.241 1.00 98.44 581 ALA A O 1
ATOM 4438 N N . ALA A 1 582 ? 3.641 -5.078 -30.198 1.00 98.62 582 ALA A N 1
ATOM 4439 C CA . ALA A 1 582 ? 4.895 -5.703 -30.615 1.00 98.62 582 ALA A CA 1
ATOM 4440 C C . ALA A 1 582 ? 5.811 -6.034 -29.422 1.00 98.62 582 ALA A C 1
ATOM 4442 O O . ALA A 1 582 ? 6.426 -7.107 -29.403 1.00 98.62 582 ALA A O 1
ATOM 4443 N N . ALA A 1 583 ? 5.878 -5.154 -28.418 1.00 98.31 583 ALA A N 1
ATOM 4444 C CA . ALA A 1 583 ? 6.621 -5.387 -27.184 1.00 98.31 583 ALA A CA 1
ATOM 4445 C C . ALA A 1 583 ? 6.061 -6.599 -26.427 1.00 98.31 583 ALA A C 1
ATOM 4447 O O . ALA A 1 583 ? 6.822 -7.516 -26.118 1.00 98.31 583 ALA A O 1
ATOM 4448 N N . GLU A 1 584 ? 4.743 -6.660 -26.220 1.00 98.38 584 GLU A N 1
ATOM 4449 C CA . GLU A 1 584 ? 4.083 -7.776 -25.526 1.00 98.38 584 GLU A CA 1
ATOM 4450 C C . GLU A 1 584 ? 4.128 -9.082 -26.335 1.00 98.38 584 GLU A C 1
ATOM 4452 O O . GLU A 1 584 ? 4.388 -10.149 -25.782 1.00 98.38 584 GLU A O 1
ATOM 4457 N N . ALA A 1 585 ? 3.972 -9.029 -27.664 1.00 98.44 585 ALA A N 1
ATOM 4458 C CA . ALA A 1 585 ? 4.090 -10.215 -28.521 1.00 98.44 585 ALA A CA 1
ATOM 4459 C C . ALA A 1 585 ? 5.502 -10.832 -28.512 1.00 98.44 585 ALA A C 1
ATOM 4461 O O . ALA A 1 585 ? 5.673 -11.989 -28.892 1.00 98.44 585 ALA A O 1
ATOM 4462 N N . THR A 1 586 ? 6.511 -10.064 -28.095 1.00 98.50 586 THR A N 1
ATOM 4463 C CA . THR A 1 586 ? 7.910 -10.500 -27.981 1.00 98.50 586 THR A CA 1
ATOM 4464 C C . THR A 1 586 ? 8.403 -10.518 -26.536 1.00 98.50 586 THR A C 1
ATOM 4466 O O . THR A 1 586 ? 9.614 -10.544 -26.300 1.00 98.50 586 THR A O 1
ATOM 4469 N N . ARG A 1 587 ? 7.482 -10.494 -25.564 1.00 98.31 587 ARG A N 1
ATOM 4470 C CA . ARG A 1 587 ? 7.786 -10.412 -24.133 1.00 98.31 587 ARG A CA 1
ATOM 4471 C C . ARG A 1 587 ? 8.844 -11.435 -23.728 1.00 98.31 587 ARG A C 1
ATOM 4473 O O . ARG A 1 587 ? 8.729 -12.623 -24.029 1.00 98.31 587 ARG A O 1
ATOM 4480 N N . GLY A 1 588 ? 9.882 -10.968 -23.041 1.00 96.88 588 GLY A N 1
ATOM 4481 C CA . GLY A 1 588 ? 10.980 -11.805 -22.568 1.00 96.88 588 GLY A CA 1
ATOM 4482 C C . GLY A 1 588 ? 11.950 -12.311 -23.641 1.00 96.88 588 GLY A C 1
ATOM 4483 O O . GLY A 1 588 ? 12.954 -12.902 -23.263 1.00 96.88 588 GLY A O 1
ATOM 4484 N N . LEU A 1 589 ? 11.725 -12.088 -24.941 1.00 98.62 589 LEU A N 1
ATOM 4485 C CA . LEU A 1 589 ? 12.673 -12.497 -25.983 1.00 98.62 589 LEU A CA 1
ATOM 4486 C C . LEU A 1 589 ? 13.807 -11.481 -26.140 1.00 98.62 589 LEU A C 1
ATOM 4488 O O . LEU A 1 589 ? 13.570 -10.284 -26.315 1.00 98.62 589 LEU A O 1
ATOM 4492 N N . VAL A 1 590 ? 15.041 -11.982 -26.145 1.00 98.62 590 VAL A N 1
ATOM 4493 C CA . VAL A 1 590 ? 16.270 -11.216 -26.383 1.00 98.62 590 VAL A CA 1
ATOM 4494 C C . VAL A 1 590 ? 17.187 -11.922 -27.378 1.00 98.62 590 VAL A C 1
ATOM 4496 O O . VAL A 1 590 ? 17.040 -13.111 -27.668 1.00 98.62 590 VAL A O 1
ATOM 4499 N N . ILE A 1 591 ? 18.161 -11.176 -27.888 1.00 98.75 591 ILE A N 1
ATOM 4500 C CA . ILE A 1 591 ? 19.192 -11.647 -28.806 1.00 98.75 591 ILE A CA 1
ATOM 4501 C C . ILE A 1 591 ? 20.403 -12.091 -27.982 1.00 98.75 591 ILE A C 1
ATOM 4503 O O . ILE A 1 591 ? 21.001 -11.295 -27.251 1.00 98.75 591 ILE A O 1
ATOM 4507 N N . LYS A 1 592 ? 20.772 -13.368 -28.089 1.00 98.31 592 LYS A N 1
ATOM 4508 C CA . LYS A 1 592 ? 21.872 -13.976 -27.336 1.00 98.31 592 LYS A CA 1
ATOM 4509 C C . LYS A 1 592 ? 23.009 -14.424 -28.242 1.00 98.31 592 LYS A C 1
ATOM 4511 O O . LYS A 1 592 ? 22.789 -14.967 -29.322 1.00 98.31 592 LYS A O 1
ATOM 4516 N N . TYR A 1 593 ? 24.228 -14.271 -27.740 1.00 97.75 593 TYR A N 1
ATOM 4517 C CA . TYR A 1 593 ? 25.433 -14.896 -28.279 1.00 97.75 593 TYR A CA 1
ATOM 4518 C C . TYR A 1 593 ? 26.223 -15.488 -27.111 1.00 97.75 593 TYR A C 1
ATOM 4520 O O . TYR A 1 593 ? 26.452 -14.811 -26.109 1.00 97.75 593 TYR A O 1
ATOM 4528 N N . GLY A 1 594 ? 26.587 -16.771 -27.190 1.00 94.94 594 GLY A N 1
ATOM 4529 C CA . GLY A 1 594 ? 27.215 -17.471 -26.061 1.00 94.94 594 GLY A CA 1
ATOM 4530 C C . GLY A 1 594 ? 26.342 -17.508 -24.795 1.00 94.94 594 GLY A C 1
ATOM 4531 O O . GLY A 1 594 ? 26.859 -17.425 -23.686 1.00 94.94 594 GLY A O 1
ATOM 4532 N N . GLY A 1 595 ? 25.013 -17.560 -24.951 1.00 94.50 595 GLY A N 1
ATOM 4533 C CA . GLY A 1 595 ? 24.048 -17.603 -23.843 1.00 94.50 595 GLY A CA 1
ATOM 4534 C C . GLY A 1 595 ? 23.788 -16.267 -23.133 1.00 94.50 595 GLY A C 1
ATOM 4535 O O . GLY A 1 595 ? 22.921 -16.211 -22.264 1.00 94.50 595 GLY A O 1
ATOM 4536 N N . GLN A 1 596 ? 24.483 -15.191 -23.510 1.00 95.06 596 GLN A N 1
ATOM 4537 C CA . GLN A 1 596 ? 24.358 -13.867 -22.894 1.00 95.06 596 GLN A CA 1
ATOM 4538 C C . GLN A 1 596 ? 23.681 -12.867 -23.840 1.00 95.06 596 GLN A C 1
ATOM 4540 O O . GLN A 1 596 ? 23.914 -12.951 -25.050 1.00 95.06 596 GLN A O 1
ATOM 4545 N N . PRO A 1 597 ? 22.903 -11.894 -23.324 1.00 97.06 597 PRO A N 1
ATOM 4546 C CA . PRO A 1 597 ? 22.420 -10.771 -24.121 1.00 97.06 597 PRO A CA 1
ATOM 4547 C C . PRO A 1 597 ? 23.571 -10.035 -24.819 1.00 97.06 597 PRO A C 1
ATOM 4549 O O . PRO A 1 597 ? 24.616 -9.750 -24.210 1.00 97.06 597 PRO A O 1
ATOM 4552 N N . ILE A 1 598 ? 23.380 -9.737 -26.103 1.00 97.56 598 ILE A N 1
ATOM 4553 C CA . ILE A 1 598 ? 24.364 -9.018 -26.919 1.00 97.56 598 ILE A CA 1
ATOM 4554 C C . ILE A 1 598 ? 24.309 -7.499 -26.696 1.00 97.56 598 ILE A C 1
ATOM 4556 O O . ILE A 1 598 ? 23.339 -6.968 -26.161 1.00 97.56 598 ILE A O 1
ATOM 4560 N N . SER A 1 599 ? 25.324 -6.776 -27.173 1.00 95.62 599 SER A N 1
ATOM 4561 C CA . SER A 1 599 ? 25.205 -5.332 -27.412 1.00 95.62 599 SER A CA 1
ATOM 4562 C C . SER A 1 599 ? 24.404 -5.094 -28.699 1.00 95.62 599 SER A C 1
ATOM 4564 O O . SER A 1 599 ? 24.974 -5.018 -29.787 1.00 95.62 599 SER A O 1
ATOM 4566 N N . ALA A 1 600 ? 23.075 -5.054 -28.586 1.00 97.44 600 ALA A N 1
ATOM 4567 C CA . ALA A 1 600 ? 22.151 -4.942 -29.718 1.00 97.44 600 ALA A CA 1
ATOM 4568 C C . ALA A 1 600 ? 22.051 -3.499 -30.248 1.00 97.44 600 ALA A C 1
ATOM 4570 O O . ALA A 1 600 ? 21.034 -2.835 -30.071 1.00 97.44 600 ALA A O 1
ATOM 4571 N N . TYR A 1 601 ? 23.115 -3.000 -30.881 1.00 97.31 601 TYR A N 1
ATOM 4572 C CA . TYR A 1 601 ? 23.099 -1.679 -31.516 1.00 97.31 601 TYR A CA 1
ATOM 4573 C C . TYR A 1 601 ? 22.168 -1.652 -32.730 1.00 97.31 601 TYR A C 1
ATOM 4575 O O . TYR A 1 601 ? 22.079 -2.633 -33.476 1.00 97.31 601 TYR A O 1
ATOM 4583 N N . PHE A 1 602 ? 21.492 -0.528 -32.930 1.00 97.06 602 PHE A N 1
ATOM 4584 C CA . PHE A 1 602 ? 20.604 -0.275 -34.058 1.00 97.06 602 PHE A CA 1
ATOM 4585 C C . PHE A 1 602 ? 20.689 1.203 -34.446 1.00 97.06 602 PHE A C 1
ATOM 4587 O O . PHE A 1 602 ? 21.124 2.036 -33.657 1.00 97.06 602 PHE A O 1
ATOM 4594 N N . PHE A 1 603 ? 20.298 1.525 -35.673 1.00 95.62 603 PHE A N 1
ATOM 4595 C CA . PHE A 1 603 ? 20.424 2.868 -36.240 1.00 95.62 603 PHE A CA 1
ATOM 4596 C C . PHE A 1 603 ? 19.427 3.061 -37.391 1.00 95.62 603 PHE A C 1
ATOM 4598 O O . PHE A 1 603 ? 18.766 2.109 -37.792 1.00 95.62 603 PHE A O 1
ATOM 4605 N N . SER A 1 604 ? 19.308 4.271 -37.942 1.00 95.25 604 SER A N 1
ATOM 4606 C CA . SER A 1 604 ? 18.225 4.607 -38.879 1.00 95.25 604 SER A CA 1
ATOM 4607 C C . SER A 1 604 ? 18.326 3.900 -40.241 1.00 95.25 604 SER A C 1
ATOM 4609 O O . SER A 1 604 ? 17.484 3.057 -40.561 1.00 95.25 604 SER A O 1
ATOM 4611 N N . ASP A 1 605 ? 19.339 4.199 -41.061 1.00 96.75 605 ASP A N 1
ATOM 4612 C CA . ASP A 1 605 ? 19.451 3.664 -42.430 1.00 96.75 605 ASP A CA 1
ATOM 4613 C C . ASP A 1 605 ? 20.896 3.289 -42.791 1.00 96.75 605 ASP A C 1
ATOM 4615 O O . ASP A 1 605 ? 21.835 4.040 -42.519 1.00 96.75 605 ASP A O 1
ATOM 4619 N N . SER A 1 606 ? 21.066 2.114 -43.408 1.00 96.56 606 SER A N 1
ATOM 4620 C CA . SER A 1 606 ? 22.359 1.490 -43.732 1.00 96.56 606 SER A CA 1
ATOM 4621 C C . SER A 1 606 ? 23.169 2.235 -44.782 1.00 96.56 606 SER A C 1
ATOM 4623 O O . SER A 1 606 ? 24.390 2.086 -44.801 1.00 96.56 606 SER A O 1
ATOM 4625 N N . GLY A 1 607 ? 22.545 3.015 -45.664 1.00 95.19 607 GLY A N 1
ATOM 4626 C CA . GLY A 1 607 ? 23.249 3.550 -46.824 1.00 95.19 607 GLY A CA 1
ATOM 4627 C C . GLY A 1 607 ? 23.731 2.468 -47.806 1.00 95.19 607 GLY A C 1
ATOM 4628 O O . GLY A 1 607 ? 24.605 2.753 -48.615 1.00 95.19 607 GLY A O 1
ATOM 4629 N N . GLY A 1 608 ? 23.200 1.236 -47.721 1.00 95.31 608 GLY A N 1
ATOM 4630 C CA . GLY A 1 608 ? 23.519 0.106 -48.610 1.00 95.31 608 GLY A CA 1
ATOM 4631 C C . GLY A 1 608 ? 24.206 -1.089 -47.935 1.00 95.31 608 GLY A C 1
ATOM 4632 O O . GLY A 1 608 ? 24.098 -2.215 -48.421 1.00 95.31 608 GLY A O 1
ATOM 4633 N N . ALA A 1 609 ? 24.881 -0.883 -46.803 1.00 97.00 609 ALA A N 1
ATOM 4634 C CA . ALA A 1 609 ? 25.518 -1.949 -46.025 1.00 97.00 609 ALA A CA 1
ATOM 4635 C C . ALA A 1 609 ? 25.685 -1.540 -44.555 1.00 97.00 609 ALA A C 1
ATOM 4637 O O . ALA A 1 609 ? 25.834 -0.356 -44.246 1.00 97.00 609 ALA A O 1
ATOM 4638 N N . THR A 1 610 ? 25.696 -2.507 -43.640 1.00 97.62 610 THR A N 1
ATOM 4639 C CA . THR A 1 610 ? 26.067 -2.287 -42.235 1.00 97.62 610 THR A CA 1
ATOM 4640 C C . THR A 1 610 ? 27.591 -2.372 -42.060 1.00 97.62 610 THR A C 1
ATOM 4642 O O . THR A 1 610 ? 28.320 -2.785 -42.963 1.00 97.62 610 THR A O 1
ATOM 4645 N N . GLU A 1 611 ? 28.101 -1.928 -40.915 1.00 96.12 611 GLU A N 1
ATOM 4646 C CA . GLU A 1 611 ? 29.526 -1.778 -40.623 1.00 96.12 611 GLU A CA 1
ATOM 4647 C C . GLU A 1 611 ? 29.973 -2.709 -39.490 1.00 96.12 611 GLU A C 1
ATOM 4649 O O . GLU A 1 611 ? 29.209 -3.032 -38.576 1.00 96.12 611 GLU A O 1
ATOM 4654 N N . ASN A 1 612 ? 31.238 -3.127 -39.543 1.00 96.50 612 ASN A N 1
ATOM 4655 C CA . ASN A 1 612 ? 31.879 -3.853 -38.455 1.00 96.50 612 ASN A CA 1
ATOM 4656 C C . ASN A 1 612 ? 32.062 -2.939 -37.239 1.00 96.50 612 ASN A C 1
ATOM 4658 O O . ASN A 1 612 ? 32.561 -1.819 -37.356 1.00 96.50 612 ASN A O 1
ATOM 4662 N N . VAL A 1 613 ? 31.745 -3.441 -36.047 1.00 95.81 613 VAL A N 1
ATOM 4663 C CA . VAL A 1 613 ? 31.844 -2.650 -34.810 1.00 95.81 613 VAL A CA 1
ATOM 4664 C C . VAL A 1 613 ? 33.245 -2.084 -34.563 1.00 95.81 613 VAL A C 1
ATOM 4666 O O . VAL A 1 613 ? 33.384 -0.958 -34.081 1.00 95.81 613 VAL A O 1
ATOM 4669 N N . GLU A 1 614 ? 34.294 -2.834 -34.918 1.00 94.19 614 GLU A N 1
ATOM 4670 C CA . GLU A 1 614 ? 35.673 -2.411 -34.698 1.00 94.19 614 GLU A CA 1
ATOM 4671 C C . GLU A 1 614 ? 36.069 -1.208 -35.558 1.00 94.19 614 GLU A C 1
ATOM 4673 O O . GLU A 1 614 ? 36.912 -0.416 -35.142 1.00 94.19 614 GLU A O 1
ATOM 4678 N N . ASN A 1 615 ? 35.429 -1.030 -36.714 1.00 92.19 615 ASN A N 1
ATOM 4679 C CA . ASN A 1 615 ? 35.669 0.108 -37.594 1.00 92.19 615 ASN A CA 1
ATOM 4680 C C . ASN A 1 615 ? 35.078 1.395 -37.012 1.00 92.19 615 ASN A C 1
ATOM 4682 O O . ASN A 1 615 ? 35.646 2.461 -37.225 1.00 92.19 615 ASN A O 1
ATOM 4686 N N . VAL A 1 616 ? 33.998 1.281 -36.231 1.00 91.19 616 VAL A N 1
ATOM 4687 C CA . VAL A 1 616 ? 33.305 2.425 -35.629 1.00 91.19 616 VAL A CA 1
ATOM 4688 C C . VAL A 1 616 ? 33.874 2.769 -34.248 1.00 91.19 616 VAL A C 1
ATOM 4690 O O . VAL A 1 616 ? 34.446 3.833 -34.046 1.00 91.19 616 VAL A O 1
ATOM 4693 N N . TRP A 1 617 ? 33.801 1.853 -33.281 1.00 90.50 617 TRP A N 1
ATOM 4694 C CA . TRP A 1 617 ? 34.224 2.143 -31.899 1.00 90.50 617 TRP A CA 1
ATOM 4695 C C . TRP A 1 617 ? 35.564 1.507 -31.515 1.00 90.50 617 TRP A C 1
ATOM 4697 O O . TRP A 1 617 ? 36.155 1.864 -30.499 1.00 90.50 617 TRP A O 1
ATOM 4707 N N . GLY A 1 618 ? 36.081 0.592 -32.338 1.00 88.62 618 GLY A N 1
ATOM 4708 C CA . GLY A 1 618 ? 37.371 -0.069 -32.124 1.00 88.62 618 GLY A CA 1
ATOM 4709 C C . GLY A 1 618 ? 38.569 0.638 -32.761 1.00 88.62 618 GLY A C 1
ATOM 4710 O O . GLY A 1 618 ? 39.659 0.068 -32.747 1.00 88.62 618 GLY A O 1
ATOM 4711 N N . LYS A 1 619 ? 38.383 1.836 -33.338 1.00 85.94 619 LYS A N 1
ATOM 4712 C CA . LYS A 1 619 ? 39.408 2.591 -34.091 1.00 85.94 619 LYS A CA 1
ATOM 4713 C C . LYS A 1 619 ? 40.054 1.780 -35.228 1.00 85.94 619 LYS A C 1
ATOM 4715 O O . LYS A 1 619 ? 41.244 1.910 -35.498 1.00 85.94 619 LYS A O 1
ATOM 4720 N N . GLY A 1 620 ? 39.283 0.895 -35.857 1.00 81.94 620 GLY A N 1
ATOM 4721 C CA . GLY A 1 620 ? 39.744 -0.010 -36.910 1.00 81.94 620 GLY A CA 1
ATOM 4722 C C . GLY A 1 620 ? 40.612 -1.176 -36.423 1.00 81.94 620 GLY A C 1
ATOM 4723 O O . GLY A 1 620 ? 41.163 -1.891 -37.255 1.00 81.94 620 GLY A O 1
ATOM 4724 N N . ASN A 1 621 ? 40.760 -1.386 -35.108 1.00 87.25 621 ASN A N 1
ATOM 4725 C CA . ASN A 1 621 ? 41.567 -2.475 -34.558 1.00 87.25 621 ASN A CA 1
ATOM 4726 C C . ASN A 1 621 ? 40.804 -3.815 -34.615 1.00 87.25 621 ASN A C 1
ATOM 4728 O O . ASN A 1 621 ? 39.823 -3.970 -33.883 1.00 87.25 621 ASN A O 1
ATOM 4732 N N . PRO A 1 622 ? 41.276 -4.829 -35.369 1.00 88.44 622 PRO A N 1
ATOM 4733 C CA . PRO A 1 622 ? 40.618 -6.135 -35.440 1.00 88.44 622 PRO A CA 1
ATOM 4734 C C . PRO A 1 622 ? 40.486 -6.850 -34.088 1.00 88.44 622 PRO A C 1
ATOM 4736 O O . PRO A 1 622 ? 39.590 -7.671 -33.922 1.00 88.44 622 PRO A O 1
ATOM 4739 N N . ALA A 1 623 ? 41.335 -6.537 -33.102 1.00 93.19 623 ALA A N 1
ATOM 4740 C CA . ALA A 1 623 ? 41.224 -7.092 -31.750 1.00 93.19 623 ALA A CA 1
ATOM 4741 C C . ALA A 1 623 ? 39.968 -6.608 -30.998 1.00 93.19 623 ALA A C 1
ATOM 4743 O O . ALA A 1 623 ? 39.534 -7.257 -30.050 1.00 93.19 623 ALA A O 1
ATOM 4744 N N . SER A 1 624 ? 39.365 -5.498 -31.435 1.00 93.31 624 SER A N 1
ATOM 4745 C CA . SER A 1 624 ? 38.102 -4.962 -30.912 1.00 93.31 624 SER A CA 1
ATOM 4746 C C . SER A 1 624 ? 36.869 -5.574 -31.593 1.00 93.31 624 SER A C 1
ATOM 4748 O O . SER A 1 624 ? 35.748 -5.120 -31.363 1.00 93.31 624 SER A O 1
ATOM 4750 N N . ALA A 1 625 ? 37.058 -6.572 -32.462 1.00 94.62 625 ALA A N 1
ATOM 4751 C CA . ALA A 1 625 ? 35.976 -7.231 -33.175 1.00 94.62 625 ALA A CA 1
ATOM 4752 C C . ALA A 1 625 ? 34.995 -7.923 -32.223 1.00 94.62 625 ALA A C 1
ATOM 4754 O O . ALA A 1 625 ? 35.385 -8.707 -31.359 1.00 94.62 625 ALA A O 1
ATOM 4755 N N . ILE A 1 626 ? 33.699 -7.718 -32.465 1.00 96.56 626 ILE A N 1
ATOM 4756 C CA . ILE A 1 626 ? 32.632 -8.465 -31.793 1.00 96.56 626 ILE A CA 1
ATOM 4757 C C . ILE A 1 626 ? 31.999 -9.420 -32.816 1.00 96.56 626 ILE A C 1
ATOM 4759 O O . ILE A 1 626 ? 31.512 -8.948 -33.845 1.00 96.56 626 ILE A O 1
ATOM 4763 N N . PRO A 1 627 ? 31.989 -10.748 -32.571 1.00 96.56 627 PRO A N 1
ATOM 4764 C CA . PRO A 1 627 ? 31.616 -11.746 -33.581 1.00 96.56 627 PRO A CA 1
ATOM 4765 C C . PRO A 1 627 ? 30.234 -11.558 -34.213 1.00 96.56 627 PRO A C 1
ATOM 4767 O O . PRO A 1 627 ? 30.058 -11.855 -35.389 1.00 96.56 627 PRO A O 1
ATOM 4770 N N . TYR A 1 628 ? 29.269 -11.056 -33.443 1.00 97.06 628 TYR A N 1
ATOM 4771 C CA . TYR A 1 628 ? 27.890 -10.862 -33.888 1.00 97.06 628 TYR A CA 1
ATOM 4772 C C . TYR A 1 628 ? 27.604 -9.467 -34.468 1.00 97.06 628 TYR A C 1
ATOM 4774 O O . TYR A 1 628 ? 26.505 -9.246 -34.969 1.00 97.06 628 TYR A O 1
ATOM 4782 N N . LEU A 1 629 ? 28.560 -8.530 -34.423 1.00 97.75 629 LEU A N 1
ATOM 4783 C CA . LEU A 1 629 ? 28.438 -7.181 -34.999 1.00 97.75 629 LEU A CA 1
ATOM 4784 C C . LEU A 1 629 ? 29.361 -7.037 -36.209 1.00 97.75 629 LEU A C 1
ATOM 4786 O O . LEU A 1 629 ? 30.332 -6.272 -36.196 1.00 97.75 629 LEU A O 1
ATOM 4790 N N . LYS A 1 630 ? 29.055 -7.825 -37.239 1.00 96.44 630 LYS A N 1
ATOM 4791 C CA . LYS A 1 630 ? 29.749 -7.805 -38.523 1.00 96.44 630 LYS A CA 1
ATOM 4792 C C . LYS A 1 630 ? 28.895 -7.139 -39.587 1.00 96.44 630 LYS A C 1
ATOM 4794 O O . LYS A 1 630 ? 27.687 -7.352 -39.643 1.00 96.44 630 LYS A O 1
ATOM 4799 N N . GLY A 1 631 ? 29.548 -6.316 -40.399 1.00 95.56 631 GLY A N 1
ATOM 4800 C CA . GLY A 1 631 ? 28.930 -5.615 -41.509 1.00 95.56 631 GLY A CA 1
ATOM 4801 C C . GLY A 1 631 ? 28.417 -6.603 -42.551 1.00 95.56 631 GLY A C 1
ATOM 4802 O O . GLY A 1 631 ? 29.147 -7.501 -42.975 1.00 95.56 631 GLY A O 1
ATOM 4803 N N . VAL A 1 632 ? 27.170 -6.427 -42.968 1.00 96.75 632 VAL A N 1
ATOM 4804 C CA . VAL A 1 632 ? 26.515 -7.189 -44.033 1.00 96.75 632 VAL A CA 1
ATOM 4805 C C . VAL A 1 632 ? 26.017 -6.227 -45.105 1.00 96.75 632 VAL A C 1
ATOM 4807 O O . VAL A 1 632 ? 25.662 -5.083 -44.813 1.00 96.75 632 VAL A O 1
ATOM 4810 N N . LEU A 1 633 ? 25.979 -6.681 -46.359 1.00 96.81 633 LEU A N 1
ATOM 4811 C CA . LEU A 1 633 ? 25.253 -5.949 -47.397 1.00 96.81 633 LEU A CA 1
ATOM 4812 C C . LEU A 1 633 ? 23.776 -5.867 -47.009 1.00 96.81 633 LEU A C 1
ATOM 4814 O O . LEU A 1 633 ? 23.237 -6.817 -46.453 1.00 96.81 633 LEU A O 1
ATOM 4818 N N . ASP A 1 634 ? 23.125 -4.752 -47.319 1.00 95.44 634 ASP A N 1
ATOM 4819 C CA . ASP A 1 634 ? 21.698 -4.572 -47.077 1.00 95.44 634 ASP A CA 1
ATOM 4820 C C . ASP A 1 634 ? 20.957 -4.529 -48.423 1.00 95.44 634 ASP A C 1
ATOM 4822 O O . ASP A 1 634 ? 20.754 -3.451 -48.986 1.00 95.44 634 ASP A O 1
ATOM 4826 N N . PRO A 1 635 ? 20.559 -5.687 -48.988 1.00 94.00 635 PRO A N 1
ATOM 4827 C CA . PRO A 1 635 ? 19.924 -5.749 -50.305 1.00 94.00 635 PRO A CA 1
ATOM 4828 C C . PRO A 1 635 ? 18.524 -5.122 -50.320 1.00 94.00 635 PRO A C 1
ATOM 4830 O O . PRO A 1 635 ? 17.969 -4.885 -51.391 1.00 94.00 635 PRO A O 1
ATOM 4833 N N . TYR A 1 636 ? 17.950 -4.853 -49.144 1.00 92.81 636 TYR A N 1
ATOM 4834 C CA . TYR A 1 636 ? 16.672 -4.169 -48.994 1.00 92.81 636 TYR A CA 1
ATOM 4835 C C . TYR A 1 636 ? 16.850 -2.657 -48.821 1.00 92.81 636 TYR A C 1
ATOM 4837 O O . TYR A 1 636 ? 15.851 -1.943 -48.745 1.00 92.81 636 TYR A O 1
ATOM 4845 N N . ALA A 1 637 ? 18.083 -2.142 -48.767 1.00 90.44 637 ALA A N 1
ATOM 4846 C CA . ALA A 1 637 ? 18.339 -0.721 -48.594 1.00 90.44 637 ALA A CA 1
ATOM 4847 C C . ALA A 1 637 ? 17.755 0.107 -49.749 1.00 90.44 637 ALA A C 1
ATOM 4849 O O . ALA A 1 637 ? 17.983 -0.153 -50.928 1.00 90.44 637 ALA A O 1
ATOM 4850 N N . LYS A 1 638 ? 17.050 1.178 -49.384 1.00 93.62 638 LYS A N 1
ATOM 4851 C CA . LYS A 1 638 ? 16.800 2.344 -50.235 1.00 93.62 638 LYS A CA 1
ATOM 4852 C C . LYS A 1 638 ? 17.433 3.528 -49.509 1.00 93.62 638 LYS A C 1
ATOM 4854 O O . LYS A 1 638 ? 16.755 4.117 -48.661 1.00 93.62 638 LYS A O 1
ATOM 4859 N N . PRO A 1 639 ? 18.734 3.773 -49.736 1.00 93.62 639 PRO A N 1
ATOM 4860 C CA . PRO A 1 639 ? 19.492 4.735 -48.956 1.00 93.62 639 PRO A CA 1
ATOM 4861 C C . PRO A 1 639 ? 18.810 6.095 -48.876 1.00 93.62 639 PRO A C 1
ATOM 4863 O O . PRO A 1 639 ? 18.307 6.601 -49.876 1.00 93.62 639 PRO A O 1
ATOM 4866 N N . ILE A 1 640 ? 18.785 6.679 -47.680 1.00 94.69 640 ILE A N 1
ATOM 4867 C CA . ILE A 1 640 ? 18.337 8.065 -47.512 1.00 94.69 640 ILE A CA 1
ATOM 4868 C C . ILE A 1 640 ? 19.463 8.977 -47.984 1.00 94.69 640 ILE A C 1
ATOM 4870 O O . ILE A 1 640 ? 20.513 9.018 -47.344 1.00 94.69 640 ILE A O 1
ATOM 4874 N N . ASP A 1 641 ? 19.239 9.714 -49.067 1.00 96.44 641 ASP A N 1
ATOM 4875 C CA . ASP A 1 641 ? 20.169 10.747 -49.515 1.00 96.44 641 ASP A CA 1
ATOM 4876 C C . ASP A 1 641 ? 20.096 11.972 -48.591 1.00 96.44 641 ASP A C 1
ATOM 4878 O O . ASP A 1 641 ? 19.023 12.376 -48.128 1.00 96.44 641 ASP A O 1
ATOM 4882 N N . TRP A 1 642 ? 21.244 12.584 -48.319 1.00 96.12 642 TRP A N 1
ATOM 4883 C CA . TRP A 1 642 ? 21.340 13.811 -47.540 1.00 96.12 642 TRP A CA 1
ATOM 4884 C C . TRP A 1 642 ? 22.485 14.691 -48.020 1.00 96.12 642 TRP A C 1
ATOM 4886 O O . TRP A 1 642 ? 23.475 14.218 -48.578 1.00 96.12 642 TRP A O 1
ATOM 4896 N N . SER A 1 643 ? 22.359 15.986 -47.747 1.00 96.06 643 SER A N 1
ATOM 4897 C CA . SER A 1 643 ? 23.435 16.949 -47.929 1.00 96.06 643 SER A CA 1
ATOM 4898 C C . SER A 1 643 ? 23.568 17.849 -46.708 1.00 96.06 643 SER A C 1
ATOM 4900 O O . SER A 1 643 ? 22.556 18.263 -46.140 1.00 96.06 643 SER A O 1
ATOM 4902 N N . ALA A 1 644 ? 24.797 18.174 -46.329 1.00 95.44 644 ALA A N 1
ATOM 4903 C CA . ALA A 1 644 ? 25.106 19.125 -45.269 1.00 95.44 644 ALA A CA 1
ATOM 4904 C C . ALA A 1 644 ? 26.302 19.979 -45.693 1.00 95.44 644 ALA A C 1
ATOM 4906 O O . ALA A 1 644 ? 27.291 19.444 -46.186 1.00 95.44 644 ALA A O 1
ATOM 4907 N N . THR A 1 645 ? 26.222 21.292 -45.500 1.00 95.44 645 THR A N 1
ATOM 4908 C CA . THR A 1 645 ? 27.347 22.192 -45.774 1.00 95.44 645 THR A CA 1
ATOM 4909 C C . THR A 1 645 ? 27.974 22.609 -44.458 1.00 95.44 645 THR A C 1
ATOM 4911 O O . THR A 1 645 ? 27.313 23.238 -43.634 1.00 95.44 645 THR A O 1
ATOM 4914 N N . LEU A 1 646 ? 29.246 22.264 -44.271 1.00 93.62 646 LEU A N 1
ATOM 4915 C CA . LEU A 1 646 ? 30.045 22.729 -43.143 1.00 93.62 646 LEU A CA 1
ATOM 4916 C C . LEU A 1 646 ? 30.917 23.887 -43.619 1.00 93.62 646 LEU A C 1
ATOM 4918 O O . LEU A 1 646 ? 31.593 23.780 -44.646 1.00 93.62 646 LEU A O 1
ATOM 4922 N N . THR A 1 647 ? 30.869 25.003 -42.898 1.00 93.12 647 THR A N 1
ATOM 4923 C CA . THR A 1 647 ? 31.568 26.219 -43.315 1.00 93.12 647 THR A CA 1
ATOM 4924 C C . THR A 1 647 ? 33.062 26.138 -43.038 1.00 93.12 647 THR A C 1
ATOM 4926 O O . THR A 1 647 ? 33.490 25.416 -42.129 1.00 93.12 647 THR A O 1
ATOM 4929 N N . GLN A 1 648 ? 33.845 26.938 -43.769 1.00 91.00 648 GLN A N 1
ATOM 4930 C CA . GLN A 1 648 ? 35.279 27.091 -43.509 1.00 91.00 648 GLN A CA 1
ATOM 4931 C C . GLN A 1 648 ? 35.550 27.389 -42.035 1.00 91.00 648 GLN A C 1
ATOM 4933 O O . GLN A 1 648 ? 36.369 26.724 -41.412 1.00 91.00 648 GLN A O 1
ATOM 4938 N N . ASP A 1 649 ? 34.849 28.378 -41.470 1.00 89.31 649 ASP A N 1
ATOM 4939 C CA . ASP A 1 649 ? 35.085 28.847 -40.100 1.00 89.31 649 ASP A CA 1
ATOM 4940 C C . ASP A 1 649 ? 34.777 27.755 -39.069 1.00 89.31 649 ASP A C 1
ATOM 4942 O O . ASP A 1 649 ? 35.517 27.588 -38.099 1.00 89.31 649 ASP A O 1
ATOM 4946 N N . TYR A 1 650 ? 33.695 26.998 -39.287 1.00 89.25 650 TYR A N 1
ATOM 4947 C CA . TYR A 1 650 ? 33.294 25.917 -38.392 1.00 89.25 650 TYR A CA 1
ATOM 4948 C C . TYR A 1 650 ? 34.337 24.801 -38.369 1.00 89.25 650 TYR A C 1
ATOM 4950 O O . TYR A 1 650 ? 34.819 24.414 -37.300 1.00 89.25 650 TYR A O 1
ATOM 4958 N N . LEU A 1 651 ? 34.710 24.310 -39.554 1.00 87.81 651 LEU A N 1
ATOM 4959 C CA . LEU A 1 651 ? 35.688 23.240 -39.674 1.00 87.81 651 LEU A CA 1
ATOM 4960 C C . LEU A 1 651 ? 37.068 23.700 -39.227 1.00 87.81 651 LEU A C 1
ATOM 4962 O O . LEU A 1 651 ? 37.696 22.969 -38.477 1.00 87.81 651 LEU A O 1
ATOM 4966 N N . GLN A 1 652 ? 37.514 24.906 -39.588 1.00 83.75 652 GLN A N 1
ATOM 4967 C CA . GLN A 1 652 ? 38.806 25.441 -39.155 1.00 83.75 652 GLN A CA 1
ATOM 4968 C C . GLN A 1 652 ? 38.895 25.524 -37.626 1.00 83.75 652 GLN A C 1
ATOM 4970 O O . GLN A 1 652 ? 39.855 25.029 -37.043 1.00 83.75 652 GLN A O 1
ATOM 4975 N N . GLY A 1 653 ? 37.870 26.065 -36.955 1.00 82.19 653 GLY A N 1
ATOM 4976 C CA . GLY A 1 653 ? 37.866 26.165 -35.493 1.00 82.19 653 GLY A CA 1
ATOM 4977 C C . GLY A 1 653 ? 37.968 24.802 -34.794 1.00 82.19 653 GLY A C 1
ATOM 4978 O O . GLY A 1 653 ? 38.657 24.663 -33.780 1.00 82.19 653 GLY A O 1
ATOM 4979 N N . ARG A 1 654 ? 37.319 23.768 -35.344 1.00 83.38 654 ARG A N 1
ATOM 4980 C CA . ARG A 1 654 ? 37.394 22.383 -34.841 1.00 83.38 654 ARG A CA 1
ATOM 4981 C C . ARG A 1 654 ? 38.721 21.713 -35.196 1.00 83.38 654 ARG A C 1
ATOM 4983 O O . ARG A 1 654 ? 39.313 21.050 -34.352 1.00 83.38 654 ARG A O 1
ATOM 4990 N N . PHE A 1 655 ? 39.200 21.918 -36.415 1.00 78.88 655 PHE A N 1
ATOM 4991 C CA . PHE A 1 655 ? 40.453 21.378 -36.931 1.00 78.88 655 PHE A CA 1
ATOM 4992 C C . PHE A 1 655 ? 41.648 21.860 -36.095 1.00 78.88 655 PHE A C 1
ATOM 4994 O O . PHE A 1 655 ? 42.454 21.042 -35.647 1.00 78.88 655 PHE A O 1
ATOM 5001 N N . ASP A 1 656 ? 41.688 23.158 -35.781 1.00 74.62 656 ASP A N 1
ATOM 5002 C CA . ASP A 1 656 ? 42.728 23.780 -34.956 1.00 74.62 656 ASP A CA 1
ATOM 5003 C C . ASP A 1 656 ? 42.681 23.276 -33.504 1.00 74.62 656 ASP A C 1
ATOM 5005 O O . ASP A 1 656 ? 43.711 22.941 -32.913 1.00 74.62 656 ASP A O 1
ATOM 5009 N N . SER A 1 657 ? 41.478 23.201 -32.921 1.00 74.75 657 SER A N 1
ATOM 5010 C CA . SER A 1 657 ? 41.293 22.863 -31.504 1.00 74.75 657 SER A CA 1
ATOM 5011 C C . SER A 1 657 ? 41.368 21.367 -31.187 1.00 74.75 657 SER A C 1
ATOM 5013 O O . SER A 1 657 ? 41.741 21.017 -30.068 1.00 74.75 657 SER A O 1
ATOM 5015 N N . GLN A 1 658 ? 41.026 20.478 -32.127 1.00 71.88 658 GLN A N 1
ATOM 5016 C CA . GLN A 1 658 ? 40.897 19.039 -31.857 1.00 71.88 658 GLN A CA 1
ATOM 5017 C C . GLN A 1 658 ? 42.013 18.177 -32.452 1.00 71.88 658 GLN A C 1
ATOM 5019 O O . GLN A 1 658 ? 42.363 17.167 -31.846 1.00 71.88 658 GLN A O 1
ATOM 5024 N N . LEU A 1 659 ? 42.611 18.561 -33.586 1.00 67.81 659 LEU A N 1
ATOM 5025 C CA . LEU A 1 659 ? 43.741 17.820 -34.167 1.00 67.81 659 LEU A CA 1
ATOM 5026 C C . LEU A 1 659 ? 45.109 18.380 -33.752 1.00 67.81 659 LEU A C 1
ATOM 5028 O O . LEU A 1 659 ? 46.140 17.819 -34.121 1.00 67.81 659 LEU A O 1
ATOM 5032 N N . GLY A 1 660 ? 45.140 19.480 -32.990 1.00 61.09 660 GLY A N 1
ATOM 5033 C CA . GLY A 1 660 ? 46.385 20.124 -32.559 1.00 61.09 660 GLY A CA 1
ATOM 5034 C C . GLY A 1 660 ? 47.178 20.740 -33.715 1.00 61.09 660 GLY A C 1
ATOM 5035 O O . GLY A 1 660 ? 48.397 20.892 -33.630 1.00 61.09 660 GLY A O 1
ATOM 5036 N N . ILE A 1 661 ? 46.498 21.076 -34.812 1.00 60.19 661 ILE A N 1
ATOM 5037 C CA . ILE A 1 661 ? 47.093 21.656 -36.012 1.00 60.19 661 ILE A CA 1
ATOM 5038 C C . ILE A 1 661 ? 46.850 23.164 -35.977 1.00 60.19 661 ILE A C 1
ATOM 5040 O O . ILE A 1 661 ? 45.885 23.639 -36.547 1.00 60.19 661 ILE A O 1
ATOM 5044 N N . ALA A 1 662 ? 47.718 23.943 -35.334 1.00 60.44 662 ALA A N 1
ATOM 5045 C CA . ALA A 1 662 ? 47.670 25.403 -35.466 1.00 60.44 662 ALA A CA 1
ATOM 5046 C C . ALA A 1 662 ? 49.042 26.026 -35.187 1.00 60.44 662 ALA A C 1
ATOM 5048 O O . ALA A 1 662 ? 49.462 26.068 -34.035 1.00 60.44 662 ALA A O 1
ATOM 5049 N N . ALA A 1 663 ? 49.756 26.517 -36.213 1.00 43.41 663 ALA A N 1
ATOM 5050 C CA . ALA A 1 663 ? 50.984 27.300 -35.985 1.00 43.41 663 ALA A CA 1
ATOM 5051 C C . ALA A 1 663 ? 51.476 28.143 -37.182 1.00 43.41 663 ALA A C 1
ATOM 5053 O O . ALA A 1 663 ? 52.678 28.239 -37.394 1.00 43.41 663 ALA A O 1
ATOM 5054 N N . ASN A 1 664 ? 50.584 28.755 -37.972 1.00 50.41 664 ASN A N 1
ATOM 5055 C CA . ASN A 1 664 ? 50.934 29.976 -38.725 1.00 50.41 664 ASN A CA 1
ATOM 5056 C C . ASN A 1 664 ? 49.701 30.823 -39.101 1.00 50.41 664 ASN A C 1
ATOM 5058 O O . ASN A 1 664 ? 49.682 31.440 -40.156 1.00 50.41 664 ASN A O 1
ATOM 5062 N N . GLY A 1 665 ? 48.650 30.838 -38.268 1.00 53.06 665 GLY A N 1
ATOM 5063 C CA . GLY A 1 665 ? 47.539 31.815 -38.297 1.00 53.06 665 GLY A CA 1
ATOM 5064 C C . GLY A 1 665 ? 46.775 32.057 -39.615 1.00 53.06 665 GLY A C 1
ATOM 5065 O O . GLY A 1 665 ? 45.919 32.931 -39.637 1.00 53.06 665 GLY A O 1
ATOM 5066 N N . SER A 1 666 ? 47.088 31.338 -40.699 1.00 59.53 666 SER A N 1
ATOM 5067 C CA . SER A 1 666 ? 46.722 31.707 -42.078 1.00 59.53 666 SER A CA 1
ATOM 5068 C C . SER A 1 666 ? 46.441 30.500 -42.982 1.00 59.53 666 SER A C 1
ATOM 5070 O O . SER A 1 666 ? 46.197 30.681 -44.173 1.00 59.53 666 SER A O 1
ATOM 5072 N N . GLU A 1 667 ? 46.536 29.264 -42.478 1.00 75.62 667 GLU A N 1
ATOM 5073 C CA . GLU A 1 667 ? 46.263 28.086 -43.306 1.00 75.62 667 GLU A CA 1
ATOM 5074 C C . GLU A 1 667 ? 44.759 27.835 -43.383 1.00 75.62 667 GLU A C 1
ATOM 5076 O O . GLU A 1 667 ? 44.099 27.654 -42.367 1.00 75.62 667 GLU A O 1
ATOM 5081 N N . ILE A 1 668 ? 44.244 27.832 -44.609 1.00 85.19 668 ILE A N 1
ATOM 5082 C CA . ILE A 1 668 ? 42.840 27.601 -44.941 1.00 85.19 668 ILE A CA 1
ATOM 5083 C C . ILE A 1 668 ? 42.727 26.173 -45.477 1.00 85.19 668 ILE A C 1
ATOM 5085 O O . ILE A 1 668 ? 43.568 25.744 -46.274 1.00 85.19 668 ILE A O 1
ATOM 5089 N N . ILE A 1 669 ? 41.706 25.439 -45.040 1.00 89.31 669 ILE A N 1
ATOM 5090 C CA . ILE A 1 669 ? 41.316 24.166 -45.659 1.00 89.31 669 ILE A CA 1
ATOM 5091 C C . ILE A 1 669 ? 40.878 24.482 -47.092 1.00 89.31 669 ILE A C 1
ATOM 5093 O O . ILE A 1 669 ? 39.956 25.253 -47.300 1.00 89.31 669 ILE A O 1
ATOM 5097 N N . ASP A 1 670 ? 41.558 23.927 -48.088 1.00 90.62 670 ASP A N 1
ATOM 5098 C CA . ASP A 1 670 ? 41.296 24.213 -49.505 1.00 90.62 670 ASP A CA 1
ATOM 5099 C C . ASP A 1 670 ? 40.459 23.101 -50.154 1.00 90.62 670 ASP A C 1
ATOM 5101 O O . ASP A 1 670 ? 39.602 23.346 -51.006 1.00 90.62 670 ASP A O 1
ATOM 5105 N N . LYS A 1 671 ? 40.669 21.856 -49.709 1.00 92.25 671 LYS A N 1
ATOM 5106 C CA . LYS A 1 671 ? 39.959 20.681 -50.215 1.00 92.25 671 LYS A CA 1
ATOM 5107 C C . LYS A 1 671 ? 39.800 19.610 -49.141 1.00 92.25 671 LYS A C 1
ATOM 5109 O O . LYS A 1 671 ? 40.697 19.407 -48.324 1.00 92.25 671 LYS A O 1
ATOM 5114 N N . ILE A 1 672 ? 38.682 18.890 -49.195 1.00 94.06 672 ILE A N 1
ATOM 5115 C CA . ILE A 1 672 ? 38.428 17.692 -48.393 1.00 94.06 672 ILE A CA 1
ATOM 5116 C C . ILE A 1 672 ? 38.080 16.546 -49.343 1.00 94.06 672 ILE A C 1
ATOM 5118 O O . ILE A 1 672 ? 37.180 16.688 -50.165 1.00 94.06 672 ILE A O 1
ATOM 5122 N N . ASP A 1 673 ? 38.767 15.410 -49.215 1.00 94.81 673 ASP A N 1
ATOM 5123 C CA . ASP A 1 673 ? 38.524 14.212 -50.025 1.00 94.81 673 ASP A CA 1
ATOM 5124 C C . ASP A 1 673 ? 38.461 12.950 -49.157 1.00 94.81 673 ASP A C 1
ATOM 5126 O O . ASP A 1 673 ? 39.263 12.760 -48.244 1.00 94.81 673 ASP A O 1
ATOM 5130 N N . VAL A 1 674 ? 37.561 12.024 -49.491 1.00 96.62 674 VAL A N 1
ATOM 5131 C CA . VAL A 1 674 ? 37.578 10.666 -48.922 1.00 96.62 674 VAL A CA 1
ATOM 5132 C C . VAL A 1 674 ? 38.568 9.821 -49.719 1.00 96.62 674 VAL A C 1
ATOM 5134 O O . VAL A 1 674 ? 38.333 9.557 -50.898 1.00 96.62 674 VAL A O 1
ATOM 5137 N N . VAL A 1 675 ? 39.656 9.381 -49.084 1.00 96.38 675 VAL A N 1
ATOM 5138 C CA . VAL A 1 675 ? 40.754 8.666 -49.767 1.00 96.38 675 VAL A CA 1
ATOM 5139 C C . VAL A 1 675 ? 40.771 7.165 -49.508 1.00 96.38 675 VAL A C 1
ATOM 5141 O O . VAL A 1 675 ? 41.349 6.413 -50.287 1.00 96.38 675 VAL A O 1
ATOM 5144 N N . GLU A 1 676 ? 40.105 6.711 -48.450 1.00 96.12 676 GLU A N 1
ATOM 5145 C CA . GLU A 1 676 ? 39.938 5.290 -48.159 1.00 96.12 676 GLU A CA 1
ATOM 5146 C C . GLU A 1 676 ? 38.525 5.026 -47.639 1.00 96.12 676 GLU A C 1
ATOM 5148 O O . GLU A 1 676 ? 37.961 5.848 -46.911 1.00 96.12 676 GLU A O 1
ATOM 5153 N N . ARG A 1 677 ? 37.954 3.871 -47.993 1.00 95.06 677 ARG A N 1
ATOM 5154 C CA . ARG A 1 677 ? 36.639 3.417 -47.524 1.00 95.06 677 ARG A CA 1
ATOM 5155 C C . ARG A 1 677 ? 36.728 2.023 -46.920 1.00 95.06 677 ARG A C 1
ATOM 5157 O O . ARG A 1 677 ? 37.521 1.194 -47.361 1.00 95.06 677 ARG A O 1
ATOM 5164 N N . PHE A 1 678 ? 35.880 1.760 -45.935 1.00 93.44 678 PHE A N 1
ATOM 5165 C CA . PHE A 1 678 ? 35.610 0.403 -45.473 1.00 93.44 678 PHE A CA 1
ATOM 5166 C C . PHE A 1 678 ? 34.791 -0.374 -46.521 1.00 93.44 678 PHE A C 1
ATOM 5168 O O . PHE A 1 678 ? 34.153 0.249 -47.375 1.00 93.44 678 PHE A O 1
ATOM 5175 N N . PRO A 1 679 ? 34.734 -1.721 -46.450 1.00 91.62 679 PRO A N 1
ATOM 5176 C CA . PRO A 1 679 ? 33.899 -2.525 -47.349 1.00 91.62 679 PRO A CA 1
ATOM 5177 C C . PRO A 1 679 ? 32.414 -2.132 -47.361 1.00 91.62 679 PRO A C 1
ATOM 5179 O O . PRO A 1 679 ? 31.735 -2.374 -48.353 1.00 91.62 679 PRO A O 1
ATOM 5182 N N . SER A 1 680 ? 31.914 -1.496 -46.294 1.00 93.19 680 SER A N 1
ATOM 5183 C CA . SER A 1 680 ? 30.542 -0.974 -46.228 1.00 93.19 680 SER A CA 1
ATOM 5184 C C . SER A 1 680 ? 30.297 0.261 -47.113 1.00 93.19 680 SER A C 1
ATOM 5186 O O . SER A 1 680 ? 29.162 0.708 -47.241 1.00 93.19 680 SER A O 1
ATOM 5188 N N . GLY A 1 681 ? 31.354 0.856 -47.678 1.00 93.31 681 GLY A N 1
ATOM 5189 C CA . GLY A 1 681 ? 31.314 2.120 -48.416 1.00 93.31 681 GLY A CA 1
ATOM 5190 C C . GLY A 1 681 ? 31.546 3.365 -47.552 1.00 93.31 681 GLY A C 1
ATOM 5191 O O . GLY A 1 681 ? 31.802 4.438 -48.096 1.00 93.31 681 GLY A O 1
ATOM 5192 N N . ARG A 1 682 ? 31.533 3.255 -46.218 1.00 94.44 682 ARG A N 1
ATOM 5193 C CA . ARG A 1 682 ? 31.813 4.384 -45.311 1.00 94.44 682 ARG A CA 1
ATOM 5194 C C . ARG A 1 682 ? 33.263 4.854 -45.408 1.00 94.44 682 ARG A C 1
ATOM 5196 O O . ARG A 1 682 ? 34.172 4.046 -45.596 1.00 94.44 682 ARG A O 1
ATOM 5203 N N . ALA A 1 683 ? 33.473 6.160 -45.267 1.00 95.19 683 ALA A N 1
ATOM 5204 C CA . ALA A 1 683 ? 34.787 6.780 -45.215 1.00 95.19 683 ALA A CA 1
ATOM 5205 C C . ALA A 1 683 ? 35.602 6.187 -44.058 1.00 95.19 683 ALA A C 1
ATOM 5207 O O . ALA A 1 683 ? 35.152 6.166 -42.916 1.00 95.19 683 ALA A O 1
ATOM 5208 N N . LYS A 1 684 ? 36.800 5.697 -44.377 1.00 94.00 684 LYS A N 1
ATOM 5209 C CA . LYS A 1 684 ? 37.792 5.202 -43.419 1.00 94.00 684 LYS A CA 1
ATOM 5210 C C . LYS A 1 684 ? 38.838 6.268 -43.110 1.00 94.00 684 LYS A C 1
ATOM 5212 O O . LYS A 1 684 ? 39.224 6.414 -41.955 1.00 94.00 684 LYS A O 1
ATOM 5217 N N . THR A 1 685 ? 39.258 7.012 -44.132 1.00 94.38 685 THR A N 1
ATOM 5218 C CA . THR A 1 685 ? 40.252 8.084 -44.017 1.00 94.38 685 THR A CA 1
ATOM 5219 C C . THR A 1 685 ? 39.840 9.256 -44.904 1.00 94.38 685 THR A C 1
ATOM 5221 O O . THR A 1 685 ? 39.543 9.070 -46.090 1.00 94.38 685 THR A O 1
ATOM 5224 N N . VAL A 1 686 ? 39.829 10.456 -44.326 1.00 94.62 686 VAL A N 1
ATOM 5225 C CA . VAL A 1 686 ? 39.492 11.723 -44.983 1.00 94.62 686 VAL A CA 1
ATOM 5226 C C . VAL A 1 686 ? 40.734 12.607 -45.008 1.00 94.62 686 VAL A C 1
ATOM 5228 O O . VAL A 1 686 ? 41.336 12.861 -43.971 1.00 94.62 686 VAL A O 1
ATOM 5231 N N . ASN A 1 687 ? 41.125 13.084 -46.184 1.00 94.19 687 ASN A N 1
ATOM 5232 C CA . ASN A 1 687 ? 42.235 14.014 -46.332 1.00 94.19 687 ASN A CA 1
ATOM 5233 C C . ASN A 1 687 ? 41.732 15.453 -46.345 1.00 94.19 687 ASN A C 1
ATOM 5235 O O . ASN A 1 687 ? 40.828 15.787 -47.106 1.00 94.19 687 ASN A O 1
ATOM 5239 N N . PHE A 1 688 ? 42.393 16.303 -45.566 1.00 91.69 688 PHE A N 1
ATOM 5240 C CA . PHE A 1 688 ? 42.268 17.753 -45.624 1.00 91.69 688 PHE A CA 1
ATOM 5241 C C . PHE A 1 688 ? 43.513 18.308 -46.310 1.00 91.69 688 PHE A C 1
ATOM 5243 O O . PHE A 1 688 ? 44.620 18.217 -45.774 1.00 91.69 688 PHE A O 1
ATOM 5250 N N . THR A 1 689 ? 43.346 18.862 -47.506 1.00 91.38 689 THR A N 1
ATOM 5251 C CA . THR A 1 689 ? 44.394 19.614 -48.197 1.00 91.38 689 THR A CA 1
ATOM 5252 C C . THR A 1 689 ? 44.269 21.072 -47.801 1.00 91.38 689 THR A C 1
ATOM 5254 O O . THR A 1 689 ? 43.237 21.700 -48.026 1.00 91.38 689 THR A O 1
ATOM 5257 N N . LEU A 1 690 ? 45.323 21.613 -47.209 1.00 88.31 690 LEU A N 1
ATOM 5258 C CA . LEU A 1 690 ? 45.413 23.023 -46.862 1.00 88.31 690 LEU A CA 1
ATOM 5259 C C . LEU A 1 690 ? 45.933 23.816 -48.062 1.00 88.31 690 LEU A C 1
ATOM 5261 O O . LEU A 1 690 ? 46.645 23.275 -48.908 1.00 88.31 690 LEU A O 1
ATOM 5265 N N . ARG A 1 691 ? 45.655 25.121 -48.106 1.00 87.12 691 ARG A N 1
ATOM 5266 C CA . ARG A 1 691 ? 46.099 26.015 -49.192 1.00 87.12 691 ARG A CA 1
ATOM 5267 C C . ARG A 1 691 ? 47.623 26.090 -49.351 1.00 87.12 691 ARG A C 1
ATOM 5269 O O . ARG A 1 691 ? 48.119 26.428 -50.420 1.00 87.12 691 ARG A O 1
ATOM 5276 N N . SER A 1 692 ? 48.377 25.726 -48.314 1.00 86.25 692 SER A N 1
ATOM 5277 C CA . SER A 1 692 ? 49.835 25.559 -48.373 1.00 86.25 692 SER A CA 1
ATOM 5278 C C . SER A 1 692 ? 50.292 24.323 -49.164 1.00 86.25 692 SER A C 1
ATOM 5280 O O . SER A 1 692 ? 51.487 24.146 -49.386 1.00 86.25 692 SER A O 1
ATOM 5282 N N . GLY A 1 693 ? 49.365 23.448 -49.566 1.00 87.44 693 GLY A N 1
ATOM 5283 C CA . GLY A 1 693 ? 49.632 22.149 -50.184 1.00 87.44 693 GLY A CA 1
ATOM 5284 C C . GLY A 1 693 ? 49.847 21.015 -49.176 1.00 87.44 693 GLY A C 1
ATOM 5285 O O . GLY A 1 693 ? 49.966 19.857 -49.577 1.00 87.44 693 GLY A O 1
ATOM 5286 N N . ARG A 1 694 ? 49.879 21.307 -47.867 1.00 86.88 694 ARG A N 1
ATOM 5287 C CA . ARG A 1 694 ? 49.978 20.282 -46.820 1.00 86.88 694 ARG A CA 1
ATOM 5288 C C . ARG A 1 694 ? 48.711 19.428 -46.792 1.00 86.88 694 ARG A C 1
ATOM 5290 O O . ARG A 1 694 ? 47.606 19.963 -46.785 1.00 86.88 694 ARG A O 1
ATOM 5297 N N . VAL A 1 695 ? 48.877 18.109 -46.721 1.00 90.06 695 VAL A N 1
ATOM 5298 C CA . VAL A 1 695 ? 47.768 17.152 -46.611 1.00 90.06 695 VAL A CA 1
ATOM 5299 C C . VAL A 1 695 ? 47.771 16.520 -45.227 1.00 90.06 695 VAL A C 1
ATOM 5301 O O . VAL A 1 695 ? 48.792 15.999 -44.780 1.00 90.06 695 VAL A O 1
ATOM 5304 N N . VAL A 1 696 ? 46.620 16.556 -44.564 1.00 89.38 696 VAL A N 1
ATOM 5305 C CA . VAL A 1 696 ? 46.388 15.951 -43.252 1.00 89.38 696 VAL A CA 1
ATOM 5306 C C . VAL A 1 696 ? 45.399 14.809 -43.427 1.00 89.38 696 VAL A C 1
ATOM 5308 O O . VAL A 1 696 ? 44.247 15.039 -43.788 1.00 89.38 696 VAL A O 1
ATOM 5311 N N . ALA A 1 697 ? 45.853 13.583 -43.182 1.00 91.81 697 ALA A N 1
ATOM 5312 C CA . ALA A 1 697 ? 44.999 12.404 -43.196 1.00 91.81 697 ALA A CA 1
ATOM 5313 C C . ALA A 1 697 ? 44.321 12.238 -41.833 1.00 91.81 697 ALA A C 1
ATOM 5315 O O . ALA A 1 697 ? 44.995 12.096 -40.814 1.00 91.81 697 ALA A O 1
ATOM 5316 N N . VAL A 1 698 ? 42.993 12.246 -41.831 1.00 90.25 698 VAL A N 1
ATOM 5317 C CA . VAL A 1 698 ? 42.151 12.143 -40.640 1.00 90.25 698 VAL A CA 1
ATOM 5318 C C . VAL A 1 698 ? 41.390 10.816 -40.701 1.00 90.25 698 VAL A C 1
ATOM 5320 O O . VAL A 1 698 ? 40.529 10.639 -41.570 1.00 90.25 698 VAL A O 1
ATOM 5323 N N . PRO A 1 699 ? 41.710 9.847 -39.828 1.00 90.69 699 PRO A N 1
ATOM 5324 C CA . PRO A 1 699 ? 40.957 8.603 -39.720 1.00 90.69 699 PRO A CA 1
ATOM 5325 C C . PRO A 1 699 ? 39.497 8.855 -39.332 1.00 90.69 699 PRO A C 1
ATOM 5327 O O . PRO A 1 699 ? 39.182 9.845 -38.676 1.00 90.69 699 PRO A O 1
ATOM 5330 N N . PHE A 1 700 ? 38.619 7.910 -39.672 1.00 87.50 700 PHE A N 1
ATOM 5331 C CA . PHE A 1 700 ? 37.178 7.970 -39.410 1.00 87.50 700 PHE A CA 1
ATOM 5332 C C . PHE A 1 700 ? 36.831 8.472 -37.996 1.00 87.50 700 PHE A C 1
ATOM 5334 O O . PHE A 1 700 ? 36.048 9.403 -37.867 1.00 87.50 700 PHE A O 1
ATOM 5341 N N . TYR A 1 701 ? 37.434 7.894 -36.952 1.00 84.00 701 TYR A N 1
ATOM 5342 C CA . TYR A 1 701 ? 37.118 8.234 -35.558 1.00 84.00 701 TYR A CA 1
ATOM 5343 C C . TYR A 1 701 ? 37.421 9.705 -35.222 1.00 84.00 701 TYR A C 1
ATOM 5345 O O . TYR A 1 701 ? 36.636 10.352 -34.532 1.00 84.00 701 TYR A O 1
ATOM 5353 N N . ASP A 1 702 ? 38.541 10.239 -35.719 1.00 86.69 702 ASP A N 1
ATOM 5354 C CA . ASP A 1 702 ? 38.907 11.636 -35.478 1.00 86.69 702 ASP A CA 1
ATOM 5355 C C . ASP A 1 702 ? 38.013 12.571 -36.306 1.00 86.69 702 ASP A C 1
ATOM 5357 O O . ASP A 1 702 ? 37.634 13.645 -35.844 1.00 86.69 702 ASP A O 1
ATOM 5361 N N . PHE A 1 703 ? 37.615 12.140 -37.507 1.00 88.56 703 PHE A N 1
ATOM 5362 C CA . PHE A 1 703 ? 36.704 12.892 -38.365 1.00 88.56 703 PHE A CA 1
ATOM 5363 C C . PHE A 1 703 ? 35.276 12.966 -37.804 1.00 88.56 703 PHE A C 1
ATOM 5365 O O . PHE A 1 703 ? 34.679 14.040 -37.798 1.00 88.56 703 PHE A O 1
ATOM 5372 N N . ASP A 1 704 ? 34.742 11.858 -37.287 1.00 84.12 704 ASP A N 1
ATOM 5373 C CA . ASP A 1 704 ? 33.422 11.818 -36.644 1.00 84.12 704 ASP A CA 1
ATOM 5374 C C . ASP A 1 704 ? 33.351 12.821 -35.483 1.00 84.12 704 ASP A C 1
ATOM 5376 O O . ASP A 1 704 ? 32.473 13.691 -35.446 1.00 84.12 704 ASP A O 1
ATOM 5380 N N . TYR A 1 705 ? 34.385 12.808 -34.631 1.00 82.81 705 TYR A N 1
ATOM 5381 C CA . TYR A 1 705 ? 34.531 13.736 -33.511 1.00 82.81 705 TYR A CA 1
ATOM 5382 C C . TYR A 1 705 ? 34.650 15.206 -33.949 1.00 82.81 705 TYR A C 1
ATOM 5384 O O . TYR A 1 705 ? 34.022 16.079 -33.337 1.00 82.81 705 TYR A O 1
ATOM 5392 N N . LEU A 1 706 ? 35.379 15.485 -35.040 1.00 83.50 706 LEU A N 1
ATOM 5393 C CA . LEU A 1 706 ? 35.473 16.826 -35.641 1.00 83.50 706 LEU A CA 1
ATOM 5394 C C . LEU A 1 706 ? 34.114 17.374 -36.073 1.00 83.50 706 LEU A C 1
ATOM 5396 O O . LEU A 1 706 ? 33.854 18.566 -35.910 1.00 83.50 706 LEU A O 1
ATOM 5400 N N . THR A 1 707 ? 33.240 16.505 -36.579 1.00 82.62 707 THR A N 1
ATOM 5401 C CA . THR A 1 707 ? 31.869 16.840 -37.006 1.00 82.62 707 THR A CA 1
ATOM 5402 C C . THR A 1 707 ? 30.836 16.713 -35.883 1.00 82.62 707 THR A C 1
ATOM 5404 O O . THR A 1 707 ? 29.647 16.482 -36.124 1.00 82.62 707 THR A O 1
ATOM 5407 N N . ASN A 1 708 ? 31.295 16.822 -34.630 1.00 78.38 708 ASN A N 1
ATOM 5408 C CA . ASN A 1 708 ? 30.454 16.804 -33.435 1.00 78.38 708 ASN A CA 1
ATOM 5409 C C . ASN A 1 708 ? 29.549 15.555 -33.334 1.00 78.38 708 ASN A C 1
ATOM 5411 O O . ASN A 1 708 ? 28.479 15.612 -32.725 1.00 78.38 708 ASN A O 1
ATOM 5415 N N . ASN A 1 709 ? 29.968 14.441 -33.948 1.00 71.31 709 ASN A N 1
ATOM 5416 C CA . ASN A 1 709 ? 29.261 13.161 -34.049 1.00 71.31 709 ASN A CA 1
ATOM 5417 C C . ASN A 1 709 ? 27.836 13.223 -34.640 1.00 71.31 709 ASN A C 1
ATOM 5419 O O . ASN A 1 709 ? 27.090 12.260 -34.480 1.00 71.31 709 ASN A O 1
ATOM 5423 N N . ASN A 1 710 ? 27.416 14.338 -35.257 1.00 75.12 710 ASN A N 1
ATOM 5424 C CA . ASN A 1 710 ? 26.032 14.523 -35.729 1.00 75.12 710 ASN A CA 1
ATOM 5425 C C . ASN A 1 710 ? 25.843 15.605 -36.809 1.00 75.12 710 ASN A C 1
ATOM 5427 O O . ASN A 1 710 ? 24.745 15.702 -37.365 1.00 75.12 710 ASN A O 1
ATOM 5431 N N . ASP A 1 711 ? 26.857 16.420 -37.126 1.00 84.56 711 ASP A N 1
ATOM 5432 C CA . ASP A 1 711 ? 26.707 17.483 -38.136 1.00 84.56 711 ASP A CA 1
ATOM 5433 C C . ASP A 1 711 ? 26.522 16.910 -39.551 1.00 84.56 711 ASP A C 1
ATOM 5435 O O . ASP A 1 711 ? 25.953 17.551 -40.437 1.00 84.56 711 ASP A O 1
ATOM 5439 N N . ILE A 1 712 ? 26.963 15.668 -39.750 1.00 91.69 712 ILE A N 1
ATOM 5440 C CA . ILE A 1 712 ? 26.673 14.845 -40.920 1.00 91.69 712 ILE A CA 1
ATOM 5441 C C . ILE A 1 712 ? 25.914 13.587 -40.493 1.00 91.69 712 ILE A C 1
ATOM 5443 O O . ILE A 1 712 ? 26.122 13.052 -39.407 1.00 91.69 712 ILE A O 1
ATOM 5447 N N . LYS A 1 713 ? 25.011 13.089 -41.347 1.00 93.00 713 LYS A N 1
ATOM 5448 C CA . LYS A 1 713 ? 24.111 11.986 -40.957 1.00 93.00 713 LYS A CA 1
ATOM 5449 C C . LYS A 1 713 ? 24.788 10.619 -40.934 1.00 93.00 713 LYS A C 1
ATOM 5451 O O . LYS A 1 713 ? 24.305 9.714 -40.256 1.00 93.00 713 LYS A O 1
ATOM 5456 N N . SER A 1 714 ? 25.844 10.427 -41.717 1.00 94.12 714 SER A N 1
ATOM 5457 C CA . SER A 1 714 ? 26.603 9.178 -41.766 1.00 94.12 714 SER A CA 1
ATOM 5458 C C . SER A 1 714 ? 27.982 9.410 -42.377 1.00 94.12 714 SER A C 1
ATOM 5460 O O . SER A 1 714 ? 28.248 10.456 -42.961 1.00 94.12 714 SER A O 1
ATOM 5462 N N . MET A 1 715 ? 28.824 8.382 -42.335 1.00 93.69 715 MET A N 1
ATOM 5463 C CA . MET A 1 715 ? 30.147 8.397 -42.968 1.00 93.69 715 MET A CA 1
ATOM 5464 C C . MET A 1 715 ? 30.160 7.915 -44.409 1.00 93.69 715 MET A C 1
ATOM 5466 O O . MET A 1 715 ? 31.222 7.792 -45.015 1.00 93.69 715 MET A O 1
ATOM 5470 N N . ASN A 1 716 ? 29.003 7.598 -44.978 1.00 94.94 716 ASN A N 1
ATOM 5471 C CA . ASN A 1 716 ? 28.927 7.262 -46.386 1.00 94.94 716 ASN A CA 1
ATOM 5472 C C . ASN A 1 716 ? 28.628 8.536 -47.180 1.00 94.94 716 ASN A C 1
ATOM 5474 O O . ASN A 1 716 ? 27.476 8.828 -47.483 1.00 94.94 716 ASN A O 1
ATOM 5478 N N . PHE A 1 717 ? 29.665 9.324 -47.462 1.00 96.12 717 PHE A N 1
ATOM 5479 C CA . PHE A 1 717 ? 29.536 10.586 -48.188 1.00 96.12 717 PHE A CA 1
ATOM 5480 C C . PHE A 1 717 ? 30.647 10.798 -49.211 1.00 96.12 717 PHE A C 1
ATOM 5482 O O . PHE A 1 717 ? 31.677 10.120 -49.213 1.00 96.12 717 PHE A O 1
ATOM 5489 N N . THR A 1 718 ? 30.431 11.788 -50.064 1.00 96.06 718 THR A N 1
ATOM 5490 C CA . THR A 1 718 ? 31.432 12.484 -50.873 1.00 96.06 718 THR A CA 1
ATOM 5491 C C . THR A 1 718 ? 31.427 13.959 -50.482 1.00 96.06 718 THR A C 1
ATOM 5493 O O . THR A 1 718 ? 30.469 14.428 -49.865 1.00 96.06 718 THR A O 1
ATOM 5496 N N . VAL A 1 719 ? 32.499 14.680 -50.799 1.00 96.62 719 VAL A N 1
ATOM 5497 C CA . VAL A 1 719 ? 32.627 16.099 -50.452 1.00 96.62 719 VAL A CA 1
ATOM 5498 C C . VAL A 1 719 ? 32.862 16.903 -51.715 1.00 96.62 719 VAL A C 1
ATOM 5500 O O . VAL A 1 719 ? 33.607 16.482 -52.600 1.00 96.62 719 VAL A O 1
ATOM 5503 N N . GLN A 1 720 ? 32.206 18.053 -51.798 1.00 95.44 720 GLN A N 1
ATOM 5504 C CA . GLN A 1 720 ? 32.412 19.044 -52.840 1.00 95.44 720 GLN A CA 1
ATOM 5505 C C . GLN A 1 720 ? 32.808 20.364 -52.187 1.00 95.44 720 GLN A C 1
ATOM 5507 O O . GLN A 1 720 ? 32.116 20.848 -51.290 1.00 95.44 720 GLN A O 1
ATOM 5512 N N . THR A 1 721 ? 33.908 20.953 -52.649 1.00 94.44 721 THR A N 1
ATOM 5513 C CA . THR A 1 721 ? 34.262 22.327 -52.290 1.00 94.44 721 THR A CA 1
ATOM 5514 C C . THR A 1 721 ? 33.277 23.278 -52.967 1.00 94.44 721 THR A C 1
ATOM 5516 O O . THR A 1 721 ? 33.097 23.233 -54.185 1.00 94.44 721 THR A O 1
ATOM 5519 N N . VAL A 1 722 ? 32.624 24.123 -52.176 1.00 92.94 722 VAL A N 1
ATOM 5520 C CA . VAL A 1 722 ? 31.631 25.114 -52.608 1.00 92.94 722 VAL A CA 1
ATOM 5521 C C . VAL A 1 722 ? 31.976 26.489 -52.019 1.00 92.94 722 VAL A C 1
ATOM 5523 O O . VAL A 1 722 ? 32.933 26.629 -51.265 1.00 92.94 722 VAL A O 1
ATOM 5526 N N . GLY A 1 723 ? 31.215 27.531 -52.356 1.00 87.25 723 GLY A N 1
ATOM 5527 C CA . GLY A 1 723 ? 31.446 28.878 -51.822 1.00 87.25 723 GLY A CA 1
ATOM 5528 C C . GLY A 1 723 ? 32.525 29.667 -52.573 1.00 87.25 723 GLY A C 1
ATOM 5529 O O . GLY A 1 723 ? 32.718 29.486 -53.777 1.00 87.25 723 GLY A O 1
ATOM 5530 N N . PHE A 1 724 ? 33.178 30.607 -51.884 1.00 85.06 724 PHE A N 1
ATOM 5531 C CA . PHE A 1 724 ? 34.167 31.506 -52.488 1.00 85.06 724 PHE A CA 1
ATOM 5532 C C . PHE A 1 724 ? 35.557 30.872 -52.503 1.00 85.06 724 PHE A C 1
ATOM 5534 O O . PHE A 1 724 ? 35.947 30.218 -51.544 1.00 85.06 724 PHE A O 1
ATOM 5541 N N . VAL A 1 725 ? 36.350 31.145 -53.545 1.00 81.44 725 VAL A N 1
ATOM 5542 C CA . VAL A 1 725 ? 37.730 30.634 -53.650 1.00 81.44 725 VAL A CA 1
ATOM 5543 C C . VAL A 1 725 ? 38.552 31.012 -52.421 1.00 81.44 725 VAL A C 1
ATOM 5545 O O . VAL A 1 725 ? 39.227 30.162 -51.858 1.00 81.44 725 VAL A O 1
ATOM 5548 N N . ASP A 1 726 ? 38.451 32.250 -51.937 1.00 83.50 726 ASP A N 1
ATOM 5549 C CA . ASP A 1 726 ? 39.256 32.699 -50.798 1.00 83.50 726 ASP A CA 1
ATOM 5550 C C . ASP A 1 726 ? 38.778 32.137 -49.451 1.00 83.50 726 ASP A C 1
ATOM 5552 O O . ASP A 1 726 ? 39.572 32.075 -48.512 1.00 83.50 726 ASP A O 1
ATOM 5556 N N . LYS A 1 727 ? 37.522 31.677 -49.375 1.00 87.19 727 LYS A N 1
ATOM 5557 C CA . LYS A 1 727 ? 36.876 31.122 -48.180 1.00 87.19 727 LYS A CA 1
ATOM 5558 C C . LYS A 1 727 ? 35.933 29.971 -48.582 1.00 87.19 727 LYS A C 1
ATOM 5560 O O . LYS A 1 727 ? 34.725 30.200 -48.708 1.00 87.19 727 LYS A O 1
ATOM 5565 N N . PRO A 1 728 ? 36.486 28.778 -48.858 1.00 91.62 728 PRO A N 1
ATOM 5566 C CA . PRO A 1 728 ? 35.712 27.650 -49.358 1.00 91.62 728 PRO A CA 1
ATOM 5567 C C . PRO A 1 728 ? 34.885 26.998 -48.246 1.00 91.62 728 PRO A C 1
ATOM 5569 O O . PRO A 1 728 ? 35.393 26.728 -47.168 1.00 91.62 728 PRO A O 1
ATOM 5572 N N . ASP A 1 729 ? 33.630 26.678 -48.527 1.00 94.81 729 ASP A N 1
ATOM 5573 C CA . ASP A 1 729 ? 32.812 25.814 -47.675 1.00 94.81 729 ASP A CA 1
ATOM 5574 C C . ASP A 1 729 ? 32.792 24.387 -48.248 1.00 94.81 729 ASP A C 1
ATOM 5576 O O . ASP A 1 729 ? 33.154 24.153 -49.405 1.00 94.81 729 ASP A O 1
ATOM 5580 N N . PHE A 1 730 ? 32.338 23.410 -47.463 1.00 95.75 730 PHE A N 1
ATOM 5581 C CA . PHE A 1 730 ? 32.370 22.002 -47.864 1.00 95.75 730 PHE A CA 1
ATOM 5582 C C . PHE A 1 730 ? 30.985 21.386 -47.795 1.00 95.75 730 PHE A C 1
ATOM 5584 O O . PHE A 1 730 ? 30.422 21.193 -46.717 1.00 95.75 730 PHE A O 1
ATOM 5591 N N . MET A 1 731 ? 30.439 21.066 -48.967 1.00 96.50 731 MET A N 1
ATOM 5592 C CA . MET A 1 731 ? 29.167 20.373 -49.094 1.00 96.50 731 MET A CA 1
ATOM 5593 C C . MET A 1 731 ? 29.405 18.866 -49.090 1.00 96.50 731 MET A C 1
ATOM 5595 O O . MET A 1 731 ? 29.943 18.289 -50.036 1.00 96.50 731 MET A O 1
ATOM 5599 N N . PHE A 1 732 ? 28.972 18.229 -48.015 1.00 96.62 732 PHE A N 1
ATOM 5600 C CA . PHE A 1 732 ? 28.914 16.788 -47.860 1.00 96.62 732 PHE A CA 1
ATOM 5601 C C . PHE A 1 732 ? 27.629 16.288 -48.502 1.00 96.62 732 PHE A C 1
ATOM 5603 O O . PHE A 1 732 ? 26.552 16.785 -48.182 1.00 96.62 732 PHE A O 1
ATOM 5610 N N . VAL A 1 733 ? 27.739 15.304 -49.390 1.00 97.19 733 VAL A N 1
ATOM 5611 C CA . VAL A 1 733 ? 26.602 14.615 -50.008 1.00 97.19 733 VAL A CA 1
ATOM 5612 C C . VAL A 1 733 ? 26.755 13.134 -49.726 1.00 97.19 733 VAL A C 1
ATOM 5614 O O . VAL A 1 733 ? 27.746 12.526 -50.139 1.00 97.19 733 VAL A O 1
ATOM 5617 N N . GLY A 1 734 ? 25.802 12.556 -49.006 1.00 95.94 734 GLY A N 1
ATOM 5618 C CA . GLY A 1 734 ? 25.914 11.189 -48.527 1.00 95.94 734 GLY A CA 1
ATOM 5619 C C . GLY A 1 734 ? 24.605 10.431 -48.456 1.00 95.94 734 GLY A C 1
ATOM 5620 O O . GLY A 1 734 ? 23.543 10.926 -48.824 1.00 95.94 734 GLY A O 1
ATOM 5621 N N . GLN A 1 735 ? 24.728 9.190 -48.000 1.00 96.12 735 GLN A N 1
ATOM 5622 C CA . GLN A 1 735 ? 23.683 8.181 -48.009 1.00 96.12 735 GLN A CA 1
ATOM 5623 C C . GLN A 1 735 ? 23.597 7.455 -46.672 1.00 96.12 735 GLN A C 1
ATOM 5625 O O . GLN A 1 735 ? 24.609 7.089 -46.086 1.00 96.12 735 GLN A O 1
ATOM 5630 N N . GLY A 1 736 ? 22.381 7.199 -46.208 1.00 95.94 736 GLY A N 1
ATOM 5631 C CA . GLY A 1 736 ? 22.131 6.551 -44.925 1.00 95.94 736 GLY A CA 1
ATOM 5632 C C . GLY A 1 736 ? 22.232 7.495 -43.733 1.00 95.94 736 GLY A C 1
ATOM 5633 O O . GLY A 1 736 ? 22.589 8.668 -43.853 1.00 95.94 736 GLY A O 1
ATOM 5634 N N . TRP A 1 737 ? 21.870 6.980 -42.560 1.00 94.56 737 TRP A N 1
ATOM 5635 C CA . TRP A 1 737 ? 21.785 7.765 -41.333 1.00 94.56 737 TRP A CA 1
ATOM 5636 C C . TRP A 1 737 ? 22.117 6.897 -40.120 1.00 94.56 737 TRP A C 1
ATOM 5638 O O . TRP A 1 737 ? 21.392 5.958 -39.794 1.00 94.56 737 TRP A O 1
ATOM 5648 N N . GLY A 1 738 ? 23.194 7.258 -39.427 1.00 92.38 738 GLY A N 1
ATOM 5649 C CA . GLY A 1 738 ? 23.636 6.668 -38.172 1.00 92.38 738 GLY A CA 1
ATOM 5650 C C . GLY A 1 738 ? 24.963 5.928 -38.302 1.00 92.38 738 GLY A C 1
ATOM 5651 O O . GLY A 1 738 ? 25.575 5.859 -39.372 1.00 92.38 738 GLY A O 1
ATOM 5652 N N . HIS A 1 739 ? 25.398 5.348 -37.186 1.00 92.06 739 HIS A N 1
ATOM 5653 C CA . HIS A 1 739 ? 26.724 4.745 -37.042 1.00 92.06 739 HIS A CA 1
ATOM 5654 C C . HIS A 1 739 ? 26.942 3.485 -37.901 1.00 92.06 739 HIS A C 1
ATOM 5656 O O . HIS A 1 739 ? 28.079 3.101 -38.151 1.00 92.06 739 HIS A O 1
ATOM 5662 N N . GLY A 1 740 ? 25.881 2.835 -38.391 1.00 94.62 740 GLY A N 1
ATOM 5663 C CA . GLY A 1 740 ? 26.003 1.725 -39.340 1.00 94.62 740 GLY A CA 1
ATOM 5664 C C . GLY A 1 740 ? 26.113 0.326 -38.733 1.00 94.62 740 GLY A C 1
ATOM 5665 O O . GLY A 1 740 ? 26.154 -0.637 -39.485 1.00 94.62 740 GLY A O 1
ATOM 5666 N N . VAL A 1 741 ? 26.159 0.177 -37.409 1.00 96.81 741 VAL A N 1
ATOM 5667 C CA . VAL A 1 741 ? 26.467 -1.103 -36.736 1.00 96.81 741 VAL A CA 1
ATOM 5668 C C . VAL A 1 741 ? 25.192 -1.794 -36.257 1.00 96.81 741 VAL A C 1
ATOM 5670 O O . VAL A 1 741 ? 24.390 -1.187 -35.556 1.00 96.81 741 VAL A O 1
ATOM 5673 N N . GLY A 1 742 ? 25.033 -3.082 -36.564 1.00 97.81 742 GLY A N 1
ATOM 5674 C CA . GLY A 1 742 ? 23.878 -3.871 -36.128 1.00 97.81 742 GLY A CA 1
ATOM 5675 C C . GLY A 1 742 ? 22.649 -3.656 -37.012 1.00 97.81 742 GLY A C 1
ATOM 5676 O O . GLY A 1 742 ? 22.757 -3.760 -38.231 1.00 97.81 742 GLY A O 1
ATOM 5677 N N . LEU A 1 743 ? 21.486 -3.396 -36.411 1.00 98.31 743 LEU A N 1
ATOM 5678 C CA . LEU A 1 743 ? 20.187 -3.374 -37.100 1.00 98.31 743 LEU A CA 1
ATOM 5679 C C . LEU A 1 743 ? 19.869 -1.993 -37.721 1.00 98.31 743 LEU A C 1
ATOM 5681 O O . LEU A 1 743 ? 19.614 -1.051 -36.968 1.00 98.31 743 LEU A O 1
ATOM 5685 N N . PRO A 1 744 ? 19.805 -1.844 -39.060 1.00 97.81 744 PRO A N 1
ATOM 5686 C CA . PRO A 1 744 ? 19.224 -0.662 -39.692 1.00 97.81 744 PRO A CA 1
ATOM 5687 C C . PRO A 1 744 ? 17.691 -0.719 -39.611 1.00 97.81 744 PRO A C 1
ATOM 5689 O O . PRO A 1 744 ? 17.066 -1.628 -40.157 1.00 97.81 744 PRO A O 1
ATOM 5692 N N . GLN A 1 745 ? 17.065 0.273 -38.985 1.00 97.94 745 GLN A N 1
ATOM 5693 C CA . GLN A 1 745 ? 15.614 0.375 -38.794 1.00 97.94 745 GLN A CA 1
ATOM 5694 C C . GLN A 1 745 ? 14.864 0.348 -40.133 1.00 97.94 745 GLN A C 1
ATOM 5696 O O . GLN A 1 745 ? 13.924 -0.428 -40.320 1.00 97.94 745 GLN A O 1
ATOM 5701 N N . TRP A 1 746 ? 15.314 1.138 -41.109 1.00 97.88 746 TRP A N 1
ATOM 5702 C CA . TRP A 1 746 ? 14.727 1.140 -42.450 1.00 97.88 746 TRP A CA 1
ATOM 5703 C C . TRP A 1 746 ? 14.959 -0.170 -43.214 1.00 97.88 746 TRP A C 1
ATOM 5705 O O . TRP A 1 746 ? 14.097 -0.572 -43.997 1.00 97.88 746 TRP A O 1
ATOM 5715 N N . GLY A 1 747 ? 16.081 -0.854 -42.980 1.00 97.69 747 GLY A N 1
ATOM 5716 C CA . GLY A 1 747 ? 16.337 -2.186 -43.535 1.00 97.69 747 GLY A CA 1
ATOM 5717 C C . GLY A 1 747 ? 15.380 -3.228 -42.950 1.00 97.69 747 GLY A C 1
ATOM 5718 O O . GLY A 1 747 ? 14.694 -3.927 -43.694 1.00 97.69 747 GLY A O 1
ATOM 5719 N N . ALA A 1 748 ? 15.213 -3.234 -41.623 1.00 98.25 748 ALA A N 1
ATOM 5720 C CA . ALA A 1 748 ? 14.254 -4.080 -40.910 1.00 98.25 748 ALA A CA 1
ATOM 5721 C C . ALA A 1 748 ? 12.815 -3.883 -41.409 1.00 98.25 748 ALA A C 1
ATOM 5723 O O . ALA A 1 748 ? 12.101 -4.855 -41.665 1.00 98.25 748 ALA A O 1
ATOM 5724 N N . ARG A 1 749 ? 12.397 -2.627 -41.607 1.00 98.19 749 ARG A N 1
ATOM 5725 C CA . ARG A 1 749 ? 11.101 -2.296 -42.211 1.00 98.19 749 ARG A CA 1
ATOM 5726 C C . ARG A 1 749 ? 10.935 -2.928 -43.589 1.00 98.19 749 ARG A C 1
ATOM 5728 O O . ARG A 1 749 ? 9.915 -3.560 -43.845 1.00 98.19 749 ARG A O 1
ATOM 5735 N N . ARG A 1 750 ? 11.911 -2.755 -44.478 1.00 98.00 750 ARG A N 1
ATOM 5736 C CA . ARG A 1 750 ? 11.817 -3.221 -45.871 1.00 98.00 750 ARG A CA 1
ATOM 5737 C C . ARG A 1 750 ? 11.904 -4.744 -45.973 1.00 98.00 750 ARG A C 1
ATOM 5739 O O . ARG A 1 750 ? 11.223 -5.335 -46.804 1.00 98.00 750 ARG A O 1
ATOM 5746 N N . MET A 1 751 ? 12.660 -5.393 -45.087 1.00 98.31 751 MET A N 1
ATOM 5747 C CA . MET A 1 751 ? 12.620 -6.848 -44.927 1.00 98.31 751 MET A CA 1
ATOM 5748 C C . MET A 1 751 ? 11.232 -7.331 -44.489 1.00 98.31 751 MET A C 1
ATOM 5750 O O . MET A 1 751 ? 10.723 -8.302 -45.047 1.00 98.31 751 MET A O 1
ATOM 5754 N N . ALA A 1 752 ? 10.592 -6.640 -43.541 1.00 98.44 752 ALA A N 1
ATOM 5755 C CA . ALA A 1 752 ? 9.228 -6.960 -43.127 1.00 98.44 752 ALA A CA 1
ATOM 5756 C C . ALA A 1 752 ? 8.208 -6.744 -44.264 1.00 98.44 752 ALA A C 1
ATOM 5758 O O . ALA A 1 752 ? 7.340 -7.588 -44.472 1.00 98.44 752 ALA A O 1
ATOM 5759 N N . GLU A 1 753 ? 8.339 -5.668 -45.051 1.00 98.19 753 GLU A N 1
ATOM 5760 C CA . GLU A 1 753 ? 7.538 -5.439 -46.272 1.00 98.19 753 GLU A CA 1
ATOM 5761 C C . GLU A 1 753 ? 7.755 -6.550 -47.319 1.00 98.19 753 GLU A C 1
ATOM 5763 O O . GLU A 1 753 ? 6.830 -6.899 -48.050 1.00 98.19 753 GLU A O 1
ATOM 5768 N N . ALA A 1 754 ? 8.946 -7.156 -47.352 1.00 97.94 754 ALA A N 1
ATOM 5769 C CA . ALA A 1 754 ? 9.274 -8.322 -48.173 1.00 97.94 754 ALA A CA 1
ATOM 5770 C C . ALA A 1 754 ? 8.841 -9.672 -47.555 1.00 97.94 754 ALA A C 1
ATOM 5772 O O . ALA A 1 754 ? 9.198 -10.732 -48.074 1.00 97.94 754 ALA A O 1
ATOM 5773 N N . GLY A 1 755 ? 8.079 -9.656 -46.457 1.00 97.81 755 GLY A N 1
ATOM 5774 C CA . GLY A 1 755 ? 7.497 -10.846 -45.831 1.00 97.81 755 GLY A CA 1
ATOM 5775 C C . GLY A 1 755 ? 8.407 -11.580 -44.845 1.00 97.81 755 GLY A C 1
ATOM 5776 O O . GLY A 1 755 ? 8.080 -12.698 -44.451 1.00 97.81 755 GLY A O 1
ATOM 5777 N N . LYS A 1 756 ? 9.537 -10.987 -44.441 1.00 98.56 756 LYS A N 1
ATOM 5778 C CA . LYS A 1 756 ? 10.425 -11.562 -43.420 1.00 98.56 756 LYS A CA 1
ATOM 5779 C C . LYS A 1 756 ? 9.874 -11.353 -42.018 1.00 98.56 756 LYS A C 1
ATOM 5781 O O . LYS A 1 756 ? 9.417 -10.260 -41.685 1.00 98.56 756 LYS A O 1
ATOM 5786 N N . ASN A 1 757 ? 9.957 -12.389 -41.188 1.00 98.56 757 ASN A N 1
ATOM 5787 C CA . ASN A 1 757 ? 9.607 -12.273 -39.775 1.00 98.56 757 ASN A CA 1
ATOM 5788 C C . ASN A 1 757 ? 10.752 -11.649 -38.955 1.00 98.56 757 ASN A C 1
ATOM 5790 O O . ASN A 1 757 ? 11.898 -11.569 -39.404 1.00 98.56 757 ASN A O 1
ATOM 5794 N N . PHE A 1 758 ? 10.458 -11.223 -37.727 1.00 98.62 758 PHE A N 1
ATOM 5795 C CA . PHE A 1 758 ? 11.431 -10.537 -36.875 1.00 98.62 758 PHE A CA 1
ATOM 5796 C C . PHE A 1 758 ? 12.672 -11.384 -36.549 1.00 98.62 758 PHE A C 1
ATOM 5798 O O . PHE A 1 758 ? 13.760 -10.835 -36.402 1.00 98.62 758 PHE A O 1
ATOM 5805 N N . GLN A 1 759 ? 12.547 -12.712 -36.458 1.00 98.56 759 GLN A N 1
ATOM 5806 C CA . GLN A 1 759 ? 13.688 -13.59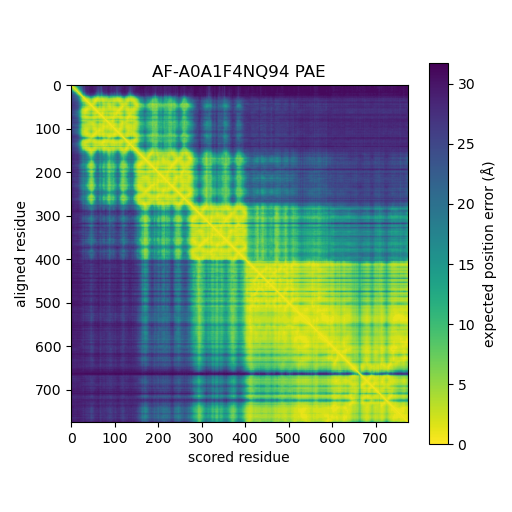2 -36.192 1.00 98.56 759 GLN A CA 1
ATOM 5807 C C . GLN A 1 759 ? 14.626 -13.649 -37.400 1.00 98.56 759 GLN A C 1
ATOM 5809 O O . GLN A 1 759 ? 15.840 -13.539 -37.230 1.00 98.56 759 GLN A O 1
ATOM 5814 N N . GLU A 1 760 ? 14.082 -13.759 -38.614 1.00 98.50 760 GLU A N 1
ATOM 5815 C CA . GLU A 1 760 ? 14.858 -13.676 -39.857 1.00 98.50 760 GLU A CA 1
ATOM 5816 C C . GLU A 1 760 ? 15.564 -12.320 -39.974 1.00 98.50 760 GLU A C 1
ATOM 5818 O O . GLU A 1 760 ? 16.745 -12.274 -40.302 1.00 98.50 760 GLU A O 1
ATOM 5823 N N . ILE A 1 761 ? 14.872 -11.221 -39.653 1.00 98.69 761 ILE A N 1
ATOM 5824 C CA . ILE A 1 761 ? 15.448 -9.866 -39.661 1.00 98.69 761 ILE A CA 1
ATOM 5825 C C . ILE A 1 761 ? 16.631 -9.769 -38.689 1.00 98.69 761 ILE A C 1
ATOM 5827 O O . ILE A 1 761 ? 17.721 -9.338 -39.064 1.00 98.69 761 ILE A O 1
ATOM 5831 N N . LEU A 1 762 ? 16.442 -10.182 -37.435 1.00 98.75 762 LEU A N 1
ATOM 5832 C CA . LEU A 1 762 ? 17.471 -10.057 -36.403 1.00 98.75 762 LEU A CA 1
ATOM 5833 C C . LEU A 1 762 ? 18.670 -10.973 -36.661 1.00 98.75 762 LEU A C 1
ATOM 5835 O O . LEU A 1 762 ? 19.809 -10.534 -36.534 1.00 98.75 762 LEU A O 1
ATOM 5839 N N . THR A 1 763 ? 18.435 -12.228 -37.046 1.00 98.31 763 THR A N 1
ATOM 5840 C CA . THR A 1 763 ? 19.527 -13.169 -37.353 1.00 98.31 763 THR A CA 1
ATOM 5841 C C . THR A 1 763 ? 20.279 -12.825 -38.639 1.00 98.31 763 THR A C 1
ATOM 5843 O O . THR A 1 763 ? 21.411 -13.274 -38.809 1.00 98.31 763 THR A O 1
ATOM 5846 N N . TYR A 1 764 ? 19.698 -11.998 -39.515 1.00 98.19 764 TYR A N 1
ATOM 5847 C CA . TYR A 1 764 ? 20.393 -11.451 -40.677 1.00 98.19 764 TYR A CA 1
ATOM 5848 C C . TYR A 1 764 ? 21.411 -10.370 -40.290 1.00 98.19 764 TYR A C 1
ATOM 5850 O O . TYR A 1 764 ? 22.574 -10.453 -40.679 1.00 98.19 764 TYR A O 1
ATOM 5858 N N . TYR A 1 765 ? 20.995 -9.371 -39.503 1.00 98.38 765 TYR A N 1
ATOM 5859 C CA . TYR A 1 765 ? 21.862 -8.238 -39.148 1.00 98.38 765 TYR A CA 1
ATOM 5860 C C . TYR A 1 765 ? 22.795 -8.506 -37.959 1.00 98.38 765 TYR A C 1
ATOM 5862 O O . TYR A 1 765 ? 23.815 -7.832 -37.821 1.00 98.38 765 TYR A O 1
ATOM 5870 N N . TYR A 1 766 ? 22.485 -9.493 -37.115 1.00 98.38 766 TYR A N 1
ATOM 5871 C CA . TYR A 1 766 ? 23.356 -9.929 -36.026 1.00 98.38 766 TYR A CA 1
ATOM 5872 C C . TYR A 1 766 ? 23.875 -11.343 -36.300 1.00 98.38 766 TYR A C 1
ATOM 5874 O O . TYR A 1 766 ? 23.141 -12.328 -36.236 1.00 98.38 766 TYR A O 1
ATOM 5882 N N . THR A 1 767 ? 25.166 -11.459 -36.603 1.00 96.56 767 THR A N 1
ATOM 5883 C CA . THR A 1 767 ? 25.749 -12.715 -37.098 1.00 96.56 767 THR A CA 1
ATOM 5884 C C . THR A 1 767 ? 25.814 -13.791 -36.008 1.00 96.56 767 THR A C 1
ATOM 5886 O O . THR A 1 767 ? 26.371 -13.573 -34.934 1.00 96.56 767 THR A O 1
ATOM 5889 N N . GLY A 1 768 ? 25.282 -14.984 -36.292 1.00 96.44 768 GLY A N 1
ATOM 5890 C CA . GLY A 1 768 ? 25.431 -16.163 -35.425 1.00 96.44 768 GLY A CA 1
ATOM 5891 C C . GLY A 1 768 ? 24.696 -16.085 -34.081 1.00 96.44 768 GLY A C 1
ATOM 5892 O O . GLY A 1 768 ? 25.043 -16.814 -33.152 1.00 96.44 768 GLY A O 1
ATOM 5893 N N . VAL A 1 769 ? 23.711 -15.194 -33.950 1.00 98.31 769 VAL A N 1
ATOM 5894 C CA . VAL A 1 769 ? 22.925 -15.032 -32.719 1.00 98.31 769 VAL A CA 1
ATOM 5895 C C . VAL A 1 769 ? 21.753 -16.007 -32.635 1.00 98.31 769 VAL A C 1
ATOM 5897 O O . VAL A 1 769 ? 21.335 -16.609 -33.622 1.00 98.31 769 VAL A O 1
ATOM 5900 N N . GLN A 1 770 ? 21.179 -16.114 -31.439 1.00 97.81 770 GLN A N 1
ATOM 5901 C CA . GLN A 1 770 ? 19.942 -16.842 -31.170 1.00 97.81 770 GLN A CA 1
ATOM 5902 C C . GLN A 1 770 ? 18.914 -15.913 -30.528 1.00 97.81 770 GLN A C 1
ATOM 5904 O O . GLN A 1 770 ? 19.263 -15.094 -29.680 1.00 97.81 770 GLN A O 1
ATOM 5909 N N . ILE A 1 771 ? 17.643 -16.069 -30.894 1.00 98.25 771 ILE A N 1
ATOM 5910 C CA . ILE A 1 771 ? 16.532 -15.390 -30.224 1.00 98.25 771 ILE A CA 1
ATOM 5911 C C . ILE A 1 771 ? 15.961 -16.341 -29.177 1.00 98.25 771 ILE A C 1
ATOM 5913 O O . ILE A 1 771 ? 15.464 -17.411 -29.521 1.00 98.25 771 ILE A O 1
ATOM 5917 N N . ALA A 1 772 ? 16.053 -15.971 -27.903 1.00 97.31 772 ALA A N 1
ATOM 5918 C CA . ALA A 1 772 ? 15.642 -16.820 -26.788 1.00 97.31 772 ALA A CA 1
ATOM 5919 C C . ALA A 1 772 ? 15.132 -15.983 -25.609 1.00 97.31 772 ALA A C 1
ATOM 5921 O O . ALA A 1 772 ? 15.314 -14.767 -25.580 1.00 97.31 772 ALA A O 1
ATOM 5922 N N . ALA A 1 773 ? 14.507 -16.636 -24.628 1.00 95.62 773 ALA A N 1
ATOM 5923 C CA . ALA A 1 773 ? 14.086 -15.980 -23.391 1.00 95.62 773 ALA A CA 1
ATOM 5924 C C . ALA A 1 773 ? 15.288 -15.362 -22.644 1.00 95.62 773 ALA A C 1
ATOM 5926 O O . ALA A 1 773 ? 16.373 -15.955 -22.661 1.00 95.62 773 ALA A O 1
ATOM 5927 N N . LEU A 1 774 ? 15.088 -14.188 -22.028 1.00 88.25 774 LEU A N 1
ATOM 5928 C CA . LEU A 1 774 ? 16.081 -13.399 -21.280 1.00 88.25 774 LEU A CA 1
ATOM 5929 C C . LEU A 1 774 ? 16.771 -14.192 -20.173 1.00 88.25 774 LEU A C 1
ATOM 5931 O O . LEU A 1 774 ? 16.075 -14.842 -19.369 1.00 88.25 774 LEU A O 1
#

Organism: NCBI:txid1798538

InterPro domains:
  IPR013486 Sporulation stage II protein D, amidase enhancer LytB [TIGR02669] (508-772)
  IPR013693 Sporulation stage II protein D, amidase enhancer LytB N-terminal [PF08486] (504-593)
  IPR013783 Immunoglobulin-like fold [G3DSA:2.60.40.10] (158-278)
  IPR013783 Immunoglobulin-like fold [G3DSA:2.60.40.10] (279-405)
  IPR032350 Nbr1, FW domain [PF16158] (306-384)
  IPR051922 Bacterial Sporulation-Associated [PTHR30032] (503-771)

Foldseek 3Di:
DDDDDDDDDDDDDDDDDDDDDPDPPQDALQQWAKAWPDWFAAAEAAAFDKDKIKTKIAGQGQDKAAQDDQFFKFKFFDPPQQDQWPFDWPCAPDSTTFGTWPDRIHHHGGMTMDMGMGHHFDAAKDKTWMFMGGHPHGTNPPDIRIHIYGYHYWFFEKDWDDKPDQEDEAAAFDKDKIKTKIFGQIQDKAAQDTQQHKFKFWPPPGQDQDQFDDPPAPDSGTFHGFPHTAHHRGMTMTMGMTTHHRDAAKDKTKIWIDRGSHGTYPDIGMHIYGHDHWWWAKDWDDKPDQEEEAAAFDKDKIKTKIATQTQDKAACDPQQHKWKFWDPPGNDQDLFDDPCAPDSTTFAGWPPRIHHNGGMTMGMGMTTHHNDFDWDKTFIFIGRPPPGTHDGPGDIHTYGHWDWDDDDQKAKAFQDFDQDKKKKFAFWFKAFDPPRHTDDTDHGDMWIWHDDPAAIAIPVGDTDRGKIKTIHIRQDWMFMDDPSQDPLGIATAIWIFDQWPVVRTTTTMHIDDLLQQQLQFDADDLPFFLQLLLLVSQLLSLQSVVLSVDPDPIPGSYYCDPVRTPGRHDVSSVVRVSSNVSSVVQPQKYKDDPRHRDNSDEWAFQLFKFAFPCLQPVLVDCVPGDQFWHMDGLPLGPWDKDKFKAWQVLLVVLCCPQVVDDDDVQKTQQDKFQDDADPSQFRQWIWTQIPVRDIDIDGPHSVCVSCVVPSDFGRNWGWDFDDDNSTTMIMTIGTHGDSRIFAHSSSSRSVVVVVDGSQRRRCNRTPPIDIDGD

Mean predicted aligned error: 15.88 Å